Protein AF-A0A3D1K195-F1 (afdb_monomer_lite)

Secondary structure (DSSP, 8-state):
---TTPPPPPB---PPTTEEEEEEEES--B--SSB---S--S---EEEEEEE-EEEEEEEEESSEEEE--EEEETTSEEEEEEEE-SSEEEEEEEEEESEEES-TT-SEEEEEE-SSTTEEEEEEEEEEETTSS-BPPTT--EEEEEE-TT-EEEEEEEE-TT--SEEEEEEES-BS-EEEEEEESS---SSS-SEEE---TTS-EEEEEESPPSEEEEEEEEESS-EEEEEEEEEEES-SS---TT-EEEE-SSEEEEEE---TT-SEEEEEEESSS-GGG-EEEEEEE--TTS-EEEEEE-SSS--EEEEEEEEEETTEEPPPEEEEEEE------EEPPTT-EEEEEE-TT-EEEEEEEE--TTEEEEEEEEE-SBS-EEEEEE-TTS-EEEEE-SSTT-EEEEEESPPSEEEEEEEEESS-EEEEEEEEEEEE--SPPPPPP--EE-BSS-SS-EEEE-PPPTT-SEEEEEEESSS-STTPEEEEEESSSEEEE--HHHHSS-TT--EEEEEEEE-SS-B------EEEBPPPPPPPPPPPEE--SS-SS-EEEE-PPPTT-SEEEEEEESSS-GGG-EEEEEESSSEEEE--EEETTEEESS--TT--EEEEEEEEETTEEPPPPPPEEE-------S-EEE-BSS-SS-EEEEEPPPTT-SEEEEEETTEEEEEESSSEEEE--SS-S-EEEEEEEEETTTEEPPPPPPEEEBPPPS-----SPPEE--TTPBPPPEEE-TT-EEEEEEEEPTT-SEEEEEEES--STTS-EEEEEEESS--BTTB-SEE-EEETBEEEEEEESPPSEEEEEEEEESS-EEEEEEEEEEES--EEEEEE-PPSSBPSSEEEEEEEEEE-TTSSSB-TT---EEE-TTT-PEEEPPPP-TTSEEEEEEEE-SSSEEEEEEESSSSS-TTT-EEEEEEEB--B---TT-SEEEEEE-PPPP---SSHHHHHHHHHHHHHHTTS--PPP-HHHHHHHHIIIIIGGGT-HHHHTS--SSEEEEEE--TTTT-----SSS-------EEEEEPTTTHHHHHHHHHHTTSS-HHHHHHHHTTPPEEEEEEEEE-TT--SS-------HHHHHHHHHHHTTS-S-EEEEEEEEETTEEEEEEEEE-TTS-EEEEEEEEEE-

pLDDT: mean 82.95, std 11.15, range [40.44, 97.94]

Sequence (1150 aa):
MIKPGEDCTPVTAVPDTYYHFTGWTGDVTSNENPLTVSKVTHDMTITANFTHNQGTIILNQVGNGSVDGGGIFDTNTLQNITATDSGNSHFVNWTLSGQGIIAEPNSPNTTLILTGLNDCSATATANFFDLTTNNTLAKAVPLANLNGLAGESHVYRINVPDSLQKYLMVTLKGFTGDCDLYARYDKIPSTFTYDYKSTNPAGQGESITILNPLAGDWYIMIHAYAGYTGATLEFNFGADGLATPTGFAVSNQIDRVRLRWNDVPDATAYEIWRSKTDSILLAEKKSEVADMPGSRITYEDVFEPGNYHYYYWVKAKNGSMESDFAGPLPGNNLGTTSIALNNGTAVLASGDEDSIVTYSIYIPDALQSLLDIKVSGGTGDCDIDVVDPAGKTVKRILGGGSDGLAQFANPERGTWLIHLYGSSNYTGVSVLAKYSKQTAMPAVPAGVNASDGLFADRIVVRWTAVAGATSYVVARNALNSKTGVTELGEVTDIVFEDKSAAVTGDTPGKLFYYFVKAKNTFDYGNYGTGNSGYISKKPVIPAVPVVSNGTYFDHINIKWTKVKGATMYEVWRSNTTNSADAKLLVKTSQLFYDNMSDYTNGGTVATLNRGNTYYYFIKAGNGNGWSDFSRSDYGKVSVKGPATVTATKGVYWDNIAISWSAVPGATSYDIYCDDSFTGNTEGRIFPYAPIDNFHHKYQVKAKYLNLYESDFSPSATGQALATGKTCFFPSISLNSGKASDLQDDGAGNSKYFSVDVPVGMTRLVATIDGSPILKNDCDLFAKFATCPTKASYGVKGVESGIVETITVSNPAAGTWYFLLYGTTAYSGVTLKVTCYSVADIVLTQVPANDLAVPFTAKFAGKVLDESGINGIPNIVLKARNPITGAVSVLTKTDAKGVFKYSTAVNSEGEHTFDFFFNDMPDTAKGTASHTVATRKGCLEANGFFDMSAYIPAEPVVVPLHADVMGLQDFLDTRNAWDEDPINGTYETIWVESTLVKAKDDTQLADKLDEGLYMFFYGVEGAGVGNDTTTTSALSAVPFVLHVEETRKGGVLAKLKLLELVDESQETDIMAGRIGIVAVVSLSSPNDAAVPANISLTAGEQLELLSKLAGNSDDVSPLGNMKYSDVPSKLLTVILSNGRKLNVVGAGFVK

Structure (mmCIF, N/CA/C/O backbone):
data_AF-A0A3D1K195-F1
#
_entry.id   AF-A0A3D1K195-F1
#
loop_
_atom_site.group_PDB
_atom_site.id
_atom_site.type_symbol
_atom_site.label_atom_id
_atom_site.label_alt_id
_atom_site.label_comp_id
_atom_site.label_asym_id
_atom_site.label_entity_id
_atom_site.label_seq_id
_atom_site.pdbx_PDB_ins_code
_atom_site.Cartn_x
_atom_site.Cartn_y
_atom_site.Cartn_z
_atom_site.occupancy
_atom_site.B_iso_or_equiv
_atom_site.auth_seq_id
_atom_site.auth_comp_id
_atom_site.auth_asym_id
_atom_site.auth_atom_id
_atom_site.pdbx_PDB_model_num
ATOM 1 N N . MET A 1 1 ? 16.347 46.052 -90.114 1.00 59.75 1 MET A N 1
ATOM 2 C CA . MET A 1 1 ? 16.845 45.789 -91.480 1.00 59.75 1 MET A CA 1
ATOM 3 C C . MET A 1 1 ? 18.338 45.565 -91.395 1.00 59.75 1 MET A C 1
ATOM 5 O O . MET A 1 1 ? 19.020 46.400 -90.815 1.00 59.75 1 MET A O 1
ATOM 9 N N . ILE A 1 2 ? 18.802 44.425 -91.892 1.00 71.06 2 ILE A N 1
ATOM 10 C CA . ILE A 1 2 ? 20.200 43.981 -91.823 1.00 71.06 2 ILE A CA 1
ATOM 11 C C . ILE A 1 2 ? 20.806 44.182 -93.212 1.00 71.06 2 ILE A C 1
ATOM 13 O O . ILE A 1 2 ? 20.098 44.030 -94.210 1.00 71.06 2 ILE A O 1
ATOM 17 N N . LYS A 1 3 ? 22.074 44.595 -93.302 1.00 76.75 3 LYS A N 1
ATOM 18 C CA . LYS A 1 3 ? 22.721 44.747 -94.610 1.00 76.75 3 LYS A CA 1
ATOM 19 C C . LYS A 1 3 ? 22.945 43.362 -95.233 1.00 76.75 3 LYS A C 1
ATOM 21 O O . LYS A 1 3 ? 23.343 42.453 -94.506 1.00 76.75 3 LYS A O 1
ATOM 26 N N . PRO A 1 4 ? 22.748 43.194 -96.553 1.00 74.81 4 PRO A N 1
ATOM 27 C CA . PRO A 1 4 ? 22.967 41.911 -97.212 1.00 74.81 4 PRO A CA 1
ATOM 28 C C . PRO A 1 4 ? 24.360 41.333 -96.909 1.00 74.81 4 PRO A C 1
ATOM 30 O O . PRO A 1 4 ? 25.372 41.965 -97.213 1.00 74.81 4 PRO A O 1
ATOM 33 N N . GLY A 1 5 ? 24.402 40.139 -96.313 1.00 77.81 5 GLY A N 1
ATOM 34 C CA . GLY A 1 5 ? 25.619 39.414 -95.934 1.00 77.81 5 GLY A CA 1
ATOM 35 C C . GLY A 1 5 ? 26.059 39.552 -94.469 1.00 77.81 5 GLY A C 1
ATOM 36 O O . GLY A 1 5 ? 27.013 38.873 -94.092 1.00 77.81 5 GLY A O 1
ATOM 37 N N . GLU A 1 6 ? 25.387 40.369 -93.648 1.00 85.44 6 GLU A N 1
ATOM 38 C CA . GLU A 1 6 ? 25.636 40.489 -92.197 1.00 85.44 6 GLU A CA 1
ATOM 39 C C . GLU A 1 6 ? 24.748 39.536 -91.364 1.00 85.44 6 GLU A C 1
ATOM 41 O O . GLU A 1 6 ? 23.751 38.994 -91.854 1.00 85.44 6 GLU A O 1
ATOM 46 N N . ASP A 1 7 ? 25.122 39.326 -90.098 1.00 87.06 7 ASP A N 1
ATOM 47 C CA . ASP A 1 7 ? 24.379 38.506 -89.134 1.00 87.06 7 ASP A CA 1
ATOM 48 C C . ASP A 1 7 ? 23.288 39.335 -88.422 1.00 87.06 7 ASP A C 1
ATOM 50 O O . ASP A 1 7 ? 23.433 40.541 -88.207 1.00 87.06 7 ASP A O 1
ATOM 54 N N . CYS A 1 8 ? 22.187 38.691 -88.032 1.00 84.25 8 CYS A N 1
ATOM 55 C CA . CYS A 1 8 ? 21.129 39.290 -87.217 1.00 84.25 8 CYS A CA 1
ATOM 56 C C . CYS A 1 8 ? 21.609 39.629 -85.794 1.00 84.25 8 CYS A C 1
ATOM 58 O O . CYS A 1 8 ? 22.539 39.026 -85.266 1.00 84.25 8 CYS A O 1
ATOM 60 N N . THR A 1 9 ? 20.887 40.513 -85.099 1.00 85.12 9 THR A N 1
ATOM 61 C CA . THR A 1 9 ? 20.919 40.527 -83.627 1.00 85.12 9 THR A CA 1
ATOM 62 C C . THR A 1 9 ? 20.266 39.250 -83.083 1.00 85.12 9 THR A C 1
ATOM 64 O O . THR A 1 9 ? 19.261 38.830 -83.665 1.00 85.12 9 THR A O 1
ATOM 67 N N . PRO A 1 10 ? 20.765 38.659 -81.979 1.00 88.12 10 PRO A N 1
ATOM 68 C CA . PRO A 1 10 ? 20.181 37.445 -81.418 1.00 88.12 10 PRO A CA 1
ATOM 69 C C . PRO A 1 10 ? 18.697 37.637 -81.090 1.00 88.12 10 PRO A C 1
ATOM 71 O O . PRO A 1 10 ? 18.318 38.628 -80.464 1.00 88.12 10 PRO A O 1
ATOM 74 N N . VAL A 1 11 ? 17.863 36.688 -81.507 1.00 88.62 11 VAL A N 1
ATOM 75 C CA . VAL A 1 11 ? 16.429 36.661 -81.209 1.00 88.62 11 VAL A CA 1
ATOM 76 C C . VAL A 1 11 ? 16.175 35.561 -80.188 1.00 88.62 11 VAL A C 1
ATOM 78 O O . VAL A 1 11 ? 16.491 34.398 -80.430 1.00 88.62 11 VAL A O 1
ATOM 81 N N . THR A 1 12 ? 15.607 35.927 -79.042 1.00 92.12 12 THR A N 1
ATOM 82 C CA . THR A 1 12 ? 15.260 34.980 -77.977 1.00 92.12 12 THR A CA 1
ATOM 83 C C . THR A 1 12 ? 13.795 34.584 -78.091 1.00 92.12 12 THR A C 1
ATOM 85 O O . THR A 1 12 ? 12.913 35.440 -78.047 1.00 92.12 12 THR A O 1
ATOM 88 N N . ALA A 1 13 ? 13.526 33.287 -78.191 1.00 91.50 13 ALA A N 1
ATOM 89 C CA . ALA A 1 13 ? 12.195 32.734 -78.012 1.00 91.50 13 ALA A CA 1
ATOM 90 C C . ALA A 1 13 ? 11.892 32.642 -76.509 1.00 91.50 13 ALA A C 1
ATOM 92 O O . ALA A 1 13 ? 12.572 31.922 -75.778 1.00 91.50 13 ALA A O 1
ATOM 93 N N . VAL A 1 14 ? 10.886 33.381 -76.041 1.00 90.50 14 VAL A N 1
ATOM 94 C CA . VAL A 1 14 ? 10.435 33.350 -74.643 1.00 90.50 14 VAL A CA 1
ATOM 95 C C . VAL A 1 14 ? 9.107 32.598 -74.601 1.00 90.50 14 VAL A C 1
ATOM 97 O O . VAL A 1 14 ? 8.131 33.119 -75.139 1.00 90.50 14 VAL A O 1
ATOM 100 N N . PRO A 1 15 ? 9.059 31.375 -74.046 1.00 87.81 15 PRO A N 1
ATOM 101 C CA . PRO A 1 15 ? 7.805 30.647 -73.925 1.00 87.81 15 PRO A CA 1
ATOM 102 C C . PRO A 1 15 ? 6.882 31.296 -72.890 1.00 87.81 15 PRO A C 1
ATOM 104 O O . PRO A 1 15 ? 7.345 31.800 -71.863 1.00 87.81 15 PRO A O 1
ATOM 107 N N . ASP A 1 16 ? 5.576 31.219 -73.143 1.00 85.94 16 ASP A N 1
ATOM 108 C CA . ASP A 1 16 ? 4.552 31.515 -72.142 1.00 85.94 16 ASP A CA 1
ATOM 109 C C . ASP A 1 16 ? 4.581 30.477 -71.006 1.00 85.94 16 ASP A C 1
ATOM 111 O O . ASP A 1 16 ? 5.134 29.379 -71.139 1.00 85.94 16 ASP A O 1
ATOM 115 N N . THR A 1 17 ? 3.968 30.811 -69.868 1.00 81.38 17 THR A N 1
ATOM 116 C CA . THR A 1 17 ? 3.857 29.901 -68.720 1.00 81.38 17 THR A CA 1
ATOM 117 C C . THR A 1 17 ? 3.293 28.542 -69.158 1.00 81.38 17 THR A C 1
ATOM 119 O O . THR A 1 17 ? 2.271 28.488 -69.837 1.00 81.38 17 THR A O 1
ATOM 122 N N . TYR A 1 18 ? 3.953 27.457 -68.737 1.00 83.69 18 TYR A N 1
ATOM 123 C CA . TYR A 1 18 ? 3.658 26.056 -69.092 1.00 83.69 18 TYR A CA 1
ATOM 124 C C . TYR A 1 18 ? 4.008 25.623 -70.520 1.00 83.69 18 TYR A C 1
ATOM 126 O O . TYR A 1 18 ? 3.694 24.496 -70.882 1.00 83.69 18 TYR A O 1
ATOM 134 N N . TYR A 1 19 ? 4.711 26.444 -71.298 1.00 88.00 19 TYR A N 1
ATOM 135 C CA . TYR A 1 19 ? 5.275 26.051 -72.590 1.00 88.00 19 TYR A CA 1
ATOM 136 C C . TYR A 1 19 ? 6.805 26.005 -72.525 1.00 88.00 19 TYR A C 1
ATOM 138 O O . TYR A 1 19 ? 7.432 26.641 -71.674 1.00 88.00 19 TYR A O 1
ATOM 146 N N . HIS A 1 20 ? 7.421 25.278 -73.454 1.00 88.50 20 HIS A N 1
ATOM 147 C CA . HIS A 1 20 ? 8.854 25.354 -73.711 1.00 88.50 20 HIS A CA 1
ATOM 148 C C . HIS A 1 20 ? 9.128 25.517 -75.202 1.00 88.50 20 HIS A C 1
ATOM 150 O O . HIS A 1 20 ? 8.346 25.123 -76.069 1.00 88.50 20 HIS A O 1
ATOM 156 N N . PHE A 1 21 ? 10.256 26.155 -75.494 1.00 91.88 21 PHE A N 1
ATOM 157 C CA . PHE A 1 21 ? 10.745 26.335 -76.849 1.00 91.88 21 PHE A CA 1
ATOM 158 C C . PHE A 1 21 ? 11.290 25.008 -77.394 1.00 91.88 21 PHE A C 1
ATOM 160 O O . PHE A 1 21 ? 12.103 24.367 -76.731 1.00 91.88 21 PHE A O 1
ATOM 167 N N . THR A 1 22 ? 10.869 24.615 -78.598 1.00 89.56 22 THR A N 1
ATOM 168 C CA . THR A 1 22 ? 11.272 23.341 -79.231 1.00 89.56 22 THR A CA 1
ATOM 169 C C . THR A 1 22 ? 12.212 23.503 -80.414 1.00 89.56 22 THR A C 1
ATOM 171 O O . THR A 1 22 ? 12.855 22.536 -80.815 1.00 89.56 22 THR A O 1
ATOM 174 N N . GLY A 1 23 ? 12.318 24.708 -80.968 1.00 90.06 23 GLY A N 1
ATOM 175 C CA . GLY A 1 23 ? 13.182 24.983 -82.108 1.00 90.06 23 GLY A CA 1
ATOM 176 C C . GLY A 1 23 ? 12.623 26.060 -83.031 1.00 90.06 23 GLY A C 1
ATOM 177 O O . GLY A 1 23 ? 11.433 26.380 -83.031 1.00 90.06 23 GLY A O 1
ATOM 178 N N . TRP A 1 24 ? 13.505 26.622 -83.844 1.00 92.62 24 TRP A N 1
ATOM 179 C CA . TRP A 1 24 ? 13.179 27.513 -84.946 1.00 92.62 24 TRP A CA 1
ATOM 180 C C . TRP A 1 24 ? 12.946 26.696 -86.217 1.00 92.62 24 TRP A C 1
ATOM 182 O O . TRP A 1 24 ? 13.669 25.733 -86.465 1.00 92.62 24 TRP A O 1
ATOM 192 N N . THR A 1 25 ? 11.975 27.095 -87.035 1.00 91.44 25 THR A N 1
ATOM 193 C CA . THR A 1 25 ? 11.717 26.543 -88.379 1.00 91.44 25 THR A CA 1
ATOM 194 C C . THR A 1 25 ? 11.514 27.659 -89.404 1.00 91.44 25 THR A C 1
ATOM 196 O O . THR A 1 25 ? 11.377 28.826 -89.040 1.00 91.44 25 THR A O 1
ATOM 199 N N . GLY A 1 26 ? 11.440 27.304 -90.688 1.00 90.25 26 GLY A N 1
ATOM 200 C CA . GLY A 1 26 ? 11.329 28.245 -91.806 1.00 90.25 26 GLY A CA 1
ATOM 201 C C . GLY A 1 26 ? 12.622 28.249 -92.611 1.00 90.25 26 GLY A C 1
ATOM 202 O O . GLY A 1 26 ? 13.188 27.186 -92.862 1.00 90.25 26 GLY A O 1
ATOM 203 N N . ASP A 1 27 ? 13.118 29.430 -92.966 1.00 90.19 27 ASP A N 1
ATOM 204 C CA . ASP A 1 27 ? 14.367 29.568 -93.726 1.00 90.19 27 ASP A CA 1
ATOM 205 C C . ASP A 1 27 ? 15.618 29.186 -92.907 1.00 90.19 27 ASP A C 1
ATOM 207 O O . ASP A 1 27 ? 16.686 28.948 -93.470 1.00 90.19 27 ASP A O 1
ATOM 211 N N . VAL A 1 28 ? 15.493 29.086 -91.577 1.00 88.50 28 VAL A N 1
ATOM 212 C CA . VAL A 1 28 ? 16.511 28.534 -90.670 1.00 88.50 28 VAL A CA 1
ATOM 213 C C . VAL A 1 28 ? 15.858 27.513 -89.748 1.00 88.50 28 VAL A C 1
ATOM 215 O O . VAL A 1 28 ? 14.831 27.798 -89.136 1.00 88.50 28 VAL A O 1
ATOM 218 N N . THR A 1 29 ? 16.476 26.336 -89.626 1.00 91.12 29 THR A N 1
ATOM 219 C CA . THR A 1 29 ? 16.089 25.314 -88.643 1.00 91.12 29 THR A CA 1
ATOM 220 C C . THR A 1 29 ? 17.195 25.166 -87.605 1.00 91.12 29 THR A C 1
ATOM 222 O O . THR A 1 29 ? 18.334 24.873 -87.966 1.00 91.12 29 THR A O 1
ATOM 225 N N . SER A 1 30 ? 16.890 25.423 -86.332 1.00 87.81 30 SER A N 1
ATOM 226 C CA . SER A 1 30 ? 17.875 25.402 -85.240 1.00 87.81 30 SER A CA 1
ATOM 227 C C . SER A 1 30 ? 17.203 25.239 -83.879 1.00 87.81 30 SER A C 1
ATOM 229 O O . SER A 1 30 ? 16.127 25.787 -83.666 1.00 87.81 30 SER A O 1
ATOM 231 N N . ASN A 1 31 ? 17.866 24.569 -82.936 1.00 90.12 31 ASN A N 1
ATOM 232 C CA . ASN A 1 31 ? 17.409 24.469 -81.544 1.00 90.12 31 ASN A CA 1
ATOM 233 C C . ASN A 1 31 ? 18.077 25.512 -80.627 1.00 90.12 31 ASN A C 1
ATOM 235 O O . ASN A 1 31 ? 17.795 25.551 -79.433 1.00 90.12 31 ASN A O 1
ATOM 239 N N . GLU A 1 32 ? 18.956 26.357 -81.175 1.00 87.81 32 GLU A N 1
ATOM 240 C CA . GLU A 1 32 ? 19.644 27.414 -80.429 1.00 87.81 32 GLU A CA 1
ATOM 241 C C . GLU A 1 32 ? 18.665 28.516 -79.999 1.00 87.81 32 GLU A C 1
ATOM 243 O O . GLU A 1 32 ? 17.875 29.021 -80.803 1.00 87.81 32 GLU A O 1
ATOM 248 N N . ASN A 1 33 ? 18.732 28.921 -78.731 1.00 89.62 33 ASN A N 1
ATOM 249 C CA . ASN A 1 33 ? 17.933 30.013 -78.185 1.00 89.62 33 ASN A CA 1
ATOM 250 C C . ASN A 1 33 ? 18.744 30.780 -77.121 1.00 89.62 33 ASN A C 1
ATOM 252 O O . ASN A 1 33 ? 18.997 30.226 -76.050 1.00 89.62 33 ASN A O 1
ATOM 256 N N . PRO A 1 34 ? 19.158 32.036 -77.373 1.00 89.50 34 PRO A N 1
ATOM 257 C CA . PRO A 1 34 ? 18.796 32.880 -78.515 1.00 89.50 34 PRO A CA 1
ATOM 258 C C . PRO A 1 34 ? 19.419 32.439 -79.848 1.00 89.50 34 PRO A C 1
ATOM 260 O O . PRO A 1 34 ? 20.543 31.950 -79.886 1.00 89.50 34 PRO A O 1
ATOM 263 N N . LEU A 1 35 ? 18.705 32.671 -80.954 1.00 91.62 35 LEU A N 1
ATOM 264 C CA . LEU A 1 35 ? 19.182 32.392 -82.310 1.00 91.62 35 LEU A CA 1
ATOM 265 C C . LEU A 1 35 ? 19.768 33.643 -82.966 1.00 91.62 35 LEU A C 1
ATOM 267 O O . LEU A 1 35 ? 19.097 34.667 -83.093 1.00 91.62 35 LEU A O 1
ATOM 271 N N . THR A 1 36 ? 20.983 33.513 -83.493 1.00 90.62 36 THR A N 1
ATOM 272 C CA . THR A 1 36 ? 21.584 34.478 -84.418 1.00 90.62 36 THR A CA 1
ATOM 273 C C . THR A 1 36 ? 21.597 33.887 -85.823 1.00 90.62 36 THR A C 1
ATOM 275 O O . THR A 1 36 ? 22.338 32.944 -86.096 1.00 90.62 36 THR A O 1
ATOM 278 N N . VAL A 1 37 ? 20.787 34.431 -86.734 1.00 86.19 37 VAL A N 1
ATOM 279 C CA . VAL A 1 37 ? 20.843 34.045 -88.154 1.00 86.19 37 VAL A CA 1
ATOM 280 C C . VAL A 1 37 ? 22.024 34.751 -88.809 1.00 86.19 37 VAL A C 1
ATOM 282 O O . VAL A 1 37 ? 22.106 35.976 -88.763 1.00 86.19 37 VAL A O 1
ATOM 285 N N . SER A 1 38 ? 22.939 33.989 -89.406 1.00 85.94 38 SER A N 1
ATOM 286 C CA . SER A 1 38 ? 24.147 34.539 -90.022 1.00 85.94 38 SER A CA 1
ATOM 287 C C . SER A 1 38 ? 24.003 34.750 -91.529 1.00 85.94 38 SER A C 1
ATOM 289 O O . SER A 1 38 ? 23.296 34.004 -92.206 1.00 85.94 38 SER A O 1
ATOM 291 N N . LYS A 1 39 ? 24.701 35.762 -92.057 1.00 82.75 39 LYS A N 1
ATOM 292 C CA . LYS A 1 39 ? 24.819 36.077 -93.494 1.00 82.75 39 LYS A CA 1
ATOM 293 C C . LYS A 1 39 ? 23.480 36.190 -94.238 1.00 82.75 39 LYS A C 1
ATOM 295 O O . LYS A 1 39 ? 23.283 35.567 -95.284 1.00 82.75 39 LYS A O 1
ATOM 300 N N . VAL A 1 40 ? 22.570 37.023 -93.740 1.00 83.50 40 VAL A N 1
ATOM 301 C CA . VAL A 1 40 ? 21.248 37.228 -94.356 1.00 83.50 40 VAL A CA 1
ATOM 302 C C . VAL A 1 40 ? 21.400 37.984 -95.679 1.00 83.50 40 VAL A C 1
ATOM 304 O O . VAL A 1 40 ? 21.846 39.127 -95.693 1.00 83.50 40 VAL A O 1
ATOM 307 N N . THR A 1 41 ? 21.056 37.362 -96.811 1.00 83.31 41 THR A N 1
ATOM 308 C CA . THR A 1 41 ? 21.244 37.947 -98.163 1.00 83.31 41 THR A CA 1
ATOM 309 C C . THR A 1 41 ? 19.941 38.298 -98.886 1.00 83.31 41 THR A C 1
ATOM 311 O O . THR A 1 41 ? 19.979 38.994 -99.900 1.00 83.31 41 THR A O 1
ATOM 314 N N . HIS A 1 42 ? 18.799 37.875 -98.348 1.00 82.31 42 HIS A N 1
ATOM 315 C CA . HIS A 1 42 ? 17.447 38.236 -98.778 1.00 82.31 42 HIS A CA 1
ATOM 316 C C . HIS A 1 42 ? 16.502 38.196 -97.565 1.00 82.31 42 HIS A C 1
ATOM 318 O O . HIS A 1 42 ? 16.922 37.805 -96.477 1.00 82.31 42 HIS A O 1
ATOM 324 N N . ASP A 1 43 ? 15.237 38.586 -97.735 1.00 85.31 43 ASP A N 1
ATOM 325 C CA . ASP A 1 43 ? 14.241 38.494 -96.662 1.00 85.31 43 ASP A CA 1
ATOM 326 C C . ASP A 1 43 ? 14.021 37.028 -96.260 1.00 85.31 43 ASP A C 1
ATOM 328 O O . ASP A 1 43 ? 13.788 36.182 -97.125 1.00 85.31 43 ASP A O 1
ATOM 332 N N . MET A 1 44 ? 14.111 36.736 -94.961 1.00 86.88 44 MET A N 1
ATOM 333 C CA . MET A 1 44 ? 13.966 35.391 -94.397 1.00 86.88 44 MET A CA 1
ATOM 334 C C . MET A 1 44 ? 12.832 35.357 -93.371 1.00 86.88 44 MET A C 1
ATOM 336 O O . MET A 1 44 ? 12.672 36.282 -92.573 1.00 86.88 44 MET A O 1
ATOM 340 N N . THR A 1 45 ? 12.070 34.268 -93.362 1.00 88.69 45 THR A N 1
ATOM 341 C CA . THR A 1 45 ? 11.022 33.966 -92.390 1.00 88.69 45 THR A CA 1
ATOM 342 C C . THR A 1 45 ? 11.499 32.851 -91.470 1.00 88.69 45 THR A C 1
ATOM 344 O O . THR A 1 45 ? 11.733 31.724 -91.904 1.00 88.69 45 THR A O 1
ATOM 347 N N . ILE A 1 46 ? 11.618 33.166 -90.182 1.00 90.25 46 ILE A N 1
ATOM 348 C CA . ILE A 1 46 ? 11.872 32.192 -89.119 1.00 90.25 46 ILE A CA 1
ATOM 349 C C . ILE A 1 46 ? 10.694 32.188 -88.146 1.00 90.25 46 ILE A C 1
ATOM 351 O O . ILE A 1 46 ? 10.083 33.223 -87.882 1.00 90.25 46 ILE A O 1
ATOM 355 N N . THR A 1 47 ? 10.359 31.019 -87.617 1.00 92.31 47 THR A N 1
ATOM 356 C CA . THR A 1 47 ? 9.235 30.808 -86.700 1.00 92.31 47 THR A CA 1
ATOM 357 C C . THR A 1 47 ? 9.741 30.084 -85.464 1.00 92.31 47 THR A C 1
ATOM 359 O O . THR A 1 47 ? 10.344 29.022 -85.594 1.00 92.31 47 THR A O 1
ATOM 362 N N . ALA A 1 48 ? 9.522 30.658 -84.277 1.00 91.81 48 ALA A N 1
ATOM 363 C CA . ALA A 1 48 ? 9.757 29.960 -83.016 1.00 91.81 48 ALA A CA 1
ATOM 364 C C . ALA A 1 48 ? 8.606 28.991 -82.759 1.00 91.81 48 ALA A C 1
ATOM 366 O O . ALA A 1 48 ? 7.446 29.406 -82.755 1.00 91.81 48 ALA A O 1
ATOM 367 N N . ASN A 1 49 ? 8.927 27.725 -82.518 1.00 91.38 49 ASN A N 1
ATOM 368 C CA . ASN A 1 49 ? 7.943 26.719 -82.156 1.00 91.38 49 ASN A CA 1
ATOM 369 C C . ASN A 1 49 ? 7.978 26.487 -80.650 1.00 91.38 49 ASN A C 1
ATOM 371 O O . ASN A 1 49 ? 9.044 26.381 -80.035 1.00 91.38 49 ASN A O 1
ATOM 375 N N . PHE A 1 50 ? 6.791 26.390 -80.066 1.00 92.00 50 PHE A N 1
ATOM 376 C CA . PHE A 1 50 ? 6.598 26.126 -78.651 1.00 92.00 50 PHE A CA 1
ATOM 377 C C . PHE A 1 50 ? 5.634 24.964 -78.494 1.00 92.00 50 PHE A C 1
ATOM 379 O O . PHE A 1 50 ? 4.656 24.859 -79.234 1.00 92.00 50 PHE A O 1
ATOM 386 N N . THR A 1 51 ? 5.902 24.111 -77.519 1.00 89.50 51 THR A N 1
ATOM 387 C CA . THR A 1 51 ? 4.997 23.030 -77.128 1.00 89.50 51 THR A CA 1
ATOM 388 C C . THR A 1 51 ? 4.671 23.157 -75.658 1.00 89.50 51 THR A C 1
ATOM 390 O O . THR A 1 51 ? 5.459 23.702 -74.881 1.00 89.50 51 THR A O 1
ATOM 393 N N . HIS A 1 52 ? 3.496 22.664 -75.280 1.00 89.94 52 HIS A N 1
ATOM 394 C CA . HIS A 1 52 ? 3.127 22.588 -73.880 1.00 89.94 52 HIS A CA 1
ATOM 395 C C . HIS A 1 52 ? 4.147 21.714 -73.139 1.00 89.94 52 HIS A C 1
ATOM 397 O O . HIS A 1 52 ? 4.645 20.727 -73.679 1.00 89.94 52 HIS A O 1
ATOM 403 N N . ASN A 1 53 ? 4.486 22.089 -71.912 1.00 90.25 53 ASN A N 1
ATOM 404 C CA . ASN A 1 53 ? 5.280 21.257 -71.028 1.00 90.25 53 ASN A CA 1
ATOM 405 C C . ASN A 1 53 ? 4.501 19.981 -70.761 1.00 90.25 53 ASN A C 1
ATOM 407 O O . ASN A 1 53 ? 3.332 20.047 -70.367 1.00 90.25 53 ASN A O 1
ATOM 411 N N . GLN A 1 54 ? 5.159 18.849 -70.957 1.00 92.25 54 GLN A N 1
ATOM 412 C CA . GLN A 1 54 ? 4.589 17.541 -70.695 1.00 92.25 54 GLN A CA 1
ATOM 413 C C . GLN A 1 54 ? 5.299 16.896 -69.516 1.00 92.25 54 GLN A C 1
ATOM 415 O O . GLN A 1 54 ? 6.472 17.159 -69.258 1.00 92.25 54 GLN A O 1
ATOM 420 N N . GLY A 1 55 ? 4.582 16.058 -68.784 1.00 90.88 55 GLY A N 1
ATOM 421 C CA . GLY A 1 55 ? 5.150 15.239 -67.728 1.00 90.88 55 GLY A CA 1
ATOM 422 C C . GLY A 1 55 ? 4.477 13.879 -67.671 1.00 90.88 55 GLY A C 1
ATOM 423 O O . GLY A 1 55 ? 3.446 13.648 -68.300 1.00 90.88 55 GLY A O 1
ATOM 424 N N . THR A 1 56 ? 5.087 12.962 -66.930 1.00 95.38 56 THR A N 1
ATOM 425 C CA . THR A 1 56 ? 4.636 11.571 -66.842 1.00 95.38 56 THR A CA 1
ATOM 426 C C . THR A 1 56 ? 3.917 11.316 -65.523 1.00 95.38 56 THR A C 1
ATOM 428 O O . THR A 1 56 ? 4.489 11.507 -64.448 1.00 95.38 56 THR A O 1
ATOM 431 N N . ILE A 1 57 ? 2.682 10.827 -65.606 1.00 95.88 57 ILE A N 1
ATOM 432 C CA . ILE A 1 57 ? 1.956 10.225 -64.489 1.00 95.88 57 ILE A CA 1
ATOM 433 C C . ILE A 1 57 ? 2.235 8.725 -64.503 1.00 95.88 57 ILE A C 1
ATOM 435 O O . ILE A 1 57 ? 1.827 8.014 -65.423 1.00 95.88 57 ILE A O 1
ATOM 439 N N . ILE A 1 58 ? 2.922 8.250 -63.470 1.00 95.38 58 ILE A N 1
ATOM 440 C CA . ILE A 1 58 ? 3.190 6.833 -63.235 1.00 95.38 58 ILE A CA 1
ATOM 441 C C . ILE A 1 58 ? 2.155 6.336 -62.230 1.00 95.38 58 ILE A C 1
ATOM 443 O O . ILE A 1 58 ? 2.033 6.896 -61.141 1.00 95.38 58 ILE A O 1
ATOM 447 N N . LEU A 1 59 ? 1.413 5.288 -62.585 1.00 95.19 59 LEU A N 1
ATOM 448 C CA . LEU A 1 59 ? 0.488 4.641 -61.661 1.00 95.19 59 LEU A CA 1
ATOM 449 C C . LEU A 1 59 ? 1.089 3.341 -61.144 1.00 95.19 59 LEU A C 1
ATOM 451 O O . LEU A 1 59 ? 1.461 2.469 -61.925 1.00 95.19 59 LEU A O 1
ATOM 455 N N . ASN A 1 60 ? 1.148 3.222 -59.824 1.00 92.81 60 ASN A N 1
ATOM 456 C CA . ASN A 1 60 ? 1.509 1.996 -59.131 1.00 92.81 60 ASN A CA 1
ATOM 457 C C . ASN A 1 60 ? 0.311 1.478 -58.340 1.00 92.81 60 ASN A C 1
ATOM 459 O O . ASN A 1 60 ? -0.625 2.216 -58.032 1.00 92.81 60 ASN A O 1
ATOM 463 N N . GLN A 1 61 ? 0.381 0.211 -57.953 1.00 89.31 61 GLN A N 1
ATOM 464 C CA . GLN A 1 61 ? -0.562 -0.373 -57.015 1.00 89.31 61 GLN A CA 1
ATOM 465 C C . GLN A 1 61 ? 0.171 -1.170 -55.944 1.00 89.31 61 GLN A C 1
ATOM 467 O O . GLN A 1 61 ? 1.171 -1.836 -56.219 1.00 89.31 61 GLN A O 1
ATOM 472 N N . VAL A 1 62 ? -0.360 -1.114 -54.729 1.00 82.38 62 VAL A N 1
ATOM 473 C CA . VAL A 1 62 ? 0.030 -1.967 -53.608 1.00 82.38 62 VAL A CA 1
ATOM 474 C C . VAL A 1 62 ? -1.195 -2.783 -53.224 1.00 82.38 62 VAL A C 1
ATOM 476 O O . VAL A 1 62 ? -2.254 -2.217 -52.980 1.00 82.38 62 VAL A O 1
ATOM 479 N N . GLY A 1 63 ? -1.059 -4.108 -53.192 1.00 78.31 63 GLY A N 1
ATOM 480 C CA . GLY A 1 63 ? -2.181 -5.030 -53.007 1.00 78.31 63 GLY A CA 1
ATOM 481 C C . GLY A 1 63 ? -2.815 -5.489 -54.325 1.00 78.31 63 GLY A C 1
ATOM 482 O O . GLY A 1 63 ? -2.308 -5.228 -55.420 1.00 78.31 63 GLY A O 1
ATOM 483 N N . ASN A 1 64 ? -3.914 -6.231 -54.205 1.00 78.38 64 ASN A N 1
ATOM 484 C CA . ASN A 1 64 ? -4.653 -6.770 -55.344 1.00 78.38 64 ASN A CA 1
ATOM 485 C C . ASN A 1 64 ? -5.629 -5.701 -55.858 1.00 78.38 64 ASN A C 1
ATOM 487 O O . ASN A 1 64 ? -6.397 -5.158 -55.083 1.00 78.38 64 ASN A O 1
ATOM 491 N N . GLY A 1 65 ? -5.598 -5.352 -57.137 1.00 83.94 65 GLY A N 1
ATOM 492 C CA . GLY A 1 65 ? -6.390 -4.256 -57.708 1.00 83.94 65 GLY A CA 1
ATOM 493 C C . GLY A 1 65 ? -5.900 -3.929 -59.112 1.00 83.94 65 GLY A C 1
ATOM 494 O O . GLY A 1 65 ? -5.006 -4.609 -59.621 1.00 83.94 65 GLY A O 1
ATOM 495 N N . SER A 1 66 ? -6.466 -2.910 -59.744 1.00 90.50 66 SER A N 1
ATOM 496 C CA . SER A 1 66 ? -5.941 -2.354 -60.992 1.00 90.50 66 SER A CA 1
ATOM 497 C C . SER A 1 66 ? -6.025 -0.837 -60.994 1.00 90.50 66 SER A C 1
ATOM 499 O O . SER A 1 66 ? 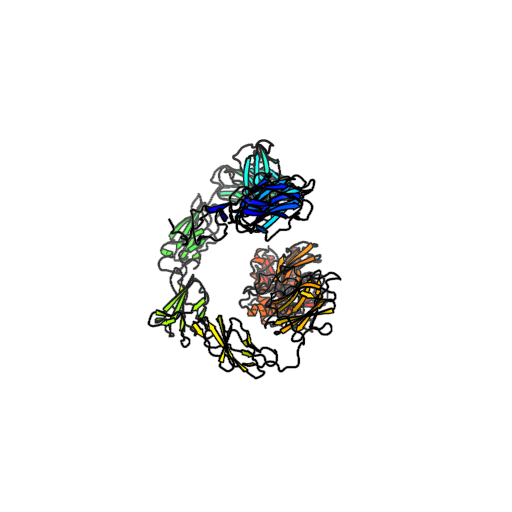-6.976 -0.272 -60.457 1.00 90.50 66 SER A O 1
ATOM 501 N N . VAL A 1 67 ? -5.062 -0.187 -61.638 1.00 93.75 67 VAL A N 1
ATOM 502 C CA . VAL A 1 67 ? -5.008 1.269 -61.807 1.00 93.75 67 VAL A CA 1
ATOM 503 C C . VAL A 1 67 ? -5.026 1.650 -63.285 1.00 93.75 67 VAL A C 1
ATOM 505 O O . VAL A 1 67 ? -4.430 0.954 -64.106 1.00 93.75 67 VAL A O 1
ATOM 508 N N . ASP A 1 68 ? -5.697 2.750 -63.618 1.00 92.75 68 ASP A N 1
ATOM 509 C CA . ASP A 1 68 ? -5.797 3.287 -64.980 1.00 92.75 68 ASP A CA 1
ATOM 510 C C . ASP A 1 68 ? -5.774 4.828 -64.979 1.00 92.75 68 ASP A C 1
ATOM 512 O O . ASP A 1 68 ? -6.116 5.462 -63.978 1.00 92.75 68 ASP A O 1
ATOM 516 N N . GLY A 1 69 ? -5.354 5.436 -66.093 1.00 90.69 69 GLY A N 1
ATOM 517 C CA . GLY A 1 69 ? -5.203 6.893 -66.249 1.00 90.69 69 GLY A CA 1
ATOM 518 C C . GLY A 1 69 ? -3.762 7.424 -66.179 1.00 90.69 69 GLY A C 1
ATOM 519 O O . GLY A 1 69 ? -3.552 8.631 -66.080 1.00 90.69 69 GLY A O 1
ATOM 520 N N . GLY A 1 70 ? -2.755 6.544 -66.219 1.00 91.50 70 GLY A N 1
ATOM 521 C CA . GLY A 1 70 ? -1.338 6.923 -66.312 1.00 91.50 70 GLY A CA 1
ATOM 522 C C . GLY A 1 70 ? -0.913 7.261 -67.745 1.00 91.50 70 GLY A C 1
ATOM 523 O O . GLY A 1 70 ? -1.547 6.828 -68.706 1.00 91.50 70 GLY A O 1
ATOM 524 N N . GLY A 1 71 ? 0.174 8.018 -67.909 1.00 93.38 71 GLY A N 1
ATOM 525 C CA . GLY A 1 71 ? 0.642 8.438 -69.234 1.00 93.38 71 GLY A CA 1
ATOM 526 C C . GLY A 1 71 ? 1.418 9.751 -69.244 1.00 93.38 71 GLY A C 1
ATOM 527 O O . GLY A 1 71 ? 1.762 10.296 -68.197 1.00 93.38 71 GLY A O 1
ATOM 528 N N . ILE A 1 72 ? 1.707 10.245 -70.449 1.00 93.38 72 ILE A N 1
ATOM 529 C CA . ILE A 1 72 ? 2.324 11.557 -70.671 1.00 93.38 72 ILE A CA 1
ATOM 530 C C . ILE A 1 72 ? 1.209 12.565 -70.933 1.00 93.38 72 ILE A C 1
ATOM 532 O O . ILE A 1 72 ? 0.411 12.375 -71.851 1.00 93.38 72 ILE A O 1
ATOM 536 N N . PHE A 1 73 ? 1.174 13.631 -70.140 1.00 92.75 73 PHE A N 1
ATOM 537 C CA . PHE A 1 73 ? 0.136 14.653 -70.209 1.00 92.75 73 PHE A CA 1
ATOM 538 C C . PHE A 1 73 ? 0.729 16.052 -70.118 1.00 92.75 73 PHE A C 1
ATOM 540 O O . PHE A 1 73 ? 1.800 16.259 -69.544 1.00 92.75 73 PHE A O 1
ATOM 547 N N . ASP A 1 74 ? -0.008 17.022 -70.646 1.00 91.75 74 ASP A N 1
ATOM 548 C CA . ASP A 1 74 ? 0.308 18.435 -70.496 1.00 91.75 74 ASP A CA 1
ATOM 549 C C . ASP A 1 74 ? 0.239 18.828 -69.009 1.00 91.75 74 ASP A C 1
ATOM 551 O O . ASP A 1 74 ? -0.746 18.562 -68.315 1.00 91.75 74 ASP A O 1
ATOM 555 N N . THR A 1 75 ? 1.298 19.452 -68.493 1.00 89.44 75 THR A N 1
ATOM 556 C CA . THR A 1 75 ? 1.353 19.918 -67.096 1.00 89.44 75 THR A CA 1
ATOM 557 C C . THR A 1 75 ? 0.227 20.913 -66.800 1.00 89.44 75 THR A C 1
ATOM 559 O O . THR A 1 75 ? -0.299 21.547 -67.707 1.00 89.44 75 THR A O 1
ATOM 562 N N . ASN A 1 76 ? -0.163 21.075 -65.535 1.00 87.56 76 ASN A N 1
ATOM 563 C CA . ASN A 1 76 ? -1.230 22.000 -65.133 1.00 87.56 76 ASN A CA 1
ATOM 564 C C . ASN A 1 76 ? -2.617 21.722 -65.769 1.00 87.56 76 ASN A C 1
ATOM 566 O O . ASN A 1 76 ? -3.478 22.601 -65.810 1.00 87.56 76 ASN A O 1
ATOM 570 N N . THR A 1 77 ? -2.857 20.494 -66.237 1.00 89.12 77 THR A N 1
ATOM 571 C CA . THR A 1 77 ? -4.176 20.008 -66.666 1.00 89.12 77 THR A CA 1
ATOM 572 C C . THR A 1 77 ? -4.660 18.891 -65.735 1.00 89.12 77 THR A C 1
ATOM 574 O O . THR A 1 77 ? -3.852 18.154 -65.172 1.00 89.12 77 THR A O 1
ATOM 577 N N . LEU A 1 78 ? -5.979 18.788 -65.532 1.00 91.31 78 LEU A N 1
ATOM 578 C CA . LEU A 1 78 ? -6.595 17.740 -64.709 1.00 91.31 78 LEU A CA 1
ATOM 579 C C . LEU A 1 78 ? -6.626 16.417 -65.476 1.00 91.31 78 LEU A C 1
ATOM 581 O O . LEU A 1 78 ? -7.222 16.349 -66.550 1.00 91.31 78 LEU A O 1
ATOM 585 N N . GLN A 1 79 ? -6.044 15.371 -64.895 1.00 94.44 79 GLN A N 1
ATOM 586 C CA . GLN A 1 79 ? -6.048 14.020 -65.452 1.00 94.44 79 GLN A CA 1
ATOM 587 C C . GLN A 1 79 ? -6.812 13.069 -64.542 1.00 94.44 79 GLN A C 1
ATOM 589 O O . GLN A 1 79 ? -6.529 12.994 -63.348 1.00 94.44 79 GLN A O 1
ATOM 594 N N . ASN A 1 80 ? -7.781 12.343 -65.098 1.00 94.31 80 ASN A N 1
ATOM 595 C CA . ASN A 1 80 ? -8.535 11.343 -64.347 1.00 94.31 80 ASN A CA 1
ATOM 596 C C . ASN A 1 80 ? -7.661 10.113 -64.112 1.00 94.31 80 ASN A C 1
ATOM 598 O O . ASN A 1 80 ? -7.145 9.534 -65.065 1.00 94.31 80 ASN A O 1
ATOM 602 N N . ILE A 1 81 ? -7.562 9.693 -62.857 1.00 95.19 81 ILE A N 1
ATOM 603 C CA . ILE A 1 81 ? -6.948 8.427 -62.471 1.00 95.19 81 ILE A CA 1
ATOM 604 C C . ILE A 1 81 ? -7.985 7.589 -61.732 1.00 95.19 81 ILE A C 1
ATOM 606 O O . ILE A 1 81 ? -8.803 8.109 -60.965 1.00 95.19 81 ILE A O 1
ATOM 610 N N . THR A 1 82 ? -7.976 6.289 -62.000 1.00 93.81 82 THR A N 1
ATOM 611 C CA . THR A 1 82 ? -8.960 5.357 -61.455 1.00 93.81 82 THR A CA 1
ATOM 612 C C . THR A 1 82 ? -8.282 4.130 -60.871 1.00 93.81 82 THR A C 1
ATOM 614 O O . THR A 1 82 ? -7.283 3.637 -61.391 1.00 93.81 82 THR A O 1
ATOM 617 N N . ALA A 1 83 ? -8.819 3.667 -59.752 1.00 92.12 83 ALA A N 1
ATOM 618 C CA . ALA A 1 83 ? -8.446 2.448 -59.069 1.00 92.12 83 ALA A CA 1
ATOM 619 C C . ALA A 1 83 ? -9.681 1.552 -59.019 1.00 92.12 83 ALA A C 1
ATOM 621 O O . ALA A 1 83 ? -10.770 1.992 -58.657 1.00 92.12 83 ALA A O 1
ATOM 622 N N . THR A 1 84 ? -9.515 0.296 -59.413 1.00 89.88 84 THR A N 1
ATOM 623 C CA . THR A 1 84 ? -10.583 -0.703 -59.426 1.00 89.88 84 THR A CA 1
ATOM 624 C C . THR A 1 84 ? -10.174 -1.887 -58.568 1.00 89.88 84 THR A C 1
ATOM 626 O O . THR A 1 84 ? -9.062 -2.403 -58.692 1.00 89.88 84 THR A O 1
ATOM 629 N N . ASP A 1 85 ? -11.083 -2.312 -57.700 1.00 82.88 85 ASP A N 1
ATOM 630 C CA . ASP A 1 85 ? -10.904 -3.484 -56.848 1.00 82.88 85 ASP A CA 1
ATOM 631 C C . ASP A 1 85 ? -10.761 -4.765 -57.684 1.00 82.88 85 ASP A C 1
ATOM 633 O O . ASP A 1 85 ? -11.337 -4.893 -58.767 1.00 82.88 85 ASP A O 1
ATOM 637 N N . SER A 1 86 ? -10.009 -5.745 -57.178 1.00 77.88 86 SER A N 1
ATOM 638 C CA . SER A 1 86 ? -9.819 -7.036 -57.847 1.00 77.88 86 SER A CA 1
ATOM 639 C C . SER A 1 86 ? -9.887 -8.187 -56.850 1.00 77.88 86 SER A C 1
ATOM 641 O O . SER A 1 86 ? -9.011 -8.356 -56.004 1.00 77.88 86 SER A O 1
ATOM 643 N N . GLY A 1 87 ? -10.890 -9.053 -57.006 1.00 74.88 87 GLY A N 1
ATOM 644 C CA . GLY A 1 87 ? -11.105 -10.185 -56.107 1.00 74.88 87 GLY A CA 1
ATOM 645 C C . GLY A 1 87 ? -11.577 -9.722 -54.730 1.00 74.88 87 GLY A C 1
ATOM 646 O O . GLY A 1 87 ? -12.562 -9.000 -54.631 1.00 74.88 87 GLY A O 1
ATOM 647 N N . ASN A 1 88 ? -10.878 -10.150 -53.677 1.00 68.38 88 ASN A N 1
ATOM 648 C CA . ASN A 1 88 ? -11.194 -9.821 -52.283 1.00 68.38 88 ASN A CA 1
ATOM 649 C C . ASN A 1 88 ? -10.404 -8.602 -51.789 1.00 68.38 88 ASN A C 1
ATOM 651 O O . ASN A 1 88 ? -9.931 -8.599 -50.658 1.00 68.38 88 ASN A O 1
ATOM 655 N N . SER A 1 89 ? -10.196 -7.593 -52.624 1.00 74.25 89 SER A N 1
ATOM 656 C CA . SER A 1 89 ? -9.503 -6.374 -52.223 1.00 74.25 89 SER A CA 1
ATOM 657 C C . SER A 1 89 ? -10.414 -5.160 -52.267 1.00 74.25 89 SER A C 1
ATOM 659 O O . SER A 1 89 ? -11.444 -5.183 -52.935 1.00 74.25 89 SER A O 1
ATOM 661 N N . HIS A 1 90 ? -10.038 -4.109 -51.545 1.00 82.25 90 HIS A N 1
ATOM 662 C CA . HIS A 1 90 ? -10.766 -2.847 -51.536 1.00 82.25 90 HIS A CA 1
ATOM 663 C C . HIS A 1 90 ? -9.803 -1.663 -51.532 1.00 82.25 90 HIS A C 1
ATOM 665 O O . HIS A 1 90 ? -8.880 -1.604 -50.718 1.00 82.25 90 HIS A O 1
ATOM 671 N N . PHE A 1 91 ? -10.023 -0.707 -52.425 1.00 84.25 91 PHE A N 1
ATOM 672 C CA . PHE A 1 91 ? -9.265 0.532 -52.511 1.00 84.25 91 PHE A CA 1
ATOM 673 C C . PHE A 1 91 ? -9.349 1.327 -51.199 1.00 84.25 91 PHE A C 1
ATOM 675 O O . PHE A 1 91 ? -10.427 1.521 -50.638 1.00 84.25 91 PHE A O 1
ATOM 682 N N . VAL A 1 92 ? -8.206 1.789 -50.700 1.00 81.31 92 VAL A N 1
ATOM 683 C CA . VAL A 1 92 ? -8.108 2.570 -49.460 1.00 81.31 92 VAL A CA 1
ATOM 684 C C . VAL A 1 92 ? -7.865 4.034 -49.786 1.00 81.31 92 VAL A C 1
ATOM 686 O O . VAL A 1 92 ? -8.668 4.891 -49.426 1.00 81.31 92 VAL A O 1
ATOM 689 N N . ASN A 1 93 ? -6.757 4.321 -50.467 1.00 82.94 93 ASN A N 1
ATOM 690 C CA . ASN A 1 93 ? -6.375 5.667 -50.869 1.00 82.94 93 ASN A CA 1
ATOM 691 C C . ASN A 1 93 ? -5.301 5.656 -51.969 1.00 82.94 93 ASN A C 1
ATOM 693 O O . ASN A 1 93 ? -4.660 4.642 -52.247 1.00 82.94 93 ASN A O 1
ATOM 697 N N . TRP A 1 94 ? -5.075 6.826 -52.554 1.00 88.44 94 TRP A N 1
ATOM 698 C CA . TRP A 1 94 ? -3.925 7.158 -53.375 1.00 88.44 94 TRP A CA 1
ATOM 699 C C . TRP A 1 94 ? -2.849 7.827 -52.522 1.00 88.44 94 TRP A C 1
ATOM 701 O O . TRP A 1 94 ? -3.125 8.803 -51.824 1.00 88.44 94 TRP A O 1
ATOM 711 N N . THR A 1 95 ? -1.608 7.363 -52.636 1.00 87.56 95 THR A N 1
ATOM 712 C CA . THR A 1 95 ? -0.419 8.079 -52.151 1.00 87.56 95 THR A CA 1
ATOM 713 C C . THR A 1 95 ? 0.358 8.655 -53.326 1.00 87.56 95 THR A C 1
ATOM 715 O O . THR A 1 95 ? 0.344 8.107 -54.428 1.00 87.56 95 THR A O 1
ATOM 718 N N . LEU A 1 96 ? 1.030 9.786 -53.115 1.00 89.50 96 LEU A N 1
ATOM 719 C CA . LEU A 1 96 ? 1.710 10.517 -54.181 1.00 89.50 96 LEU A CA 1
ATOM 720 C C . LEU A 1 96 ? 3.173 10.776 -53.833 1.00 89.50 96 LEU A C 1
ATOM 722 O O . LEU A 1 96 ? 3.500 11.202 -52.729 1.00 89.50 96 LEU A O 1
ATOM 726 N N . SER A 1 97 ? 4.048 10.587 -54.816 1.00 87.75 97 SER A N 1
ATOM 727 C CA . SER A 1 97 ? 5.436 11.049 -54.780 1.00 87.75 97 SER A CA 1
ATOM 728 C C . SER A 1 97 ? 5.783 11.759 -56.089 1.00 87.75 97 SER A C 1
ATOM 730 O O . SER A 1 97 ? 5.240 11.430 -57.140 1.00 87.75 97 SER A O 1
ATOM 732 N N . GLY A 1 98 ? 6.679 12.744 -56.047 1.00 87.56 98 GLY A N 1
ATOM 733 C CA . GLY A 1 98 ? 7.038 13.541 -57.226 1.00 87.56 98 GLY A CA 1
ATOM 734 C C . GLY A 1 98 ? 6.205 14.818 -57.382 1.00 87.56 98 GLY A C 1
ATOM 735 O O . GLY A 1 98 ? 5.669 15.345 -56.412 1.00 87.56 98 GLY A O 1
ATOM 736 N N . GLN A 1 99 ? 6.165 15.364 -58.598 1.00 87.06 99 GLN A N 1
ATOM 737 C CA . GLN A 1 99 ? 5.686 16.722 -58.887 1.00 87.06 99 GLN A CA 1
ATOM 738 C C . GLN A 1 99 ? 4.220 16.736 -59.351 1.00 87.06 99 GLN A C 1
ATOM 740 O O . GLN A 1 99 ? 3.936 16.987 -60.526 1.00 87.06 99 GLN A O 1
ATOM 745 N N . GLY A 1 100 ? 3.282 16.464 -58.439 1.00 89.19 100 GLY A N 1
ATOM 746 C CA . GLY A 1 100 ? 1.849 16.556 -58.726 1.00 89.19 100 GLY A CA 1
ATOM 747 C C . GLY A 1 100 ? 0.973 16.786 -57.494 1.00 89.19 100 GLY A C 1
ATOM 748 O O . GLY A 1 100 ? 1.471 16.857 -56.373 1.00 89.19 100 GLY A O 1
ATOM 749 N N . ILE A 1 101 ? -0.340 16.886 -57.710 1.00 88.50 101 ILE A N 1
ATOM 750 C CA . ILE A 1 101 ? -1.369 17.031 -56.666 1.00 88.50 101 ILE A CA 1
ATOM 751 C C . ILE A 1 101 ? -2.565 16.140 -57.020 1.00 88.50 101 ILE A C 1
ATOM 753 O O . ILE A 1 101 ? -3.039 16.194 -58.153 1.00 88.50 101 ILE A O 1
ATOM 757 N N . ILE A 1 102 ? -3.067 15.359 -56.057 1.00 90.69 102 ILE A N 1
ATOM 758 C CA . ILE A 1 102 ? -4.308 14.574 -56.176 1.00 90.69 102 ILE A CA 1
ATOM 759 C C . ILE A 1 102 ? -5.435 15.316 -55.453 1.00 90.69 102 ILE A C 1
ATOM 761 O O . ILE A 1 102 ? -5.252 15.734 -54.312 1.00 90.69 102 ILE A O 1
ATOM 765 N N . ALA A 1 103 ? -6.589 15.476 -56.104 1.00 83.38 103 ALA A N 1
ATOM 766 C CA . ALA A 1 103 ? -7.714 16.233 -55.550 1.00 83.38 103 ALA A CA 1
ATOM 767 C C . ALA A 1 103 ? -8.411 15.503 -54.388 1.00 83.38 103 ALA A C 1
ATOM 769 O O . ALA A 1 103 ? -8.586 16.067 -53.312 1.00 83.38 103 ALA A O 1
ATOM 770 N N . GLU A 1 104 ? -8.783 14.239 -54.597 1.00 79.69 104 GLU A N 1
ATOM 771 C CA . GLU A 1 104 ? -9.481 13.411 -53.609 1.00 79.69 104 GLU A CA 1
ATOM 772 C C . GLU A 1 104 ? -8.734 12.082 -53.439 1.00 79.69 104 GLU A C 1
ATOM 774 O O . GLU A 1 104 ? -9.063 11.106 -54.118 1.00 79.69 104 GLU A O 1
ATOM 779 N N . PRO A 1 105 ? -7.695 12.017 -52.587 1.00 83.06 105 PRO A N 1
ATOM 780 C CA . PRO A 1 105 ? -6.851 10.829 -52.479 1.00 83.06 105 PRO A CA 1
ATOM 781 C C . PRO A 1 105 ? -7.597 9.603 -51.935 1.00 83.06 105 PRO A C 1
ATOM 783 O O . PRO A 1 105 ? -7.213 8.487 -52.245 1.00 83.06 105 PRO A O 1
ATOM 786 N N . ASN A 1 106 ? -8.693 9.772 -51.192 1.00 80.56 106 ASN A N 1
ATOM 787 C CA . ASN A 1 106 ? -9.499 8.654 -50.680 1.00 80.56 106 ASN A CA 1
ATOM 788 C C . ASN A 1 106 ? -10.621 8.212 -51.641 1.00 80.56 106 ASN A C 1
ATOM 790 O O . ASN A 1 106 ? -11.414 7.339 -51.293 1.00 80.56 106 ASN A O 1
ATOM 794 N N . SER A 1 107 ? -10.717 8.806 -52.836 1.00 83.88 107 SER A N 1
ATOM 795 C CA . SER A 1 107 ? -11.668 8.373 -53.862 1.00 83.88 107 SER A CA 1
ATOM 796 C C . SER A 1 107 ? -10.976 7.452 -54.875 1.00 83.88 107 SER A C 1
ATOM 798 O O . SER A 1 107 ? -9.945 7.841 -55.434 1.00 83.88 107 SER A O 1
ATOM 800 N N . PRO A 1 108 ? -11.536 6.263 -55.183 1.00 83.44 108 PRO A N 1
ATOM 801 C CA . PRO A 1 108 ? -10.986 5.391 -56.219 1.00 83.44 108 PRO A CA 1
ATOM 802 C C . PRO A 1 108 ? -11.040 6.043 -57.603 1.00 83.44 108 PRO A C 1
ATOM 804 O O . PRO A 1 108 ? -10.258 5.678 -58.470 1.00 83.44 108 PRO A O 1
ATOM 807 N N . ASN A 1 109 ? -11.916 7.032 -57.808 1.00 91.88 109 ASN A N 1
ATOM 808 C CA . ASN A 1 109 ? -11.995 7.828 -59.029 1.00 91.88 109 ASN A CA 1
ATOM 809 C C . ASN A 1 109 ? -11.695 9.286 -58.681 1.00 91.88 109 ASN A C 1
ATOM 811 O O . ASN A 1 109 ? -12.507 9.949 -58.034 1.00 91.88 109 ASN A O 1
ATOM 815 N N . THR A 1 110 ? -10.525 9.775 -59.082 1.00 92.44 110 THR A N 1
ATOM 816 C CA . THR A 1 110 ? -10.035 11.103 -58.694 1.00 92.44 110 THR A CA 1
ATOM 817 C C . THR A 1 110 ? -9.259 11.758 -59.832 1.00 92.44 110 THR A C 1
ATOM 819 O O . THR A 1 110 ? -9.106 11.186 -60.912 1.00 92.44 110 THR A O 1
ATOM 822 N N . THR A 1 111 ? -8.773 12.974 -59.602 1.00 93.44 111 THR A N 1
ATOM 823 C CA . THR A 1 111 ? -7.968 13.718 -60.574 1.00 93.44 111 THR A CA 1
ATOM 824 C C . THR A 1 111 ? -6.583 14.045 -60.038 1.00 93.44 111 THR A C 1
ATOM 826 O O . THR A 1 111 ? -6.451 14.425 -58.872 1.00 93.44 111 THR A O 1
ATOM 829 N N . LEU A 1 112 ? -5.578 13.986 -60.911 1.00 93.69 112 LEU A N 1
ATOM 830 C CA . LEU A 1 112 ? -4.202 14.403 -60.661 1.00 93.69 112 LEU A CA 1
ATOM 831 C C . LEU A 1 112 ? -3.812 15.573 -61.577 1.00 93.69 112 LEU A C 1
ATOM 833 O O . LEU A 1 112 ? -4.128 15.565 -62.764 1.00 93.69 112 LEU A O 1
ATOM 837 N N . ILE A 1 113 ? -3.092 16.557 -61.035 1.00 93.25 113 ILE A N 1
ATOM 838 C CA . ILE A 1 113 ? -2.452 17.639 -61.801 1.00 93.25 113 ILE A CA 1
ATOM 839 C C . ILE A 1 113 ? -0.935 17.538 -61.636 1.00 93.25 113 ILE A C 1
ATOM 841 O O . ILE A 1 113 ? -0.445 17.487 -60.510 1.00 93.25 113 ILE A O 1
ATOM 845 N N . LEU A 1 114 ? -0.184 17.559 -62.740 1.00 90.62 114 LEU A N 1
ATOM 846 C CA . LEU A 1 114 ? 1.279 17.689 -62.725 1.00 90.62 114 LEU A CA 1
ATOM 847 C C . LEU A 1 114 ? 1.686 19.154 -62.522 1.00 90.62 114 LEU A C 1
ATOM 849 O O . LEU A 1 114 ? 1.230 20.028 -63.260 1.00 90.62 114 LEU A O 1
ATOM 853 N N . THR A 1 115 ? 2.563 19.420 -61.554 1.00 88.94 115 THR A N 1
ATOM 854 C CA . THR A 1 115 ? 2.960 20.787 -61.157 1.00 88.94 115 THR A CA 1
ATOM 855 C C . THR A 1 115 ? 4.385 21.166 -61.562 1.00 88.94 115 THR A C 1
ATOM 857 O O . THR A 1 115 ? 4.802 22.300 -61.332 1.00 88.94 115 THR A O 1
ATOM 860 N N . GLY A 1 116 ? 5.154 20.229 -62.125 1.00 84.19 116 GLY A N 1
ATOM 861 C CA . GLY A 1 116 ? 6.532 20.463 -62.560 1.00 84.19 116 GLY A CA 1
ATOM 862 C C . GLY A 1 116 ? 6.651 21.124 -63.941 1.00 84.19 116 GLY A C 1
ATOM 863 O O . GLY A 1 116 ? 5.659 21.407 -64.609 1.00 84.19 116 GLY A O 1
ATOM 864 N N . LEU A 1 117 ? 7.893 21.372 -64.370 1.00 84.88 117 LEU A N 1
ATOM 865 C CA . LEU A 1 117 ? 8.222 21.836 -65.727 1.00 84.88 117 LEU A CA 1
ATOM 866 C C . LEU A 1 117 ? 8.234 20.660 -66.727 1.00 84.88 117 LEU A C 1
ATOM 868 O O . LEU A 1 117 ? 7.823 19.551 -66.384 1.00 84.88 117 LEU A O 1
ATOM 872 N N . ASN A 1 118 ? 8.689 20.895 -67.964 1.00 87.81 118 ASN A N 1
ATOM 873 C CA . ASN A 1 118 ? 8.809 19.832 -68.964 1.00 87.81 118 ASN A CA 1
ATOM 874 C C . ASN A 1 118 ? 9.631 18.641 -68.438 1.00 87.81 118 ASN A C 1
ATOM 876 O O . ASN A 1 118 ? 10.616 18.834 -67.726 1.00 87.81 118 ASN A O 1
ATOM 880 N N . ASP A 1 119 ? 9.205 17.431 -68.792 1.00 87.25 119 ASP A N 1
ATOM 881 C CA . ASP A 1 119 ? 9.760 16.143 -68.363 1.00 87.25 119 ASP A CA 1
ATOM 882 C C . ASP A 1 119 ? 9.651 15.865 -66.852 1.00 87.25 119 ASP A C 1
ATOM 884 O O . ASP A 1 119 ? 10.352 15.009 -66.306 1.00 87.25 119 ASP A O 1
ATOM 888 N N . CYS A 1 120 ? 8.748 16.557 -66.144 1.00 88.62 120 CYS A N 1
ATOM 889 C CA . CYS A 1 120 ? 8.451 16.219 -64.755 1.00 88.62 120 CYS A CA 1
ATOM 890 C C . CYS A 1 120 ? 7.753 14.856 -64.632 1.00 88.62 120 CYS A C 1
ATOM 892 O O . CYS A 1 120 ? 7.156 14.340 -65.578 1.00 88.62 120 CYS A O 1
ATOM 894 N N . SER A 1 121 ? 7.812 14.264 -63.440 1.00 91.56 121 SER A N 1
ATOM 895 C CA . SER A 1 121 ? 7.102 13.022 -63.145 1.00 91.56 121 SER A CA 1
ATOM 896 C C . SER A 1 121 ? 6.432 13.059 -61.779 1.00 91.56 121 SER A C 1
ATOM 898 O O . SER A 1 121 ? 6.929 13.679 -60.831 1.00 91.56 121 SER A O 1
ATOM 900 N N . ALA A 1 122 ? 5.293 12.380 -61.696 1.00 91.94 122 ALA A N 1
ATOM 901 C CA . ALA A 1 122 ? 4.599 12.093 -60.454 1.00 91.94 122 ALA A CA 1
ATOM 902 C C . ALA A 1 122 ? 4.156 10.628 -60.453 1.00 91.94 122 ALA A C 1
ATOM 904 O O . ALA A 1 122 ? 3.627 10.131 -61.447 1.00 91.94 122 ALA A O 1
ATOM 905 N N . THR A 1 123 ? 4.368 9.950 -59.332 1.00 94.50 123 THR A N 1
ATOM 906 C CA . THR A 1 123 ? 3.974 8.559 -59.123 1.00 94.50 123 THR A CA 1
ATOM 907 C C . THR A 1 123 ? 2.824 8.519 -58.131 1.00 94.50 123 THR A C 1
ATOM 909 O O . THR A 1 123 ? 3.035 8.768 -56.939 1.00 94.50 123 THR A O 1
ATOM 912 N N . ALA A 1 124 ? 1.625 8.203 -58.618 1.00 91.81 124 ALA A N 1
ATOM 913 C CA . ALA A 1 124 ? 0.451 7.955 -57.791 1.00 91.81 124 ALA A CA 1
ATOM 914 C C . ALA A 1 124 ? 0.301 6.448 -57.559 1.00 91.81 124 ALA A C 1
ATOM 916 O O . ALA A 1 124 ? 0.254 5.658 -58.498 1.00 91.81 124 ALA A O 1
ATOM 917 N N . THR A 1 125 ? 0.255 6.039 -56.298 1.00 93.62 125 THR A N 1
ATOM 918 C CA . THR A 1 125 ? 0.154 4.634 -55.898 1.00 93.62 125 THR A CA 1
ATOM 919 C C . THR A 1 125 ? -1.215 4.387 -55.283 1.00 93.62 125 THR A C 1
ATOM 921 O O . THR A 1 125 ? -1.533 4.990 -54.261 1.00 93.62 125 THR A O 1
ATOM 924 N N . ALA A 1 126 ? -2.030 3.524 -55.892 1.00 89.00 126 ALA A N 1
ATOM 925 C CA . ALA A 1 126 ? -3.281 3.071 -55.288 1.00 89.00 126 ALA A CA 1
ATOM 926 C C . ALA A 1 126 ? -2.988 1.978 -54.261 1.00 89.00 126 ALA A C 1
ATOM 928 O O . ALA A 1 126 ? -2.407 0.940 -54.591 1.00 89.00 126 ALA A O 1
ATOM 929 N N . ASN A 1 127 ? -3.412 2.194 -53.023 1.00 85.31 127 ASN A N 1
ATOM 930 C CA . ASN A 1 127 ? -3.269 1.220 -51.954 1.00 85.31 127 ASN A CA 1
ATOM 931 C C . ASN A 1 127 ? -4.579 0.447 -51.819 1.00 85.31 127 ASN A C 1
ATOM 933 O O . ASN A 1 127 ? -5.619 1.017 -51.490 1.00 85.31 127 ASN A O 1
ATOM 937 N N . PHE A 1 128 ? -4.522 -0.854 -52.079 1.00 82.25 128 PHE A N 1
ATOM 938 C CA . PHE A 1 128 ? -5.632 -1.780 -51.923 1.00 82.25 128 PHE A CA 1
ATOM 939 C C . PHE A 1 128 ? -5.428 -2.620 -50.667 1.00 82.25 128 PHE A C 1
ATOM 941 O O . PHE A 1 128 ? -4.376 -3.225 -50.453 1.00 82.25 128 PHE A O 1
ATOM 948 N N . PHE A 1 129 ? -6.465 -2.688 -49.845 1.00 75.19 129 PHE A N 1
ATOM 949 C CA . PHE A 1 129 ? -6.534 -3.578 -48.701 1.00 75.19 129 PHE A CA 1
ATOM 950 C C . PHE A 1 129 ? -6.962 -4.967 -49.166 1.00 75.19 129 PHE A C 1
ATOM 952 O O . PHE A 1 129 ? -8.037 -5.113 -49.741 1.00 75.19 129 PHE A O 1
ATOM 959 N N . ASP A 1 130 ? -6.143 -5.987 -48.916 1.00 69.19 130 ASP A N 1
ATOM 960 C CA . ASP A 1 130 ? -6.512 -7.381 -49.168 1.00 69.19 130 ASP A CA 1
ATOM 961 C C . ASP A 1 130 ? -7.316 -7.932 -47.979 1.00 69.19 130 ASP A C 1
ATOM 963 O O . ASP A 1 130 ? -6.809 -8.052 -46.862 1.00 69.19 130 ASP A O 1
ATOM 967 N N . LEU A 1 131 ? -8.578 -8.295 -48.219 1.00 61.84 131 LEU A N 1
ATOM 968 C CA . LEU A 1 131 ? -9.503 -8.817 -47.208 1.00 61.84 131 LEU A CA 1
ATOM 969 C C . LEU A 1 131 ? -9.117 -10.237 -46.731 1.00 61.84 131 LEU A C 1
ATOM 971 O O . LEU A 1 131 ? -9.749 -10.771 -45.814 1.00 61.84 131 LEU A O 1
ATOM 975 N N . THR A 1 132 ? -8.086 -10.862 -47.318 1.00 56.62 132 THR A N 1
ATOM 976 C CA . THR A 1 132 ? -7.635 -12.230 -47.005 1.00 56.62 132 THR A CA 1
ATOM 977 C C . THR A 1 132 ? -6.315 -12.324 -46.227 1.00 56.62 132 THR A C 1
ATOM 979 O O . THR A 1 132 ? -6.061 -13.371 -45.629 1.00 56.62 132 THR A O 1
ATOM 982 N N . THR A 1 133 ? -5.503 -11.259 -46.134 1.00 52.84 133 THR A N 1
ATOM 983 C CA . THR A 1 133 ? -4.202 -11.288 -45.427 1.00 52.84 133 THR A CA 1
ATOM 984 C C . THR A 1 133 ? -4.171 -10.444 -44.140 1.00 52.84 133 THR A C 1
ATOM 986 O O . THR A 1 133 ? -4.261 -9.223 -44.179 1.00 52.84 133 THR A O 1
ATOM 989 N N . ASN A 1 134 ? -4.020 -11.126 -42.996 1.00 51.06 134 ASN A N 1
ATOM 990 C CA . ASN A 1 134 ? -3.455 -10.735 -41.684 1.00 51.06 134 ASN A CA 1
ATOM 991 C C . ASN A 1 134 ? -3.334 -9.245 -41.257 1.00 51.06 134 ASN A C 1
ATOM 993 O O . ASN A 1 134 ? -2.321 -8.868 -40.683 1.00 51.06 134 ASN A O 1
ATOM 997 N N . ASN A 1 135 ? -4.398 -8.445 -41.367 1.00 56.50 135 ASN A N 1
ATOM 998 C CA . ASN A 1 135 ? -4.611 -7.246 -40.523 1.00 56.50 135 ASN A CA 1
ATOM 999 C C . ASN A 1 135 ? -5.841 -7.412 -39.612 1.00 56.50 135 ASN A C 1
ATOM 1001 O O . ASN A 1 135 ? -6.602 -6.475 -39.365 1.00 56.50 135 ASN A O 1
ATOM 1005 N N . THR A 1 136 ? -6.057 -8.645 -39.139 1.00 59.56 136 THR A N 1
ATOM 1006 C CA . THR A 1 136 ? -7.063 -8.926 -38.109 1.00 59.56 136 THR A CA 1
ATOM 1007 C C . THR A 1 136 ? -6.448 -8.576 -36.766 1.00 59.56 136 THR A C 1
ATOM 1009 O O . THR A 1 136 ? -5.477 -9.211 -36.354 1.00 59.56 136 THR A O 1
ATOM 1012 N N . LEU A 1 137 ? -6.975 -7.552 -36.103 1.00 61.31 137 LEU A N 1
ATOM 1013 C CA . LEU A 1 137 ? -6.524 -7.221 -34.760 1.00 61.31 137 LEU A CA 1
ATOM 1014 C C . LEU A 1 137 ? -6.937 -8.371 -33.820 1.00 61.31 137 LEU A C 1
ATOM 1016 O O . LEU A 1 137 ? -8.072 -8.850 -33.869 1.00 61.31 137 LEU A O 1
ATOM 1020 N N . ALA A 1 138 ? -6.011 -8.847 -32.985 1.00 58.84 138 ALA A N 1
ATOM 1021 C CA . ALA A 1 138 ? -6.285 -9.872 -31.978 1.00 58.84 138 ALA A CA 1
ATOM 1022 C C . ALA A 1 138 ? -6.794 -9.215 -30.686 1.00 58.84 138 ALA A C 1
ATOM 1024 O O . ALA A 1 138 ? -6.252 -8.197 -30.256 1.00 58.84 138 ALA A O 1
ATOM 1025 N N . LYS A 1 139 ? -7.842 -9.784 -30.073 1.00 61.03 139 LYS A N 1
ATOM 1026 C CA . LYS A 1 139 ? -8.533 -9.195 -28.912 1.00 61.03 139 LYS A CA 1
ATOM 1027 C C . LYS A 1 139 ? -7.542 -8.757 -27.826 1.00 61.03 139 LYS A C 1
ATOM 1029 O O . LYS A 1 139 ? -6.739 -9.569 -27.375 1.00 61.03 139 LYS A O 1
ATOM 1034 N N . ALA A 1 140 ? -7.661 -7.502 -27.380 1.00 56.69 140 ALA A N 1
ATOM 1035 C CA . ALA A 1 140 ? -6.883 -6.912 -26.287 1.00 56.69 140 ALA A CA 1
ATOM 1036 C C . ALA A 1 140 ? -5.346 -6.917 -26.469 1.00 56.69 140 ALA A C 1
ATOM 1038 O O . ALA A 1 140 ? -4.617 -6.789 -25.486 1.00 56.69 140 ALA A O 1
ATOM 1039 N N . VAL A 1 141 ? -4.843 -7.021 -27.706 1.00 72.25 141 VAL A N 1
ATOM 1040 C CA . VAL A 1 141 ? -3.424 -6.804 -28.032 1.00 72.25 141 VAL A CA 1
ATOM 1041 C C . VAL A 1 141 ? -3.266 -5.411 -28.659 1.00 72.25 141 VAL A C 1
ATOM 1043 O O . VAL A 1 141 ? -3.773 -5.196 -29.761 1.00 72.25 141 VAL A O 1
ATOM 1046 N N . PRO A 1 142 ? -2.589 -4.456 -27.992 1.00 78.69 142 PRO A N 1
ATOM 1047 C CA . PRO A 1 142 ? -2.357 -3.125 -28.546 1.00 78.69 142 PRO A CA 1
ATOM 1048 C C . PRO A 1 142 ? -1.463 -3.152 -29.786 1.00 78.69 142 PRO A C 1
ATOM 1050 O O . PRO A 1 142 ? -0.391 -3.759 -29.774 1.00 78.69 142 PRO A O 1
ATOM 1053 N N . LEU A 1 143 ? -1.864 -2.433 -30.833 1.00 83.19 143 LEU A N 1
ATOM 1054 C CA . LEU A 1 143 ? -1.039 -2.165 -32.005 1.00 83.19 143 LEU A CA 1
ATOM 1055 C C . LEU A 1 143 ? -0.403 -0.777 -31.866 1.00 83.19 143 LEU A C 1
ATOM 1057 O O . LEU A 1 143 ? -1.056 0.236 -32.103 1.00 83.19 143 LEU A O 1
ATOM 1061 N N . ALA A 1 144 ? 0.857 -0.740 -31.436 1.00 85.44 144 ALA A N 1
ATOM 1062 C CA . ALA A 1 144 ? 1.589 0.486 -31.112 1.00 85.44 144 ALA A CA 1
ATOM 1063 C C . ALA A 1 144 ? 2.470 1.005 -32.266 1.00 85.44 144 ALA A C 1
ATOM 1065 O O . ALA A 1 144 ? 2.720 0.300 -33.243 1.00 85.44 144 ALA A O 1
ATOM 1066 N N . ASN A 1 145 ? 3.007 2.219 -32.093 1.00 82.75 145 ASN A N 1
ATOM 1067 C CA . ASN A 1 145 ? 3.940 2.897 -33.006 1.00 82.75 145 ASN A CA 1
ATOM 1068 C C . ASN A 1 145 ? 3.376 3.187 -34.408 1.00 82.75 145 ASN A C 1
ATOM 1070 O O . ASN A 1 145 ? 4.124 3.222 -35.387 1.00 82.75 145 ASN A O 1
ATOM 1074 N N . LEU A 1 146 ? 2.067 3.410 -34.509 1.00 84.56 146 LEU A N 1
ATOM 1075 C CA . LEU A 1 146 ? 1.411 3.778 -35.758 1.00 84.56 146 LEU A CA 1
ATOM 1076 C C . LEU A 1 146 ? 1.683 5.246 -36.099 1.00 84.56 146 LEU A C 1
ATOM 1078 O O . LEU A 1 146 ? 1.647 6.120 -35.231 1.00 84.56 146 LEU A O 1
ATOM 1082 N N . ASN A 1 147 ? 1.925 5.516 -37.377 1.00 83.62 147 ASN A N 1
ATOM 1083 C CA . ASN A 1 147 ? 2.183 6.853 -37.904 1.00 83.62 147 ASN A CA 1
ATOM 1084 C C . ASN A 1 147 ? 1.428 7.013 -39.227 1.00 83.62 147 ASN A C 1
ATOM 1086 O O . ASN A 1 147 ? 1.230 6.013 -39.915 1.00 83.62 147 ASN A O 1
ATOM 1090 N N . GLY A 1 148 ? 1.068 8.243 -39.586 1.00 79.44 148 GLY A N 1
ATOM 1091 C CA . GLY A 1 148 ? 0.451 8.566 -40.875 1.00 79.44 148 GLY A CA 1
ATOM 1092 C C . GLY A 1 148 ? 0.687 10.025 -41.254 1.00 79.44 148 GLY A C 1
ATOM 1093 O O . GLY A 1 148 ? 0.782 10.892 -40.384 1.00 79.44 148 GLY A O 1
ATOM 1094 N N . LEU A 1 149 ? 0.827 10.310 -42.546 1.00 79.56 149 LEU A N 1
ATOM 1095 C CA . LEU A 1 149 ? 0.945 11.669 -43.082 1.00 79.56 149 LEU A CA 1
ATOM 1096 C C . LEU A 1 149 ? -0.436 12.317 -43.237 1.00 79.56 149 LEU A C 1
ATOM 1098 O O . LEU A 1 149 ? -1.445 11.630 -43.337 1.00 79.56 149 LEU A O 1
ATOM 1102 N N . ALA A 1 150 ? -0.489 13.651 -43.293 1.00 79.81 150 ALA A N 1
ATOM 1103 C CA . ALA A 1 150 ? -1.749 14.369 -43.489 1.00 79.81 150 ALA A CA 1
ATOM 1104 C C . ALA A 1 150 ? -2.467 13.899 -44.772 1.00 79.81 150 ALA A C 1
ATOM 1106 O O . ALA A 1 150 ? -1.881 13.896 -45.855 1.00 79.81 150 ALA A O 1
ATOM 1107 N N . GLY A 1 151 ? -3.734 13.514 -44.634 1.00 71.50 151 GLY A N 1
ATOM 1108 C CA . GLY A 1 151 ? -4.583 12.958 -45.686 1.00 71.50 151 GLY A CA 1
ATOM 1109 C C . GLY A 1 151 ? -4.531 11.432 -45.827 1.00 71.50 151 GLY A C 1
ATOM 1110 O O . GLY A 1 151 ? -5.363 10.880 -46.551 1.00 71.50 151 GLY A O 1
ATOM 1111 N N . GLU A 1 152 ? -3.609 10.735 -45.154 1.00 79.81 152 GLU A N 1
ATOM 1112 C CA . GLU A 1 152 ? -3.511 9.272 -45.220 1.00 79.81 152 GLU A CA 1
ATOM 1113 C C . GLU A 1 152 ? -4.594 8.569 -44.394 1.00 79.81 152 GLU A C 1
ATOM 1115 O O . GLU A 1 152 ? -5.069 9.078 -43.375 1.00 79.81 152 GLU A O 1
ATOM 1120 N N . SER A 1 153 ? -4.977 7.371 -44.845 1.00 81.00 153 SER A N 1
ATOM 1121 C CA . SER A 1 153 ? -5.948 6.515 -44.165 1.00 81.00 153 SER A CA 1
ATOM 1122 C C . SER A 1 153 ? -5.392 5.100 -44.009 1.00 81.00 153 SER A C 1
ATOM 1124 O O . SER A 1 153 ? -4.898 4.517 -44.973 1.00 81.00 153 SER A O 1
ATOM 1126 N N . HIS A 1 154 ? -5.511 4.524 -42.813 1.00 82.62 154 HIS A N 1
ATOM 1127 C CA . HIS A 1 154 ? -5.125 3.141 -42.517 1.00 82.62 154 HIS A CA 1
ATOM 1128 C C . HIS A 1 154 ? -6.340 2.343 -42.054 1.00 82.62 154 HIS A C 1
ATOM 1130 O O . HIS A 1 154 ? -7.069 2.806 -41.182 1.00 82.62 154 HIS A O 1
ATOM 1136 N N . VAL A 1 155 ? -6.549 1.144 -42.608 1.00 82.50 155 VAL A N 1
ATOM 1137 C CA . VAL A 1 155 ? -7.721 0.303 -42.312 1.00 82.50 155 VAL A CA 1
ATOM 1138 C C . VAL A 1 155 ? -7.314 -1.008 -41.641 1.00 82.50 155 VAL A C 1
ATOM 1140 O O . VAL A 1 155 ? -6.369 -1.676 -42.062 1.00 82.50 155 VAL A O 1
ATOM 1143 N N . TYR A 1 156 ? -8.078 -1.395 -40.622 1.00 85.19 156 TYR A N 1
ATOM 1144 C CA . TYR A 1 156 ? -7.927 -2.612 -39.831 1.00 85.19 156 TYR A CA 1
ATOM 1145 C C . TYR A 1 156 ? -9.244 -3.384 -39.775 1.00 85.19 156 TYR A C 1
ATOM 1147 O O . TYR A 1 156 ? -10.319 -2.790 -39.856 1.00 85.19 156 TYR A O 1
ATOM 1155 N N . ARG A 1 157 ? -9.168 -4.708 -39.598 1.00 83.19 157 ARG A N 1
ATOM 1156 C CA . ARG A 1 157 ? -10.347 -5.575 -39.473 1.00 83.19 157 ARG A CA 1
ATOM 1157 C C . ARG A 1 157 ? -10.442 -6.177 -38.074 1.00 83.19 157 ARG A C 1
ATOM 1159 O O . ARG A 1 157 ? -9.457 -6.687 -37.542 1.00 83.19 157 ARG A O 1
ATOM 1166 N N . ILE A 1 158 ? -11.643 -6.176 -37.510 1.00 85.81 158 ILE A N 1
ATOM 1167 C CA . ILE A 1 158 ? -12.002 -6.842 -36.258 1.00 85.81 158 ILE A CA 1
ATOM 1168 C C . ILE A 1 158 ? -13.118 -7.841 -36.565 1.00 85.81 158 ILE A C 1
ATOM 1170 O O . ILE A 1 158 ? -14.176 -7.441 -37.033 1.00 85.81 158 ILE A O 1
ATOM 1174 N N . ASN A 1 159 ? -12.909 -9.127 -36.286 1.00 84.50 159 ASN A N 1
ATOM 1175 C CA . ASN A 1 159 ? -13.969 -10.128 -36.407 1.00 84.50 159 ASN A CA 1
ATOM 1176 C C . ASN A 1 159 ? -14.715 -10.257 -35.069 1.00 84.50 159 ASN A C 1
ATOM 1178 O O . ASN A 1 159 ? -14.118 -10.648 -34.062 1.00 84.50 159 ASN A O 1
ATOM 1182 N N . VAL A 1 160 ? -16.000 -9.897 -35.048 1.00 82.12 160 VAL A N 1
ATOM 1183 C CA . VAL A 1 160 ? -16.871 -10.011 -33.869 1.00 82.12 160 VAL A CA 1
ATOM 1184 C C . VAL A 1 160 ? -17.611 -11.359 -33.916 1.00 82.12 160 VAL A C 1
ATOM 1186 O O . VAL A 1 160 ? -18.282 -11.634 -34.907 1.00 82.12 160 VAL A O 1
ATOM 1189 N N . PRO A 1 161 ? -17.524 -12.211 -32.875 1.00 76.94 161 PRO A N 1
ATOM 1190 C CA . PRO A 1 161 ? -18.083 -13.567 -32.896 1.00 76.94 161 PRO A CA 1
ATOM 1191 C C . PRO A 1 161 ? -19.616 -13.628 -32.745 1.00 76.94 161 PRO A C 1
ATOM 1193 O O . PRO A 1 161 ? -20.236 -12.751 -32.145 1.00 76.94 161 PRO A O 1
ATOM 1196 N N . ASP A 1 162 ? -20.200 -14.743 -33.199 1.00 64.12 162 ASP A N 1
ATOM 1197 C CA . ASP A 1 162 ? -21.607 -14.886 -33.615 1.00 64.12 162 ASP A CA 1
ATOM 1198 C C . ASP A 1 162 ? -22.758 -14.672 -32.612 1.00 64.12 162 ASP A C 1
ATOM 1200 O O . ASP A 1 162 ? -23.895 -14.657 -33.074 1.00 64.12 162 ASP A O 1
ATOM 1204 N N . SER A 1 163 ? -22.585 -14.498 -31.289 1.00 54.66 163 SER A N 1
ATOM 1205 C CA . SER A 1 163 ? -23.778 -14.281 -30.410 1.00 54.66 163 SER A CA 1
ATOM 1206 C C . SER A 1 163 ? -23.571 -13.972 -28.915 1.00 54.66 163 SER A C 1
ATOM 1208 O O . SER A 1 163 ? -24.476 -14.207 -28.121 1.00 54.66 163 SER A O 1
ATOM 1210 N N . LEU A 1 164 ? -22.442 -13.416 -28.469 1.00 51.66 164 LEU A N 1
ATOM 1211 C CA . LEU A 1 164 ? -22.260 -13.088 -27.039 1.00 51.66 164 LEU A CA 1
ATOM 1212 C C . LEU A 1 164 ? -21.472 -11.793 -26.827 1.00 51.66 164 LEU A C 1
ATOM 1214 O O . LEU A 1 164 ? -20.619 -11.759 -25.957 1.00 51.66 164 LEU A O 1
ATOM 1218 N N . GLN A 1 165 ? -21.661 -10.748 -27.635 1.00 62.28 165 GLN A N 1
ATOM 1219 C CA . GLN A 1 165 ? -20.955 -9.475 -27.428 1.00 62.28 165 GLN A CA 1
ATOM 1220 C C . GLN A 1 165 ? -21.967 -8.353 -27.184 1.00 62.28 165 GLN A C 1
ATOM 1222 O O . GLN A 1 165 ? -22.765 -8.039 -28.062 1.00 62.28 165 GLN A O 1
ATOM 1227 N N . LYS A 1 166 ? -21.944 -7.752 -25.989 1.00 66.88 166 LYS A N 1
ATOM 1228 C CA . LYS A 1 166 ? -22.760 -6.575 -25.649 1.00 66.88 166 LYS A CA 1
ATOM 1229 C C . LYS A 1 166 ? -22.100 -5.271 -26.075 1.00 66.88 166 LYS A C 1
ATOM 1231 O O . LYS A 1 166 ? -22.782 -4.255 -26.165 1.00 66.88 166 LYS A O 1
ATOM 1236 N N . TYR A 1 167 ? -20.797 -5.279 -26.353 1.00 72.62 167 TYR A N 1
ATOM 1237 C CA . TYR A 1 167 ? -20.106 -4.113 -26.888 1.00 72.62 167 TYR A CA 1
ATOM 1238 C C . TYR A 1 167 ? -18.861 -4.479 -27.705 1.00 72.62 167 TYR A C 1
ATOM 1240 O O . TYR A 1 167 ? -18.254 -5.533 -27.508 1.00 72.62 167 TYR A O 1
ATOM 1248 N N . LEU A 1 168 ? -18.477 -3.563 -28.592 1.00 82.25 168 LEU A N 1
ATOM 1249 C CA . LEU A 1 168 ? -17.175 -3.455 -29.243 1.00 82.25 168 LEU A CA 1
ATOM 1250 C C . LEU A 1 168 ? -16.641 -2.047 -28.954 1.00 82.25 168 LEU A C 1
ATOM 1252 O O . LEU A 1 168 ? -17.252 -1.060 -29.353 1.00 82.25 168 LEU A O 1
ATOM 1256 N N . MET A 1 169 ? -15.516 -1.953 -28.254 1.00 82.00 169 MET A N 1
ATOM 1257 C CA . MET A 1 169 ? -14.809 -0.704 -27.982 1.00 82.00 169 MET A CA 1
ATOM 1258 C C . MET A 1 169 ? -13.503 -0.670 -28.769 1.00 82.00 169 MET A C 1
ATOM 1260 O O . MET A 1 169 ? -12.747 -1.640 -28.746 1.00 82.00 169 MET A O 1
ATOM 1264 N N . VAL A 1 170 ? -13.224 0.449 -29.428 1.00 88.31 170 VAL A N 1
ATOM 1265 C CA . VAL A 1 170 ? -11.999 0.701 -30.191 1.00 88.31 170 VAL A CA 1
ATOM 1266 C C . VAL A 1 170 ? -11.414 2.029 -29.730 1.00 88.31 170 VAL A C 1
ATOM 1268 O O . VAL A 1 170 ? -12.130 3.026 -29.689 1.00 88.31 170 VAL A O 1
ATOM 1271 N N . THR A 1 171 ? -10.131 2.051 -29.383 1.00 89.56 171 THR A N 1
ATOM 1272 C CA . THR A 1 171 ? -9.452 3.215 -28.804 1.00 89.56 171 THR A CA 1
ATOM 1273 C C . THR A 1 171 ? -8.132 3.473 -29.517 1.00 89.56 171 THR A C 1
ATOM 1275 O O . THR A 1 171 ? -7.347 2.552 -29.726 1.00 89.56 171 THR A O 1
ATOM 1278 N N . LEU A 1 172 ? -7.862 4.736 -29.840 1.00 90.19 172 LEU A N 1
ATOM 1279 C CA . LEU A 1 172 ? -6.600 5.216 -30.391 1.00 90.19 172 LEU A CA 1
ATOM 1280 C C . LEU A 1 172 ? -5.977 6.212 -29.408 1.00 90.19 172 LEU A C 1
ATOM 1282 O O . LEU A 1 172 ? -6.606 7.204 -29.053 1.00 90.19 172 LEU A O 1
ATOM 1286 N N . LYS A 1 173 ? -4.757 5.964 -28.931 1.00 90.88 173 LYS A N 1
ATOM 1287 C CA . LYS A 1 173 ? -4.123 6.799 -27.892 1.00 90.88 173 LYS A CA 1
ATOM 1288 C C . LYS A 1 173 ? -2.621 6.963 -28.094 1.00 90.88 173 LYS A C 1
ATOM 1290 O O . LYS A 1 173 ? -2.010 6.233 -28.867 1.00 90.88 173 LYS A O 1
ATOM 1295 N N . GLY A 1 174 ? -2.024 7.897 -27.355 1.00 83.69 174 GLY A N 1
ATOM 1296 C CA . GLY A 1 174 ? -0.567 8.048 -27.262 1.00 83.69 174 GLY A CA 1
ATOM 1297 C C . GLY A 1 174 ? 0.106 8.719 -28.463 1.00 83.69 174 GLY A C 1
ATOM 1298 O O . GLY A 1 174 ? 1.327 8.653 -28.558 1.00 83.69 174 GLY A O 1
ATOM 1299 N N . PHE A 1 175 ? -0.657 9.361 -29.354 1.00 86.88 175 PHE A N 1
ATOM 1300 C CA . PHE A 1 175 ? -0.117 10.044 -30.530 1.00 86.88 175 PHE A CA 1
ATOM 1301 C C . PHE A 1 175 ? 0.031 11.554 -30.347 1.00 86.88 175 PHE A C 1
ATOM 1303 O O . PHE A 1 175 ? -0.684 12.190 -29.576 1.00 86.88 175 PHE A O 1
ATOM 1310 N N . THR A 1 176 ? 0.949 12.129 -31.119 1.00 83.75 176 THR A N 1
ATOM 1311 C CA . THR A 1 176 ? 0.986 13.559 -31.451 1.00 83.75 176 THR A CA 1
ATOM 1312 C C . THR A 1 176 ? 0.437 13.749 -32.866 1.00 83.75 176 THR A C 1
ATOM 1314 O O . THR A 1 176 ? 0.572 12.841 -33.683 1.00 83.75 176 THR A O 1
ATOM 1317 N N . GLY A 1 177 ? -0.176 14.898 -33.169 1.00 86.81 177 GLY A N 1
ATOM 1318 C CA . GLY A 1 177 ? -0.856 15.143 -34.454 1.00 86.81 177 GLY A CA 1
ATOM 1319 C C . GLY A 1 177 ? -2.383 15.118 -34.341 1.00 86.81 177 GLY A C 1
ATOM 1320 O O . GLY A 1 177 ? -2.909 15.180 -33.231 1.00 86.81 177 GLY A O 1
ATOM 1321 N N . ASP A 1 178 ? -3.084 15.060 -35.477 1.00 86.44 178 ASP A N 1
ATOM 1322 C CA . ASP A 1 178 ? -4.554 15.080 -35.548 1.00 86.44 178 ASP A CA 1
ATOM 1323 C C . ASP A 1 178 ? -5.059 13.925 -36.418 1.00 86.44 178 ASP A C 1
ATOM 1325 O O . ASP A 1 178 ? -4.906 13.944 -37.642 1.00 86.44 178 ASP A O 1
ATOM 1329 N N . CYS A 1 179 ? -5.605 12.886 -35.792 1.00 87.81 179 CYS A N 1
ATOM 1330 C CA . CYS A 1 179 ? -6.128 11.736 -36.511 1.00 87.81 179 CYS A CA 1
ATOM 1331 C C . CYS A 1 179 ? -7.430 11.242 -35.895 1.00 87.81 179 CYS A C 1
ATOM 1333 O O . CYS A 1 179 ? -7.549 11.130 -34.679 1.00 87.81 179 CYS A O 1
ATOM 1335 N N . ASP A 1 180 ? -8.358 10.896 -36.774 1.00 92.19 180 ASP A N 1
ATOM 1336 C CA . ASP A 1 180 ? -9.730 10.529 -36.472 1.00 92.19 180 ASP A CA 1
ATOM 1337 C C . ASP A 1 180 ? -9.934 9.018 -36.599 1.00 92.19 180 ASP A C 1
ATOM 1339 O O . ASP A 1 180 ? -9.268 8.343 -37.394 1.00 92.19 180 ASP A O 1
ATOM 1343 N N . LEU A 1 181 ? -10.931 8.491 -35.889 1.00 94.00 181 LEU A N 1
ATOM 1344 C CA . LEU A 1 181 ? -11.327 7.087 -35.957 1.00 94.00 181 LEU A CA 1
ATOM 1345 C C . LEU A 1 181 ? -12.697 6.940 -36.627 1.00 94.00 181 LEU A C 1
ATOM 1347 O O . LEU A 1 181 ? -13.642 7.649 -36.287 1.00 94.00 181 LEU A O 1
ATOM 1351 N N . TYR A 1 182 ? -12.837 5.966 -37.525 1.00 91.31 182 TYR A N 1
ATOM 1352 C CA . TYR A 1 182 ? -14.095 5.604 -38.183 1.00 91.31 182 TYR A CA 1
ATOM 1353 C C . TYR A 1 182 ? -14.295 4.090 -38.130 1.00 91.31 182 TYR A C 1
ATOM 1355 O O . TYR A 1 182 ? -13.346 3.334 -38.312 1.00 91.31 182 TYR A O 1
ATOM 1363 N N . ALA A 1 183 ? -15.525 3.629 -37.915 1.00 93.00 183 ALA A N 1
ATOM 1364 C CA . ALA A 1 183 ? -15.864 2.211 -37.872 1.00 93.00 183 ALA A CA 1
ATOM 1365 C C . ALA A 1 183 ? -17.117 1.912 -38.698 1.00 93.00 183 ALA A C 1
ATOM 1367 O O . ALA A 1 183 ? -18.053 2.719 -38.735 1.00 93.00 183 ALA A O 1
ATOM 1368 N N . ARG A 1 184 ? -17.142 0.748 -39.353 1.00 91.19 184 ARG A N 1
ATOM 1369 C CA . ARG A 1 184 ? -18.292 0.288 -40.137 1.00 91.19 184 ARG A CA 1
ATOM 1370 C C . ARG A 1 184 ? -18.375 -1.237 -40.209 1.00 91.19 184 ARG A C 1
ATOM 1372 O O . ARG A 1 184 ? -17.355 -1.911 -40.336 1.00 91.19 184 ARG A O 1
ATOM 1379 N N . TYR A 1 185 ? -19.589 -1.766 -40.117 1.00 88.12 185 TYR A N 1
ATOM 1380 C CA . TYR A 1 185 ? -19.879 -3.193 -40.194 1.00 88.12 185 TYR A CA 1
ATOM 1381 C C . TYR A 1 185 ? -19.896 -3.683 -41.646 1.00 88.12 185 TYR A C 1
ATOM 1383 O O . TYR A 1 185 ? -20.486 -3.047 -42.523 1.00 88.12 185 TYR A O 1
ATOM 1391 N N . ASP A 1 186 ? -19.232 -4.814 -41.887 1.00 81.25 186 ASP A N 1
ATOM 1392 C CA . ASP A 1 186 ? -19.153 -5.589 -43.137 1.00 81.25 186 ASP A CA 1
ATOM 1393 C C . ASP A 1 186 ? -18.601 -4.824 -44.362 1.00 81.25 186 ASP A C 1
ATOM 1395 O O . ASP A 1 186 ? -18.497 -5.355 -45.466 1.00 81.25 186 ASP A O 1
ATOM 1399 N N . LYS A 1 187 ? -18.227 -3.549 -44.191 1.00 80.06 187 LYS A N 1
ATOM 1400 C CA . LYS A 1 187 ? -17.706 -2.662 -45.240 1.00 80.06 187 LYS A CA 1
ATOM 1401 C C . LYS A 1 187 ? -16.644 -1.726 -44.687 1.00 80.06 187 LYS A C 1
ATOM 1403 O O . LYS A 1 187 ? -16.776 -1.243 -43.567 1.00 80.06 187 LYS A O 1
ATOM 1408 N N . ILE A 1 188 ? -15.654 -1.380 -45.508 1.00 77.25 188 ILE A N 1
ATOM 1409 C CA . ILE A 1 188 ? -14.643 -0.379 -45.152 1.00 77.25 188 ILE A CA 1
ATOM 1410 C C . ILE A 1 188 ? -15.309 1.009 -45.012 1.00 77.25 188 ILE A C 1
ATOM 1412 O O . ILE A 1 188 ? -16.083 1.411 -45.892 1.00 77.25 188 ILE A O 1
ATOM 1416 N N . PRO A 1 189 ? -15.084 1.735 -43.900 1.00 84.94 189 PRO A N 1
ATOM 1417 C CA . PRO A 1 189 ? -15.574 3.100 -43.740 1.00 84.94 189 PRO A CA 1
ATOM 1418 C C . PRO A 1 189 ? -14.792 4.087 -44.618 1.00 84.94 189 PRO A C 1
ATOM 1420 O O . PRO A 1 189 ? -13.625 3.876 -44.927 1.00 84.94 189 PRO A O 1
ATOM 1423 N N . SER A 1 190 ? -15.431 5.201 -44.971 1.00 81.19 190 SER A N 1
ATOM 1424 C CA . SER A 1 190 ? -14.784 6.397 -45.521 1.00 81.19 190 SER A CA 1
ATOM 1425 C C . SER A 1 190 ? -15.052 7.596 -44.611 1.00 81.19 190 SER A C 1
ATOM 1427 O O . SER A 1 190 ? -15.911 7.535 -43.729 1.00 81.19 190 SER A O 1
ATOM 1429 N N . THR A 1 191 ? -14.377 8.722 -44.848 1.00 81.12 191 THR A N 1
ATOM 1430 C CA . THR A 1 191 ? -14.604 9.969 -44.091 1.00 81.12 191 THR A CA 1
ATOM 1431 C C . THR A 1 191 ? -16.014 10.546 -44.291 1.00 81.12 191 THR A C 1
ATOM 1433 O O . THR A 1 191 ? -16.458 11.391 -43.516 1.00 81.12 191 THR A O 1
ATOM 1436 N N . PHE A 1 192 ? -16.753 10.052 -45.291 1.00 75.69 192 PHE A N 1
ATOM 1437 C CA . PHE A 1 192 ? -18.134 10.440 -45.588 1.00 75.69 192 PHE A CA 1
ATOM 1438 C C . PHE A 1 192 ? -19.157 9.336 -45.299 1.00 75.69 192 PHE A C 1
ATOM 1440 O O . PHE A 1 192 ? -20.350 9.615 -45.205 1.00 75.69 192 PHE A O 1
ATOM 1447 N N . THR A 1 193 ? -18.737 8.072 -45.209 1.00 74.25 193 THR A N 1
ATOM 1448 C CA . THR A 1 193 ? -19.638 6.924 -45.045 1.00 74.25 193 THR A CA 1
ATOM 1449 C C . THR A 1 193 ? -19.091 5.963 -43.997 1.00 74.25 193 THR A C 1
ATOM 1451 O O . THR A 1 193 ? -18.211 5.150 -44.271 1.00 74.25 193 THR A O 1
ATOM 1454 N N . TYR A 1 194 ? -19.658 6.036 -42.799 1.00 90.12 194 TYR A N 1
ATOM 1455 C CA . TYR A 1 194 ? -19.261 5.279 -41.615 1.00 90.12 194 TYR A CA 1
ATOM 1456 C C . TYR A 1 194 ? -20.501 4.962 -40.769 1.00 90.12 194 TYR A C 1
ATOM 1458 O O . TYR A 1 194 ? -21.512 5.658 -40.885 1.00 90.12 194 TYR A O 1
ATOM 1466 N N . ASP A 1 195 ? -20.414 3.949 -39.906 1.00 87.81 195 ASP A N 1
ATOM 1467 C CA . ASP A 1 195 ? -21.469 3.670 -38.921 1.00 87.81 195 ASP A CA 1
ATOM 1468 C C . ASP A 1 195 ? -21.192 4.427 -37.614 1.00 87.81 195 ASP A C 1
ATOM 1470 O O . ASP A 1 195 ? -22.103 4.978 -37.000 1.00 87.81 195 ASP A O 1
ATOM 1474 N N . TYR A 1 196 ? -19.914 4.522 -37.227 1.00 91.81 196 TYR A N 1
ATOM 1475 C CA . TYR A 1 196 ? -19.453 5.241 -36.039 1.00 91.81 196 TYR A CA 1
ATOM 1476 C C . TYR A 1 196 ? -18.182 6.034 -36.349 1.00 91.81 196 TYR A C 1
ATOM 1478 O O . TYR A 1 196 ? -17.383 5.623 -37.191 1.00 91.81 196 TYR A O 1
ATOM 1486 N N . LYS A 1 197 ? -17.980 7.159 -35.656 1.00 92.06 197 LYS A N 1
ATOM 1487 C CA . LYS A 1 197 ? -16.733 7.930 -35.721 1.00 92.06 197 LYS A CA 1
ATOM 1488 C C . LYS A 1 197 ? -16.380 8.586 -34.387 1.00 92.06 197 LYS A C 1
ATOM 1490 O O . LYS A 1 197 ? -17.273 8.820 -33.575 1.00 92.06 197 LYS A O 1
ATOM 1495 N N . SER A 1 198 ? -15.110 8.935 -34.221 1.00 92.31 198 SER A N 1
ATOM 1496 C CA . SER A 1 198 ? -14.569 9.784 -33.156 1.00 92.31 198 SER A CA 1
ATOM 1497 C C . SER A 1 198 ? -13.593 10.777 -33.793 1.00 92.31 198 SER A C 1
ATOM 1499 O O . SER A 1 198 ? -12.768 10.360 -34.604 1.00 92.31 198 SER A O 1
ATOM 1501 N N . THR A 1 199 ? -13.766 12.069 -33.497 1.00 87.94 199 THR A N 1
ATOM 1502 C CA . THR A 1 199 ? -13.006 13.179 -34.104 1.00 87.94 199 THR A CA 1
ATOM 1503 C C . THR A 1 199 ? -12.683 14.240 -33.048 1.00 87.94 199 THR A C 1
ATOM 1505 O O . THR A 1 199 ? -13.293 15.320 -33.022 1.00 87.94 199 THR A O 1
ATOM 1508 N N . ASN A 1 200 ? -11.841 13.894 -32.078 1.00 82.56 200 ASN A N 1
ATOM 1509 C CA . ASN A 1 200 ? -11.428 14.810 -31.025 1.00 82.56 200 ASN A CA 1
ATOM 1510 C C . ASN A 1 200 ? -10.335 15.770 -31.529 1.00 82.56 200 ASN A C 1
ATOM 1512 O O . ASN A 1 200 ? -9.703 15.537 -32.552 1.00 82.56 200 ASN A O 1
ATOM 1516 N N . PRO A 1 201 ? -10.099 16.897 -30.833 1.00 76.75 201 PRO A N 1
ATOM 1517 C CA . PRO A 1 201 ? -9.036 17.819 -31.217 1.00 76.75 201 PRO A CA 1
ATOM 1518 C C . PRO A 1 201 ? -7.641 17.181 -31.134 1.00 76.75 201 PRO A C 1
ATOM 1520 O O . PRO A 1 201 ? -7.375 16.377 -30.239 1.00 76.75 201 PRO A O 1
ATOM 1523 N N . ALA A 1 202 ? -6.730 17.649 -31.993 1.00 74.38 202 ALA A N 1
ATOM 1524 C CA . ALA A 1 202 ? -5.339 17.205 -32.089 1.00 74.38 202 ALA A CA 1
ATOM 1525 C C . ALA A 1 202 ? -4.666 16.866 -30.739 1.00 74.38 202 ALA A C 1
ATOM 1527 O O . ALA A 1 202 ? -4.656 17.666 -29.796 1.00 74.38 202 ALA A O 1
ATOM 1528 N N . GLY A 1 203 ? -4.042 15.687 -30.676 1.00 63.22 203 GLY A N 1
ATOM 1529 C CA . GLY A 1 203 ? -3.314 15.169 -29.514 1.00 63.22 203 GLY A CA 1
ATOM 1530 C C . GLY A 1 203 ? -4.185 14.582 -28.398 1.00 63.22 203 GLY A C 1
ATOM 1531 O O . GLY A 1 203 ? -3.639 14.116 -27.396 1.00 63.22 203 GLY A O 1
ATOM 1532 N N . GLN A 1 204 ? -5.513 14.586 -28.538 1.00 75.25 204 GLN A N 1
ATOM 1533 C CA . GLN A 1 204 ? -6.408 13.819 -27.669 1.00 75.25 204 GLN A CA 1
ATOM 1534 C C . GLN A 1 204 ? -6.654 12.433 -28.272 1.00 75.25 204 GLN A C 1
ATOM 1536 O O . GLN A 1 204 ? -6.669 12.274 -29.484 1.00 75.25 204 GLN A O 1
ATOM 1541 N N . GLY A 1 205 ? -6.802 11.405 -27.432 1.00 84.31 205 GLY A N 1
ATOM 1542 C CA . GLY A 1 205 ? -7.111 10.061 -27.926 1.00 84.31 205 GLY A CA 1
ATOM 1543 C C . GLY A 1 205 ? -8.513 9.974 -28.544 1.00 84.31 205 GLY A C 1
ATOM 1544 O O . GLY A 1 205 ? -9.407 10.730 -28.168 1.00 84.31 205 GLY A O 1
ATOM 1545 N N . GLU A 1 206 ? -8.724 9.006 -29.433 1.00 90.12 206 GLU A N 1
ATOM 1546 C CA . GLU A 1 206 ? -10.023 8.705 -30.045 1.00 90.12 206 GLU A CA 1
ATOM 1547 C C . GLU A 1 206 ? -10.636 7.445 -29.442 1.00 90.12 206 GLU A C 1
ATOM 1549 O O . GLU A 1 206 ? -9.920 6.499 -29.100 1.00 90.12 206 GLU A O 1
ATOM 1554 N N . SER A 1 207 ? -11.965 7.390 -29.335 1.00 88.25 207 SER A N 1
ATOM 1555 C CA . SER A 1 207 ? -12.648 6.174 -28.893 1.00 88.25 207 SER A CA 1
ATOM 1556 C C . SER A 1 207 ? -14.031 6.015 -29.519 1.00 88.25 207 SER A C 1
ATOM 1558 O O . SER A 1 207 ? -14.841 6.937 -29.524 1.00 88.25 207 SER A O 1
ATOM 1560 N N . ILE A 1 208 ? -14.317 4.810 -30.015 1.00 89.81 208 ILE A N 1
ATOM 1561 C CA . ILE A 1 208 ? -15.628 4.382 -30.508 1.00 89.81 208 ILE A CA 1
ATOM 1562 C C . ILE A 1 208 ? -16.116 3.231 -29.631 1.00 89.81 208 ILE A C 1
ATOM 1564 O O . ILE A 1 208 ? -15.411 2.240 -29.456 1.00 89.81 208 ILE A O 1
ATOM 1568 N N . THR A 1 209 ? -17.343 3.337 -29.119 1.00 83.81 209 THR A N 1
ATOM 1569 C CA . THR A 1 209 ? -18.038 2.239 -28.430 1.00 83.81 209 THR A CA 1
ATOM 1570 C C . THR A 1 209 ? -19.325 1.900 -29.173 1.00 83.81 209 THR A C 1
ATOM 1572 O O . THR A 1 209 ? -20.190 2.754 -29.359 1.00 83.81 209 THR A O 1
ATOM 1575 N N . ILE A 1 210 ? -19.450 0.644 -29.588 1.00 82.81 210 ILE A N 1
ATOM 1576 C CA . ILE A 1 210 ? -20.600 0.085 -30.297 1.00 82.81 210 ILE A CA 1
ATOM 1577 C C . ILE A 1 210 ? -21.291 -0.871 -29.338 1.00 82.81 210 ILE A C 1
ATOM 1579 O O . ILE A 1 210 ? -20.681 -1.852 -28.926 1.00 82.81 210 ILE A O 1
ATOM 1583 N N . LEU A 1 211 ? -22.543 -0.602 -28.976 1.00 73.38 211 LEU A N 1
ATOM 1584 C CA . LEU A 1 211 ? -23.340 -1.497 -28.136 1.00 73.38 211 LEU A CA 1
ATOM 1585 C C . LEU A 1 211 ? -24.075 -2.520 -29.004 1.00 73.38 211 LEU A C 1
ATOM 1587 O O . LEU A 1 211 ? -24.603 -2.172 -30.056 1.00 73.38 211 LEU A O 1
ATOM 1591 N N . ASN A 1 212 ? -24.117 -3.768 -28.541 1.00 70.06 212 ASN A N 1
ATOM 1592 C CA . ASN A 1 212 ? -24.643 -4.933 -29.254 1.00 70.06 212 ASN A CA 1
ATOM 1593 C C . ASN A 1 212 ? -24.125 -5.014 -30.706 1.00 70.06 212 ASN A C 1
ATOM 1595 O O . ASN A 1 212 ? -24.932 -4.996 -31.640 1.00 70.06 212 ASN A O 1
ATOM 1599 N N . PRO A 1 213 ? -22.792 -5.042 -30.921 1.00 81.81 213 PRO A N 1
ATOM 1600 C CA . PRO A 1 213 ? -22.229 -5.086 -32.264 1.00 81.81 213 PRO A CA 1
ATOM 1601 C C . PRO A 1 213 ? -22.753 -6.313 -33.010 1.00 81.81 213 PRO A C 1
ATOM 1603 O O . PRO A 1 213 ? -22.788 -7.419 -32.466 1.00 81.81 213 PRO A O 1
ATOM 1606 N N . LEU A 1 214 ? -23.139 -6.118 -34.271 1.00 80.31 214 LEU A N 1
ATOM 1607 C CA . LEU A 1 214 ? -23.467 -7.230 -35.154 1.00 80.31 214 LEU A CA 1
ATOM 1608 C C . LEU A 1 214 ? -22.260 -8.166 -35.250 1.00 80.31 214 LEU A C 1
ATOM 1610 O O . LEU A 1 214 ? -21.119 -7.713 -35.387 1.00 80.31 214 LEU A O 1
ATOM 1614 N N . ALA A 1 215 ? -22.526 -9.464 -35.172 1.00 78.69 215 ALA A N 1
ATOM 1615 C CA . ALA A 1 215 ? -21.518 -10.474 -35.419 1.00 78.69 215 ALA A CA 1
ATOM 1616 C C . ALA A 1 215 ? -21.057 -10.444 -36.875 1.00 78.69 215 ALA A C 1
ATOM 1618 O O . ALA A 1 215 ? -21.868 -10.254 -37.780 1.00 78.69 215 ALA A O 1
ATOM 1619 N N . GLY A 1 216 ? -19.764 -10.630 -37.101 1.00 81.31 216 GLY A N 1
ATOM 1620 C CA . GLY A 1 216 ? -19.126 -10.493 -38.404 1.00 81.31 216 GLY A CA 1
ATOM 1621 C C . GLY A 1 216 ? -18.001 -9.465 -38.389 1.00 81.31 216 GLY A C 1
ATOM 1622 O O . GLY A 1 216 ? -17.519 -9.045 -37.332 1.00 81.31 216 GLY A O 1
ATOM 1623 N N . ASP A 1 217 ? -17.546 -9.087 -39.577 1.00 85.50 217 ASP A N 1
ATOM 1624 C CA . ASP A 1 217 ? -16.385 -8.221 -39.726 1.00 85.50 217 ASP A CA 1
ATOM 1625 C C . ASP A 1 217 ? -16.751 -6.749 -39.501 1.00 85.50 217 ASP A C 1
ATOM 1627 O O . ASP A 1 217 ? -17.678 -6.209 -40.096 1.00 85.50 217 ASP A O 1
ATOM 1631 N N . TRP A 1 218 ? -15.986 -6.080 -38.647 1.00 89.62 218 TRP A N 1
ATOM 1632 C CA . TRP A 1 218 ? -15.987 -4.635 -38.466 1.00 89.62 218 TRP A CA 1
ATOM 1633 C C . TRP A 1 218 ? -14.682 -4.063 -39.005 1.00 89.62 218 TRP A C 1
ATOM 1635 O O . TRP A 1 218 ? -13.595 -4.530 -38.658 1.00 89.62 218 TRP A O 1
ATOM 1645 N N . TYR A 1 219 ? -14.780 -3.028 -39.831 1.00 86.94 219 TYR A N 1
ATOM 1646 C CA . TYR A 1 219 ? -13.631 -2.334 -40.398 1.00 86.94 219 TYR A CA 1
ATOM 1647 C C . TYR A 1 219 ? -13.421 -1.005 -39.684 1.00 86.94 219 TYR A C 1
ATOM 1649 O O . TYR A 1 219 ? -14.348 -0.202 -39.571 1.00 86.94 219 TYR A O 1
ATOM 1657 N N . ILE A 1 220 ? -12.197 -0.786 -39.211 1.00 91.56 220 ILE A N 1
ATOM 1658 C CA . ILE A 1 220 ? -11.764 0.402 -38.476 1.00 91.56 220 ILE A CA 1
ATOM 1659 C C . ILE A 1 220 ? -10.784 1.177 -39.346 1.00 91.56 220 ILE A C 1
ATOM 1661 O O . ILE A 1 220 ? -9.756 0.629 -39.730 1.00 91.56 220 ILE A O 1
ATOM 1665 N N . MET A 1 221 ? -11.069 2.443 -39.632 1.00 90.00 221 MET A N 1
ATOM 1666 C CA . MET A 1 221 ? -10.173 3.344 -40.350 1.00 90.00 221 MET A CA 1
ATOM 1667 C C . MET A 1 221 ? -9.649 4.430 -39.416 1.00 90.00 221 MET A C 1
ATOM 1669 O O . MET A 1 221 ? -10.432 5.103 -38.748 1.00 90.00 221 MET A O 1
ATOM 1673 N N . ILE A 1 222 ? -8.333 4.620 -39.414 1.00 91.75 222 ILE A N 1
ATOM 1674 C CA . ILE A 1 222 ? -7.674 5.808 -38.872 1.00 91.75 222 ILE A CA 1
ATOM 1675 C C . ILE A 1 222 ? -7.449 6.765 -40.038 1.00 91.75 222 ILE A C 1
ATOM 1677 O O . ILE A 1 222 ? -6.859 6.354 -41.037 1.00 91.75 222 ILE A O 1
ATOM 1681 N N . HIS A 1 223 ? -7.897 8.012 -39.922 1.00 88.62 223 HIS A N 1
ATOM 1682 C CA . HIS A 1 223 ? -7.672 9.044 -40.933 1.00 88.62 223 HIS A CA 1
ATOM 1683 C C . HIS A 1 223 ? -6.867 10.204 -40.353 1.00 88.62 223 HIS A C 1
ATOM 1685 O O . HIS A 1 223 ? -7.270 10.805 -39.364 1.00 88.62 223 HIS A O 1
ATOM 1691 N N . ALA A 1 224 ? -5.739 10.537 -40.971 1.00 87.38 224 ALA A N 1
ATOM 1692 C CA . ALA A 1 224 ? -4.873 11.626 -40.543 1.00 87.38 224 ALA A CA 1
ATOM 1693 C C . ALA A 1 224 ? -5.380 12.973 -41.081 1.00 87.38 224 ALA A C 1
ATOM 1695 O O . ALA A 1 224 ? -5.069 13.342 -42.213 1.00 87.38 224 ALA A O 1
ATOM 1696 N N . TYR A 1 225 ? -6.121 13.742 -40.280 1.00 81.25 225 TYR A N 1
ATOM 1697 C CA . TYR A 1 225 ? -6.477 15.118 -40.647 1.00 81.25 225 TYR A CA 1
ATOM 1698 C C . TYR A 1 225 ? -5.229 16.025 -40.673 1.00 81.25 225 TYR A C 1
ATOM 1700 O O . TYR A 1 225 ? -5.060 16.856 -41.567 1.00 81.25 225 TYR A O 1
ATOM 1708 N N . ALA A 1 226 ? -4.288 15.776 -39.758 1.00 83.81 226 ALA A N 1
ATOM 1709 C CA . ALA A 1 226 ? -2.893 16.199 -39.822 1.00 83.81 226 ALA A CA 1
ATOM 1710 C C . ALA A 1 226 ? -1.968 14.998 -39.561 1.00 83.81 226 ALA A C 1
ATOM 1712 O O . ALA A 1 226 ? -2.381 13.990 -38.995 1.00 83.81 226 ALA A O 1
ATOM 1713 N N . GLY A 1 227 ? -0.697 15.087 -39.966 1.00 80.19 227 GLY A N 1
ATOM 1714 C CA . GLY A 1 227 ? 0.244 13.982 -39.760 1.00 80.19 227 GLY A CA 1
ATOM 1715 C C . GLY A 1 227 ? 0.364 13.600 -38.279 1.00 80.19 227 GLY A C 1
ATOM 1716 O O . GLY A 1 227 ? 0.485 14.490 -37.433 1.00 80.19 227 GLY A O 1
ATOM 1717 N N . TYR A 1 228 ? 0.336 12.299 -37.977 1.00 89.69 228 TYR A N 1
ATOM 1718 C CA . TYR A 1 228 ? 0.395 11.765 -36.617 1.00 89.69 228 TYR A CA 1
ATOM 1719 C C . TYR A 1 228 ? 1.555 10.786 -36.413 1.00 89.69 228 TYR A C 1
ATOM 1721 O O . TYR A 1 228 ? 1.951 10.067 -37.335 1.00 89.69 228 TYR A O 1
ATOM 1729 N N . THR A 1 229 ? 2.090 10.740 -35.188 1.00 86.56 229 THR A N 1
ATOM 1730 C CA . THR A 1 229 ? 3.169 9.810 -34.811 1.00 86.56 229 THR A CA 1
ATOM 1731 C C . THR A 1 229 ? 2.946 9.158 -33.453 1.00 86.56 229 THR A C 1
ATOM 1733 O O . THR A 1 229 ? 2.507 9.821 -32.514 1.00 86.56 229 THR A O 1
ATOM 1736 N N . GLY A 1 230 ? 3.291 7.872 -33.341 1.00 86.19 230 GLY A N 1
ATOM 1737 C CA . GLY A 1 230 ? 3.284 7.117 -32.083 1.00 86.19 230 GLY A CA 1
ATOM 1738 C C . GLY A 1 230 ? 1.921 6.576 -31.638 1.00 86.19 230 GLY A C 1
ATOM 1739 O O . GLY A 1 230 ? 1.780 6.176 -30.483 1.00 86.19 230 GLY A O 1
ATOM 1740 N N . ALA A 1 231 ? 0.914 6.535 -32.517 1.00 87.69 231 ALA A N 1
ATOM 1741 C CA . ALA A 1 231 ? -0.421 6.092 -32.129 1.00 87.69 231 ALA A CA 1
ATOM 1742 C C . ALA A 1 231 ? -0.451 4.610 -31.738 1.00 87.69 231 ALA A C 1
ATOM 1744 O O . ALA A 1 231 ? 0.244 3.767 -32.308 1.00 87.69 231 ALA A O 1
ATOM 1745 N N . THR A 1 232 ? -1.283 4.302 -30.749 1.00 90.38 232 THR A N 1
ATOM 1746 C CA . THR A 1 232 ? -1.562 2.947 -30.283 1.00 90.38 232 THR A CA 1
ATOM 1747 C C . THR A 1 232 ? -3.045 2.660 -30.456 1.00 90.38 232 THR A C 1
ATOM 1749 O O . THR A 1 232 ? -3.867 3.297 -29.795 1.00 90.38 232 THR A O 1
ATOM 1752 N N . LEU A 1 233 ? -3.375 1.726 -31.351 1.00 89.50 233 LEU A N 1
ATOM 1753 C CA . LEU A 1 233 ? -4.735 1.255 -31.605 1.00 89.50 233 LEU A CA 1
ATOM 1754 C C . LEU A 1 233 ? -5.013 0.006 -30.765 1.00 89.50 233 LEU A C 1
ATOM 1756 O O . LEU A 1 233 ? -4.290 -0.986 -30.832 1.00 89.50 233 LEU A O 1
ATOM 1760 N N . GLU A 1 234 ? -6.085 0.043 -29.991 1.00 85.31 234 GLU A N 1
ATOM 1761 C CA . GLU A 1 234 ? -6.548 -1.044 -29.138 1.00 85.31 234 GLU A CA 1
ATOM 1762 C C . GLU A 1 234 ? -8.027 -1.300 -29.393 1.00 85.31 234 GLU A C 1
ATOM 1764 O O . GLU A 1 234 ? -8.783 -0.383 -29.712 1.00 85.31 234 GLU A O 1
ATOM 1769 N N . PHE A 1 235 ? -8.466 -2.542 -29.214 1.00 83.44 235 PHE A N 1
ATOM 1770 C CA . PHE A 1 235 ? -9.888 -2.848 -29.216 1.00 83.44 235 PHE A CA 1
ATOM 1771 C C . PHE A 1 235 ? -10.222 -3.969 -28.232 1.00 83.44 235 PHE A C 1
ATOM 1773 O O . PHE A 1 235 ? -9.390 -4.824 -27.905 1.00 83.44 235 PHE A O 1
ATOM 1780 N N . ASN A 1 236 ? -11.471 -3.973 -27.782 1.00 76.12 236 ASN A N 1
ATOM 1781 C CA . ASN A 1 236 ? -12.035 -5.004 -26.932 1.00 76.12 236 ASN A CA 1
ATOM 1782 C C . ASN A 1 236 ? -13.492 -5.273 -27.329 1.00 76.12 236 ASN A C 1
ATOM 1784 O O . ASN A 1 236 ? -14.234 -4.345 -27.632 1.00 76.12 236 ASN A O 1
ATOM 1788 N N . PHE A 1 237 ? -13.909 -6.535 -27.298 1.00 71.06 237 PHE A N 1
ATOM 1789 C CA . PHE A 1 237 ? -15.316 -6.925 -27.363 1.00 71.06 237 PHE A CA 1
ATOM 1790 C C . PHE A 1 237 ? -15.597 -7.938 -26.253 1.00 71.06 237 PHE A C 1
ATOM 1792 O O . PHE A 1 237 ? -14.779 -8.835 -25.992 1.00 71.06 237 PHE A O 1
ATOM 1799 N N . GLY A 1 238 ? -16.714 -7.773 -25.551 1.00 61.28 238 GLY A N 1
ATOM 1800 C CA . GLY A 1 238 ? -17.097 -8.637 -24.435 1.00 61.28 238 GLY A CA 1
ATOM 1801 C C . GLY A 1 238 ? -18.601 -8.890 -24.361 1.00 61.28 238 GLY A C 1
ATOM 1802 O O . GLY A 1 238 ? -19.405 -8.052 -24.774 1.00 61.28 238 GLY A O 1
ATOM 1803 N N . ALA A 1 239 ? -18.972 -10.036 -23.784 1.00 55.03 239 ALA A N 1
ATOM 1804 C CA . ALA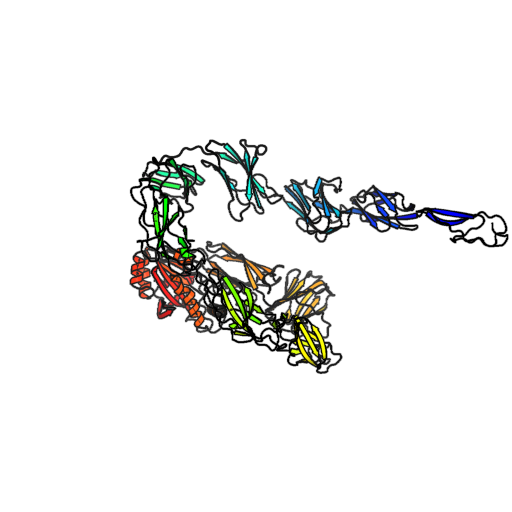 A 1 239 ? -20.355 -10.370 -23.423 1.00 55.03 239 ALA A CA 1
ATOM 1805 C C . ALA A 1 239 ? -20.934 -9.437 -22.367 1.00 55.03 239 ALA A C 1
ATOM 1807 O O . ALA A 1 239 ? -22.149 -9.295 -22.271 1.00 55.03 239 ALA A O 1
ATOM 1808 N N . ASP A 1 240 ? -20.063 -8.755 -21.638 1.00 51.94 240 ASP A N 1
ATOM 1809 C CA . ASP A 1 240 ? -20.438 -7.984 -20.480 1.00 51.94 240 ASP A CA 1
ATOM 1810 C C . ASP A 1 240 ? -19.908 -6.565 -20.652 1.00 51.94 240 ASP A C 1
ATOM 1812 O O . ASP A 1 240 ? -18.719 -6.306 -20.458 1.00 51.94 240 ASP A O 1
ATOM 1816 N N . GLY A 1 241 ? -20.816 -5.622 -20.934 1.00 58.53 241 GLY A N 1
ATOM 1817 C CA . GLY A 1 241 ? -20.672 -4.304 -20.309 1.00 58.53 241 GLY A CA 1
ATOM 1818 C C . GLY A 1 241 ? -20.525 -4.474 -18.789 1.00 58.53 241 GLY A C 1
ATOM 1819 O O . GLY A 1 241 ? -20.584 -5.598 -18.287 1.00 58.53 241 GLY A O 1
ATOM 1820 N N . LEU A 1 242 ? -20.340 -3.388 -18.033 1.00 64.75 242 LEU A N 1
ATOM 1821 C CA . LEU A 1 242 ? -20.305 -3.493 -16.566 1.00 64.75 242 LEU A CA 1
ATOM 1822 C C . LEU A 1 242 ? -21.409 -4.440 -16.088 1.00 64.75 242 LEU A C 1
ATOM 1824 O O . LEU A 1 242 ? -22.537 -4.365 -16.587 1.00 64.75 242 LEU A O 1
ATOM 1828 N N . ALA A 1 243 ? -21.065 -5.400 -15.230 1.00 70.31 243 ALA A N 1
ATOM 1829 C CA . ALA A 1 243 ? -22.032 -6.414 -14.839 1.00 70.31 243 ALA A CA 1
ATOM 1830 C C . ALA A 1 243 ? -23.269 -5.715 -14.256 1.00 70.31 243 ALA A C 1
ATOM 1832 O O . ALA A 1 243 ? -23.143 -4.741 -13.511 1.00 70.31 243 ALA A O 1
ATOM 1833 N N . THR A 1 244 ? -24.471 -6.178 -14.612 1.00 82.38 244 THR A N 1
ATOM 1834 C CA . THR A 1 244 ? -25.700 -5.667 -13.993 1.00 82.38 244 THR A CA 1
ATOM 1835 C C . THR A 1 244 ? -25.550 -5.773 -12.476 1.00 82.38 244 THR A C 1
ATOM 1837 O O . THR A 1 244 ? -25.221 -6.868 -12.007 1.00 82.38 244 THR A O 1
ATOM 1840 N N . PRO A 1 245 ? -25.769 -4.689 -11.705 1.00 88.06 245 PRO A N 1
ATOM 1841 C CA . PRO A 1 245 ? -25.597 -4.716 -10.260 1.00 88.06 245 PRO A CA 1
ATOM 1842 C C . PRO A 1 245 ? -26.315 -5.914 -9.632 1.00 88.06 245 PRO A C 1
ATOM 1844 O O . PRO A 1 245 ? -27.538 -6.049 -9.709 1.00 88.06 245 PRO A O 1
ATOM 1847 N N . THR A 1 246 ? -25.542 -6.825 -9.041 1.00 84.88 246 THR A N 1
ATOM 1848 C CA . THR A 1 246 ? -26.088 -8.027 -8.399 1.00 84.88 246 THR A CA 1
ATOM 1849 C C . THR A 1 246 ? -26.443 -7.731 -6.948 1.00 84.88 246 THR A C 1
ATOM 1851 O O . THR A 1 246 ? -25.981 -6.752 -6.367 1.00 84.88 246 THR A O 1
ATOM 1854 N N . GLY A 1 247 ? -27.312 -8.541 -6.342 1.00 83.06 247 GLY A N 1
ATOM 1855 C CA . GLY A 1 247 ? -27.753 -8.299 -4.965 1.00 83.06 247 GLY A CA 1
ATOM 1856 C C . GLY A 1 247 ? -28.565 -7.010 -4.792 1.00 83.06 247 GLY A C 1
ATOM 1857 O O . GLY A 1 247 ? -28.683 -6.537 -3.659 1.00 83.06 247 GLY A O 1
ATOM 1858 N N . PHE A 1 248 ? -29.103 -6.451 -5.890 1.00 91.50 248 PHE A N 1
ATOM 1859 C CA . PHE A 1 248 ? -30.000 -5.304 -5.837 1.00 91.50 248 PHE A CA 1
ATOM 1860 C C . PHE A 1 248 ? -31.224 -5.659 -5.001 1.00 91.50 248 PHE A C 1
ATOM 1862 O O . PHE A 1 248 ? -31.955 -6.599 -5.309 1.00 91.50 248 PHE A O 1
ATOM 1869 N N . ALA A 1 249 ? -31.415 -4.924 -3.919 1.00 84.94 249 ALA A N 1
ATOM 1870 C CA . ALA A 1 249 ? -32.522 -5.108 -3.009 1.00 84.94 249 ALA A CA 1
ATOM 1871 C C . ALA A 1 249 ? -33.045 -3.747 -2.566 1.00 84.94 249 ALA A C 1
ATOM 1873 O O . ALA A 1 249 ? -32.286 -2.807 -2.318 1.00 84.94 249 ALA A O 1
ATOM 1874 N N . VAL A 1 250 ? -34.365 -3.686 -2.452 1.00 84.88 250 VAL A N 1
ATOM 1875 C CA . VAL A 1 250 ? -35.103 -2.543 -1.939 1.00 84.88 250 VAL A CA 1
ATOM 1876 C C . VAL A 1 250 ? -35.584 -2.893 -0.541 1.00 84.88 250 VAL A C 1
ATOM 1878 O O . VAL A 1 250 ? -36.274 -3.896 -0.363 1.00 84.88 250 VAL A O 1
ATOM 1881 N N . SER A 1 251 ? -35.229 -2.075 0.447 1.00 79.25 251 SER A N 1
ATOM 1882 C CA . SER A 1 251 ? -35.818 -2.127 1.779 1.00 79.25 251 SER A CA 1
ATOM 1883 C C . SER A 1 251 ? -36.618 -0.860 2.051 1.00 79.25 251 SER A C 1
ATOM 1885 O O . SER A 1 251 ? -36.132 0.272 1.986 1.00 79.25 251 SER A O 1
ATOM 1887 N N . ASN A 1 252 ? -37.893 -1.076 2.341 1.00 71.25 252 ASN A N 1
ATOM 1888 C CA . ASN A 1 252 ? -38.855 -0.023 2.605 1.00 71.25 252 ASN A CA 1
ATOM 1889 C C . ASN A 1 252 ? -38.677 0.502 4.030 1.00 71.25 252 ASN A C 1
ATOM 1891 O O . ASN A 1 252 ? -38.593 -0.288 4.967 1.00 71.25 252 ASN A O 1
ATOM 1895 N N . GLN A 1 253 ? -38.631 1.822 4.188 1.00 63.22 253 GLN A N 1
ATOM 1896 C CA . GLN A 1 253 ? -38.558 2.503 5.481 1.00 63.22 253 GLN A CA 1
ATOM 1897 C C . GLN A 1 253 ? -39.729 3.494 5.605 1.00 63.22 253 GLN A C 1
ATOM 1899 O O . GLN A 1 253 ? -40.487 3.700 4.656 1.00 63.22 253 GLN A O 1
ATOM 1904 N N . ILE A 1 254 ? -39.881 4.102 6.782 1.00 60.12 254 ILE A N 1
ATOM 1905 C CA . ILE A 1 254 ? -40.998 5.009 7.129 1.00 60.12 254 ILE A CA 1
ATOM 1906 C C . ILE A 1 254 ? -40.881 6.400 6.478 1.00 60.12 254 ILE A C 1
ATOM 1908 O O . ILE A 1 254 ? -41.858 7.137 6.349 1.00 60.12 254 ILE A O 1
ATOM 1912 N N . ASP A 1 255 ? -39.681 6.810 6.092 1.00 61.75 255 ASP A N 1
ATOM 1913 C CA . ASP A 1 255 ? -39.419 8.119 5.487 1.00 61.75 255 ASP A CA 1
ATOM 1914 C C . ASP A 1 255 ? -38.545 8.015 4.236 1.00 61.75 255 ASP A C 1
ATOM 1916 O O . ASP A 1 255 ? -38.244 9.020 3.602 1.00 61.75 255 ASP A O 1
ATOM 1920 N N . ARG A 1 256 ? -38.122 6.804 3.866 1.00 72.38 256 ARG A N 1
ATOM 1921 C CA . ARG A 1 256 ? -37.205 6.575 2.755 1.00 72.38 256 ARG A CA 1
ATOM 1922 C C . ARG A 1 256 ? -37.370 5.190 2.158 1.00 72.38 256 ARG A C 1
ATOM 1924 O O . ARG A 1 256 ? -37.943 4.287 2.757 1.00 72.38 256 ARG A O 1
ATOM 1931 N N . VAL A 1 257 ? -36.812 5.007 0.979 1.00 81.69 257 VAL A N 1
ATOM 1932 C CA . VAL A 1 257 ? -36.537 3.684 0.428 1.00 81.69 257 VAL A CA 1
ATOM 1933 C C . VAL A 1 257 ? -35.024 3.522 0.384 1.00 81.69 257 VAL A C 1
ATOM 1935 O O . VAL A 1 257 ? -34.327 4.350 -0.204 1.00 81.69 257 VAL A O 1
ATOM 1938 N N . ARG A 1 258 ? -34.504 2.477 1.035 1.00 85.00 258 ARG A N 1
ATOM 1939 C CA . ARG A 1 258 ? -33.081 2.140 0.978 1.00 85.00 258 ARG A CA 1
ATOM 1940 C C . ARG A 1 258 ? -32.859 1.112 -0.123 1.00 85.00 258 ARG A C 1
ATOM 1942 O O . ARG A 1 258 ? -33.485 0.058 -0.164 1.00 85.00 258 ARG A O 1
ATOM 1949 N N . LEU A 1 259 ? -31.939 1.437 -1.010 1.00 89.94 259 LEU A N 1
ATOM 1950 C CA . LEU A 1 259 ? -31.452 0.589 -2.078 1.00 89.94 259 LEU A CA 1
ATOM 1951 C C . LEU A 1 259 ? -30.093 0.035 -1.656 1.00 89.94 259 LEU A C 1
ATOM 1953 O O . LEU A 1 259 ? -29.264 0.780 -1.133 1.00 89.94 259 LEU A O 1
ATOM 1957 N N . ARG A 1 260 ? -29.853 -1.254 -1.883 1.00 88.06 260 ARG A N 1
ATOM 1958 C CA . ARG A 1 260 ? -28.539 -1.884 -1.689 1.00 88.06 260 ARG A CA 1
ATOM 1959 C C . ARG A 1 260 ? -28.191 -2.758 -2.881 1.00 88.06 260 ARG A C 1
ATOM 1961 O O . ARG A 1 260 ? -29.094 -3.379 -3.427 1.00 88.06 260 ARG A O 1
ATOM 1968 N N . TRP A 1 261 ? -26.922 -2.825 -3.263 1.00 90.06 261 TRP A N 1
ATOM 1969 C CA . TRP A 1 261 ? -26.410 -3.742 -4.288 1.00 90.06 261 TRP A CA 1
ATOM 1970 C C . TRP A 1 261 ? -24.941 -4.091 -4.018 1.00 90.06 261 TRP A C 1
ATOM 1972 O O . TRP A 1 261 ? -24.275 -3.460 -3.196 1.00 90.06 261 TRP A O 1
ATOM 1982 N N . ASN A 1 262 ? -24.453 -5.146 -4.659 1.00 84.12 262 ASN A N 1
ATOM 1983 C CA . ASN A 1 262 ? -23.053 -5.540 -4.601 1.00 84.12 262 ASN A CA 1
ATOM 1984 C C . ASN A 1 262 ? -22.230 -4.674 -5.545 1.00 84.12 262 ASN A C 1
ATOM 1986 O O . ASN A 1 262 ? -22.709 -4.302 -6.618 1.00 84.12 262 ASN A O 1
ATOM 1990 N N . ASP A 1 263 ? -20.990 -4.413 -5.149 1.00 81.50 263 ASP A N 1
ATOM 1991 C CA . ASP A 1 263 ? -20.041 -3.731 -6.011 1.00 81.50 263 ASP A CA 1
ATOM 1992 C C . ASP A 1 263 ? -19.809 -4.510 -7.321 1.00 81.50 263 ASP A C 1
ATOM 1994 O O . ASP A 1 263 ? -19.780 -5.747 -7.349 1.00 81.50 263 ASP A O 1
ATOM 1998 N N . VAL A 1 264 ? -19.703 -3.766 -8.416 1.00 79.38 264 VAL A N 1
ATOM 1999 C CA . VAL A 1 264 ? -19.493 -4.228 -9.780 1.00 79.38 264 VAL A CA 1
ATOM 2000 C C . VAL A 1 264 ? -18.045 -3.901 -10.127 1.00 79.38 264 VAL A C 1
ATOM 2002 O O . VAL A 1 264 ? -17.703 -2.721 -10.216 1.00 79.38 264 VAL A O 1
ATOM 2005 N N . PRO A 1 265 ? -17.199 -4.920 -10.360 1.00 71.25 265 PRO A N 1
ATOM 2006 C CA . PRO A 1 265 ? -15.814 -4.708 -10.748 1.00 71.25 265 PRO A CA 1
ATOM 2007 C C . PRO A 1 265 ? -15.701 -3.730 -11.916 1.00 71.25 265 PRO A C 1
ATOM 2009 O O . PRO A 1 265 ? -16.469 -3.804 -12.877 1.00 71.25 265 PRO A O 1
ATOM 2012 N N . ASP A 1 266 ? -14.737 -2.822 -11.806 1.00 69.00 266 ASP A N 1
ATOM 2013 C CA . ASP A 1 266 ? -14.450 -1.775 -12.783 1.00 69.00 266 ASP A CA 1
ATOM 2014 C C . ASP A 1 266 ? -15.545 -0.703 -12.936 1.00 69.00 266 ASP A C 1
ATOM 2016 O O . ASP A 1 266 ? -15.424 0.130 -13.830 1.00 69.00 266 ASP A O 1
ATOM 2020 N N . ALA A 1 267 ? -16.590 -0.660 -12.099 1.00 76.56 267 ALA A N 1
ATOM 2021 C CA . ALA A 1 267 ? -17.501 0.485 -12.038 1.00 76.56 267 ALA A CA 1
ATOM 2022 C C . ALA A 1 267 ? -16.836 1.662 -11.302 1.00 76.56 267 ALA A C 1
ATOM 2024 O O . ALA A 1 267 ? -16.199 1.481 -10.277 1.00 76.56 267 ALA A O 1
ATOM 2025 N N . THR A 1 268 ? -16.997 2.888 -11.800 1.00 81.25 268 THR A N 1
ATOM 2026 C CA . THR A 1 268 ? -16.569 4.112 -11.094 1.00 81.25 268 THR A CA 1
ATOM 2027 C C . THR A 1 268 ? -17.743 4.868 -10.475 1.00 81.25 268 THR A C 1
ATOM 2029 O O . THR A 1 268 ? -17.532 5.788 -9.685 1.00 81.25 268 THR A O 1
ATOM 2032 N N . ALA A 1 269 ? -18.980 4.540 -10.866 1.00 84.75 269 ALA A N 1
ATOM 2033 C CA . ALA A 1 269 ? -20.207 5.123 -10.334 1.00 84.75 269 ALA A CA 1
ATOM 2034 C C . ALA A 1 269 ? -21.441 4.235 -10.596 1.00 84.75 269 ALA A C 1
ATOM 2036 O O . ALA A 1 269 ? -21.404 3.317 -11.413 1.00 84.75 269 ALA A O 1
ATOM 2037 N N . TYR A 1 270 ? -22.565 4.558 -9.954 1.00 90.81 270 TYR A N 1
ATOM 2038 C CA . TYR A 1 270 ? -23.873 3.932 -10.158 1.00 90.81 270 TYR A CA 1
ATOM 2039 C C . TYR A 1 270 ? -24.958 4.985 -10.356 1.00 90.81 270 TYR A C 1
ATOM 2041 O O . TYR A 1 270 ? -25.035 5.948 -9.593 1.00 90.81 270 TYR A O 1
ATOM 2049 N N . GLU A 1 271 ? -25.838 4.788 -11.336 1.00 92.44 271 GLU A N 1
ATOM 2050 C CA . GLU A 1 271 ? -27.006 5.642 -11.548 1.00 92.44 271 GLU A CA 1
ATOM 2051 C C . GLU A 1 271 ? -28.265 5.030 -10.937 1.00 92.44 271 GLU A C 1
ATOM 2053 O O . GLU A 1 271 ? -28.594 3.875 -11.208 1.00 92.44 271 GLU A O 1
ATOM 2058 N N . ILE A 1 272 ? -29.008 5.832 -10.173 1.00 93.69 272 ILE A N 1
ATOM 2059 C CA . ILE A 1 272 ? -30.260 5.436 -9.530 1.00 93.69 272 ILE A CA 1
ATOM 2060 C C . ILE A 1 272 ? -31.417 6.085 -10.272 1.00 93.69 272 ILE A C 1
ATOM 2062 O O . ILE A 1 272 ? -31.454 7.306 -10.441 1.00 93.69 272 ILE A O 1
ATOM 2066 N N . TRP A 1 273 ? -32.381 5.265 -10.670 1.00 92.69 273 TRP A N 1
ATOM 2067 C CA . TRP A 1 273 ? -33.542 5.666 -11.450 1.00 92.69 273 TRP A CA 1
ATOM 2068 C C . TRP A 1 273 ? -34.826 5.255 -10.736 1.00 92.69 273 TRP A C 1
ATOM 2070 O O . TRP A 1 273 ? -34.874 4.203 -10.094 1.00 92.69 273 TRP A O 1
ATOM 2080 N N . ARG A 1 274 ? -35.873 6.082 -10.838 1.00 91.38 274 ARG A N 1
ATOM 2081 C CA . ARG A 1 274 ? -37.177 5.785 -10.225 1.00 91.38 274 ARG A CA 1
ATOM 2082 C C . ARG A 1 274 ? -38.359 6.194 -11.097 1.00 91.38 274 ARG A C 1
ATOM 2084 O O . ARG A 1 274 ? -38.275 7.180 -11.825 1.00 91.38 274 ARG A O 1
ATOM 2091 N N . SER A 1 275 ? -39.485 5.497 -10.957 1.00 87.06 275 SER A N 1
ATOM 2092 C CA . SER A 1 275 ? -40.758 5.837 -11.613 1.00 87.06 275 SER A CA 1
ATOM 2093 C C . SER A 1 275 ? -41.965 5.467 -10.748 1.00 87.06 275 SER A C 1
ATOM 2095 O O . SER A 1 275 ? -41.881 4.568 -9.919 1.00 87.06 275 SER A O 1
ATOM 2097 N N . LYS A 1 276 ? -43.111 6.140 -10.929 1.00 84.94 276 LYS A N 1
ATOM 2098 C CA . LYS A 1 276 ? -44.389 5.762 -10.274 1.00 84.94 276 LYS A CA 1
ATOM 2099 C C . LYS A 1 276 ? -45.043 4.533 -10.908 1.00 84.94 276 LYS A C 1
ATOM 2101 O O . LYS A 1 276 ? -45.977 3.966 -10.351 1.00 84.94 276 LYS A O 1
ATOM 2106 N N . THR A 1 277 ? -44.584 4.162 -12.093 1.00 80.94 277 THR A N 1
ATOM 2107 C CA . THR A 1 277 ? -45.059 3.019 -12.865 1.00 80.94 277 THR A CA 1
ATOM 2108 C C . THR A 1 277 ? -43.902 2.074 -13.100 1.00 80.94 277 THR A C 1
ATOM 2110 O O . THR A 1 277 ? -42.771 2.530 -13.237 1.00 80.94 277 THR A O 1
ATOM 2113 N N . ASP A 1 278 ? -44.179 0.781 -13.207 1.00 88.94 278 ASP A N 1
ATOM 2114 C CA . ASP A 1 278 ? -43.173 -0.214 -13.561 1.00 88.94 278 ASP A CA 1
ATOM 2115 C C . ASP A 1 278 ? -42.772 -0.095 -15.047 1.00 88.94 278 ASP A C 1
ATOM 2117 O O . ASP A 1 278 ? -43.210 -0.850 -15.914 1.00 88.94 278 ASP A O 1
ATOM 2121 N N . SER A 1 279 ? -42.036 0.966 -15.379 1.00 86.06 279 SER A N 1
ATOM 2122 C CA . SER A 1 279 ? -41.582 1.255 -16.732 1.00 86.06 279 SER A CA 1
ATOM 2123 C C . SER A 1 279 ? -40.308 2.085 -16.704 1.00 86.06 279 SER A C 1
ATOM 2125 O O . SER A 1 279 ? -40.323 3.258 -16.326 1.00 86.06 279 SER A O 1
ATOM 2127 N N . ILE A 1 280 ? -39.213 1.494 -17.186 1.00 84.25 280 ILE A N 1
ATOM 2128 C CA . ILE A 1 280 ? -37.918 2.175 -17.294 1.00 84.25 280 ILE A CA 1
ATOM 2129 C C . ILE A 1 280 ? -37.948 3.363 -18.272 1.00 84.25 280 ILE A C 1
ATOM 2131 O O . ILE A 1 280 ? -37.210 4.324 -18.099 1.00 84.25 280 ILE A O 1
ATOM 2135 N N . LEU A 1 281 ? -38.854 3.351 -19.257 1.00 81.19 281 LEU A N 1
ATOM 2136 C CA . LEU A 1 281 ? -39.044 4.459 -20.205 1.00 81.19 281 LEU A CA 1
ATOM 2137 C C . LEU A 1 281 ? -39.633 5.715 -19.545 1.00 81.19 281 LEU A C 1
ATOM 2139 O O . LEU A 1 281 ? -39.485 6.814 -20.072 1.00 81.19 281 LEU A O 1
ATOM 2143 N N . LEU A 1 282 ? -40.320 5.541 -18.413 1.00 81.69 282 LEU A N 1
ATOM 2144 C CA . LEU A 1 282 ? -40.912 6.609 -17.605 1.00 81.69 282 LEU A CA 1
ATOM 2145 C C . LEU A 1 282 ? -40.114 6.848 -16.316 1.00 81.69 282 LEU A C 1
ATOM 2147 O O . LEU A 1 282 ? -40.609 7.517 -15.405 1.00 81.69 282 LEU A O 1
ATOM 2151 N N . ALA A 1 283 ? -38.936 6.236 -16.187 1.00 87.38 283 ALA A N 1
ATOM 2152 C CA . ALA A 1 283 ? -38.068 6.434 -15.043 1.00 87.38 283 ALA A CA 1
ATOM 2153 C C . ALA A 1 283 ? -37.210 7.680 -15.242 1.00 87.38 283 ALA A C 1
ATOM 2155 O O . ALA A 1 283 ? -36.688 7.933 -16.324 1.00 87.38 283 ALA A O 1
ATOM 2156 N N . GLU A 1 284 ? -37.047 8.450 -14.173 1.00 88.88 284 GLU A N 1
ATOM 2157 C CA . GLU A 1 284 ? -36.174 9.619 -14.143 1.00 88.88 284 GLU A CA 1
ATOM 2158 C C . GLU A 1 284 ? -34.920 9.302 -13.326 1.00 88.88 284 GLU A C 1
ATOM 2160 O O . GLU A 1 284 ? -34.994 8.629 -12.287 1.00 88.88 284 GLU A O 1
ATOM 2165 N N . LYS A 1 285 ? -33.764 9.810 -13.773 1.00 91.81 285 LYS A N 1
ATOM 2166 C CA . LYS A 1 285 ? -32.508 9.711 -13.023 1.00 91.81 285 LYS A CA 1
ATOM 2167 C C . LYS A 1 285 ? -32.623 10.531 -11.743 1.00 91.81 285 LYS A C 1
ATOM 2169 O O . LYS A 1 285 ? -32.795 11.749 -11.781 1.00 91.81 285 LYS A O 1
ATOM 2174 N N . LYS A 1 286 ? -32.502 9.858 -10.603 1.00 89.69 286 LYS A N 1
ATOM 2175 C CA . LYS A 1 286 ? -32.625 10.456 -9.274 1.00 89.69 286 LYS A CA 1
ATOM 2176 C C . LYS A 1 286 ? -31.278 10.891 -8.704 1.00 89.69 286 LYS A C 1
ATOM 2178 O O . LYS A 1 286 ? -31.203 11.957 -8.096 1.00 89.69 286 LYS A O 1
ATOM 2183 N N . SER A 1 287 ? -30.239 10.075 -8.870 1.00 88.94 287 SER A N 1
ATOM 2184 C CA . SER A 1 287 ? -28.897 10.365 -8.355 1.00 88.94 287 SER A CA 1
ATOM 2185 C C . SER A 1 287 ? -27.826 9.551 -9.076 1.00 88.94 287 SER A C 1
ATOM 2187 O O . SER A 1 287 ? -28.129 8.574 -9.760 1.00 88.94 287 SER A O 1
ATOM 2189 N N . GLU A 1 288 ? -26.572 9.948 -8.881 1.00 89.50 288 GLU A N 1
ATOM 2190 C CA . GLU A 1 288 ? -25.380 9.170 -9.215 1.00 89.50 288 GLU A CA 1
ATOM 2191 C C . GLU A 1 288 ? -24.512 9.031 -7.957 1.00 89.50 288 GLU A C 1
ATOM 2193 O O . GLU A 1 288 ? -24.373 9.995 -7.202 1.00 89.50 288 GLU A O 1
ATOM 2198 N N . VAL A 1 289 ? -23.993 7.833 -7.692 1.00 83.31 289 VAL A N 1
ATOM 2199 C CA . VAL A 1 289 ? -23.175 7.512 -6.510 1.00 83.31 289 VAL A CA 1
ATOM 2200 C C . VAL A 1 289 ? -21.807 7.041 -6.992 1.00 83.31 289 VAL A C 1
ATOM 2202 O O . VAL A 1 289 ? -21.748 6.089 -7.763 1.00 83.31 289 VAL A O 1
ATOM 2205 N N . ALA A 1 290 ? -20.727 7.708 -6.575 1.00 77.94 290 ALA A N 1
ATOM 2206 C CA . ALA A 1 290 ? -19.357 7.322 -6.926 1.00 77.94 290 ALA A CA 1
ATOM 2207 C C . ALA A 1 290 ? -18.933 6.033 -6.202 1.00 77.94 290 ALA A C 1
ATOM 2209 O O . ALA A 1 290 ? -19.367 5.792 -5.074 1.00 77.94 290 ALA A O 1
ATOM 2210 N N . ASP A 1 291 ? -18.092 5.229 -6.853 1.00 65.88 291 ASP A N 1
ATOM 2211 C CA . ASP A 1 291 ? -17.597 3.968 -6.300 1.00 65.88 291 ASP A CA 1
ATOM 2212 C C . ASP A 1 291 ? -16.711 4.171 -5.048 1.00 65.88 291 ASP A C 1
ATOM 2214 O O . ASP A 1 291 ? -15.923 5.118 -4.961 1.00 65.88 291 ASP A O 1
ATOM 2218 N N . MET A 1 292 ? -16.856 3.268 -4.073 1.00 55.03 292 MET A N 1
ATOM 2219 C CA . MET A 1 292 ? -16.014 3.140 -2.882 1.00 55.03 292 MET A CA 1
ATOM 2220 C C . MET A 1 292 ? -15.538 1.680 -2.792 1.00 55.03 292 MET A C 1
ATOM 2222 O O . MET A 1 292 ? -16.338 0.816 -2.422 1.00 55.03 292 MET A O 1
ATOM 2226 N N . PRO A 1 293 ? -14.254 1.382 -3.069 1.00 46.66 293 PRO A N 1
ATOM 2227 C CA . PRO A 1 293 ? -13.793 0.001 -3.175 1.00 46.66 293 PRO A CA 1
ATOM 2228 C C . PRO A 1 293 ? -13.995 -0.801 -1.878 1.00 46.66 293 PRO A C 1
ATOM 2230 O O . PRO A 1 293 ? -13.519 -0.399 -0.814 1.00 46.66 293 PRO A O 1
ATOM 2233 N N . GLY A 1 294 ? -14.630 -1.978 -1.984 1.00 49.84 294 GLY A N 1
ATOM 2234 C CA . GLY A 1 294 ? -14.553 -3.045 -0.974 1.00 49.84 294 GLY A CA 1
ATOM 2235 C C . GLY A 1 294 ? -15.767 -3.294 -0.063 1.00 49.84 294 GLY A C 1
ATOM 2236 O O . GLY A 1 294 ? -15.605 -3.989 0.939 1.00 49.84 294 GLY A O 1
ATOM 2237 N N . SER A 1 295 ? -16.978 -2.798 -0.358 1.00 56.16 295 SER A N 1
ATOM 2238 C CA . SER A 1 295 ? -18.180 -3.154 0.430 1.00 56.16 295 SER A CA 1
ATOM 2239 C C . SER A 1 295 ? -19.505 -3.098 -0.354 1.00 56.16 295 SER A C 1
ATOM 2241 O O . SER A 1 295 ? -19.543 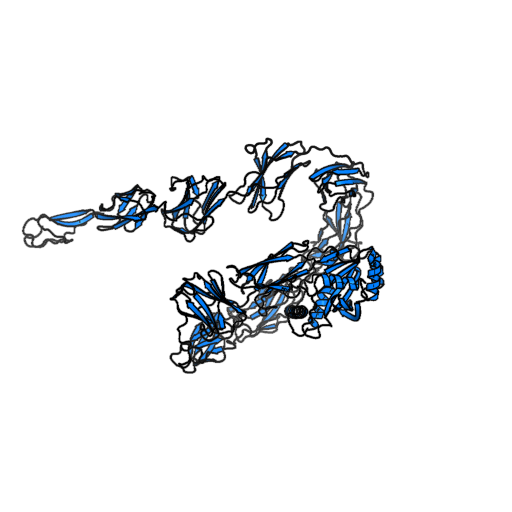-2.721 -1.521 1.00 56.16 295 SER A O 1
ATOM 2243 N N . ARG A 1 296 ? -20.610 -3.505 0.293 1.00 63.12 296 ARG A N 1
ATOM 2244 C CA . ARG A 1 296 ? -21.985 -3.449 -0.237 1.00 63.12 296 ARG A CA 1
ATOM 2245 C C . ARG A 1 296 ? -22.436 -1.988 -0.396 1.00 63.12 296 ARG A C 1
ATOM 2247 O O . ARG A 1 296 ? -22.502 -1.258 0.591 1.00 63.12 296 ARG A O 1
ATOM 2254 N N . ILE A 1 297 ? -22.789 -1.576 -1.614 1.00 77.06 297 ILE A N 1
ATOM 2255 C CA . ILE A 1 297 ? -23.158 -0.191 -1.944 1.00 77.06 297 ILE A CA 1
ATOM 2256 C C . ILE A 1 297 ? -24.600 0.089 -1.509 1.00 77.06 297 ILE A C 1
ATOM 2258 O O . ILE A 1 297 ? -25.477 -0.768 -1.655 1.00 77.06 297 ILE A O 1
ATOM 2262 N N . THR A 1 298 ? -24.866 1.285 -0.972 1.00 82.50 298 THR A N 1
ATOM 2263 C CA . THR A 1 298 ? -26.212 1.694 -0.539 1.00 82.50 298 THR A CA 1
ATOM 2264 C C . THR A 1 298 ? -26.583 3.097 -1.011 1.00 82.50 298 THR A C 1
ATOM 2266 O O . THR A 1 298 ? -25.727 3.966 -1.162 1.00 82.50 298 THR A O 1
ATOM 2269 N N . TYR A 1 299 ? -27.878 3.322 -1.233 1.00 86.56 299 TYR A N 1
ATOM 2270 C CA . TYR A 1 299 ? -28.466 4.629 -1.526 1.00 86.56 299 TYR A CA 1
ATOM 2271 C C . TYR A 1 299 ? -29.803 4.778 -0.797 1.00 86.56 299 TYR A C 1
ATOM 2273 O O . TYR A 1 299 ? -30.573 3.825 -0.716 1.00 86.56 299 TYR A O 1
ATOM 2281 N N . GLU A 1 300 ? -30.100 5.968 -0.283 1.00 84.69 300 GLU A N 1
ATOM 2282 C CA . GLU A 1 300 ? -31.359 6.254 0.409 1.00 84.69 300 GLU A CA 1
ATOM 2283 C C . GLU A 1 300 ? -32.146 7.340 -0.331 1.00 84.69 300 GLU A C 1
ATOM 2285 O O . GLU A 1 300 ? -31.688 8.475 -0.459 1.00 84.69 300 GLU A O 1
ATOM 2290 N N . ASP A 1 301 ? -33.347 6.997 -0.802 1.00 83.88 301 ASP A N 1
ATOM 2291 C CA . ASP A 1 301 ? -34.295 7.946 -1.391 1.00 83.88 301 ASP A CA 1
ATOM 2292 C C . ASP A 1 301 ? -35.286 8.406 -0.316 1.00 83.88 301 ASP A C 1
ATOM 2294 O O . ASP A 1 301 ? -36.213 7.672 0.024 1.00 83.88 301 ASP A O 1
ATOM 2298 N N . VAL A 1 302 ? -35.050 9.588 0.261 1.00 78.62 302 VAL A N 1
ATOM 2299 C CA . VAL A 1 302 ? -35.840 10.164 1.367 1.00 78.62 302 VAL A CA 1
ATOM 2300 C C . VAL A 1 302 ? -37.046 10.948 0.831 1.00 78.62 302 VAL A C 1
ATOM 2302 O O . VAL A 1 302 ? -36.931 11.698 -0.142 1.00 78.62 302 VAL A O 1
ATOM 2305 N N . PHE A 1 303 ? -38.200 10.803 1.483 1.00 66.19 303 PHE A N 1
ATOM 2306 C CA . PHE A 1 303 ? -39.474 11.430 1.133 1.00 66.19 303 PHE A CA 1
ATOM 2307 C C . PHE A 1 303 ? -39.987 12.357 2.236 1.00 66.19 303 PHE A C 1
ATOM 2309 O O . PHE A 1 303 ? -39.779 12.119 3.422 1.00 66.19 303 PHE A O 1
ATOM 2316 N N . GLU A 1 304 ? -40.773 13.357 1.837 1.00 55.34 304 GLU A N 1
ATOM 2317 C CA . GLU A 1 304 ? -41.719 14.011 2.747 1.00 55.34 304 GLU A CA 1
ATOM 2318 C C . GLU A 1 304 ? -42.763 12.989 3.246 1.00 55.34 304 GLU A C 1
ATOM 2320 O O . GLU A 1 304 ? -43.066 12.041 2.515 1.00 55.34 304 GLU A O 1
ATOM 2325 N N . PRO A 1 305 ? -43.364 13.152 4.438 1.00 47.62 305 PRO A N 1
ATOM 2326 C CA . PRO A 1 305 ? -44.349 12.206 4.966 1.00 47.62 305 PRO A CA 1
ATOM 2327 C C . PRO A 1 305 ? -45.511 11.943 3.987 1.00 47.62 305 PRO A C 1
ATOM 2329 O O . PRO A 1 305 ? -46.248 12.856 3.613 1.00 47.62 305 PRO A O 1
ATOM 2332 N N . GLY A 1 306 ? -45.694 10.686 3.565 1.00 51.50 306 GLY A N 1
ATOM 2333 C CA . GLY A 1 306 ? -46.760 10.282 2.641 1.00 51.50 306 GLY A CA 1
ATOM 2334 C C . GLY A 1 306 ? -46.649 8.825 2.180 1.00 51.50 306 GLY A C 1
ATOM 2335 O O . GLY A 1 306 ? -45.604 8.196 2.321 1.00 51.50 306 GLY A O 1
ATOM 2336 N N . ASN A 1 307 ? -47.737 8.276 1.629 1.00 59.44 307 ASN A N 1
ATOM 2337 C CA . ASN A 1 307 ? -47.771 6.904 1.117 1.00 59.44 307 ASN A CA 1
ATOM 2338 C C . ASN A 1 307 ? -47.348 6.892 -0.360 1.00 59.44 307 ASN A C 1
ATOM 2340 O O . ASN A 1 307 ? -48.163 7.142 -1.252 1.00 59.44 307 ASN A O 1
ATOM 2344 N N . TYR A 1 308 ? -46.059 6.674 -0.606 1.00 64.88 308 TYR A N 1
ATOM 2345 C CA . TYR A 1 308 ? -45.484 6.664 -1.947 1.00 64.88 308 TYR A CA 1
ATOM 2346 C C . TYR A 1 308 ? -45.120 5.246 -2.379 1.00 64.88 308 TYR A C 1
ATOM 2348 O O . TYR A 1 308 ? -44.492 4.510 -1.622 1.00 64.88 308 TYR A O 1
ATOM 2356 N N . HIS A 1 309 ? -45.477 4.907 -3.617 1.00 80.19 309 HIS A N 1
ATOM 2357 C CA . HIS A 1 309 ? -45.089 3.677 -4.297 1.00 80.19 309 HIS A CA 1
ATOM 2358 C C . HIS A 1 309 ? -44.288 4.053 -5.544 1.00 80.19 309 HIS A C 1
ATOM 2360 O O . HIS A 1 309 ? -44.806 4.741 -6.430 1.00 80.19 309 HIS A O 1
ATOM 2366 N N . TYR A 1 310 ? -43.028 3.635 -5.590 1.00 85.38 310 TYR A N 1
ATOM 2367 C CA . TYR A 1 310 ? -42.132 3.837 -6.723 1.00 85.38 310 TYR A CA 1
ATOM 2368 C C . TYR A 1 310 ? -41.473 2.515 -7.106 1.00 85.38 310 TYR A C 1
ATOM 2370 O O . TYR A 1 310 ? -41.278 1.638 -6.274 1.00 85.38 310 TYR A O 1
ATOM 2378 N N . TYR A 1 311 ? -41.097 2.387 -8.366 1.00 88.38 311 TYR A N 1
ATOM 2379 C CA . TYR A 1 311 ? -40.236 1.327 -8.868 1.00 88.38 311 TYR A CA 1
ATOM 2380 C C . TYR A 1 311 ? -38.832 1.894 -9.029 1.00 88.38 311 TYR A C 1
ATOM 2382 O O . TYR A 1 311 ? -38.682 3.027 -9.495 1.00 88.38 311 TYR A O 1
ATOM 2390 N N . TYR A 1 312 ? -37.827 1.124 -8.618 1.00 93.19 312 TYR A N 1
ATOM 2391 C CA . TYR A 1 312 ? -36.425 1.526 -8.634 1.00 93.19 312 TYR A CA 1
ATOM 2392 C C . TYR A 1 312 ? -35.593 0.658 -9.557 1.00 93.19 312 TYR A C 1
ATOM 2394 O O . TYR A 1 312 ? -35.783 -0.559 -9.622 1.00 93.19 312 TYR A O 1
ATOM 2402 N N . TRP A 1 313 ? -34.617 1.301 -10.190 1.00 94.81 313 TRP A N 1
ATOM 2403 C CA . TRP A 1 313 ? -33.578 0.653 -10.967 1.00 94.81 313 TRP A CA 1
ATOM 2404 C C . TRP A 1 313 ? -32.210 1.234 -10.623 1.00 94.81 313 TRP A C 1
ATOM 2406 O O . TRP A 1 313 ? -32.089 2.423 -10.314 1.00 94.81 313 TRP A O 1
ATOM 2416 N N . VAL A 1 314 ? -31.176 0.407 -10.722 1.00 93.25 314 VAL A N 1
ATOM 2417 C CA . VAL A 1 314 ? -29.780 0.831 -10.603 1.00 93.25 314 VAL A CA 1
ATOM 2418 C C . VAL A 1 314 ? -28.960 0.263 -11.754 1.00 93.25 314 VAL A C 1
ATOM 2420 O O . VAL A 1 314 ? -29.158 -0.883 -12.143 1.00 93.25 314 VAL A O 1
ATOM 2423 N N . LYS A 1 315 ? -28.035 1.040 -12.312 1.00 90.06 315 LYS A N 1
ATOM 2424 C CA . LYS A 1 315 ? -27.046 0.543 -13.282 1.00 90.06 315 LYS A CA 1
ATOM 2425 C C . LYS A 1 315 ? -25.657 1.072 -12.944 1.00 90.06 315 LYS A C 1
ATOM 2427 O O . LYS A 1 315 ? -25.532 2.180 -12.427 1.00 90.06 315 LYS A O 1
ATOM 2432 N N . ALA A 1 316 ? -24.632 0.275 -13.208 1.00 87.88 316 ALA A N 1
ATOM 2433 C CA . ALA A 1 316 ? -23.232 0.626 -13.018 1.00 87.88 316 ALA A CA 1
ATOM 2434 C C . ALA A 1 316 ? -22.705 1.449 -14.201 1.00 87.88 316 ALA A C 1
ATOM 2436 O O . ALA A 1 316 ? -23.189 1.306 -15.325 1.00 87.88 316 ALA A O 1
ATOM 2437 N N . LYS A 1 317 ? -21.704 2.294 -13.947 1.00 82.88 317 LYS A N 1
ATOM 2438 C CA . LYS A 1 317 ? -21.048 3.160 -14.930 1.00 82.88 317 LYS A CA 1
ATOM 2439 C C . LYS A 1 317 ? -19.541 3.254 -14.692 1.00 82.88 317 LYS A C 1
ATOM 2441 O O . LYS A 1 317 ? -19.100 3.291 -13.549 1.00 82.88 317 LYS A O 1
ATOM 2446 N N . ASN A 1 318 ? -18.761 3.356 -15.767 1.00 73.88 318 ASN A N 1
ATOM 2447 C CA . ASN A 1 318 ? -17.335 3.692 -15.752 1.00 73.88 318 ASN A CA 1
ATOM 2448 C C . ASN A 1 318 ? -16.998 4.546 -16.972 1.00 73.88 318 ASN A C 1
ATOM 2450 O O . ASN A 1 318 ? -16.878 4.027 -18.084 1.00 73.88 318 ASN A O 1
ATOM 2454 N N . GLY A 1 319 ? -16.896 5.862 -16.768 1.00 72.56 319 GLY A N 1
ATOM 2455 C CA . GLY A 1 319 ? -16.703 6.828 -17.850 1.00 72.56 319 GLY A CA 1
ATOM 2456 C C . GLY A 1 319 ? -17.792 6.705 -18.922 1.00 72.56 319 GLY A C 1
ATOM 2457 O O . GLY A 1 319 ? -18.906 7.194 -18.731 1.00 72.56 319 GLY A O 1
ATOM 2458 N N . SER A 1 320 ? -17.460 6.035 -20.030 1.00 56.50 320 SER A N 1
ATOM 2459 C CA . SER A 1 320 ? -18.324 5.821 -21.204 1.00 56.50 320 SER A CA 1
ATOM 2460 C C . SER A 1 320 ? -19.060 4.469 -21.227 1.00 56.50 320 SER A C 1
ATOM 2462 O O . SER A 1 320 ? -19.864 4.242 -22.127 1.00 56.50 320 SER A O 1
ATOM 2464 N N . MET A 1 321 ? -18.791 3.562 -20.279 1.00 64.44 321 MET A N 1
ATOM 2465 C CA . MET A 1 321 ? -19.437 2.242 -20.179 1.00 64.44 321 MET A CA 1
ATOM 2466 C C . MET A 1 321 ? -20.589 2.269 -19.169 1.00 64.44 321 MET A C 1
ATOM 2468 O O . MET A 1 321 ? -20.428 2.835 -18.091 1.00 64.44 321 MET A O 1
ATOM 2472 N N . GLU A 1 322 ? -21.712 1.614 -19.477 1.00 75.19 322 GLU A N 1
ATOM 2473 C CA . GLU A 1 322 ? -22.872 1.451 -18.584 1.00 75.19 322 GLU A CA 1
ATOM 2474 C C . GLU A 1 322 ? -23.342 -0.018 -18.570 1.00 75.19 322 GLU A C 1
ATOM 2476 O O . GLU A 1 322 ? -23.211 -0.720 -19.575 1.00 75.19 322 GLU A O 1
ATOM 2481 N N . SER A 1 323 ? -23.877 -0.495 -17.441 1.00 82.81 323 SER A N 1
ATOM 2482 C CA . SER A 1 323 ? -24.527 -1.811 -17.337 1.00 82.81 323 SER A CA 1
ATOM 2483 C C . SER A 1 323 ? -25.999 -1.766 -17.767 1.00 82.81 323 SER A C 1
ATOM 2485 O O . SER A 1 323 ? -26.611 -0.696 -17.820 1.00 82.81 323 SER A O 1
ATOM 2487 N N . ASP A 1 324 ? -26.623 -2.938 -17.933 1.00 83.88 324 ASP A N 1
ATOM 2488 C CA . ASP A 1 324 ? -28.090 -3.035 -17.879 1.00 83.88 324 ASP A CA 1
ATOM 2489 C C . ASP A 1 324 ? -28.603 -2.642 -16.479 1.00 83.88 324 ASP A C 1
ATOM 2491 O O . ASP A 1 324 ? -27.876 -2.739 -15.482 1.00 83.88 324 ASP A O 1
ATOM 2495 N N . PHE A 1 325 ? -29.866 -2.222 -16.394 1.00 86.75 325 PHE A N 1
ATOM 2496 C CA . PHE A 1 325 ? -30.526 -1.916 -15.127 1.00 86.75 325 PHE A CA 1
ATOM 2497 C C . PHE A 1 325 ? -30.799 -3.181 -14.302 1.00 86.75 325 PHE A C 1
ATOM 2499 O O . PHE A 1 325 ? -31.446 -4.114 -14.772 1.00 86.75 325 PHE A O 1
ATOM 2506 N N . ALA A 1 326 ? -30.382 -3.177 -13.039 1.00 88.94 326 ALA A N 1
ATOM 2507 C CA . ALA A 1 326 ? -30.937 -4.036 -12.006 1.00 88.94 326 ALA A CA 1
ATOM 2508 C C . ALA A 1 326 ? -32.238 -3.408 -11.491 1.00 88.94 326 ALA A C 1
ATOM 2510 O O . ALA A 1 326 ? -32.277 -2.213 -11.206 1.00 88.94 326 ALA A O 1
ATOM 2511 N N . GLY A 1 327 ? -33.302 -4.201 -11.389 1.00 86.88 327 GLY A N 1
ATOM 2512 C CA . GLY A 1 327 ? -34.667 -3.719 -11.169 1.00 86.88 327 GLY A CA 1
ATOM 2513 C C . GLY A 1 327 ? -35.570 -4.047 -12.365 1.00 86.88 327 GLY A C 1
ATOM 2514 O O . GLY A 1 327 ? -35.094 -4.603 -13.354 1.00 86.88 327 GLY A O 1
ATOM 2515 N N . PRO A 1 328 ? -36.872 -3.742 -12.303 1.00 86.62 328 PRO A N 1
ATOM 2516 C CA . PRO A 1 328 ? -37.536 -2.926 -11.293 1.00 86.62 328 PRO A CA 1
ATOM 2517 C C . PRO A 1 328 ? -37.642 -3.655 -9.963 1.00 86.62 328 PRO A C 1
ATOM 2519 O O . PRO A 1 328 ? -37.984 -4.835 -9.930 1.00 86.62 328 PRO A O 1
ATOM 2522 N N . LEU A 1 329 ? -37.431 -2.944 -8.860 1.00 88.50 329 LEU A N 1
ATOM 2523 C CA . LEU A 1 329 ? -37.903 -3.396 -7.554 1.00 88.50 329 LEU A CA 1
ATOM 2524 C C . LEU A 1 329 ? -38.857 -2.357 -6.953 1.00 88.50 329 LEU A C 1
ATOM 2526 O O . LEU A 1 329 ? -38.536 -1.163 -6.962 1.00 88.50 329 LEU A O 1
ATOM 2530 N N . PRO A 1 330 ? -40.029 -2.780 -6.448 1.00 83.06 330 PRO A N 1
ATOM 2531 C CA . PRO A 1 330 ? -40.990 -1.870 -5.849 1.00 83.06 330 PRO A CA 1
ATOM 2532 C C . PRO A 1 330 ? -40.500 -1.403 -4.477 1.00 83.06 330 PRO A C 1
ATOM 2534 O O . PRO A 1 330 ? -40.210 -2.208 -3.592 1.00 83.06 330 PRO A O 1
ATOM 2537 N N . GLY A 1 331 ? -40.455 -0.088 -4.301 1.00 78.81 331 GLY A N 1
ATOM 2538 C CA . GLY A 1 331 ? -40.226 0.594 -3.040 1.00 78.81 331 GLY A CA 1
ATOM 2539 C C . GLY A 1 331 ? -41.493 1.292 -2.562 1.00 78.81 331 GLY A C 1
ATOM 2540 O O . GLY A 1 331 ? -42.091 2.093 -3.281 1.00 78.81 331 GLY A O 1
ATOM 2541 N N . ASN A 1 332 ? -41.888 0.988 -1.334 1.00 69.44 332 ASN A N 1
ATOM 2542 C CA . ASN A 1 332 ? -42.952 1.666 -0.612 1.00 69.44 332 ASN A CA 1
ATOM 2543 C C . ASN A 1 332 ? -42.346 2.499 0.507 1.00 69.44 332 ASN A C 1
ATOM 2545 O O . ASN A 1 332 ? -41.465 2.024 1.220 1.00 69.44 332 ASN A O 1
ATOM 2549 N N . ASN A 1 333 ? -42.899 3.681 0.747 1.00 61.81 333 ASN A N 1
ATOM 2550 C CA . ASN A 1 333 ? -42.863 4.203 2.101 1.00 61.81 333 ASN A CA 1
ATOM 2551 C C . ASN A 1 333 ? -43.935 3.450 2.915 1.00 61.81 333 ASN A C 1
ATOM 2553 O O . ASN A 1 333 ? -45.127 3.541 2.609 1.00 61.81 333 ASN A O 1
ATOM 2557 N N . LEU A 1 334 ? -43.513 2.657 3.904 1.00 50.88 334 LEU A N 1
ATOM 2558 C CA . LEU A 1 334 ? -44.426 1.945 4.797 1.00 50.88 334 LEU A CA 1
ATOM 2559 C C . LEU A 1 334 ? -45.041 2.958 5.765 1.00 50.88 334 LEU A C 1
ATOM 2561 O O . LEU A 1 334 ? -44.490 3.247 6.825 1.00 50.88 334 LEU A O 1
ATOM 2565 N N . GLY A 1 335 ? -46.199 3.498 5.382 1.00 47.09 335 GLY A N 1
ATOM 2566 C CA . GLY A 1 335 ? -47.038 4.290 6.275 1.00 47.09 335 GLY A CA 1
ATOM 2567 C C . GLY A 1 335 ? -47.186 3.622 7.651 1.00 47.09 335 GLY A C 1
ATOM 2568 O O . GLY A 1 335 ? -47.309 2.404 7.769 1.00 47.09 335 GLY A O 1
ATOM 2569 N N . THR A 1 336 ? -47.130 4.443 8.697 1.00 46.53 336 THR A N 1
ATOM 2570 C CA . THR A 1 336 ? -46.901 4.047 10.088 1.00 46.53 336 THR A CA 1
ATOM 2571 C C . THR A 1 336 ? -48.053 3.254 10.715 1.00 46.53 336 THR A C 1
ATOM 2573 O O . THR A 1 336 ? -49.114 3.792 11.025 1.00 46.53 336 THR A O 1
ATOM 2576 N N . THR A 1 337 ? -47.790 1.996 11.064 1.00 54.72 337 THR A N 1
ATOM 2577 C CA . THR A 1 337 ? -48.361 1.390 12.278 1.00 54.72 337 THR A CA 1
ATOM 2578 C C . THR A 1 337 ? -47.220 1.114 13.248 1.00 54.72 337 THR A C 1
ATOM 2580 O O . THR A 1 337 ? -46.513 0.122 13.102 1.00 54.72 337 THR A O 1
ATOM 2583 N N . SER A 1 338 ? -47.008 2.019 14.208 1.00 71.31 338 SER A N 1
ATOM 2584 C CA . SER A 1 338 ? -46.070 1.826 15.317 1.00 71.31 338 SER A CA 1
ATOM 2585 C C . SER A 1 338 ? -46.767 1.177 16.512 1.00 71.31 338 SER A C 1
ATOM 2587 O O . SER A 1 338 ? -47.961 1.378 16.747 1.00 71.31 338 SER A O 1
ATOM 2589 N N . ILE A 1 339 ? -46.013 0.420 17.305 1.00 82.44 339 ILE A N 1
ATOM 2590 C CA . ILE A 1 339 ? -46.489 -0.143 18.569 1.00 82.44 339 ILE A CA 1
ATOM 2591 C C . ILE A 1 339 ? -46.223 0.882 19.678 1.00 82.44 339 ILE A C 1
ATOM 2593 O O . ILE A 1 339 ? -45.075 1.209 19.983 1.00 82.44 339 ILE A O 1
ATOM 2597 N N . ALA A 1 340 ? -47.283 1.423 20.281 1.00 84.62 340 ALA A N 1
ATOM 2598 C CA . ALA A 1 340 ? -47.153 2.419 21.342 1.00 84.62 340 ALA A CA 1
ATOM 2599 C C . ALA A 1 340 ? -46.605 1.798 22.639 1.00 84.62 340 ALA A C 1
ATOM 2601 O O . ALA A 1 340 ? -47.184 0.857 23.184 1.00 84.62 340 ALA A O 1
ATOM 2602 N N . LEU A 1 341 ? -45.508 2.357 23.149 1.00 90.94 341 LEU A N 1
ATOM 2603 C CA . LEU A 1 341 ? -44.939 2.024 24.450 1.00 90.94 341 LEU A CA 1
ATOM 2604 C C . LEU A 1 341 ? -45.557 2.897 25.542 1.00 90.94 341 LEU A C 1
ATOM 2606 O O . LEU A 1 341 ? -45.802 4.090 25.352 1.00 90.94 341 LEU A O 1
ATOM 2610 N N . ASN A 1 342 ? -45.745 2.307 26.720 1.00 89.38 342 ASN A N 1
ATOM 2611 C CA . ASN A 1 342 ? -46.083 3.048 27.930 1.00 89.38 342 ASN A CA 1
ATOM 2612 C C . ASN A 1 342 ? -44.801 3.446 28.665 1.00 89.38 342 ASN A C 1
ATOM 2614 O O . ASN A 1 342 ? -43.869 2.648 28.765 1.00 89.38 342 ASN A O 1
ATOM 2618 N N . ASN A 1 343 ? -44.769 4.662 29.218 1.00 90.25 343 ASN A N 1
ATOM 2619 C CA . ASN A 1 343 ? -43.596 5.183 29.922 1.00 90.25 343 ASN A CA 1
ATOM 2620 C C . ASN A 1 343 ? -43.107 4.211 31.013 1.00 90.25 343 ASN A C 1
ATOM 2622 O O . ASN A 1 343 ? -43.839 3.909 31.956 1.00 90.25 343 ASN A O 1
ATOM 2626 N N . GLY A 1 344 ? -41.867 3.738 30.890 1.00 87.19 344 GLY A N 1
ATOM 2627 C CA . GLY A 1 344 ? -41.225 2.855 31.862 1.00 87.19 344 GLY A CA 1
ATOM 2628 C C . GLY A 1 344 ? -41.730 1.410 31.866 1.00 87.19 344 GLY A C 1
ATOM 2629 O O . GLY A 1 344 ? -41.383 0.672 32.784 1.00 87.19 344 GLY A O 1
ATOM 2630 N N . THR A 1 345 ? -42.520 0.997 30.871 1.00 90.56 345 THR A N 1
ATOM 2631 C CA . THR A 1 345 ? -43.005 -0.385 30.736 1.00 90.56 345 THR A CA 1
ATOM 2632 C C . THR A 1 345 ? -42.320 -1.074 29.561 1.00 90.56 345 THR A C 1
ATOM 2634 O O . THR A 1 345 ? -42.316 -0.545 28.452 1.00 90.56 345 THR A O 1
ATOM 2637 N N . ALA A 1 346 ? -41.746 -2.250 29.807 1.00 87.94 346 ALA A N 1
ATOM 2638 C CA . ALA A 1 346 ? -41.102 -3.056 28.778 1.00 87.94 346 ALA A CA 1
ATOM 2639 C C . ALA A 1 346 ? -42.128 -3.849 27.954 1.00 87.94 346 ALA A C 1
ATOM 2641 O O . ALA A 1 346 ? -43.135 -4.314 28.493 1.00 87.94 346 ALA A O 1
ATOM 2642 N N . VAL A 1 347 ? -41.851 -4.046 26.666 1.00 90.94 347 VAL A N 1
ATOM 2643 C CA . VAL A 1 347 ? -42.635 -4.887 25.751 1.00 90.94 347 VAL A CA 1
ATOM 2644 C C . VAL A 1 347 ? -41.706 -5.900 25.090 1.00 90.94 347 VAL A C 1
ATOM 2646 O O . VAL A 1 347 ? -40.602 -5.545 24.691 1.00 90.94 347 VAL A O 1
ATOM 2649 N N . LEU A 1 348 ? -42.145 -7.154 24.971 1.00 91.31 348 LEU A N 1
ATOM 2650 C CA . LEU A 1 348 ? -41.394 -8.173 24.238 1.00 91.31 348 LEU A CA 1
ATOM 2651 C C . LEU A 1 348 ? -41.609 -8.014 22.729 1.00 91.31 348 LEU A C 1
ATOM 2653 O O . LEU A 1 348 ? -42.738 -7.861 22.262 1.00 91.31 348 LEU A O 1
ATOM 2657 N N . ALA A 1 349 ? -40.512 -8.068 21.991 1.00 86.88 349 ALA A N 1
ATOM 2658 C CA . ALA A 1 349 ? -40.408 -7.889 20.558 1.00 86.88 349 ALA A CA 1
ATOM 2659 C C . ALA A 1 349 ? -39.885 -9.168 19.906 1.00 86.88 349 ALA A C 1
ATOM 2661 O O . ALA A 1 349 ? -39.123 -9.939 20.497 1.00 86.88 349 ALA A O 1
ATOM 2662 N N . SER A 1 350 ? -40.318 -9.418 18.679 1.00 85.75 350 SER A N 1
ATOM 2663 C CA . SER A 1 350 ? -39.800 -10.488 17.830 1.00 85.75 350 SER A CA 1
ATOM 2664 C C . SER A 1 350 ? -39.939 -10.052 16.379 1.00 85.75 350 SER A C 1
ATOM 2666 O O . SER A 1 350 ? -40.905 -9.363 16.044 1.00 85.75 350 SER A O 1
ATOM 2668 N N . GLY A 1 351 ? -38.991 -10.442 15.540 1.00 80.12 351 GLY A N 1
ATOM 2669 C CA . GLY A 1 351 ? -38.961 -10.094 14.129 1.00 80.12 351 GLY A CA 1
ATOM 2670 C C . GLY A 1 351 ? -38.038 -11.019 13.350 1.00 80.12 351 GLY A C 1
ATOM 2671 O O . GLY A 1 351 ? -37.126 -11.630 13.906 1.00 80.12 351 GLY A O 1
ATOM 2672 N N . ASP A 1 352 ? -38.298 -11.129 12.055 1.00 77.38 352 ASP A N 1
ATOM 2673 C CA . ASP A 1 352 ? -37.479 -11.915 11.139 1.00 77.38 352 ASP A CA 1
ATOM 2674 C C . ASP A 1 352 ? -36.226 -11.126 10.704 1.00 77.38 352 ASP A C 1
ATOM 2676 O O . ASP A 1 352 ? -36.154 -9.901 10.856 1.00 77.38 352 ASP A O 1
ATOM 2680 N N . GLU A 1 353 ? -35.238 -11.816 10.143 1.00 73.19 353 GLU A N 1
ATOM 2681 C CA . GLU A 1 353 ? -34.087 -11.222 9.461 1.00 73.19 353 GLU A CA 1
ATOM 2682 C C . GLU A 1 353 ? -34.560 -10.273 8.347 1.00 73.19 353 GLU A C 1
ATOM 2684 O O . GLU A 1 353 ? -35.542 -10.539 7.651 1.00 73.19 353 GLU A O 1
ATOM 2689 N N . ASP A 1 354 ? -33.879 -9.136 8.205 1.00 60.78 354 ASP A N 1
ATOM 2690 C CA . ASP A 1 354 ? -34.228 -8.015 7.327 1.00 60.78 354 ASP A CA 1
ATOM 2691 C C . ASP A 1 354 ? -35.606 -7.355 7.636 1.00 60.78 354 ASP A C 1
ATOM 2693 O O . ASP A 1 354 ? -36.048 -6.472 6.892 1.00 60.78 354 ASP A O 1
ATOM 2697 N N . SER A 1 355 ? -36.286 -7.713 8.741 1.00 71.12 355 SER A N 1
ATOM 2698 C CA . SER A 1 355 ? -37.535 -7.063 9.182 1.00 71.12 355 SER A CA 1
ATOM 2699 C C . SER A 1 355 ? -37.290 -5.831 10.057 1.00 71.12 355 SER A C 1
ATOM 2701 O O . SER A 1 355 ? -36.248 -5.694 10.699 1.00 71.12 355 SER A O 1
ATOM 2703 N N . ILE A 1 356 ? -38.277 -4.930 10.107 1.00 72.94 356 ILE A N 1
ATOM 2704 C CA . ILE A 1 356 ? -38.264 -3.767 10.999 1.00 72.94 356 ILE A CA 1
ATOM 2705 C C . ILE A 1 356 ? -39.539 -3.752 11.819 1.00 72.94 356 ILE A C 1
ATOM 2707 O O . ILE A 1 356 ? -40.639 -3.736 11.264 1.00 72.94 356 ILE A O 1
ATOM 2711 N N . VAL A 1 357 ? -39.385 -3.692 13.138 1.00 82.06 357 VAL A N 1
ATOM 2712 C CA . VAL A 1 357 ? -40.498 -3.459 14.060 1.00 82.06 357 VAL A CA 1
ATOM 2713 C C . VAL A 1 357 ? -40.317 -2.090 14.705 1.00 82.06 357 VAL A C 1
ATOM 2715 O O . VAL A 1 357 ? -39.294 -1.812 15.334 1.00 82.06 357 VAL A O 1
ATOM 2718 N N . THR A 1 358 ? -41.318 -1.223 14.543 1.00 84.88 358 THR A N 1
ATOM 2719 C CA . THR A 1 358 ? -41.279 0.156 15.042 1.00 84.88 358 THR A CA 1
ATOM 2720 C C . THR A 1 358 ? -42.122 0.317 16.297 1.00 84.88 358 THR A C 1
ATOM 2722 O O . THR A 1 358 ? -43.334 0.087 16.297 1.00 84.88 358 THR A O 1
ATOM 2725 N N . TYR A 1 359 ? -41.487 0.817 17.348 1.00 90.50 359 TYR A N 1
ATOM 2726 C CA . TYR A 1 359 ? -42.117 1.239 18.588 1.00 90.50 359 TYR A CA 1
ATOM 2727 C C . TYR A 1 359 ? -42.165 2.763 18.670 1.00 90.50 359 TYR A C 1
ATOM 2729 O O . TYR A 1 359 ? -41.324 3.455 18.100 1.00 90.50 359 TYR A O 1
ATOM 2737 N N . SER A 1 360 ? -43.147 3.304 19.386 1.00 90.69 360 SER A N 1
ATOM 2738 C CA . SER A 1 360 ? -43.281 4.751 19.582 1.00 90.69 360 SER A CA 1
ATOM 2739 C C . SER A 1 360 ? -43.541 5.108 21.039 1.00 90.69 360 SER A C 1
ATOM 2741 O O . SER A 1 360 ? -44.393 4.487 21.673 1.00 90.69 360 SER A O 1
ATOM 2743 N N . ILE A 1 361 ? -42.881 6.149 21.547 1.00 93.56 361 ILE A N 1
ATOM 2744 C CA . ILE A 1 361 ? -43.128 6.727 22.874 1.00 93.56 361 ILE A CA 1
ATOM 2745 C C . ILE A 1 361 ? -43.440 8.222 22.729 1.00 93.56 361 ILE A C 1
ATOM 2747 O O . ILE A 1 361 ? -42.698 8.962 22.087 1.00 93.56 361 ILE A O 1
ATOM 2751 N N . TYR A 1 362 ? -44.559 8.677 23.299 1.00 91.00 362 TYR A N 1
ATOM 2752 C CA . TYR A 1 362 ? -44.938 10.093 23.274 1.00 91.00 362 TYR A CA 1
ATOM 2753 C C . TYR A 1 362 ? -44.421 10.820 24.516 1.00 91.00 362 TYR A C 1
ATOM 2755 O O . TYR A 1 362 ? -44.771 10.466 25.644 1.00 91.00 362 TYR A O 1
ATOM 2763 N N . ILE A 1 363 ? -43.630 11.869 24.299 1.00 89.62 363 ILE A N 1
ATOM 2764 C CA . ILE A 1 363 ? -43.133 12.763 25.344 1.00 89.62 363 ILE A CA 1
ATOM 2765 C C . ILE A 1 363 ? -44.118 13.934 25.518 1.00 89.62 363 ILE A C 1
ATOM 2767 O O . ILE A 1 363 ? -44.334 14.691 24.566 1.00 89.62 363 ILE A O 1
ATOM 2771 N N . PRO A 1 364 ? -44.730 14.118 26.707 1.00 79.81 364 PRO A N 1
ATOM 2772 C CA . PRO A 1 364 ? -45.875 15.017 26.876 1.00 79.81 364 PRO A CA 1
ATOM 2773 C C . PRO A 1 364 ? -45.522 16.509 26.954 1.00 79.81 364 PRO A C 1
ATOM 2775 O O . PRO A 1 364 ? -46.334 17.346 26.551 1.00 79.81 364 PRO A O 1
ATOM 2778 N N . ASP A 1 365 ? -44.330 16.858 27.445 1.00 74.62 365 ASP A N 1
ATOM 2779 C CA . ASP A 1 365 ? -43.843 18.233 27.592 1.00 74.62 365 ASP A CA 1
ATOM 2780 C C . ASP A 1 365 ? -42.321 18.307 27.359 1.00 74.62 365 ASP A C 1
ATOM 2782 O O . ASP A 1 365 ? -41.629 17.300 27.467 1.00 74.62 365 ASP A O 1
ATOM 2786 N N . ALA A 1 366 ? -41.797 19.490 27.018 1.00 63.25 366 ALA A N 1
ATOM 2787 C CA . ALA A 1 366 ? -40.372 19.691 26.714 1.00 63.25 366 ALA A CA 1
ATOM 2788 C C . ALA A 1 366 ? -39.485 19.824 27.975 1.00 63.25 366 ALA A C 1
ATOM 2790 O O . ALA A 1 366 ? -38.330 20.222 27.874 1.00 63.25 366 ALA A O 1
ATOM 2791 N N . LEU A 1 367 ? -40.029 19.552 29.171 1.00 64.62 367 LEU A N 1
ATOM 2792 C CA . LEU A 1 367 ? -39.345 19.700 30.466 1.00 64.62 367 LEU A CA 1
ATOM 2793 C C . LEU A 1 367 ? -38.865 18.353 31.036 1.00 64.62 367 LEU A C 1
ATOM 2795 O O . LEU A 1 367 ? -38.548 18.240 32.226 1.00 64.62 367 LEU A O 1
ATOM 2799 N N . GLN A 1 368 ? -38.841 17.306 30.212 1.00 78.06 368 GLN A N 1
ATOM 2800 C CA . GLN A 1 368 ? -38.212 16.045 30.586 1.00 78.06 368 GLN A CA 1
ATOM 2801 C C . GLN A 1 368 ? -36.688 16.221 30.587 1.00 78.06 368 GLN A C 1
ATOM 2803 O O . GLN A 1 368 ? -36.150 16.855 29.693 1.00 78.06 368 GLN A O 1
ATOM 2808 N N . SER A 1 369 ? -35.983 15.675 31.578 1.00 70.62 369 SER A N 1
ATOM 2809 C CA . SER A 1 369 ? -34.515 15.717 31.661 1.00 70.62 369 SER A CA 1
ATOM 2810 C C . SER A 1 369 ? -33.838 14.595 30.900 1.00 70.62 369 SER A C 1
ATOM 2812 O O . SER A 1 369 ? -32.682 14.742 30.509 1.00 70.62 369 SER A O 1
ATOM 2814 N N . LEU A 1 370 ? -34.517 13.458 30.755 1.00 79.94 370 LEU A N 1
ATOM 2815 C CA . LEU A 1 370 ? -33.922 12.246 30.212 1.00 79.94 370 LEU A CA 1
ATOM 2816 C C . LEU A 1 370 ? -34.997 11.360 29.591 1.00 79.94 370 LEU A C 1
ATOM 2818 O O . LEU A 1 370 ? -36.030 11.131 30.224 1.00 79.94 370 LEU A O 1
ATOM 2822 N N . LEU A 1 371 ? -34.722 10.852 28.395 1.00 88.56 371 LEU A N 1
ATOM 2823 C CA . LEU A 1 371 ? -35.365 9.688 27.794 1.00 88.56 371 LEU A CA 1
ATOM 2824 C C . LEU A 1 371 ? -34.336 8.555 27.733 1.00 88.56 371 LEU A C 1
ATOM 2826 O O . LEU A 1 371 ? -33.341 8.663 27.022 1.00 88.56 371 LEU A O 1
ATOM 2830 N N . ASP A 1 372 ? -34.601 7.483 28.471 1.00 88.12 372 ASP A N 1
ATOM 2831 C CA . ASP A 1 372 ? -33.868 6.223 28.432 1.00 88.12 372 ASP A CA 1
ATOM 2832 C C . ASP A 1 372 ? -34.594 5.242 27.516 1.00 88.12 372 ASP A C 1
ATOM 2834 O O . ASP A 1 372 ? -35.774 4.949 27.717 1.00 88.12 372 ASP A O 1
ATOM 2838 N N . ILE A 1 373 ? -33.886 4.702 26.533 1.00 92.69 373 ILE A N 1
ATOM 2839 C CA . ILE A 1 373 ? -34.357 3.629 25.664 1.00 92.69 373 ILE A CA 1
ATOM 2840 C C . ILE A 1 373 ? -33.405 2.457 25.843 1.00 92.69 373 ILE A C 1
ATOM 2842 O O . ILE A 1 373 ? -32.217 2.557 25.542 1.00 92.69 373 ILE A O 1
ATOM 2846 N N . LYS A 1 374 ? -33.934 1.352 26.357 1.00 90.88 374 LYS A N 1
ATOM 2847 C CA . LYS A 1 374 ? -33.198 0.117 26.585 1.00 90.88 374 LYS A CA 1
ATOM 2848 C C . LYS A 1 374 ? -33.857 -1.012 25.810 1.00 90.88 374 LYS A C 1
ATOM 2850 O O . LYS A 1 374 ? -35.047 -1.268 25.978 1.00 90.88 374 LYS A O 1
ATOM 2855 N N . VAL A 1 375 ? -33.061 -1.694 25.009 1.00 91.38 375 VAL A N 1
ATOM 2856 C CA . VAL A 1 375 ? -33.404 -2.950 24.351 1.00 91.38 375 VAL A CA 1
ATOM 2857 C C . VAL A 1 375 ? -32.506 -4.005 24.981 1.00 91.38 375 VAL A C 1
ATOM 2859 O O . VAL A 1 375 ? -31.313 -3.756 25.139 1.00 91.38 375 VAL A O 1
ATOM 2862 N N . SER A 1 376 ? -33.066 -5.101 25.483 1.00 89.50 376 SER A N 1
ATOM 2863 C CA . SER A 1 376 ? -32.239 -6.126 26.127 1.00 89.50 376 SER A CA 1
ATOM 2864 C C . SER A 1 376 ? -32.884 -7.504 26.204 1.00 89.50 376 SER A C 1
ATOM 2866 O O . SER A 1 376 ? -34.108 -7.605 26.307 1.00 89.50 376 SER A O 1
ATOM 2868 N N . GLY A 1 377 ? -32.063 -8.547 26.291 1.00 85.00 377 GLY A N 1
ATOM 2869 C CA . GLY A 1 377 ? -32.478 -9.942 26.419 1.00 85.00 377 GLY A CA 1
ATOM 2870 C C . GLY A 1 377 ? -33.027 -10.533 25.117 1.00 85.00 377 GLY A C 1
ATOM 2871 O O . GLY A 1 377 ? -32.989 -9.902 24.067 1.00 85.00 377 GLY A O 1
ATOM 2872 N N . GLY A 1 378 ? -33.570 -11.751 25.193 1.00 85.75 378 GLY A N 1
ATOM 2873 C CA . GLY A 1 378 ? -34.041 -12.496 24.019 1.00 85.75 378 GLY A CA 1
ATOM 2874 C C . GLY A 1 378 ? -32.928 -13.280 23.316 1.00 85.75 378 GLY A C 1
ATOM 2875 O O . GLY A 1 378 ? -31.860 -13.508 23.881 1.00 85.75 378 GLY A O 1
ATOM 2876 N N . THR A 1 379 ? -33.201 -13.741 22.096 1.00 84.38 379 THR A N 1
ATOM 2877 C CA . THR A 1 379 ? -32.243 -14.446 21.223 1.00 84.38 379 THR A CA 1
ATOM 2878 C C . THR A 1 379 ? -32.269 -13.844 19.824 1.00 84.38 379 THR A C 1
ATOM 2880 O O . THR A 1 379 ? -33.331 -13.390 19.403 1.00 84.38 379 THR A O 1
ATOM 2883 N N . GLY A 1 380 ? -31.162 -13.936 19.082 1.00 84.88 380 GLY A N 1
ATOM 2884 C CA . GLY A 1 380 ? -31.007 -13.327 17.756 1.00 84.88 380 GLY A CA 1
ATOM 2885 C C . GLY A 1 380 ? -30.281 -11.985 17.819 1.00 84.88 380 GLY A C 1
ATOM 2886 O O . GLY A 1 380 ? -29.714 -11.625 18.854 1.00 84.88 380 GLY A O 1
ATOM 2887 N N . ASP A 1 381 ? -30.293 -11.256 16.708 1.00 82.88 381 ASP A N 1
ATOM 2888 C CA . ASP A 1 381 ? -29.589 -9.981 16.570 1.00 82.88 381 ASP A CA 1
ATOM 2889 C C . ASP A 1 381 ? -30.508 -8.920 15.972 1.00 82.88 381 ASP A C 1
ATOM 2891 O O . ASP A 1 381 ? -31.071 -9.123 14.890 1.00 82.88 381 ASP A O 1
ATOM 2895 N N . CYS A 1 382 ? -30.658 -7.800 16.680 1.00 84.19 382 CYS A N 1
ATOM 2896 C CA . CYS A 1 382 ? -31.372 -6.649 16.161 1.00 84.19 382 CYS A CA 1
ATOM 2897 C C . CYS A 1 382 ? -30.619 -5.340 16.410 1.00 84.19 382 CYS A C 1
ATOM 2899 O O . CYS A 1 382 ? -30.301 -4.992 17.546 1.00 84.19 382 CYS A O 1
ATOM 2901 N N . ASP A 1 383 ? -30.428 -4.569 15.345 1.00 86.94 383 ASP A N 1
ATOM 2902 C CA . ASP A 1 383 ? -29.860 -3.229 15.418 1.00 86.94 383 ASP A CA 1
ATOM 2903 C C . ASP A 1 383 ? -30.938 -2.203 15.799 1.00 86.94 383 ASP A C 1
ATOM 2905 O O . ASP A 1 383 ? -32.128 -2.389 15.525 1.00 86.94 383 ASP A O 1
ATOM 2909 N N . ILE A 1 384 ? -30.532 -1.091 16.419 1.00 88.62 384 ILE A N 1
ATOM 2910 C CA . ILE A 1 384 ? -31.461 -0.092 16.970 1.00 88.62 384 ILE A CA 1
ATOM 2911 C C . ILE A 1 384 ? -31.233 1.264 16.310 1.00 88.62 384 ILE A C 1
ATOM 2913 O O . ILE A 1 384 ? -30.138 1.821 16.414 1.00 88.62 384 ILE A O 1
ATOM 2917 N N . ASP A 1 385 ? -32.296 1.852 15.753 1.00 84.88 385 ASP A N 1
ATOM 2918 C CA . ASP A 1 385 ? -32.349 3.290 15.468 1.00 84.88 385 ASP A CA 1
ATOM 2919 C C . ASP A 1 385 ? -33.349 3.995 16.376 1.00 84.88 385 ASP A C 1
ATOM 2921 O O . ASP A 1 385 ? -34.471 3.533 16.575 1.00 84.88 385 ASP A O 1
ATOM 2925 N N . VAL A 1 386 ? -32.970 5.173 16.863 1.00 87.50 386 VAL A N 1
ATOM 2926 C CA . VAL A 1 386 ? -33.876 6.087 17.559 1.00 87.50 386 VAL A CA 1
ATOM 2927 C C . VAL A 1 386 ? -34.066 7.341 16.719 1.00 87.50 386 VAL A C 1
ATOM 2929 O O . VAL A 1 386 ? -33.089 7.972 16.304 1.00 87.50 386 VAL A O 1
ATOM 2932 N N . VAL A 1 387 ? -35.325 7.704 16.492 1.00 85.50 387 VAL A N 1
ATOM 2933 C CA . VAL A 1 387 ? -35.750 8.854 15.691 1.00 85.50 387 VAL A CA 1
ATOM 2934 C C . VAL A 1 387 ? -36.460 9.864 16.589 1.00 85.50 387 VAL A C 1
ATOM 2936 O O . VAL A 1 387 ? -37.345 9.500 17.369 1.00 85.50 387 VAL A O 1
ATOM 2939 N N . ASP A 1 388 ? -36.052 11.124 16.486 1.00 85.94 388 ASP A N 1
ATOM 2940 C CA . ASP A 1 388 ? -36.648 12.238 17.222 1.00 85.94 388 ASP A CA 1
ATOM 2941 C C . ASP A 1 388 ? -38.006 12.681 16.618 1.00 85.94 388 ASP A C 1
ATOM 2943 O O . ASP A 1 388 ? -38.401 12.215 15.543 1.00 85.94 388 ASP A O 1
ATOM 2947 N N . PRO A 1 389 ? -38.755 13.588 17.278 1.00 85.69 389 PRO A N 1
ATOM 2948 C CA . PRO A 1 389 ? -40.042 14.070 16.776 1.00 85.69 389 PRO A CA 1
ATOM 2949 C C . PRO A 1 389 ? -39.975 14.850 15.458 1.00 85.69 389 PRO A C 1
ATOM 2951 O O . PRO A 1 389 ? -41.009 15.021 14.812 1.00 85.69 389 PRO A O 1
ATOM 2954 N N . ALA A 1 390 ? -38.794 15.330 15.059 1.00 76.56 390 ALA A N 1
ATOM 2955 C CA . ALA A 1 390 ? -38.574 15.991 13.777 1.00 76.56 390 ALA A CA 1
ATOM 2956 C C . ALA A 1 390 ? -38.344 14.986 12.631 1.00 76.56 390 ALA A C 1
ATOM 2958 O O . ALA A 1 390 ? -38.191 15.394 11.480 1.00 76.56 390 ALA A O 1
ATOM 2959 N N . GLY A 1 391 ? -38.340 13.681 12.928 1.00 70.94 391 GLY A N 1
ATOM 2960 C CA . GLY A 1 391 ? -38.129 12.617 11.950 1.00 70.94 391 GLY A CA 1
ATOM 2961 C C . GLY A 1 391 ? -36.654 12.328 11.672 1.00 70.94 391 GLY A C 1
ATOM 2962 O O . GLY A 1 391 ? -36.340 11.617 10.720 1.00 70.94 391 GLY A O 1
ATOM 2963 N N . LYS A 1 392 ? -35.725 12.851 12.480 1.00 75.69 392 LYS A N 1
ATOM 2964 C CA . LYS A 1 392 ? -34.290 12.625 12.303 1.00 75.69 392 LYS A CA 1
ATOM 2965 C C . LYS A 1 392 ? -33.821 11.451 13.156 1.00 75.69 392 LYS A C 1
ATOM 2967 O O . LYS A 1 392 ? -34.061 11.398 14.359 1.00 75.69 392 LYS A O 1
ATOM 2972 N N . THR A 1 393 ? -33.071 10.526 12.557 1.00 80.25 393 THR A N 1
ATOM 2973 C CA . THR A 1 393 ? -32.342 9.501 13.317 1.00 80.25 393 THR A CA 1
ATOM 2974 C C . THR A 1 393 ? -31.250 10.164 14.154 1.00 80.25 393 THR A C 1
ATOM 2976 O O . THR A 1 393 ? -30.305 10.748 13.619 1.00 80.25 393 THR A O 1
ATOM 2979 N N . VAL A 1 394 ? -31.379 10.077 15.475 1.00 81.75 394 VAL A N 1
ATOM 2980 C CA . VAL A 1 394 ? -30.493 10.732 16.451 1.00 81.75 394 VAL A CA 1
ATOM 2981 C C . VAL A 1 394 ? -29.539 9.763 17.144 1.00 81.75 394 VAL A C 1
ATOM 2983 O O . VAL A 1 394 ? -28.531 10.189 17.706 1.00 81.75 394 VAL A O 1
ATOM 2986 N N . LYS A 1 395 ? -29.806 8.456 17.075 1.00 85.06 395 LYS A N 1
ATOM 2987 C CA . LYS A 1 395 ? -28.885 7.409 17.532 1.00 85.06 395 LYS A CA 1
ATOM 2988 C C . LYS A 1 395 ? -29.072 6.147 16.696 1.00 85.06 395 LYS A C 1
ATOM 2990 O O . LYS A 1 395 ? -30.207 5.778 16.417 1.00 85.06 395 LYS A O 1
ATOM 2995 N N . ARG A 1 396 ? -27.955 5.500 16.358 1.00 85.25 396 ARG A N 1
ATOM 2996 C CA . ARG A 1 396 ? -27.877 4.177 15.727 1.00 85.25 396 ARG A CA 1
ATOM 2997 C C . ARG A 1 396 ? -26.915 3.301 16.530 1.00 85.25 396 ARG A C 1
ATOM 2999 O O . ARG A 1 396 ? -25.856 3.791 16.933 1.00 85.25 396 ARG A O 1
ATOM 3006 N N . ILE A 1 397 ? -27.294 2.058 16.801 1.00 80.88 397 ILE A N 1
ATOM 3007 C CA . ILE A 1 397 ? -26.497 1.051 17.520 1.00 80.88 397 ILE A CA 1
ATOM 3008 C C . ILE A 1 397 ? -26.446 -0.194 16.627 1.00 80.88 397 ILE A C 1
ATOM 3010 O O . ILE A 1 397 ? -27.509 -0.684 16.253 1.00 80.88 397 ILE A O 1
ATOM 3014 N N . LEU A 1 398 ? -25.234 -0.638 16.257 1.00 81.81 398 LEU A N 1
ATOM 3015 C CA . LEU A 1 398 ? -24.984 -1.737 15.311 1.00 81.81 398 LEU A CA 1
ATOM 3016 C C . LEU A 1 398 ? -24.123 -2.843 15.942 1.00 81.81 398 LEU A C 1
ATOM 3018 O O . LEU A 1 398 ? -23.162 -2.520 16.643 1.00 81.81 398 LEU A O 1
ATOM 3022 N N . GLY A 1 399 ? -24.400 -4.107 15.604 1.00 61.50 399 GLY A N 1
ATOM 3023 C CA . GLY A 1 399 ? -23.458 -5.232 15.733 1.00 61.50 399 GLY A CA 1
ATOM 3024 C C . GLY A 1 399 ? -23.174 -5.726 17.158 1.00 61.50 399 GLY A C 1
ATOM 3025 O O . GLY A 1 399 ? -22.041 -6.111 17.448 1.00 61.50 399 GLY A O 1
ATOM 3026 N N . GLY A 1 400 ? -24.172 -5.697 18.049 1.00 54.53 400 GLY A N 1
ATOM 3027 C CA . GLY A 1 400 ? -24.030 -6.009 19.482 1.00 54.53 400 GLY A CA 1
ATOM 3028 C C . GLY A 1 400 ? -24.915 -7.144 20.016 1.00 54.53 400 GLY A C 1
ATOM 3029 O O . GLY A 1 400 ? -25.014 -7.299 21.232 1.00 54.53 400 GLY A O 1
ATOM 3030 N N . GLY A 1 401 ? -25.582 -7.921 19.155 1.00 67.75 401 GLY A N 1
ATOM 3031 C CA . GLY A 1 401 ? -26.675 -8.797 19.584 1.00 67.75 401 GLY A CA 1
ATOM 3032 C C . GLY A 1 401 ? -27.935 -7.991 19.929 1.00 67.75 401 GLY A C 1
ATOM 3033 O O . GLY A 1 401 ? -28.086 -6.841 19.534 1.00 67.75 401 GLY A O 1
ATOM 3034 N N . SER A 1 402 ? -28.858 -8.569 20.702 1.00 74.38 402 SER A N 1
ATOM 3035 C CA . SER A 1 402 ? -30.152 -7.929 21.024 1.00 74.38 402 SER A CA 1
ATOM 3036 C C . SER A 1 402 ? -30.098 -6.844 22.126 1.00 74.38 402 SER A C 1
ATOM 3038 O O . SER A 1 402 ? -31.145 -6.337 22.536 1.00 74.38 402 SER A O 1
ATOM 3040 N N . ASP A 1 403 ? -28.913 -6.484 22.633 1.00 81.12 403 ASP A N 1
ATOM 3041 C CA . ASP A 1 403 ? -28.744 -5.558 23.761 1.00 81.12 403 ASP A CA 1
ATOM 3042 C C . ASP A 1 403 ? -28.269 -4.167 23.301 1.00 81.12 403 ASP A C 1
ATOM 3044 O O . ASP A 1 403 ? -27.237 -4.014 22.652 1.00 81.12 403 ASP A O 1
ATOM 3048 N N . GLY A 1 404 ? -28.978 -3.110 23.707 1.00 81.50 404 GLY A N 1
ATOM 3049 C CA . GLY A 1 404 ? -28.581 -1.733 23.422 1.00 81.50 404 GLY A CA 1
ATOM 3050 C C . GLY A 1 404 ? -29.223 -0.690 24.337 1.00 81.50 404 GLY A C 1
ATOM 3051 O O . GLY A 1 404 ? -30.366 -0.817 24.779 1.00 81.50 404 GLY A O 1
ATOM 3052 N N . LEU A 1 405 ? -28.468 0.373 24.628 1.00 85.00 405 LEU A N 1
ATOM 3053 C CA . LEU A 1 405 ? -28.888 1.487 25.482 1.00 85.00 405 LEU A CA 1
ATOM 3054 C C . LEU A 1 405 ? -28.680 2.827 24.764 1.00 85.00 405 LEU A C 1
ATOM 3056 O O . LEU A 1 405 ? -27.572 3.154 24.337 1.00 85.00 405 LEU A O 1
ATOM 3060 N N . ALA A 1 406 ? -29.739 3.630 24.684 1.00 84.69 406 ALA A N 1
ATOM 3061 C CA . ALA A 1 406 ? -29.712 4.995 24.175 1.00 84.69 406 ALA A CA 1
ATOM 3062 C C . ALA A 1 406 ? -30.319 5.957 25.204 1.00 84.69 406 ALA A C 1
ATOM 3064 O O . ALA A 1 406 ? -31.415 5.728 25.711 1.00 84.69 406 ALA A O 1
ATOM 3065 N N . GLN A 1 407 ? -29.605 7.040 25.506 1.00 86.81 407 GLN A N 1
ATOM 3066 C CA . GLN A 1 407 ? -30.023 8.044 26.482 1.00 86.81 407 GLN A CA 1
ATOM 3067 C C . GLN A 1 407 ? -30.027 9.428 25.837 1.00 86.81 407 GLN A C 1
ATOM 3069 O O . GLN A 1 407 ? -29.030 9.841 25.243 1.00 86.81 407 GLN A O 1
ATOM 3074 N N . PHE A 1 408 ? -31.135 10.152 25.977 1.00 82.62 408 PHE A N 1
ATOM 3075 C CA . PHE A 1 408 ? -31.310 11.489 25.414 1.00 82.62 408 PHE A CA 1
ATOM 3076 C C . PHE A 1 408 ? -31.620 12.477 26.522 1.00 82.62 408 PHE A C 1
ATOM 3078 O O . PHE A 1 408 ? -32.671 12.407 27.158 1.00 82.62 408 PHE A O 1
ATOM 3085 N N . ALA A 1 409 ? -30.695 13.403 26.752 1.00 72.12 409 ALA A N 1
ATOM 3086 C CA . ALA A 1 409 ? -30.917 14.520 27.650 1.00 72.12 409 ALA A CA 1
ATOM 3087 C C . ALA A 1 409 ? -31.887 15.527 27.021 1.00 72.12 409 ALA A C 1
ATOM 3089 O O . ALA A 1 409 ? -31.766 15.831 25.838 1.00 72.12 409 ALA A O 1
ATOM 3090 N N . ASN A 1 410 ? -32.796 16.079 27.826 1.00 72.81 410 ASN A N 1
ATOM 3091 C CA . ASN A 1 410 ? -33.762 17.100 27.402 1.00 72.81 410 ASN A CA 1
ATOM 3092 C C . ASN A 1 410 ? -34.549 16.720 26.125 1.00 72.81 410 ASN A C 1
ATOM 3094 O O . ASN A 1 410 ? -34.521 17.476 25.152 1.00 72.81 410 ASN A O 1
ATOM 3098 N N . PRO A 1 411 ? -35.208 15.544 26.078 1.00 84.81 411 PRO A N 1
ATOM 3099 C CA . PRO A 1 411 ? -35.862 15.079 24.862 1.00 84.81 411 PRO A CA 1
ATOM 3100 C C . PRO A 1 411 ? -36.980 16.041 24.443 1.00 84.81 411 PRO A C 1
ATOM 3102 O O . PRO A 1 411 ? -37.791 16.482 25.263 1.00 84.81 411 PRO A O 1
ATOM 3105 N N . GLU A 1 412 ? -37.034 16.347 23.147 1.00 83.50 412 GLU A N 1
ATOM 3106 C CA . GLU A 1 412 ? -38.075 17.194 22.578 1.00 83.50 412 GLU A CA 1
ATOM 3107 C C . GLU A 1 412 ? -39.469 16.608 22.828 1.00 83.50 412 GLU A C 1
ATOM 3109 O O . GLU A 1 412 ? -39.684 15.390 22.784 1.00 83.50 412 GLU A O 1
ATOM 3114 N N . ARG A 1 413 ? -40.438 17.500 23.063 1.00 84.88 413 ARG A N 1
ATOM 3115 C CA . ARG A 1 413 ? -41.849 17.125 23.150 1.00 84.88 413 ARG A CA 1
ATOM 3116 C C . ARG A 1 413 ? -42.291 16.553 21.808 1.00 84.88 413 ARG A C 1
ATOM 3118 O O . ARG A 1 413 ? -42.177 17.223 20.787 1.00 84.88 413 ARG A O 1
ATOM 3125 N N . GLY A 1 414 ? -42.911 15.383 21.831 1.00 84.62 414 GLY A N 1
ATOM 3126 C CA . GLY A 1 414 ? -43.435 14.751 20.631 1.00 84.62 414 GLY A CA 1
ATOM 3127 C C . GLY A 1 414 ? -43.254 13.244 20.649 1.00 84.62 414 GLY A C 1
ATOM 3128 O O . GLY A 1 414 ? -42.861 12.659 21.659 1.00 84.62 414 GLY A O 1
ATOM 3129 N N . THR A 1 415 ? -43.598 12.611 19.536 1.00 89.38 415 THR A N 1
ATOM 3130 C CA . THR A 1 415 ? -43.465 11.164 19.380 1.00 89.38 415 THR A CA 1
ATOM 3131 C C . THR A 1 415 ? -42.044 10.830 18.962 1.00 89.38 415 THR A C 1
ATOM 3133 O O . THR A 1 415 ? -41.606 11.250 17.900 1.00 89.38 415 THR A O 1
ATOM 3136 N N . TRP A 1 416 ? -41.354 10.053 19.785 1.00 91.75 416 TRP A N 1
ATOM 3137 C CA . TRP A 1 416 ? -40.079 9.437 19.444 1.00 91.75 416 TRP A CA 1
ATOM 3138 C C . TRP A 1 416 ? -40.332 8.035 18.902 1.00 91.75 416 TRP A C 1
ATOM 3140 O O . TRP A 1 416 ? -41.198 7.322 19.425 1.00 91.75 416 TRP A O 1
ATOM 3150 N N . LEU A 1 417 ? -39.582 7.637 17.876 1.00 90.06 417 LEU A N 1
ATOM 3151 C CA . LEU A 1 417 ? -39.671 6.303 17.283 1.00 90.06 417 LEU A CA 1
ATOM 3152 C C . LEU A 1 417 ? -38.413 5.497 17.593 1.00 90.06 417 LEU A C 1
ATOM 3154 O O . LEU A 1 417 ? -37.310 6.034 17.657 1.00 90.06 417 LEU A O 1
ATOM 3158 N N . ILE A 1 418 ? -38.598 4.198 17.792 1.00 91.50 418 ILE A N 1
ATOM 3159 C CA . ILE A 1 418 ? -37.539 3.227 18.058 1.00 91.50 418 ILE A CA 1
ATOM 3160 C C . ILE A 1 418 ? -37.715 2.112 17.034 1.00 91.50 418 ILE A C 1
ATOM 3162 O O . ILE A 1 418 ? -38.756 1.454 17.019 1.00 91.50 418 ILE A O 1
ATOM 3166 N N . HIS A 1 419 ? -36.734 1.925 16.161 1.00 86.75 419 HIS A N 1
ATOM 3167 C CA . HIS A 1 419 ? -36.736 0.879 15.144 1.00 86.75 419 HIS A CA 1
ATOM 3168 C C . HIS A 1 419 ? -35.819 -0.246 15.592 1.00 86.75 419 HIS A C 1
ATOM 3170 O O . HIS A 1 419 ? -34.653 0.007 15.893 1.00 86.75 419 HIS A O 1
ATOM 3176 N N . LEU A 1 420 ? -36.346 -1.466 15.605 1.00 88.31 420 LEU A N 1
ATOM 3177 C CA . LEU A 1 420 ? -35.541 -2.676 15.698 1.00 88.31 420 LEU A CA 1
ATOM 3178 C C . LEU A 1 420 ? -35.404 -3.287 14.309 1.00 88.31 420 LEU A C 1
ATOM 3180 O O . LEU A 1 420 ? -36.417 -3.683 13.730 1.00 88.31 420 LEU A O 1
ATOM 3184 N N . TYR A 1 421 ? -34.180 -3.371 13.795 1.00 82.75 421 TYR A N 1
ATOM 3185 C CA . TYR A 1 421 ? -33.860 -4.029 12.529 1.00 82.75 421 TYR A CA 1
ATOM 3186 C C . TYR A 1 421 ? -33.350 -5.431 12.820 1.00 82.75 421 TYR A C 1
ATOM 3188 O O . TYR A 1 421 ? -32.332 -5.560 13.485 1.00 82.75 421 TYR A O 1
ATOM 3196 N N . GLY A 1 422 ? -34.016 -6.472 12.332 1.00 82.00 422 GLY A N 1
ATOM 3197 C CA . GLY A 1 422 ? -33.519 -7.839 12.478 1.00 82.00 422 GLY A CA 1
ATOM 3198 C C . GLY A 1 422 ? -32.289 -8.065 11.605 1.00 82.00 422 GLY A C 1
ATOM 3199 O O . GLY A 1 422 ? -32.428 -8.295 10.408 1.00 82.00 422 GLY A O 1
ATOM 3200 N N . SER A 1 423 ? -31.094 -8.023 12.188 1.00 77.38 423 SER A N 1
ATOM 3201 C CA . SER A 1 423 ? -29.848 -8.435 11.519 1.00 77.38 423 SER A CA 1
ATOM 3202 C C . SER A 1 423 ? -29.732 -9.965 11.458 1.00 77.38 423 SER A C 1
ATOM 3204 O O . SER A 1 423 ? -29.023 -10.515 10.623 1.00 77.38 423 SER A O 1
ATOM 3206 N N . SER A 1 424 ? -30.504 -10.654 12.300 1.00 82.19 424 SER A N 1
ATOM 3207 C CA . SER A 1 424 ? -30.960 -12.036 12.137 1.00 82.19 424 SER A CA 1
ATOM 3208 C C . SER A 1 424 ? -32.372 -12.168 12.729 1.00 82.19 424 SER A C 1
ATOM 3210 O O . SER A 1 424 ? -32.895 -11.212 13.307 1.00 82.19 424 SER A O 1
ATOM 3212 N N . ASN A 1 425 ? -33.011 -13.336 12.608 1.00 82.56 425 ASN A N 1
ATOM 3213 C CA . ASN A 1 425 ? -34.276 -13.591 13.307 1.00 82.56 425 ASN A CA 1
ATOM 3214 C C . ASN A 1 425 ? -34.093 -13.365 14.818 1.00 82.56 425 ASN A C 1
ATOM 3216 O O . ASN A 1 425 ? -33.279 -14.050 15.443 1.00 82.56 425 ASN A O 1
ATOM 3220 N N . TYR A 1 426 ? -34.878 -12.463 15.411 1.00 89.25 426 TYR A N 1
ATOM 3221 C CA . TYR A 1 426 ? -34.846 -12.170 16.842 1.00 89.25 426 TYR A CA 1
ATOM 3222 C C . TYR A 1 426 ? -36.184 -12.472 17.516 1.00 89.25 426 TYR A C 1
ATOM 3224 O O . TYR A 1 426 ? -37.261 -12.228 16.973 1.00 89.25 426 TYR A O 1
ATOM 3232 N N . THR A 1 427 ? -36.134 -13.018 18.731 1.00 89.44 427 THR A N 1
ATOM 3233 C CA . THR A 1 427 ? -37.332 -13.364 19.505 1.00 89.44 427 THR A CA 1
ATOM 3234 C C . THR A 1 427 ? -37.152 -13.088 20.991 1.00 89.44 427 THR A C 1
ATOM 3236 O O . THR A 1 427 ? -36.071 -13.266 21.552 1.00 89.44 427 THR A O 1
ATOM 3239 N N . GLY A 1 428 ? -38.231 -12.647 21.639 1.00 87.25 428 GLY A N 1
ATOM 3240 C CA . GLY A 1 428 ? -38.267 -12.371 23.076 1.00 87.25 428 GLY A CA 1
ATOM 3241 C C . GLY A 1 428 ? -37.421 -11.180 23.544 1.00 87.25 428 GLY A C 1
ATOM 3242 O O . GLY A 1 428 ? -37.084 -11.125 24.725 1.00 87.25 428 GLY A O 1
ATOM 3243 N N . VAL A 1 429 ? -37.082 -10.236 22.663 1.00 91.50 429 VAL A N 1
ATOM 3244 C CA . VAL A 1 429 ? -36.261 -9.056 22.994 1.00 91.50 429 VAL A CA 1
ATOM 3245 C C . VAL A 1 429 ? -37.096 -8.025 23.755 1.00 91.50 429 VAL A C 1
ATOM 3247 O O . VAL A 1 429 ? -38.177 -7.660 23.311 1.00 91.50 429 VAL A O 1
ATOM 3250 N N . SER A 1 430 ? -36.637 -7.525 24.903 1.00 92.06 430 SER A N 1
ATOM 3251 C CA . SER A 1 430 ? -37.385 -6.535 25.693 1.00 92.06 430 SER A CA 1
ATOM 3252 C C . SER A 1 430 ? -37.068 -5.104 25.255 1.00 92.06 430 SER A C 1
ATOM 3254 O O . SER A 1 430 ? -35.946 -4.652 25.455 1.00 92.06 430 SER A O 1
ATOM 3256 N N . VAL A 1 431 ? -38.067 -4.351 24.785 1.00 93.94 431 VAL A N 1
ATOM 3257 C CA . VAL A 1 431 ? -37.978 -2.917 24.451 1.00 93.94 431 VAL A CA 1
ATOM 3258 C C . VAL A 1 431 ? -38.618 -2.077 25.552 1.00 93.94 431 VAL A C 1
ATOM 3260 O O . VAL A 1 431 ? -39.812 -2.191 25.824 1.00 93.94 431 VAL A O 1
ATOM 3263 N N . LEU A 1 432 ? -37.832 -1.203 26.175 1.00 92.56 432 LEU A N 1
ATOM 3264 C CA . LEU A 1 432 ? -38.238 -0.307 27.254 1.00 92.56 432 LEU A CA 1
ATOM 3265 C C . LEU A 1 432 ? -37.889 1.136 26.884 1.00 92.56 432 LEU A C 1
ATOM 3267 O O . LEU A 1 432 ? -36.730 1.443 26.628 1.00 92.56 432 LEU A O 1
ATOM 3271 N N . ALA A 1 433 ? -38.867 2.039 26.951 1.00 92.38 433 ALA A N 1
ATOM 3272 C CA . ALA A 1 433 ? -38.638 3.478 26.854 1.00 92.38 433 ALA A CA 1
ATOM 3273 C C . ALA A 1 433 ? -39.173 4.184 28.104 1.00 92.38 433 ALA A C 1
ATOM 3275 O O . ALA A 1 433 ? -40.327 3.985 28.495 1.00 92.38 433 ALA A O 1
ATOM 3276 N N . LYS A 1 434 ? -38.344 5.009 28.746 1.00 90.50 434 LYS A N 1
ATOM 3277 C CA . LYS A 1 434 ? -38.676 5.722 29.978 1.00 90.50 434 LYS A CA 1
ATOM 3278 C C . LYS A 1 434 ? -38.221 7.171 29.910 1.00 90.50 434 LYS A C 1
ATOM 3280 O O . LYS A 1 434 ? -37.034 7.435 29.797 1.00 90.50 434 LYS A O 1
ATOM 3285 N N . TYR A 1 435 ? -39.143 8.110 30.072 1.00 87.31 435 TYR A N 1
ATOM 3286 C CA . TYR A 1 435 ? -38.815 9.521 30.254 1.00 87.31 435 TYR A CA 1
ATOM 3287 C C . TYR A 1 435 ? -39.020 9.974 31.704 1.00 87.31 435 TYR A C 1
ATOM 3289 O O . TYR A 1 435 ? -39.878 9.454 32.429 1.00 87.31 435 TYR A O 1
ATOM 3297 N N . SER A 1 436 ? -38.225 10.954 32.134 1.00 75.88 436 SER A N 1
ATOM 3298 C CA . SER A 1 436 ? -38.240 11.515 33.491 1.00 75.88 436 SER A CA 1
ATOM 3299 C C . SER A 1 436 ? -38.099 13.039 33.483 1.00 75.88 436 SER A C 1
ATOM 3301 O O . SER A 1 436 ? -37.476 13.596 32.582 1.00 75.88 436 SER A O 1
ATOM 3303 N N . LYS A 1 437 ? -38.677 13.719 34.487 1.00 69.69 437 LYS A N 1
ATOM 3304 C CA . LYS A 1 437 ? -38.636 15.186 34.632 1.00 69.69 437 LYS A CA 1
ATOM 3305 C C . LYS A 1 437 ? -37.340 15.687 35.261 1.00 69.69 437 LYS A C 1
ATOM 3307 O O . LYS A 1 437 ? -36.810 15.062 36.175 1.00 69.69 437 LYS A O 1
ATOM 3312 N N . GLN A 1 438 ? -36.932 16.883 34.840 1.00 58.12 438 GLN A N 1
ATOM 3313 C CA . GLN A 1 438 ? -35.785 17.605 35.381 1.00 58.12 438 GLN A CA 1
ATOM 3314 C C . GLN A 1 438 ? -36.081 18.162 36.776 1.00 58.12 438 GLN A C 1
ATOM 3316 O O . GLN A 1 438 ? -36.956 19.009 36.938 1.00 58.12 438 GLN A O 1
ATOM 3321 N N . THR A 1 439 ? -35.350 17.691 37.790 1.00 59.19 439 THR A N 1
ATOM 3322 C CA . THR A 1 439 ? -35.561 18.098 39.193 1.00 59.19 439 THR A CA 1
ATOM 3323 C C . THR A 1 439 ? -34.354 18.787 39.840 1.00 59.19 439 THR A C 1
ATOM 3325 O O . THR A 1 439 ? -34.420 19.089 41.029 1.00 59.19 439 THR A O 1
ATOM 3328 N N . ALA A 1 440 ? -33.250 19.024 39.113 1.00 65.62 440 ALA A N 1
ATOM 3329 C CA . ALA A 1 440 ? -32.017 19.585 39.683 1.00 65.62 440 ALA A CA 1
ATOM 3330 C C . ALA A 1 440 ? -31.131 20.357 38.677 1.00 65.62 440 ALA A C 1
ATOM 3332 O O . ALA A 1 440 ? -31.198 20.151 37.461 1.00 65.62 440 ALA A O 1
ATOM 3333 N N . MET A 1 441 ? -30.262 21.224 39.217 1.00 77.88 441 MET A N 1
ATOM 3334 C CA . MET A 1 441 ? -29.157 21.874 38.493 1.00 77.88 441 MET A CA 1
ATOM 3335 C C . MET A 1 441 ? -28.198 20.820 37.896 1.00 77.88 441 MET A C 1
ATOM 3337 O O . MET A 1 441 ? -28.063 19.734 38.467 1.00 77.88 441 MET A O 1
ATOM 3341 N N . PRO A 1 442 ? -27.525 21.104 36.766 1.00 82.88 442 PRO A N 1
ATOM 3342 C CA . PRO A 1 442 ? -26.673 20.127 36.095 1.00 82.88 442 PRO A CA 1
ATOM 3343 C C . PRO A 1 442 ? -25.380 19.862 36.880 1.00 82.88 442 PRO A C 1
ATOM 3345 O O . PRO A 1 442 ? -24.880 20.724 37.610 1.00 82.88 442 PRO A O 1
ATOM 3348 N N . ALA A 1 443 ? -24.837 18.651 36.729 1.00 85.25 443 ALA A N 1
ATOM 3349 C CA . ALA A 1 443 ? -23.624 18.225 37.423 1.00 85.25 443 ALA A CA 1
ATOM 3350 C C . ALA A 1 443 ? -22.384 19.029 36.986 1.00 85.25 443 ALA A C 1
ATOM 3352 O O . ALA A 1 443 ? -22.365 19.684 35.942 1.00 85.25 443 ALA A O 1
ATOM 3353 N N . VAL A 1 444 ? -21.324 18.977 37.797 1.00 89.19 444 VAL A N 1
ATOM 3354 C CA . VAL A 1 444 ? -20.054 19.631 37.458 1.00 89.19 444 VAL A CA 1
ATOM 3355 C C . VAL A 1 444 ? -19.398 18.935 36.252 1.00 89.19 444 VAL A C 1
ATOM 3357 O O . VAL A 1 444 ? -19.280 17.709 36.266 1.00 89.19 444 VAL A O 1
ATOM 3360 N N . PRO A 1 445 ? -18.951 19.673 35.218 1.00 91.25 445 PRO A N 1
ATOM 3361 C CA . PRO A 1 445 ? -18.204 19.091 34.104 1.00 91.25 445 PRO A CA 1
ATOM 3362 C C . PRO A 1 445 ? -16.906 18.414 34.564 1.00 91.25 445 PRO A C 1
ATOM 3364 O O . PRO A 1 445 ? -16.120 19.005 35.311 1.00 91.25 445 PRO A O 1
ATOM 3367 N N . ALA A 1 446 ? -16.683 17.183 34.101 1.00 88.50 446 ALA A N 1
ATOM 3368 C CA . ALA A 1 446 ? -15.482 16.393 34.370 1.00 88.50 446 ALA A CA 1
ATOM 3369 C C . ALA A 1 446 ? -14.461 16.493 33.223 1.00 88.50 446 ALA A C 1
ATOM 3371 O O . ALA A 1 446 ? -14.799 16.860 32.096 1.00 88.50 446 ALA A O 1
ATOM 3372 N N . GLY A 1 447 ? -13.199 16.157 33.508 1.00 88.81 447 GLY A N 1
ATOM 3373 C CA . GLY A 1 447 ? -12.151 16.046 32.485 1.00 88.81 447 GLY A CA 1
ATOM 3374 C C . GLY A 1 447 ? -11.752 17.368 31.824 1.00 88.81 447 GLY A C 1
ATOM 3375 O O . GLY A 1 447 ? -11.387 17.365 30.653 1.00 88.81 447 GLY A O 1
ATOM 3376 N N . VAL A 1 448 ? -11.843 18.496 32.540 1.00 93.50 448 VAL A N 1
ATOM 3377 C CA . VAL A 1 448 ? -11.380 19.792 32.018 1.00 93.50 448 VAL A CA 1
ATOM 3378 C C . VAL A 1 448 ? -9.877 19.713 31.726 1.00 93.50 448 VAL A C 1
ATOM 3380 O O . VAL A 1 448 ? -9.094 19.395 32.619 1.00 93.50 448 VAL A O 1
ATOM 3383 N N . ASN A 1 449 ? -9.478 20.006 30.491 1.00 95.12 449 ASN A N 1
ATOM 3384 C CA . ASN A 1 449 ? -8.095 19.957 30.021 1.00 95.12 449 ASN A CA 1
ATOM 3385 C C . ASN A 1 449 ? -7.790 21.194 29.166 1.00 95.12 449 ASN A C 1
ATOM 3387 O O . ASN A 1 449 ? -8.469 21.427 28.167 1.00 95.12 449 ASN A O 1
ATOM 3391 N N . ALA A 1 450 ? -6.800 21.986 29.567 1.00 94.62 450 ALA A N 1
ATOM 3392 C CA . ALA A 1 450 ? -6.327 23.161 28.857 1.00 94.62 450 ALA A CA 1
ATOM 3393 C C . ALA A 1 450 ? -4.950 22.890 28.225 1.00 94.62 450 ALA A C 1
ATOM 3395 O O . ALA A 1 450 ? -4.093 22.235 28.808 1.00 94.62 450 ALA A O 1
ATOM 3396 N N . SER A 1 451 ? -4.727 23.394 27.010 1.00 89.12 451 SER A N 1
ATOM 3397 C CA . SER A 1 451 ? -3.497 23.123 26.262 1.00 89.12 451 SER A CA 1
ATOM 3398 C C . SER A 1 451 ? -2.262 23.799 26.874 1.00 89.12 451 SER A C 1
ATOM 3400 O O . SER A 1 451 ? -2.262 25.017 27.080 1.00 89.12 451 SER A O 1
ATOM 3402 N N . ASP A 1 452 ? -1.178 23.038 27.023 1.00 85.00 452 ASP A N 1
ATOM 3403 C CA . ASP A 1 452 ? 0.101 23.496 27.576 1.00 85.00 452 ASP A CA 1
ATOM 3404 C C . ASP A 1 452 ? 1.161 23.734 26.491 1.00 85.00 452 ASP A C 1
ATOM 3406 O O . ASP A 1 452 ? 1.763 22.812 25.940 1.00 85.00 452 ASP A O 1
ATOM 3410 N N . GLY A 1 453 ? 1.423 25.002 26.178 1.00 75.50 453 GLY A N 1
ATOM 3411 C CA . GLY A 1 453 ? 2.511 25.430 25.298 1.00 75.50 453 GLY A CA 1
ATOM 3412 C C . GLY A 1 453 ? 2.382 24.986 23.841 1.00 75.50 453 GLY A C 1
ATOM 3413 O O . GLY A 1 453 ? 3.366 25.064 23.105 1.00 75.50 453 GLY A O 1
ATOM 3414 N N . LEU A 1 454 ? 1.200 24.516 23.437 1.00 80.62 454 LEU A N 1
ATOM 3415 C CA . LEU A 1 454 ? 0.937 23.975 22.105 1.00 80.62 454 LEU A CA 1
ATOM 3416 C C . LEU A 1 454 ? 0.759 25.078 21.054 1.00 80.62 454 LEU A C 1
ATOM 3418 O O . LEU A 1 454 ? 1.240 24.944 19.931 1.00 80.62 454 LEU A O 1
ATOM 3422 N N . PHE A 1 455 ? 0.117 26.185 21.428 1.00 79.69 455 PHE A N 1
ATOM 3423 C CA . PHE A 1 455 ? -0.179 27.297 20.526 1.00 79.69 455 PHE A CA 1
ATOM 3424 C C . PHE A 1 455 ? 0.472 28.590 21.015 1.00 79.69 455 PHE A C 1
ATOM 3426 O O . PHE A 1 455 ? 0.625 28.809 22.216 1.00 79.69 455 PHE A O 1
ATOM 3433 N N . ALA A 1 456 ? 0.875 29.442 20.072 1.00 75.81 456 ALA A N 1
ATOM 3434 C CA . ALA A 1 456 ? 1.497 30.732 20.367 1.00 75.81 456 ALA A CA 1
ATOM 3435 C C . ALA A 1 456 ? 0.471 31.828 20.696 1.00 75.81 456 ALA A C 1
ATOM 3437 O O . ALA A 1 456 ? 0.808 32.787 21.379 1.00 75.81 456 ALA A O 1
ATOM 3438 N N . ASP A 1 457 ? -0.765 31.661 20.225 1.00 78.31 457 ASP A N 1
ATOM 3439 C CA . ASP A 1 457 ? -1.810 32.682 20.140 1.00 78.31 457 ASP A CA 1
ATOM 3440 C C . ASP A 1 457 ? -3.085 32.341 20.930 1.00 78.31 457 ASP A C 1
ATOM 3442 O O . ASP A 1 457 ? -4.007 33.155 20.974 1.00 78.31 457 ASP A O 1
ATOM 3446 N N . ARG A 1 458 ? -3.186 31.142 21.523 1.00 87.81 458 ARG A N 1
ATOM 3447 C CA . ARG A 1 458 ? -4.397 30.700 22.234 1.00 87.81 458 ARG A CA 1
ATOM 3448 C C . ARG A 1 458 ? -4.172 29.562 23.217 1.00 87.81 458 ARG A C 1
ATOM 3450 O O . ARG A 1 458 ? -3.205 28.816 23.108 1.00 87.81 458 ARG A O 1
ATOM 3457 N N . ILE A 1 459 ? -5.122 29.382 24.127 1.00 91.00 459 ILE A N 1
ATOM 3458 C CA . ILE A 1 459 ? -5.239 28.174 24.952 1.00 91.00 459 ILE A CA 1
ATOM 3459 C C . ILE A 1 459 ? -6.553 27.481 24.597 1.00 91.00 459 ILE A C 1
ATOM 3461 O O . ILE A 1 459 ? -7.612 28.105 24.619 1.00 91.00 459 ILE A O 1
ATOM 3465 N N . VAL A 1 460 ? -6.484 26.199 24.245 1.00 93.62 460 VAL A N 1
ATOM 3466 C CA . VAL A 1 460 ? -7.660 25.383 23.916 1.00 93.62 460 VAL A CA 1
ATOM 3467 C C . VAL A 1 460 ? -8.056 24.581 25.146 1.00 93.62 460 VAL A C 1
ATOM 3469 O O . VAL A 1 460 ? -7.219 23.881 25.706 1.00 93.62 460 VAL A O 1
ATOM 3472 N N . VAL A 1 461 ? -9.319 24.677 25.550 1.00 95.56 461 VAL A N 1
ATOM 3473 C CA . VAL A 1 461 ? -9.892 24.012 26.725 1.00 95.56 461 VAL A CA 1
ATOM 3474 C C . VAL A 1 461 ? -10.944 23.007 26.271 1.00 95.56 461 VAL A C 1
ATOM 3476 O O . VAL A 1 461 ? -11.782 23.341 25.437 1.00 95.56 461 VAL A O 1
ATOM 3479 N N . ARG A 1 462 ? -10.910 21.787 26.811 1.00 94.81 462 ARG A N 1
ATOM 3480 C CA . ARG A 1 462 ? -11.840 20.686 26.506 1.00 94.81 462 ARG A CA 1
ATOM 3481 C C . ARG A 1 462 ? -12.414 20.084 27.784 1.00 94.81 462 ARG A C 1
ATOM 3483 O O . ARG A 1 462 ? -11.741 20.142 28.807 1.00 94.81 462 ARG A O 1
ATOM 3490 N N . TRP A 1 463 ? -13.617 19.512 27.742 1.00 95.31 463 TRP A N 1
ATOM 3491 C CA . TRP A 1 463 ? -14.230 18.804 28.880 1.00 95.31 463 TRP A CA 1
ATOM 3492 C C . TRP A 1 463 ? -15.213 17.712 28.434 1.00 95.31 463 TRP A C 1
ATOM 3494 O O . TRP A 1 463 ? -15.521 17.575 27.254 1.00 95.31 463 TRP A O 1
ATOM 3504 N N . THR A 1 464 ? -15.710 16.922 29.388 1.00 90.12 464 THR A N 1
ATOM 3505 C CA . THR A 1 464 ? -16.728 15.884 29.153 1.00 90.12 464 THR A CA 1
ATOM 3506 C C . THR A 1 464 ? -18.131 16.483 29.200 1.00 90.12 464 THR A C 1
ATOM 3508 O O . THR A 1 464 ? -18.439 17.276 30.095 1.00 90.12 464 THR A O 1
ATOM 3511 N N . ALA A 1 465 ? -18.997 16.085 28.264 1.00 83.81 465 ALA A N 1
ATOM 3512 C CA . ALA A 1 465 ? -20.389 16.526 28.235 1.00 83.81 465 ALA A CA 1
ATOM 3513 C C . ALA A 1 465 ? -21.147 16.116 29.514 1.00 83.81 465 ALA A C 1
ATOM 3515 O O . ALA A 1 465 ? -21.033 14.987 29.989 1.00 83.81 465 ALA A O 1
ATOM 3516 N N . VAL A 1 466 ? -21.948 17.032 30.059 1.00 83.31 466 VAL A N 1
ATOM 3517 C CA . VAL A 1 466 ? -22.806 16.811 31.228 1.00 83.31 466 VAL A CA 1
ATOM 3518 C C . VAL A 1 466 ? -24.227 16.504 30.764 1.00 83.31 466 VAL A C 1
ATOM 3520 O O . VAL A 1 466 ? -24.853 17.309 30.074 1.00 83.31 466 VAL A O 1
ATOM 3523 N N . ALA A 1 467 ? -24.764 15.357 31.183 1.00 72.81 467 ALA A N 1
ATOM 3524 C CA . ALA A 1 467 ? -26.147 14.983 30.903 1.00 72.81 467 ALA A CA 1
ATOM 3525 C C . ALA A 1 467 ? -27.129 16.047 31.433 1.00 72.81 467 ALA A C 1
ATOM 3527 O O . ALA A 1 467 ? -27.039 16.492 32.578 1.00 72.81 467 ALA A O 1
ATOM 3528 N N . GLY A 1 468 ? -28.065 16.469 30.583 1.00 70.62 468 GLY A N 1
ATOM 3529 C CA . GLY A 1 468 ? -29.050 17.505 30.902 1.00 70.62 468 GLY A CA 1
ATOM 3530 C C . GLY A 1 468 ? -28.557 18.944 30.723 1.00 70.62 468 GLY A C 1
ATOM 3531 O O . GLY A 1 468 ? -29.372 19.856 30.853 1.00 70.62 468 GLY A O 1
ATOM 3532 N N . ALA A 1 469 ? -27.276 19.180 30.411 1.00 79.50 469 ALA A N 1
ATOM 3533 C CA . ALA A 1 469 ? -26.752 20.520 30.153 1.00 79.50 469 ALA A CA 1
ATOM 3534 C C . ALA A 1 469 ? -27.143 21.035 28.756 1.00 79.50 469 ALA A C 1
ATOM 3536 O O . ALA A 1 469 ? -27.039 20.320 27.765 1.00 79.50 469 ALA A O 1
ATOM 3537 N N . THR A 1 470 ? -27.575 22.291 28.679 1.00 82.19 470 THR A N 1
ATOM 3538 C CA . THR A 1 470 ? -27.895 23.019 27.443 1.00 82.19 470 THR A CA 1
ATOM 3539 C C . THR A 1 470 ? -26.732 23.884 26.952 1.00 82.19 470 THR A C 1
ATOM 3541 O O . THR A 1 470 ? -26.679 24.222 25.774 1.00 82.19 470 THR A O 1
ATOM 3544 N N . SER A 1 471 ? -25.816 24.275 27.842 1.00 88.12 471 SER A N 1
ATOM 3545 C CA . SER A 1 471 ? -24.613 25.060 27.529 1.00 88.12 471 SER A CA 1
ATOM 3546 C C . SER A 1 471 ? -23.598 24.990 28.678 1.00 88.12 471 SER A C 1
ATOM 3548 O O . SER A 1 471 ? -23.880 24.447 29.750 1.00 88.12 471 SER A O 1
ATOM 3550 N N . TYR A 1 472 ? -22.409 25.548 28.460 1.00 94.88 472 TYR A N 1
ATOM 3551 C CA . TYR A 1 472 ? -21.303 25.585 29.408 1.00 94.88 472 TYR A CA 1
ATOM 3552 C C . TYR A 1 472 ? -20.716 26.984 29.485 1.00 94.88 472 TYR A C 1
ATOM 3554 O O . TYR A 1 472 ? -20.460 27.603 28.457 1.00 94.88 472 TYR A O 1
ATOM 3562 N N . VAL A 1 473 ? -20.437 27.458 30.695 1.00 96.88 473 VAL A N 1
ATOM 3563 C CA . VAL A 1 473 ? -19.674 28.690 30.910 1.00 96.88 473 VAL A CA 1
ATOM 3564 C C . VAL A 1 473 ? -18.238 28.321 31.225 1.00 96.88 473 VAL A C 1
ATOM 3566 O O . VAL A 1 473 ? -17.977 27.588 32.183 1.00 96.88 473 VAL A O 1
ATOM 3569 N N . VAL A 1 474 ? -17.317 28.854 30.427 1.00 96.75 474 VAL A N 1
ATOM 3570 C CA . VAL A 1 474 ? -15.876 28.697 30.616 1.00 96.75 474 VAL A CA 1
ATOM 3571 C C . VAL A 1 474 ? -15.342 29.942 31.298 1.00 96.75 474 VAL A C 1
ATOM 3573 O O . VAL A 1 474 ? -15.580 31.063 30.852 1.00 96.75 474 VAL A O 1
ATOM 3576 N N . ALA A 1 475 ? -14.606 29.751 32.383 1.00 95.88 475 ALA A N 1
ATOM 3577 C CA . ALA A 1 475 ? -14.004 30.824 33.151 1.00 95.88 475 ALA A CA 1
ATOM 3578 C C . ALA A 1 475 ? -12.522 30.561 33.400 1.00 95.88 475 ALA A C 1
ATOM 3580 O O . ALA A 1 475 ? -12.068 29.419 33.398 1.00 95.88 475 ALA A O 1
ATOM 3581 N N . ARG A 1 476 ? -11.766 31.631 33.637 1.00 95.69 476 ARG A N 1
ATOM 3582 C CA . ARG A 1 476 ? -10.316 31.596 33.830 1.00 95.69 476 ARG A CA 1
ATOM 3583 C C . ARG A 1 476 ? -9.895 32.328 35.091 1.00 95.69 476 ARG A C 1
ATOM 3585 O O . ARG A 1 476 ? -10.461 33.363 35.432 1.00 95.69 476 ARG A O 1
ATOM 3592 N N . ASN A 1 477 ? -8.839 31.852 35.739 1.00 93.88 477 ASN A N 1
ATOM 3593 C CA . ASN A 1 477 ? -8.173 32.537 36.841 1.00 93.88 477 ASN A CA 1
ATOM 3594 C C . ASN A 1 477 ? -6.644 32.391 36.737 1.00 93.88 477 ASN A C 1
ATOM 3596 O O . ASN A 1 477 ? -6.138 31.457 36.124 1.00 93.88 477 ASN A O 1
ATOM 3600 N N . ALA A 1 478 ? -5.894 33.321 37.327 1.00 90.31 478 ALA A N 1
ATOM 3601 C CA . ALA A 1 478 ? -4.439 33.214 37.456 1.00 90.31 478 ALA A CA 1
ATOM 3602 C C . ALA A 1 478 ? -4.014 32.234 38.570 1.00 90.31 478 ALA A C 1
ATOM 3604 O O . ALA A 1 478 ? -2.867 31.800 38.610 1.00 90.31 478 ALA A O 1
ATOM 3605 N N . LEU A 1 479 ? -4.934 31.884 39.473 1.00 91.06 479 LEU A N 1
ATOM 3606 C CA . LEU A 1 479 ? -4.743 30.903 40.544 1.00 91.06 479 LEU A CA 1
ATOM 3607 C C . LEU A 1 479 ? -5.666 29.702 40.324 1.00 91.06 479 LEU A C 1
ATOM 3609 O O . LEU A 1 479 ? -6.731 29.855 39.728 1.00 91.06 479 LEU A O 1
ATOM 3613 N N . ASN A 1 480 ? -5.320 28.531 40.867 1.00 92.00 480 ASN A N 1
ATOM 3614 C CA . ASN A 1 480 ? -6.218 27.371 40.889 1.00 92.00 480 ASN A CA 1
ATOM 3615 C C . ASN A 1 480 ? -7.349 27.565 41.920 1.00 92.00 480 ASN A C 1
ATOM 3617 O O . ASN A 1 480 ? -7.428 26.871 42.931 1.00 92.00 480 ASN A O 1
ATOM 3621 N N . SER A 1 481 ? -8.180 28.584 41.707 1.00 92.00 481 SER A N 1
ATOM 3622 C CA . SER A 1 481 ? -9.270 28.985 42.589 1.00 92.00 481 SER A CA 1
ATOM 3623 C C . SER A 1 481 ? -10.515 29.336 41.784 1.00 92.00 481 SER A C 1
ATOM 3625 O O . SER A 1 481 ? -10.459 30.099 40.820 1.00 92.00 481 SER A O 1
ATOM 3627 N N . LYS A 1 482 ? -11.660 28.822 42.241 1.00 90.19 482 LYS A N 1
ATOM 3628 C CA . LYS A 1 482 ? -12.990 29.130 41.690 1.00 90.19 482 LYS A CA 1
ATOM 3629 C C . LYS A 1 482 ? -13.482 30.524 42.105 1.00 90.19 482 LYS A C 1
ATOM 3631 O O . LYS A 1 482 ? -14.428 31.045 41.523 1.00 90.19 482 LYS A O 1
ATOM 3636 N N . THR A 1 483 ? -12.844 31.139 43.100 1.00 89.31 483 THR A N 1
ATOM 3637 C CA . THR A 1 483 ? -13.176 32.482 43.586 1.00 89.31 483 THR A CA 1
ATOM 3638 C C . THR A 1 483 ? -12.436 33.534 42.764 1.00 89.31 483 THR A C 1
ATOM 3640 O O . THR A 1 483 ? -11.215 33.464 42.624 1.00 89.31 483 THR A O 1
ATOM 3643 N N . GLY A 1 484 ? -13.166 34.526 42.245 1.00 88.88 484 GLY A N 1
ATOM 3644 C CA . GLY A 1 484 ? -12.591 35.602 41.427 1.00 88.88 484 GLY A CA 1
ATOM 3645 C C . GLY A 1 484 ? -12.249 35.191 39.990 1.00 88.88 484 GLY A C 1
ATOM 3646 O O . GLY A 1 484 ? -11.420 35.840 39.357 1.00 88.88 484 GLY A O 1
ATOM 3647 N N . VAL A 1 485 ? -12.856 34.113 39.479 1.00 93.25 485 VAL A N 1
ATOM 3648 C CA . VAL A 1 485 ? -12.727 33.710 38.071 1.00 93.25 485 VAL A CA 1
ATOM 3649 C C . VAL A 1 485 ? -13.306 34.784 37.141 1.00 93.25 485 VAL A C 1
ATOM 3651 O O . VAL A 1 485 ? -14.297 35.437 37.458 1.00 93.25 485 VAL A O 1
ATOM 3654 N N . THR A 1 486 ? -12.696 34.960 35.973 1.00 95.25 486 THR A N 1
ATOM 3655 C CA . THR A 1 486 ? -13.226 35.765 34.867 1.00 95.25 486 THR A CA 1
ATOM 3656 C C . THR A 1 486 ? -13.947 34.843 33.892 1.00 95.25 486 THR A C 1
ATOM 3658 O O . THR A 1 486 ? -13.307 33.971 33.307 1.00 95.25 486 THR A O 1
ATOM 3661 N N . GLU A 1 487 ? -15.255 35.012 33.708 1.00 94.94 487 GLU A N 1
ATOM 3662 C CA . GLU A 1 487 ? -16.015 34.257 32.702 1.00 94.94 487 GLU A CA 1
ATOM 3663 C C . GLU A 1 487 ? -15.625 34.736 31.296 1.00 94.94 487 GLU A C 1
ATOM 3665 O O . GLU A 1 487 ? -15.619 35.934 31.016 1.00 94.94 487 GLU A O 1
ATOM 3670 N N . LEU A 1 488 ? -15.231 33.800 30.435 1.00 94.44 488 LEU A N 1
ATOM 3671 C CA . LEU A 1 488 ? -14.725 34.073 29.089 1.00 94.44 488 LEU A CA 1
ATOM 3672 C C . LEU A 1 488 ? -15.813 33.935 28.020 1.00 94.44 488 LEU A C 1
ATOM 3674 O O . LEU A 1 488 ? -15.737 34.595 26.987 1.00 94.44 488 LEU A O 1
ATOM 3678 N N . GLY A 1 489 ? -16.813 33.085 28.264 1.00 91.12 489 GLY A N 1
ATOM 3679 C CA . GLY A 1 489 ? -17.942 32.887 27.362 1.00 91.12 489 GLY A CA 1
ATOM 3680 C C . GLY A 1 489 ? -18.818 31.694 27.740 1.00 91.12 489 GLY A C 1
ATOM 3681 O O . GLY A 1 489 ? -18.415 30.834 28.526 1.00 91.12 489 GLY A O 1
ATOM 3682 N N . GLU A 1 490 ? -20.018 31.660 27.158 1.00 94.50 490 GLU A N 1
ATOM 3683 C CA . GLU A 1 490 ? -20.952 30.532 27.216 1.00 94.50 490 GLU A CA 1
ATOM 3684 C C . GLU A 1 490 ? -20.983 29.847 25.841 1.00 94.50 490 GLU A C 1
ATOM 3686 O O . GLU A 1 490 ? -21.163 30.516 24.823 1.00 94.50 490 GLU A O 1
ATOM 3691 N N . VAL A 1 491 ? -20.777 28.531 25.800 1.00 92.00 491 VAL A N 1
ATOM 3692 C CA . VAL A 1 491 ? -20.744 27.726 24.569 1.00 92.00 491 VAL A CA 1
ATOM 3693 C C . VAL A 1 491 ? -21.640 26.500 24.688 1.00 92.00 491 VAL A C 1
ATOM 3695 O O . VAL A 1 491 ? -21.868 25.988 25.780 1.00 92.00 491 VAL A O 1
ATOM 3698 N N . THR A 1 492 ? -22.160 26.020 23.562 1.00 86.50 492 THR A N 1
ATOM 3699 C CA . THR A 1 492 ? -22.926 24.762 23.487 1.00 86.50 492 THR A CA 1
ATOM 3700 C C . THR A 1 492 ? -22.041 23.549 23.193 1.00 86.50 492 THR A C 1
ATOM 3702 O O . THR A 1 492 ? -22.460 22.419 23.428 1.00 86.50 492 THR A O 1
ATOM 3705 N N . ASP A 1 493 ? -20.821 23.783 22.705 1.00 87.56 493 ASP A N 1
ATOM 3706 C CA . ASP A 1 493 ? -19.802 22.764 22.440 1.00 87.56 493 ASP A CA 1
ATOM 3707 C C . ASP A 1 493 ? -19.022 22.403 23.723 1.00 87.56 493 ASP A C 1
ATOM 3709 O O . ASP A 1 493 ? -19.106 23.094 24.737 1.00 87.56 493 ASP A O 1
ATOM 3713 N N . ILE A 1 494 ? -18.239 21.328 23.673 1.00 91.06 494 ILE A N 1
ATOM 3714 C CA . ILE A 1 494 ? -17.348 20.841 24.737 1.00 91.06 494 ILE A CA 1
ATOM 3715 C C . ILE A 1 494 ? -15.891 21.320 24.578 1.00 91.06 494 ILE A C 1
ATOM 3717 O O . ILE A 1 494 ? -14.972 20.782 25.203 1.00 91.06 494 ILE A O 1
ATOM 3721 N N . VAL A 1 495 ? -15.670 22.312 23.710 1.00 93.06 495 VAL A N 1
ATOM 3722 C CA . VAL A 1 495 ? -14.376 22.929 23.386 1.00 93.06 495 VAL A CA 1
ATOM 3723 C C . VAL A 1 495 ? -14.497 24.453 23.453 1.00 93.06 495 VAL A C 1
ATOM 3725 O O . VAL A 1 495 ? -15.482 25.029 22.997 1.00 93.06 495 VAL A O 1
ATOM 3728 N N . PHE A 1 496 ? -13.461 25.123 23.964 1.00 95.56 496 PHE A N 1
ATOM 3729 C CA . PHE A 1 496 ? -13.345 26.583 23.957 1.00 95.56 496 PHE A CA 1
ATOM 3730 C C . PHE A 1 496 ? -11.916 27.045 23.648 1.00 95.56 496 PHE A C 1
ATOM 3732 O O . PHE A 1 496 ? -10.953 26.476 24.159 1.00 95.56 496 PHE A O 1
ATOM 3739 N N . GLU A 1 497 ? -11.765 28.104 22.847 1.00 94.75 497 GLU A N 1
ATOM 3740 C CA . GLU A 1 497 ? -10.467 28.723 22.547 1.00 94.75 497 GLU A CA 1
ATOM 3741 C C . GLU A 1 497 ? -10.338 30.094 23.231 1.00 94.75 497 GLU A C 1
ATOM 3743 O O . GLU A 1 497 ? -10.976 31.066 22.823 1.00 94.75 497 GLU A O 1
ATOM 3748 N N . ASP A 1 498 ? -9.467 30.213 24.236 1.00 92.38 498 ASP A N 1
ATOM 3749 C CA . ASP A 1 498 ? -9.135 31.504 24.846 1.00 92.38 498 ASP A CA 1
ATOM 3750 C C . ASP A 1 498 ? -8.073 32.235 24.013 1.00 92.38 498 ASP A C 1
ATOM 3752 O O . ASP A 1 498 ? -6.878 31.941 24.094 1.00 92.38 498 ASP A O 1
ATOM 3756 N N . LYS A 1 499 ? -8.538 33.201 23.212 1.00 90.38 499 LYS A N 1
ATOM 3757 C CA . LYS A 1 499 ? -7.733 34.134 22.395 1.00 90.38 499 LYS A CA 1
ATOM 3758 C C . LYS A 1 499 ? -7.633 35.535 23.009 1.00 90.38 499 LYS A C 1
ATOM 3760 O O . LYS A 1 499 ? -7.345 36.508 22.312 1.00 90.38 499 LYS A O 1
ATOM 3765 N N . SER A 1 500 ? -7.947 35.689 24.294 1.00 86.62 500 SER A N 1
ATOM 3766 C CA . SER A 1 500 ? -8.004 37.015 24.911 1.00 86.62 500 SER A CA 1
ATOM 3767 C C . SER A 1 500 ? -6.625 37.679 25.001 1.00 86.62 500 SER A C 1
ATOM 3769 O O . SER A 1 500 ? -5.598 37.017 25.153 1.00 86.62 500 SER A O 1
ATOM 3771 N N . ALA A 1 501 ? -6.611 39.017 25.004 1.00 80.00 501 ALA A N 1
ATOM 3772 C CA . ALA A 1 501 ? -5.394 39.823 25.159 1.00 80.00 501 ALA A CA 1
ATOM 3773 C C . ALA A 1 501 ? -4.593 39.495 26.435 1.00 80.00 501 ALA A C 1
ATOM 3775 O O . ALA A 1 501 ? -3.392 39.724 26.490 1.00 80.00 501 ALA A O 1
ATOM 3776 N N . ALA A 1 502 ? -5.239 38.935 27.463 1.00 77.12 502 ALA A N 1
ATOM 3777 C CA . ALA A 1 502 ? -4.572 38.497 28.689 1.00 77.12 502 ALA A CA 1
ATOM 3778 C C . ALA A 1 502 ? -3.704 37.240 28.496 1.00 77.12 502 ALA A C 1
ATOM 3780 O O . ALA A 1 502 ? -2.775 37.028 29.271 1.00 77.12 502 ALA A O 1
ATOM 3781 N N . VAL A 1 503 ? -4.021 36.417 27.492 1.00 80.00 503 VAL A N 1
ATOM 3782 C CA . VAL A 1 503 ? -3.255 35.225 27.109 1.00 80.00 503 VAL A CA 1
ATOM 3783 C C . VAL A 1 503 ? -2.250 35.560 26.005 1.00 80.00 503 VAL A C 1
ATOM 3785 O O . VAL A 1 503 ? -1.164 34.996 26.001 1.00 80.00 503 VAL A O 1
ATOM 3788 N N . THR A 1 504 ? -2.566 36.505 25.113 1.00 69.12 504 THR A N 1
ATOM 3789 C CA . THR A 1 504 ? -1.729 36.861 23.951 1.00 69.12 504 THR A CA 1
ATOM 3790 C C . THR A 1 504 ? -0.804 38.071 24.162 1.00 69.12 504 THR A C 1
ATOM 3792 O O . THR A 1 504 ? 0.139 38.250 23.396 1.00 69.12 504 THR A O 1
ATOM 3795 N N . GLY A 1 505 ? -1.022 38.884 25.202 1.00 58.12 505 GLY A N 1
ATOM 3796 C CA . GLY A 1 505 ? -0.206 40.051 25.558 1.00 58.12 505 GLY A CA 1
ATOM 3797 C C . GLY A 1 505 ? 0.823 39.757 26.658 1.00 58.12 505 GLY A C 1
ATOM 3798 O O . GLY A 1 505 ? 0.472 39.494 27.808 1.00 58.12 505 GLY A O 1
ATOM 3799 N N . ASP A 1 506 ? 2.106 39.820 26.298 1.00 56.12 506 ASP A N 1
ATOM 3800 C CA . ASP A 1 506 ? 3.292 39.921 27.171 1.00 56.12 506 ASP A CA 1
ATOM 3801 C C . ASP A 1 506 ? 3.519 38.878 28.280 1.00 56.12 506 ASP A C 1
ATOM 3803 O O . ASP A 1 506 ? 4.341 39.100 29.167 1.00 56.12 506 ASP A O 1
ATOM 3807 N N . THR A 1 507 ? 2.906 37.689 28.230 1.00 63.78 507 THR A N 1
ATOM 3808 C CA . THR A 1 507 ? 3.309 36.598 29.144 1.00 63.78 507 THR A CA 1
ATOM 3809 C C . THR A 1 507 ? 3.311 35.177 28.543 1.00 63.78 507 THR A C 1
ATOM 3811 O O . THR A 1 507 ? 2.644 34.282 29.070 1.00 63.78 507 THR A O 1
ATOM 3814 N N . PRO A 1 508 ? 4.114 34.906 27.489 1.00 70.94 508 PRO A N 1
ATOM 3815 C CA . PRO A 1 508 ? 4.391 33.543 27.036 1.00 70.94 508 PRO A CA 1
ATOM 3816 C C . PRO A 1 508 ? 4.754 32.600 28.194 1.00 70.94 508 PRO A C 1
ATOM 3818 O O . PRO A 1 508 ? 5.680 32.857 28.969 1.00 70.94 508 PRO A O 1
ATOM 3821 N N . GLY A 1 509 ? 4.019 31.494 28.322 1.00 69.94 509 GLY A N 1
ATOM 3822 C CA . GLY A 1 509 ? 4.222 30.498 29.370 1.00 69.94 509 GLY A CA 1
ATOM 3823 C C . GLY A 1 509 ? 3.791 30.874 30.788 1.00 69.94 509 GLY A C 1
ATOM 3824 O O . GLY A 1 509 ? 4.240 30.229 31.738 1.00 69.94 509 GLY A O 1
ATOM 3825 N N . LYS A 1 510 ? 2.945 31.896 30.945 1.00 84.75 510 LYS A N 1
ATOM 3826 C CA . LYS A 1 510 ? 2.194 32.135 32.182 1.00 84.75 510 LYS A CA 1
ATOM 3827 C C . LYS A 1 510 ? 1.023 31.164 32.286 1.00 84.75 510 LYS A C 1
ATOM 3829 O O . LYS A 1 510 ? 0.271 30.994 31.332 1.00 84.75 510 LYS A O 1
ATOM 3834 N N . LEU A 1 511 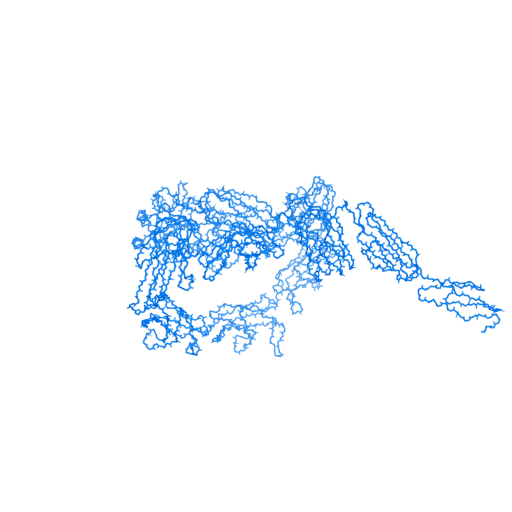? 0.887 30.557 33.463 1.00 88.25 511 LEU A N 1
ATOM 3835 C CA . LEU A 1 511 ? -0.183 29.614 33.767 1.00 88.25 511 LEU A CA 1
ATOM 3836 C C . LEU A 1 511 ? -1.503 30.346 34.003 1.00 88.25 511 LEU A C 1
ATOM 3838 O O . LEU A 1 511 ? -1.576 31.291 34.793 1.00 88.25 511 LEU A O 1
ATOM 3842 N N . PHE A 1 512 ? -2.546 29.845 33.358 1.00 92.50 512 PHE A N 1
ATOM 3843 C CA . PHE A 1 512 ? -3.933 30.185 33.624 1.00 92.50 512 PHE A CA 1
ATOM 3844 C C . PHE A 1 512 ? -4.700 28.914 33.959 1.00 92.50 512 PHE A C 1
ATOM 3846 O O . PHE A 1 512 ? -4.493 27.889 33.324 1.00 92.50 512 PHE A O 1
ATOM 3853 N N . TYR A 1 513 ? -5.591 28.978 34.941 1.00 95.19 513 TYR A N 1
ATOM 3854 C CA . TYR A 1 513 ? -6.461 27.874 35.324 1.00 95.19 513 TYR A CA 1
ATOM 3855 C C . TYR A 1 513 ? -7.853 28.095 34.753 1.00 95.19 513 TYR A C 1
ATOM 3857 O O . TYR A 1 513 ? -8.432 29.167 34.941 1.00 95.19 513 TYR A O 1
ATOM 3865 N N . TYR A 1 514 ? -8.385 27.079 34.083 1.00 96.88 514 TYR A N 1
ATOM 3866 C CA . TYR A 1 514 ? -9.690 27.097 33.440 1.00 96.88 514 TYR A CA 1
ATOM 3867 C C . TYR A 1 514 ? -10.685 26.240 34.206 1.00 96.88 514 TYR A C 1
ATOM 3869 O O . TYR A 1 514 ? -10.377 25.119 34.602 1.00 96.88 514 TYR A O 1
ATOM 3877 N N . PHE A 1 515 ? -11.883 26.780 34.391 1.00 96.94 515 PHE A N 1
ATOM 3878 C CA . PHE A 1 515 ? -12.996 26.170 35.104 1.00 96.94 515 PHE A CA 1
ATOM 3879 C C . PHE A 1 515 ? -14.217 26.180 34.199 1.00 96.94 515 PHE A C 1
ATOM 3881 O O . PHE A 1 515 ? -14.481 27.172 33.522 1.00 96.94 515 PHE A O 1
ATOM 3888 N N . VAL A 1 516 ? -14.991 25.101 34.225 1.00 96.81 516 VAL A N 1
ATOM 3889 C CA . VAL A 1 516 ? -16.209 24.982 33.422 1.00 96.81 516 VAL A CA 1
ATOM 3890 C C . VAL A 1 516 ? -17.377 24.652 34.341 1.00 96.81 516 VAL A C 1
ATOM 3892 O O . VAL A 1 516 ? -17.236 23.821 35.241 1.00 96.81 516 VAL A O 1
ATOM 3895 N N . LYS A 1 517 ? -18.518 25.318 34.149 1.00 94.44 517 LYS A N 1
ATOM 3896 C CA . LYS A 1 517 ? -19.803 24.955 34.766 1.00 94.44 517 LYS A CA 1
ATOM 3897 C C . LYS A 1 517 ? -20.841 24.712 33.680 1.00 94.44 517 LYS A C 1
ATOM 3899 O O . LYS A 1 517 ? -20.862 25.422 32.678 1.00 94.44 517 LYS A O 1
ATOM 3904 N N . ALA A 1 518 ? -21.686 23.712 33.880 1.00 92.06 518 ALA A N 1
ATOM 3905 C CA . ALA A 1 518 ? -22.803 23.424 32.992 1.00 92.06 518 ALA A CA 1
ATOM 3906 C C . ALA A 1 518 ? -24.011 24.304 33.339 1.00 92.06 518 ALA A C 1
ATOM 3908 O O . ALA A 1 518 ? -24.174 24.720 34.484 1.00 92.06 518 ALA A O 1
ATOM 3909 N N . LYS A 1 519 ? -24.882 24.549 32.367 1.00 87.69 519 LYS A N 1
ATOM 3910 C CA . LYS A 1 519 ? -26.179 25.212 32.526 1.00 87.69 519 LYS A CA 1
ATOM 3911 C C . LYS A 1 519 ? -27.261 24.318 31.959 1.00 87.69 519 LYS A C 1
ATOM 3913 O O . LYS A 1 519 ? -27.019 23.635 30.971 1.00 87.69 519 LYS A O 1
ATOM 3918 N N . ASN A 1 520 ? -28.439 24.328 32.562 1.00 78.12 520 ASN A N 1
ATOM 3919 C CA . ASN A 1 520 ? -29.639 23.751 31.974 1.00 78.12 520 ASN A CA 1
ATOM 3920 C C . ASN A 1 520 ? -30.818 24.728 32.112 1.00 78.12 520 ASN A C 1
ATOM 3922 O O . ASN A 1 520 ? -30.634 25.886 32.485 1.00 78.12 520 ASN A O 1
ATOM 3926 N N . THR A 1 521 ? -32.029 24.282 31.791 1.00 70.56 521 THR A N 1
ATOM 3927 C CA . THR A 1 521 ? -33.253 25.096 31.887 1.00 70.56 521 THR A CA 1
ATOM 3928 C C . THR A 1 521 ? -33.640 25.461 33.326 1.00 70.56 521 THR A C 1
ATOM 3930 O O . THR A 1 521 ? -34.448 26.370 33.507 1.00 70.56 521 THR A O 1
ATOM 3933 N N . PHE A 1 522 ? -33.081 24.781 34.337 1.00 70.44 522 PHE A N 1
ATOM 3934 C CA . PHE A 1 522 ? -33.303 25.074 35.752 1.00 70.44 522 PHE A CA 1
ATOM 3935 C C . PHE A 1 522 ? -32.381 26.200 36.235 1.00 70.44 522 PHE A C 1
ATOM 3937 O O . PHE A 1 522 ? -32.879 27.243 36.644 1.00 70.44 522 PHE A O 1
ATOM 3944 N N . ASP A 1 523 ? -31.057 26.002 36.182 1.00 82.69 523 ASP A N 1
ATOM 3945 C CA . ASP A 1 523 ? -30.046 27.045 36.428 1.00 82.69 523 ASP A CA 1
ATOM 3946 C C . ASP A 1 523 ? -28.626 26.544 36.061 1.00 82.69 523 ASP A C 1
ATOM 3948 O O . ASP A 1 523 ? -28.435 25.437 35.543 1.00 82.69 523 ASP A O 1
ATOM 3952 N N . TYR A 1 524 ? -27.607 27.352 36.353 1.00 87.25 524 TYR A N 1
ATOM 3953 C CA . TYR A 1 524 ? -26.199 26.973 36.317 1.00 87.25 524 TYR A CA 1
ATOM 3954 C C . TYR A 1 524 ? -25.833 26.002 37.449 1.00 87.25 524 TYR A C 1
ATOM 3956 O O . TYR A 1 524 ? -26.148 26.217 38.617 1.00 87.25 524 TYR A O 1
ATOM 3964 N N . GLY A 1 525 ? -25.087 24.955 37.103 1.00 88.12 525 GLY A N 1
ATOM 3965 C CA . GLY A 1 525 ? -24.371 24.116 38.056 1.00 88.12 525 GLY A CA 1
ATOM 3966 C C . GLY A 1 525 ? -23.122 24.809 38.612 1.00 88.12 525 GLY A C 1
ATOM 3967 O O . GLY A 1 525 ? -22.783 25.944 38.268 1.00 88.12 525 GLY A O 1
ATOM 3968 N N . ASN A 1 526 ? -22.387 24.097 39.467 1.00 92.12 526 ASN A N 1
ATOM 3969 C CA . ASN A 1 526 ? -21.139 24.601 40.041 1.00 92.12 526 ASN A CA 1
ATOM 3970 C C . ASN A 1 526 ? -19.956 24.482 39.062 1.00 92.12 526 ASN A C 1
ATOM 3972 O O . ASN A 1 526 ? -19.938 23.625 38.179 1.00 92.12 526 ASN A O 1
ATOM 3976 N N . TYR A 1 527 ? -18.920 25.305 39.259 1.00 93.50 527 TYR A N 1
ATOM 3977 C CA . TYR A 1 527 ? -17.641 25.133 38.562 1.00 93.50 527 TYR A CA 1
ATOM 3978 C C . TYR A 1 527 ? -16.973 23.808 38.955 1.00 93.50 527 TYR A C 1
ATOM 3980 O O . TYR A 1 527 ? -16.810 23.514 40.148 1.00 93.50 527 TYR A O 1
ATOM 3988 N N . GLY A 1 528 ? -16.542 23.042 37.950 1.00 89.19 528 GLY A N 1
ATOM 3989 C CA . GLY A 1 528 ? -15.725 21.838 38.104 1.00 89.19 528 GLY A CA 1
ATOM 3990 C C . GLY A 1 528 ? -14.322 22.120 38.650 1.00 89.19 528 GLY A C 1
ATOM 3991 O O . GLY A 1 528 ? -14.003 23.233 39.078 1.00 89.19 528 GLY A O 1
ATOM 3992 N N . THR A 1 529 ? -13.477 21.094 38.704 1.00 90.38 529 THR A N 1
ATOM 3993 C CA . THR A 1 529 ? -12.055 21.249 39.053 1.00 90.38 529 THR A CA 1
ATOM 3994 C C . THR A 1 529 ? -11.318 22.015 37.960 1.00 90.38 529 THR A C 1
ATOM 3996 O O . THR A 1 529 ? -11.559 21.784 36.777 1.00 90.38 529 THR A O 1
ATOM 3999 N N . GLY A 1 530 ? -10.435 22.932 38.358 1.00 89.31 530 GLY A N 1
ATOM 4000 C CA . GLY A 1 530 ? -9.659 23.727 37.414 1.00 89.31 530 GLY A CA 1
ATOM 4001 C C . GLY A 1 530 ? -8.508 22.940 36.802 1.00 89.31 530 GLY A C 1
ATOM 4002 O O . GLY A 1 530 ? -7.895 22.120 37.485 1.00 89.31 530 GLY A O 1
ATOM 4003 N N . ASN A 1 531 ? -8.181 23.227 35.545 1.00 95.94 531 ASN A N 1
ATOM 4004 C CA . ASN A 1 531 ? -6.994 22.698 34.874 1.00 95.94 531 ASN A CA 1
ATOM 4005 C C . ASN A 1 531 ? -6.146 23.841 34.303 1.00 95.94 531 ASN A C 1
ATOM 4007 O O . ASN A 1 531 ? -6.691 24.846 33.844 1.00 95.94 531 ASN A O 1
ATOM 4011 N N . SER A 1 532 ? -4.822 23.727 34.401 1.00 93.94 532 SER A N 1
ATOM 4012 C CA . SER A 1 532 ? -3.901 24.765 33.940 1.00 93.94 532 SER A CA 1
ATOM 4013 C C . SER A 1 532 ? -3.613 24.662 32.446 1.00 93.94 532 SER A C 1
ATOM 4015 O O . SER A 1 532 ? -3.477 23.562 31.937 1.00 93.94 532 SER A O 1
ATOM 4017 N N . GLY A 1 533 ? -3.451 25.806 31.784 1.00 90.75 533 GLY A N 1
ATOM 4018 C CA . GLY A 1 533 ? -2.953 25.930 30.416 1.00 90.75 533 GLY A CA 1
ATOM 4019 C C . GLY A 1 533 ? -2.040 27.149 30.264 1.00 90.75 533 GLY A C 1
ATOM 4020 O O . GLY A 1 533 ? -2.094 28.084 31.073 1.00 90.75 533 GLY A O 1
ATOM 4021 N N . TYR A 1 534 ? -1.211 27.168 29.218 1.00 88.06 534 TYR A N 1
ATOM 4022 C CA . TYR A 1 534 ? -0.353 28.310 28.871 1.00 88.06 534 TYR A CA 1
ATOM 4023 C C . TYR A 1 534 ? -0.028 28.366 27.368 1.00 88.06 534 TYR A C 1
ATOM 4025 O O . TYR A 1 534 ? 0.045 27.334 26.709 1.00 88.06 534 TYR A O 1
ATOM 4033 N N . ILE A 1 535 ? 0.232 29.557 26.811 1.00 85.19 535 ILE A N 1
ATOM 4034 C CA . ILE A 1 535 ? 0.730 29.708 25.425 1.00 85.19 535 ILE A CA 1
ATOM 4035 C C . ILE A 1 535 ? 2.235 29.439 25.306 1.00 85.19 535 ILE A C 1
ATOM 4037 O O . ILE A 1 535 ? 2.992 29.622 26.263 1.00 85.19 535 ILE A O 1
ATOM 4041 N N . SER A 1 536 ? 2.693 29.032 24.122 1.00 77.31 536 SER A N 1
ATOM 4042 C CA . SER A 1 536 ? 4.087 28.656 23.860 1.00 77.31 536 SER A CA 1
ATOM 4043 C C . SER A 1 536 ? 5.079 29.788 24.183 1.00 77.31 536 SER A C 1
ATOM 4045 O O . SER A 1 536 ? 4.859 30.951 23.857 1.00 77.31 536 SER A O 1
ATOM 4047 N N . LYS A 1 537 ? 6.199 29.463 24.843 1.00 81.25 537 LYS A N 1
ATOM 4048 C CA . LYS A 1 537 ? 7.300 30.414 25.109 1.00 81.25 537 LYS A CA 1
ATOM 4049 C C . LYS A 1 537 ? 8.126 30.654 23.836 1.00 81.25 537 LYS A C 1
ATOM 4051 O O . LYS A 1 537 ? 8.091 29.824 22.923 1.00 81.25 537 LYS A O 1
ATOM 4056 N N . LYS A 1 538 ? 8.923 31.737 23.788 1.00 80.38 538 LYS A N 1
ATOM 4057 C CA . LYS A 1 538 ? 9.994 31.841 22.778 1.00 80.38 538 LYS A CA 1
ATOM 4058 C C . LYS A 1 538 ? 10.891 30.592 22.870 1.00 80.38 538 LYS A C 1
ATOM 4060 O O . LYS A 1 538 ? 11.122 30.128 23.994 1.00 80.38 538 LYS A O 1
ATOM 4065 N N . PRO A 1 539 ? 11.370 30.021 21.750 1.00 84.69 539 PRO A N 1
ATOM 4066 C CA . PRO A 1 539 ? 12.126 28.776 21.792 1.00 84.69 539 PRO A CA 1
ATOM 4067 C C . PRO A 1 539 ? 13.405 28.918 22.619 1.00 84.69 539 PRO A C 1
ATOM 4069 O O . PRO A 1 539 ? 13.995 29.999 22.704 1.00 84.69 539 PRO A O 1
ATOM 4072 N N . VAL A 1 540 ? 13.840 27.816 23.229 1.00 86.75 540 VAL A N 1
ATOM 4073 C CA . VAL A 1 540 ? 15.118 27.780 23.953 1.00 86.75 540 VAL A CA 1
ATOM 4074 C C . VAL A 1 540 ? 16.296 27.914 22.983 1.00 86.75 540 VAL A C 1
ATOM 4076 O O . VAL A 1 540 ? 16.154 27.678 21.783 1.00 86.75 540 VAL A O 1
ATOM 4079 N N . ILE A 1 541 ? 17.461 28.311 23.504 1.00 91.81 541 ILE A N 1
ATOM 4080 C CA . ILE A 1 541 ? 18.693 28.419 22.712 1.00 91.81 541 ILE A CA 1
ATOM 4081 C C . ILE A 1 541 ? 18.986 27.055 22.060 1.00 91.81 541 ILE A C 1
ATOM 4083 O O . ILE A 1 541 ? 19.008 26.049 22.777 1.00 91.81 541 ILE A O 1
ATOM 4087 N N . PRO A 1 542 ? 19.192 26.990 20.731 1.00 94.38 542 PRO A N 1
ATOM 4088 C CA . PRO A 1 542 ? 19.544 25.749 20.058 1.00 94.38 542 PRO A CA 1
ATOM 4089 C C . PRO A 1 542 ? 20.841 25.150 20.600 1.00 94.38 542 PRO A C 1
ATOM 4091 O O . PRO A 1 542 ? 21.757 25.869 21.012 1.00 94.38 542 PRO A O 1
ATOM 4094 N N . ALA A 1 543 ? 20.936 23.822 20.543 1.00 92.75 543 ALA A N 1
ATOM 4095 C CA . ALA A 1 543 ? 22.203 23.134 20.747 1.00 92.75 543 ALA A CA 1
ATOM 4096 C C . ALA A 1 543 ? 23.246 23.599 19.714 1.00 92.75 543 ALA A C 1
ATOM 4098 O O . ALA A 1 543 ? 22.909 24.202 18.691 1.00 92.75 543 ALA A O 1
ATOM 4099 N N . VAL A 1 544 ? 24.520 23.320 19.997 1.00 95.44 544 VAL A N 1
ATOM 4100 C CA . VAL A 1 544 ? 25.617 23.631 19.073 1.00 95.44 544 VAL A CA 1
ATOM 4101 C C . VAL A 1 544 ? 25.330 22.948 17.728 1.00 95.44 544 VAL A C 1
ATOM 4103 O O . VAL A 1 544 ? 25.046 21.747 17.735 1.00 95.44 544 VAL A O 1
ATOM 4106 N N . PRO A 1 545 ? 25.340 23.677 16.596 1.00 95.44 545 PRO A N 1
ATOM 4107 C CA . PRO A 1 545 ? 25.172 23.046 15.298 1.00 95.44 545 PRO A CA 1
ATOM 4108 C C . PRO A 1 545 ? 26.347 22.108 15.020 1.00 95.44 545 PRO A C 1
ATOM 4110 O O . PRO A 1 545 ? 27.446 22.325 15.515 1.00 95.44 545 PRO A O 1
ATOM 4113 N N . VAL A 1 546 ? 26.116 21.089 14.203 1.00 96.88 546 VAL A N 1
ATOM 4114 C CA . VAL A 1 546 ? 27.163 20.227 13.657 1.00 96.88 546 VAL A CA 1
ATOM 4115 C C . VAL A 1 546 ? 27.536 20.773 12.290 1.00 96.88 546 VAL A C 1
ATOM 4117 O O . VAL A 1 546 ? 26.689 20.832 11.395 1.00 96.88 546 VAL A O 1
ATOM 4120 N N . VAL A 1 547 ? 28.788 21.189 12.129 1.00 96.56 547 VAL A N 1
ATOM 4121 C CA . VAL A 1 547 ? 29.277 21.796 10.891 1.00 96.56 547 VAL A CA 1
ATOM 4122 C C . VAL A 1 547 ? 30.297 20.874 10.228 1.00 96.56 547 VAL A C 1
ATOM 4124 O O . VAL A 1 547 ? 31.253 20.416 10.850 1.00 96.56 547 VAL A O 1
ATOM 4127 N N . SER A 1 548 ? 30.125 20.602 8.933 1.00 93.25 548 SER A N 1
ATOM 4128 C CA . SER A 1 548 ? 31.095 19.810 8.179 1.00 93.25 548 SER A CA 1
ATOM 4129 C C . SER A 1 548 ? 32.434 20.547 8.096 1.00 93.25 548 SER A C 1
ATOM 4131 O O . SER A 1 548 ? 32.494 21.699 7.656 1.00 93.25 548 SER A O 1
ATOM 4133 N N . ASN A 1 549 ? 33.521 19.871 8.456 1.00 91.12 549 ASN A N 1
ATOM 4134 C CA . ASN A 1 549 ? 34.853 20.460 8.495 1.00 91.12 549 ASN A CA 1
ATOM 4135 C C . ASN A 1 549 ? 35.810 19.684 7.587 1.00 91.12 549 ASN A C 1
ATOM 4137 O O . ASN A 1 549 ? 36.324 18.629 7.952 1.00 91.12 549 ASN A O 1
ATOM 4141 N N . GLY A 1 550 ? 36.044 20.212 6.384 1.00 85.06 550 GLY A N 1
ATOM 4142 C CA . GLY A 1 550 ? 36.914 19.588 5.390 1.00 85.06 550 GLY A CA 1
ATOM 4143 C C . GLY A 1 550 ? 36.337 18.313 4.769 1.00 85.06 550 GLY A C 1
ATOM 4144 O O . GLY A 1 550 ? 37.104 17.499 4.260 1.00 85.06 550 GLY A O 1
ATOM 4145 N N . THR A 1 551 ? 35.014 18.131 4.823 1.00 85.06 551 THR A N 1
ATOM 4146 C CA . THR A 1 551 ? 34.308 16.961 4.271 1.00 85.06 551 THR A CA 1
ATOM 4147 C C . THR A 1 551 ? 33.952 17.151 2.797 1.00 85.06 551 THR A C 1
ATOM 4149 O O . THR A 1 551 ? 34.287 16.308 1.972 1.00 85.06 551 THR A O 1
ATOM 4152 N N . TYR A 1 552 ? 33.313 18.275 2.472 1.00 84.38 552 TYR A N 1
ATOM 4153 C CA . TYR A 1 552 ? 32.852 18.634 1.130 1.00 84.38 552 TYR A CA 1
ATOM 4154 C C . TYR A 1 552 ? 33.729 19.751 0.576 1.00 84.38 552 TYR A C 1
ATOM 4156 O O . TYR A 1 552 ? 34.166 20.614 1.340 1.00 84.38 552 TYR A O 1
ATOM 4164 N N . PHE A 1 553 ? 34.039 19.736 -0.719 1.00 84.50 553 PHE A N 1
ATOM 4165 C CA . PHE A 1 553 ? 34.901 20.765 -1.322 1.00 84.50 553 PHE A CA 1
ATOM 4166 C C . PHE A 1 553 ? 34.139 21.864 -2.072 1.00 84.50 553 PHE A C 1
ATOM 4168 O O . PHE A 1 553 ? 34.762 22.846 -2.477 1.00 84.50 553 PHE A O 1
ATOM 4175 N N . ASP A 1 554 ? 32.827 21.695 -2.226 1.00 82.94 554 ASP A N 1
ATOM 4176 C CA . ASP A 1 554 ? 31.876 22.576 -2.907 1.00 82.94 554 ASP A CA 1
ATOM 4177 C C . ASP A 1 554 ? 31.001 23.384 -1.927 1.00 82.94 554 ASP A C 1
ATOM 4179 O O . ASP A 1 554 ? 30.622 24.514 -2.234 1.00 82.94 554 ASP A O 1
ATOM 4183 N N . HIS A 1 555 ? 30.727 22.856 -0.728 1.00 90.06 555 HIS A N 1
ATOM 4184 C CA . HIS A 1 555 ? 29.922 23.530 0.296 1.00 90.06 555 HIS A CA 1
ATOM 4185 C C . HIS A 1 555 ? 30.388 23.225 1.731 1.00 90.06 555 HIS A C 1
ATOM 4187 O O . HIS A 1 555 ? 31.255 22.389 1.978 1.00 90.06 555 HIS A O 1
ATOM 4193 N N . ILE A 1 556 ? 29.807 23.930 2.703 1.00 92.94 556 ILE A N 1
ATOM 4194 C CA . ILE A 1 556 ? 29.863 23.575 4.125 1.00 92.94 556 ILE A CA 1
ATOM 4195 C C . ILE A 1 556 ? 28.442 23.236 4.559 1.00 92.94 556 ILE A C 1
ATOM 4197 O O . ILE A 1 556 ? 27.573 24.104 4.527 1.00 92.94 556 ILE A O 1
ATOM 4201 N N . ASN A 1 557 ? 28.216 21.993 4.968 1.00 94.56 557 ASN A N 1
ATOM 4202 C CA . ASN A 1 557 ? 26.937 21.522 5.480 1.00 94.56 557 ASN A CA 1
ATOM 4203 C C . ASN A 1 557 ? 26.823 21.842 6.976 1.00 94.56 557 ASN A C 1
ATOM 4205 O O . ASN A 1 557 ? 27.720 21.526 7.759 1.00 94.56 557 ASN A O 1
ATOM 4209 N N . ILE A 1 558 ? 25.723 22.474 7.373 1.00 97.19 558 ILE A N 1
ATOM 4210 C CA . ILE A 1 558 ? 25.413 22.835 8.759 1.00 97.19 558 ILE A CA 1
ATOM 4211 C C . ILE A 1 558 ? 24.123 22.131 9.151 1.00 97.19 558 ILE A C 1
ATOM 4213 O O . ILE A 1 558 ? 23.122 22.287 8.460 1.00 97.19 558 ILE A O 1
ATOM 4217 N N . LYS A 1 559 ? 24.123 21.387 10.259 1.00 95.75 559 LYS A N 1
ATOM 4218 C CA . LYS A 1 559 ? 22.955 20.659 10.784 1.00 95.75 559 LYS A CA 1
ATOM 4219 C C . LYS A 1 559 ? 22.696 21.018 12.241 1.00 95.75 559 LYS A C 1
ATOM 4221 O O . LYS A 1 559 ? 23.632 21.286 12.987 1.00 95.75 559 LYS A O 1
ATOM 4226 N N . TRP A 1 560 ? 21.440 21.003 12.678 1.00 97.06 560 TRP A N 1
ATOM 4227 C CA . TRP A 1 560 ? 21.087 21.211 14.087 1.00 97.06 560 TRP A CA 1
ATOM 4228 C C . TRP A 1 560 ? 19.836 20.431 14.482 1.00 97.06 560 TRP A C 1
ATOM 4230 O O . TRP A 1 560 ? 18.992 20.090 13.657 1.00 97.06 560 TRP A O 1
ATOM 4240 N N . THR A 1 561 ? 19.701 20.152 15.775 1.00 93.31 561 THR A N 1
ATOM 4241 C CA . THR A 1 561 ? 18.554 19.413 16.309 1.00 93.31 561 THR A CA 1
ATOM 4242 C C . THR A 1 561 ? 17.314 20.300 16.391 1.00 93.31 561 THR A C 1
ATOM 4244 O O . THR A 1 561 ? 17.394 21.485 16.730 1.00 93.31 561 THR A O 1
ATOM 4247 N N . LYS A 1 562 ? 16.139 19.713 16.134 1.00 91.31 562 LYS A N 1
ATOM 4248 C CA . LYS A 1 562 ? 14.853 20.395 16.305 1.00 91.31 562 LYS A CA 1
ATOM 4249 C C . LYS A 1 562 ? 14.674 20.860 17.754 1.00 91.31 562 LYS A C 1
ATOM 4251 O O . LYS A 1 562 ? 14.650 20.064 18.687 1.00 91.31 562 LYS A O 1
ATOM 4256 N N . VAL A 1 563 ? 14.494 22.163 17.926 1.00 87.81 563 VAL A N 1
ATOM 4257 C CA . VAL A 1 563 ? 14.164 22.808 19.204 1.00 87.81 563 VAL A CA 1
ATOM 4258 C C . VAL A 1 563 ? 12.653 22.749 19.450 1.00 87.81 563 VAL A C 1
ATOM 4260 O O . VAL A 1 563 ? 11.864 23.179 18.608 1.00 87.81 563 VAL A O 1
ATOM 4263 N N . LYS A 1 564 ? 12.235 22.246 20.620 1.00 81.31 564 LYS A N 1
ATOM 4264 C CA . LYS A 1 564 ? 10.820 22.175 21.026 1.00 81.31 564 LYS A CA 1
ATOM 4265 C C . LYS A 1 564 ? 10.167 23.562 20.972 1.00 81.31 564 LYS A C 1
ATOM 4267 O O . LYS A 1 564 ? 10.683 24.520 21.542 1.00 81.31 564 LYS A O 1
ATOM 4272 N N . GLY A 1 565 ? 9.023 23.653 20.293 1.00 76.56 565 GLY A N 1
ATOM 4273 C CA . GLY A 1 565 ? 8.267 24.898 20.130 1.00 76.56 565 GLY A CA 1
ATOM 4274 C C . GLY A 1 565 ? 8.812 25.862 19.070 1.00 76.56 565 GLY A C 1
ATOM 4275 O O . GLY A 1 565 ? 8.222 26.925 18.893 1.00 76.56 565 GLY A O 1
ATOM 4276 N N . ALA A 1 566 ? 9.896 25.522 18.363 1.00 85.31 566 ALA A N 1
ATOM 4277 C CA . ALA A 1 566 ? 10.387 26.294 17.223 1.00 85.31 566 ALA A CA 1
ATOM 4278 C C . ALA A 1 566 ? 9.656 25.898 15.934 1.00 85.31 566 ALA A C 1
ATOM 4280 O O . ALA A 1 566 ? 9.466 24.714 15.654 1.00 85.31 566 ALA A O 1
ATOM 4281 N N . THR A 1 567 ? 9.281 26.894 15.137 1.00 89.25 567 THR A N 1
ATOM 4282 C CA . THR A 1 567 ? 8.665 26.715 13.812 1.00 89.25 567 THR A CA 1
ATOM 4283 C C . THR A 1 567 ? 9.603 27.132 12.679 1.00 89.25 567 THR A C 1
ATOM 4285 O O . THR A 1 567 ? 9.329 26.840 11.519 1.00 89.25 567 THR A O 1
ATOM 4288 N N . MET A 1 568 ? 10.701 27.823 12.999 1.00 92.56 568 MET A N 1
ATOM 4289 C CA . MET A 1 568 ? 11.686 28.333 12.044 1.00 92.56 568 MET A CA 1
ATOM 4290 C C . MET A 1 568 ? 13.057 28.535 12.703 1.00 92.56 568 MET A C 1
ATOM 4292 O O . MET A 1 568 ? 13.160 28.632 13.927 1.00 92.56 568 MET A O 1
ATOM 4296 N N . TYR A 1 569 ? 14.102 28.640 11.885 1.00 97.12 569 TYR A N 1
ATOM 4297 C CA . TYR A 1 569 ? 15.488 28.845 12.298 1.00 97.12 569 TYR A CA 1
ATOM 4298 C C . TYR A 1 569 ? 16.154 29.954 11.485 1.00 97.12 569 TYR A C 1
ATOM 4300 O O . TYR A 1 569 ? 15.870 30.113 10.299 1.00 97.12 569 TYR A O 1
ATOM 4308 N N . GLU A 1 570 ? 17.060 30.704 12.110 1.00 97.88 570 GLU A N 1
ATOM 4309 C CA . GLU A 1 570 ? 18.022 31.557 11.407 1.00 97.88 570 GLU A CA 1
ATOM 4310 C C . GLU A 1 570 ? 19.408 30.916 11.469 1.00 97.88 570 GLU A C 1
ATOM 4312 O O . GLU A 1 570 ? 19.873 30.564 12.556 1.00 97.88 570 GLU A O 1
ATOM 4317 N N . VAL A 1 571 ? 20.080 30.824 10.322 1.00 96.94 571 VAL A N 1
ATOM 4318 C CA . VAL A 1 571 ? 21.477 30.387 10.228 1.00 96.94 571 VAL A CA 1
ATOM 4319 C C . VAL A 1 571 ? 22.346 31.614 10.030 1.00 96.94 571 VAL A C 1
ATOM 4321 O O . VAL A 1 571 ? 22.173 32.366 9.070 1.00 96.94 571 VAL A O 1
ATOM 4324 N N . TRP A 1 572 ? 23.293 31.810 10.933 1.00 96.19 572 TRP A N 1
ATOM 4325 C CA . TRP A 1 572 ? 24.195 32.951 10.940 1.00 96.19 572 TRP A CA 1
ATOM 4326 C C . TRP A 1 572 ? 25.638 32.491 10.835 1.00 96.19 572 TRP A C 1
ATOM 4328 O O . TRP A 1 572 ? 25.983 31.410 11.308 1.00 96.19 572 TRP A O 1
ATOM 4338 N N . ARG A 1 573 ? 26.493 33.325 10.243 1.00 94.44 573 ARG A N 1
ATOM 4339 C CA . ARG A 1 573 ? 27.902 33.005 10.009 1.00 94.44 573 ARG A CA 1
ATOM 4340 C C . ARG A 1 573 ? 28.825 34.156 10.373 1.00 94.44 573 ARG A C 1
ATOM 4342 O O . ARG A 1 573 ? 28.561 35.293 9.999 1.00 94.44 573 ARG A O 1
ATOM 4349 N N . SER A 1 574 ? 29.948 33.847 11.008 1.00 91.75 574 SER A N 1
ATOM 4350 C CA . SER A 1 574 ? 31.050 34.772 11.290 1.00 91.75 574 SER A CA 1
ATOM 4351 C C . SER A 1 574 ? 32.393 34.172 10.856 1.00 91.75 574 SER A C 1
ATOM 4353 O O . SER A 1 574 ? 32.518 32.960 10.684 1.00 91.75 574 SER A O 1
ATOM 4355 N N . ASN A 1 575 ? 33.410 35.019 10.693 1.00 89.81 575 ASN A N 1
ATOM 4356 C CA . ASN A 1 575 ? 34.804 34.587 10.509 1.00 89.81 575 ASN A CA 1
ATOM 4357 C C . ASN A 1 575 ? 35.539 34.436 11.856 1.00 89.81 575 ASN A C 1
ATOM 4359 O O . ASN A 1 575 ? 36.705 34.049 11.898 1.00 89.81 575 ASN A O 1
ATOM 4363 N N . THR A 1 576 ? 34.867 34.753 12.962 1.00 89.62 576 THR A N 1
ATOM 4364 C CA . THR A 1 576 ? 35.362 34.607 14.332 1.00 89.62 576 THR A CA 1
ATOM 4365 C C . THR A 1 576 ? 34.336 33.837 15.163 1.00 89.62 576 THR A C 1
ATOM 4367 O O . THR A 1 576 ? 33.189 33.655 14.758 1.00 89.62 576 THR A O 1
ATOM 4370 N N . THR A 1 577 ? 34.709 33.412 16.368 1.00 88.81 577 THR A N 1
ATOM 4371 C CA . THR A 1 577 ? 33.765 32.810 17.325 1.00 88.81 577 THR A CA 1
ATOM 4372 C C . THR A 1 577 ? 32.771 33.819 17.913 1.00 88.81 577 THR A C 1
ATOM 4374 O O . THR A 1 577 ? 31.871 33.419 18.651 1.00 88.81 577 THR A O 1
ATOM 4377 N N . ASN A 1 578 ? 32.903 35.113 17.600 1.00 90.00 578 ASN A N 1
ATOM 4378 C CA . ASN A 1 578 ? 32.037 36.167 18.109 1.00 90.00 578 ASN A CA 1
ATOM 4379 C C . ASN A 1 578 ? 30.741 36.256 17.289 1.00 90.00 578 ASN A C 1
ATOM 4381 O O . ASN A 1 578 ? 30.764 36.580 16.099 1.00 90.00 578 ASN A O 1
ATOM 4385 N N . SER A 1 579 ? 29.602 36.012 17.940 1.00 90.06 579 SER A N 1
ATOM 4386 C CA . SER A 1 579 ? 28.280 36.116 17.316 1.00 90.06 579 SER A CA 1
ATOM 4387 C C . SER A 1 579 ? 27.871 37.558 17.000 1.00 90.06 579 SER A C 1
ATOM 4389 O O . SER A 1 579 ? 26.983 37.755 16.178 1.00 90.06 579 SER A O 1
ATOM 4391 N N . ALA A 1 580 ? 28.496 38.569 17.619 1.00 88.44 580 ALA A N 1
ATOM 4392 C CA . ALA A 1 580 ? 28.181 39.978 17.350 1.00 88.44 580 ALA A CA 1
ATOM 4393 C C . ALA A 1 580 ? 28.561 40.414 15.923 1.00 88.44 580 ALA A C 1
ATOM 4395 O O . ALA A 1 580 ? 27.935 41.313 15.370 1.00 88.44 580 ALA A O 1
ATOM 4396 N N . ASP A 1 581 ? 29.541 39.737 15.321 1.00 89.44 581 ASP A N 1
ATOM 4397 C CA . ASP A 1 581 ? 30.014 40.002 13.959 1.00 89.44 581 ASP A CA 1
ATOM 4398 C C . ASP A 1 581 ? 29.348 39.073 12.924 1.00 89.44 581 ASP A C 1
ATOM 4400 O O . ASP A 1 581 ? 29.677 39.107 11.733 1.00 89.44 581 ASP A O 1
ATOM 4404 N N . ALA A 1 582 ? 28.431 38.204 13.371 1.00 91.81 582 ALA A N 1
ATOM 4405 C CA . ALA A 1 582 ? 27.792 37.219 12.516 1.00 91.81 582 ALA A CA 1
ATOM 4406 C C . ALA A 1 582 ? 26.777 37.872 11.566 1.00 91.81 582 ALA A C 1
ATOM 4408 O O . ALA A 1 582 ? 26.001 38.749 11.943 1.00 91.81 582 ALA A O 1
ATOM 4409 N N . LYS A 1 583 ? 26.744 37.393 10.322 1.00 92.25 583 LYS A N 1
ATOM 4410 C CA . LYS A 1 583 ? 25.797 37.804 9.280 1.00 92.25 583 LYS A CA 1
ATOM 4411 C C . LYS A 1 583 ? 24.774 36.702 9.032 1.00 92.25 583 LYS A C 1
ATOM 4413 O O . LYS A 1 583 ? 25.128 35.523 9.021 1.00 92.25 583 LYS A O 1
ATOM 4418 N N . LEU A 1 584 ? 23.518 37.088 8.826 1.00 93.56 584 LEU A N 1
ATOM 4419 C CA . LEU A 1 584 ? 22.436 36.161 8.508 1.00 93.56 584 LEU A CA 1
ATOM 4420 C C . LEU A 1 584 ? 22.664 35.570 7.114 1.00 93.56 584 LEU A C 1
ATOM 4422 O O . LEU A 1 584 ? 22.814 36.322 6.154 1.00 93.56 584 LEU A O 1
ATOM 4426 N N . LEU A 1 585 ? 22.655 34.243 7.014 1.00 92.44 585 LEU A N 1
ATOM 4427 C CA . LEU A 1 585 ? 22.684 33.528 5.740 1.00 92.44 585 LEU A CA 1
ATOM 4428 C C . LEU A 1 585 ? 21.270 33.230 5.251 1.00 92.44 585 LEU A C 1
ATOM 4430 O O . LEU A 1 585 ? 20.928 33.551 4.118 1.00 92.44 585 LEU A O 1
ATOM 4434 N N . VAL A 1 586 ? 20.446 32.618 6.108 1.00 94.69 586 VAL A N 1
ATOM 4435 C CA . VAL A 1 586 ? 19.114 32.148 5.715 1.00 94.69 586 VAL A CA 1
ATOM 4436 C C . VAL A 1 586 ? 18.153 32.080 6.899 1.00 94.69 586 VAL A C 1
ATOM 4438 O O . VAL A 1 586 ? 18.565 31.882 8.045 1.00 94.69 586 VAL A O 1
ATOM 4441 N N . LYS A 1 587 ? 16.855 32.197 6.600 1.00 95.75 587 LYS A N 1
ATOM 4442 C CA . LYS A 1 587 ? 15.762 31.763 7.476 1.00 95.75 587 LYS A CA 1
ATOM 4443 C C . LYS A 1 587 ? 15.121 30.520 6.876 1.00 95.75 587 LYS A C 1
ATOM 4445 O O . LYS A 1 587 ? 14.715 30.559 5.720 1.00 95.75 587 LYS A O 1
ATOM 4450 N N . THR A 1 588 ? 15.032 29.435 7.631 1.00 93.38 588 THR A N 1
ATOM 4451 C CA . THR A 1 588 ? 14.556 28.146 7.112 1.00 93.38 588 THR A CA 1
ATOM 4452 C C . THR A 1 588 ? 13.762 27.372 8.160 1.00 93.38 588 THR A C 1
ATOM 4454 O O . THR A 1 588 ? 13.981 27.533 9.358 1.00 93.38 588 THR A O 1
ATOM 4457 N N . SER A 1 589 ? 12.820 26.538 7.722 1.00 91.38 589 SER A N 1
ATOM 4458 C CA . SER A 1 589 ? 12.163 25.527 8.563 1.00 91.38 589 SER A CA 1
ATOM 4459 C C . SER A 1 589 ? 12.893 24.179 8.539 1.00 91.38 589 SER A C 1
ATOM 4461 O O . SER A 1 589 ? 12.586 23.303 9.347 1.00 91.38 589 SER A O 1
ATOM 4463 N N . GLN A 1 590 ? 13.862 24.009 7.633 1.00 91.44 590 GLN A N 1
ATOM 4464 C CA . GLN A 1 590 ? 14.709 22.823 7.561 1.00 91.44 590 GLN A CA 1
ATOM 4465 C C . GLN A 1 590 ? 15.702 22.793 8.730 1.00 91.44 590 GLN A C 1
ATOM 4467 O O . GLN A 1 590 ? 16.005 23.818 9.337 1.00 91.44 590 GLN A O 1
ATOM 4472 N N . LEU A 1 591 ? 16.214 21.602 9.045 1.00 95.06 591 LEU A N 1
ATOM 4473 C CA . LEU A 1 591 ? 17.190 21.372 10.122 1.00 95.06 591 LEU A CA 1
ATOM 4474 C C . LEU A 1 591 ? 18.639 21.314 9.613 1.00 95.06 591 LEU A C 1
ATOM 4476 O O . LEU A 1 591 ? 19.536 20.828 10.304 1.00 95.06 591 LEU A O 1
ATOM 4480 N N . PHE A 1 592 ? 18.853 21.776 8.381 1.00 95.44 592 PHE A N 1
ATOM 4481 C CA . PHE A 1 592 ? 20.161 21.858 7.757 1.00 95.44 592 PHE A CA 1
ATOM 4482 C C . PHE A 1 592 ? 20.246 23.034 6.780 1.00 95.44 592 PHE A C 1
ATOM 4484 O O . PHE A 1 592 ? 19.226 23.590 6.367 1.00 95.44 592 PHE A O 1
ATOM 4491 N N . TYR A 1 593 ? 21.471 23.405 6.415 1.00 95.06 593 TYR A N 1
ATOM 4492 C CA . TYR A 1 593 ? 21.770 24.375 5.367 1.00 95.06 593 TYR A CA 1
ATOM 4493 C C . TYR A 1 593 ? 23.128 24.072 4.729 1.00 95.06 593 TYR A C 1
ATOM 4495 O O . TYR A 1 593 ? 24.093 23.821 5.450 1.00 95.06 593 TYR A O 1
ATOM 4503 N N . ASP A 1 594 ? 23.210 24.159 3.402 1.00 92.62 594 ASP A N 1
ATOM 4504 C CA . ASP A 1 594 ? 24.460 24.030 2.650 1.00 92.62 594 ASP A CA 1
ATOM 4505 C C . ASP A 1 594 ? 24.966 25.411 2.243 1.00 92.62 594 ASP A C 1
ATOM 4507 O O . ASP A 1 594 ? 24.424 26.075 1.358 1.00 92.62 594 ASP A O 1
ATOM 4511 N N . ASN A 1 595 ? 26.016 25.876 2.916 1.00 91.19 595 ASN A N 1
ATOM 4512 C CA . ASN A 1 595 ? 26.628 27.153 2.590 1.00 91.19 595 ASN A CA 1
ATOM 4513 C C . ASN A 1 595 ? 27.606 26.994 1.417 1.00 91.19 595 ASN A C 1
ATOM 4515 O O . ASN A 1 595 ? 28.625 26.324 1.563 1.00 91.19 595 ASN A O 1
ATOM 4519 N N . MET A 1 596 ? 27.327 27.659 0.293 1.00 85.94 596 MET A N 1
ATOM 4520 C CA . MET A 1 596 ? 28.153 27.631 -0.928 1.00 85.94 596 MET A CA 1
ATOM 4521 C C . MET A 1 596 ? 28.859 28.968 -1.237 1.00 85.94 596 MET A C 1
ATOM 4523 O O . MET A 1 596 ? 29.769 29.011 -2.060 1.00 85.94 596 MET A O 1
ATOM 4527 N N . SER A 1 597 ? 28.493 30.069 -0.568 1.00 82.31 597 SER A N 1
ATOM 4528 C CA . SER A 1 597 ? 28.911 31.434 -0.943 1.00 82.31 597 SER A CA 1
ATOM 4529 C C . SER A 1 597 ? 29.646 32.183 0.171 1.00 82.31 597 SER A C 1
ATOM 4531 O O . SER A 1 597 ? 29.349 31.999 1.355 1.00 82.31 597 SER A O 1
ATOM 4533 N N . ASP A 1 598 ? 30.551 33.100 -0.186 1.00 78.94 598 ASP A N 1
ATOM 4534 C CA . ASP A 1 598 ? 31.253 33.969 0.770 1.00 78.94 598 ASP A CA 1
ATOM 4535 C C . ASP A 1 598 ? 30.781 35.435 0.727 1.00 78.94 598 ASP A C 1
ATOM 4537 O O . ASP A 1 598 ? 30.213 35.896 -0.257 1.00 78.94 598 ASP A O 1
ATOM 4541 N N . TYR A 1 599 ? 31.054 36.190 1.793 1.00 71.06 599 TYR A N 1
ATOM 4542 C CA . TYR A 1 599 ? 30.872 37.636 1.870 1.00 71.06 599 TYR A CA 1
ATOM 4543 C C . TYR A 1 599 ? 32.248 38.291 1.966 1.00 71.06 599 TYR A C 1
ATOM 4545 O O . TYR A 1 599 ? 32.947 38.125 2.967 1.00 71.06 599 TYR A O 1
ATOM 4553 N N . THR A 1 600 ? 32.622 39.072 0.958 1.00 61.56 600 THR A N 1
ATOM 4554 C CA . THR A 1 600 ? 33.846 39.884 0.971 1.00 61.56 600 THR A CA 1
ATOM 4555 C C . THR A 1 600 ? 33.505 41.354 1.233 1.00 61.56 600 THR A C 1
ATOM 4557 O O . THR A 1 600 ? 32.337 41.758 1.197 1.00 61.56 600 THR A O 1
ATOM 4560 N N . ASN A 1 601 ? 34.515 42.185 1.518 1.00 53.94 601 ASN A N 1
ATOM 4561 C CA . ASN A 1 601 ? 34.356 43.643 1.572 1.00 53.94 601 ASN A CA 1
ATOM 4562 C C . ASN A 1 601 ? 34.128 44.179 0.145 1.00 53.94 601 ASN A C 1
ATOM 4564 O O . ASN A 1 601 ? 35.050 44.666 -0.499 1.00 53.94 601 ASN A O 1
ATOM 4568 N N . GLY A 1 602 ? 32.906 44.006 -0.362 1.00 53.62 602 GLY A N 1
ATOM 4569 C CA . GLY A 1 602 ? 32.509 44.338 -1.732 1.00 53.62 602 GLY A CA 1
ATOM 4570 C C . GLY A 1 602 ? 31.224 43.651 -2.216 1.00 53.62 602 GLY A C 1
ATOM 4571 O O . GLY A 1 602 ? 30.687 44.062 -3.238 1.00 53.62 602 GLY A O 1
ATOM 4572 N N . GLY A 1 603 ? 30.703 42.645 -1.494 1.00 61.56 603 GLY A N 1
ATOM 4573 C CA . GLY A 1 603 ? 29.455 41.950 -1.840 1.00 61.56 603 GLY A CA 1
ATOM 4574 C C . GLY A 1 603 ? 29.488 40.445 -1.547 1.00 61.56 603 GLY A C 1
ATOM 4575 O O . GLY A 1 603 ? 30.398 39.946 -0.881 1.00 61.56 603 GLY A O 1
ATOM 4576 N N . THR A 1 604 ? 28.476 39.723 -2.033 1.00 70.12 604 THR A N 1
ATOM 4577 C CA . THR A 1 604 ? 28.418 38.252 -1.991 1.00 70.12 604 THR A CA 1
ATOM 4578 C C . THR A 1 604 ? 29.199 37.682 -3.172 1.00 70.12 604 THR A C 1
ATOM 4580 O O . THR A 1 604 ? 28.926 38.033 -4.318 1.00 70.12 604 THR A O 1
ATOM 4583 N N . VAL A 1 605 ? 30.154 36.796 -2.908 1.00 68.44 605 VAL A N 1
ATOM 4584 C CA . VAL A 1 605 ? 30.889 36.042 -3.930 1.00 68.44 605 VAL A CA 1
ATOM 4585 C C . VAL A 1 605 ? 30.289 34.641 -4.008 1.00 68.44 605 VAL A C 1
ATOM 4587 O O . VAL A 1 605 ? 30.016 34.026 -2.977 1.00 68.44 605 VAL A O 1
ATOM 4590 N N . ALA A 1 606 ? 30.092 34.130 -5.225 1.00 67.62 606 ALA A N 1
ATOM 4591 C CA . ALA A 1 606 ? 29.400 32.863 -5.486 1.00 67.62 606 ALA A CA 1
ATOM 4592 C C . ALA A 1 606 ? 30.087 31.613 -4.898 1.00 67.62 606 ALA A C 1
ATOM 4594 O O . ALA A 1 606 ? 29.511 30.534 -4.950 1.00 67.62 606 ALA A O 1
ATOM 4595 N N . THR A 1 607 ? 31.295 31.751 -4.346 1.00 76.69 607 THR A N 1
ATOM 4596 C CA . THR A 1 607 ? 32.127 30.643 -3.873 1.00 76.69 607 THR A CA 1
ATOM 4597 C C . THR A 1 607 ? 32.775 30.944 -2.522 1.00 76.69 607 THR A C 1
ATOM 4599 O O . THR A 1 607 ? 33.288 32.043 -2.307 1.00 76.69 607 THR A O 1
ATOM 4602 N N . LEU A 1 608 ? 32.837 29.942 -1.639 1.00 82.56 608 LEU A N 1
ATOM 4603 C CA . LEU A 1 608 ? 33.645 29.948 -0.412 1.00 82.56 608 LEU A CA 1
ATOM 4604 C C . LEU A 1 608 ? 35.160 30.034 -0.663 1.00 82.56 608 LEU A C 1
ATOM 4606 O O . LEU A 1 608 ? 35.695 29.388 -1.565 1.00 82.56 608 LEU A O 1
ATOM 4610 N N . ASN A 1 609 ? 35.868 30.777 0.195 1.00 80.88 609 ASN A N 1
ATOM 4611 C CA . ASN A 1 609 ? 37.328 30.856 0.181 1.00 80.88 609 ASN A CA 1
ATOM 4612 C C . ASN A 1 609 ? 37.945 29.629 0.868 1.00 80.88 609 ASN A C 1
ATOM 4614 O O . ASN A 1 609 ? 37.715 29.370 2.048 1.00 80.88 609 ASN A O 1
ATOM 4618 N N . ARG A 1 610 ? 38.786 28.889 0.139 1.00 75.69 610 ARG A N 1
ATOM 4619 C CA . ARG A 1 610 ? 39.219 27.527 0.514 1.00 75.69 610 ARG A CA 1
ATOM 4620 C C . ARG A 1 610 ? 40.250 27.445 1.645 1.00 75.69 610 ARG A C 1
ATOM 4622 O O . ARG A 1 610 ? 40.531 26.360 2.141 1.00 75.69 610 ARG A O 1
ATOM 4629 N N . GLY A 1 611 ? 40.786 28.587 2.073 1.00 73.00 611 GLY A N 1
ATOM 4630 C CA . GLY A 1 611 ? 41.656 28.708 3.248 1.00 73.00 611 GLY A CA 1
ATOM 4631 C C . GLY A 1 611 ? 40.955 29.246 4.498 1.00 73.00 611 GLY A C 1
ATOM 4632 O O . GLY A 1 611 ? 41.571 29.280 5.561 1.00 73.00 611 GLY A O 1
ATOM 4633 N N . ASN A 1 612 ? 39.691 29.670 4.390 1.00 85.88 612 ASN A N 1
ATOM 4634 C CA . ASN A 1 612 ? 38.987 30.328 5.485 1.00 85.88 612 ASN A CA 1
ATOM 4635 C C . ASN A 1 612 ? 38.232 29.319 6.353 1.00 85.88 612 ASN A C 1
ATOM 4637 O O . ASN A 1 612 ? 37.604 28.381 5.861 1.00 85.88 612 ASN A O 1
ATOM 4641 N N . THR A 1 613 ? 38.258 29.568 7.660 1.00 91.25 613 THR A N 1
ATOM 4642 C CA . THR A 1 613 ? 37.402 28.895 8.637 1.00 91.25 613 THR A CA 1
ATOM 4643 C C . THR A 1 613 ? 36.206 29.788 8.940 1.00 91.25 613 THR A C 1
ATOM 4645 O O . THR A 1 613 ? 36.381 30.960 9.276 1.00 91.25 613 THR A O 1
ATOM 4648 N N . TYR A 1 614 ? 35.002 29.227 8.861 1.00 93.25 614 TYR A N 1
ATOM 4649 C CA . TYR A 1 614 ? 33.750 29.926 9.140 1.00 93.25 614 TYR A CA 1
ATOM 4650 C C . TYR A 1 614 ? 33.069 29.322 10.364 1.00 93.25 614 TYR A C 1
ATOM 4652 O O . TYR A 1 614 ? 33.008 28.102 10.495 1.00 93.25 614 TYR A O 1
ATOM 4660 N N . TYR A 1 615 ? 32.528 30.175 11.228 1.00 95.44 615 TYR A N 1
ATOM 4661 C CA . TYR A 1 615 ? 31.804 29.806 12.442 1.00 95.44 615 TYR A CA 1
ATOM 4662 C C . TYR A 1 615 ? 30.310 30.038 12.238 1.00 95.44 615 TYR A C 1
ATOM 4664 O O . TYR A 1 615 ? 29.922 31.110 11.769 1.00 95.44 615 TYR A O 1
ATOM 4672 N N . TYR A 1 616 ? 29.477 29.067 12.607 1.00 97.12 616 TYR A N 1
ATOM 4673 C CA . TYR A 1 616 ? 28.033 29.110 12.380 1.00 97.12 616 TYR A CA 1
ATOM 4674 C C . TYR A 1 616 ? 27.254 29.098 13.685 1.00 97.12 616 TYR A C 1
ATOM 4676 O O . TYR A 1 616 ? 27.588 28.361 14.606 1.00 97.12 616 TYR A O 1
ATOM 4684 N N . PHE A 1 617 ? 26.193 29.897 13.740 1.00 97.56 617 PHE A N 1
ATOM 4685 C CA . PHE A 1 617 ? 25.314 30.050 14.895 1.00 97.56 617 PHE A CA 1
ATOM 4686 C C . PHE A 1 617 ? 23.868 29.866 14.448 1.00 97.56 617 PHE A C 1
ATOM 4688 O O . PHE A 1 617 ? 23.485 30.344 13.378 1.00 97.56 617 PHE A O 1
ATOM 4695 N N . ILE A 1 618 ? 23.056 29.226 15.283 1.00 97.94 618 ILE A N 1
ATOM 4696 C CA . ILE A 1 618 ? 21.640 28.989 15.010 1.00 97.94 618 ILE A CA 1
ATOM 4697 C C . ILE A 1 618 ? 20.794 29.750 16.024 1.00 97.94 618 ILE A C 1
ATOM 4699 O O . ILE A 1 618 ? 21.097 29.762 17.219 1.00 97.94 618 ILE A O 1
ATOM 4703 N N . LYS A 1 619 ? 19.704 30.358 15.553 1.00 97.25 619 LYS A N 1
ATOM 4704 C CA . LYS A 1 619 ? 18.615 30.856 16.404 1.00 97.25 619 LYS A CA 1
ATOM 4705 C C . LYS A 1 619 ? 17.339 30.105 16.066 1.00 97.25 619 LYS A C 1
ATOM 4707 O O . LYS A 1 619 ? 17.049 29.897 14.892 1.00 97.25 619 LYS A O 1
ATOM 4712 N N . ALA A 1 620 ? 16.573 29.719 17.077 1.00 94.81 620 ALA A N 1
ATOM 4713 C CA . ALA A 1 620 ? 15.257 29.114 16.917 1.00 94.81 620 ALA A CA 1
ATOM 4714 C C . ALA A 1 620 ? 14.169 30.170 17.112 1.00 94.81 620 ALA A C 1
ATOM 4716 O O . ALA A 1 620 ? 14.254 30.986 18.027 1.00 94.81 620 ALA A O 1
ATOM 4717 N N . GLY A 1 621 ? 13.144 30.157 16.268 1.00 89.12 621 GLY A N 1
ATOM 4718 C CA . GLY A 1 621 ? 12.065 31.139 16.282 1.00 89.12 621 GLY A CA 1
ATOM 4719 C C . GLY A 1 621 ? 10.689 30.501 16.226 1.00 89.12 621 GLY A C 1
ATOM 4720 O O . GLY A 1 621 ? 10.504 29.417 15.670 1.00 89.12 621 GLY A O 1
ATOM 4721 N N . ASN A 1 622 ? 9.723 31.196 16.812 1.00 85.88 622 ASN A N 1
ATOM 4722 C CA . ASN A 1 622 ? 8.299 30.961 16.618 1.00 85.88 622 ASN A CA 1
ATOM 4723 C C . ASN A 1 622 ? 7.542 32.299 16.612 1.00 85.88 622 ASN A C 1
ATOM 4725 O O . ASN A 1 622 ? 8.158 33.366 16.663 1.00 85.88 622 ASN A O 1
ATOM 4729 N N . GLY A 1 623 ? 6.207 32.250 16.566 1.00 79.19 623 GLY A N 1
ATOM 4730 C CA . GLY A 1 623 ? 5.355 33.448 16.596 1.00 79.19 623 GLY A CA 1
ATOM 4731 C C . GLY A 1 623 ? 5.559 34.357 17.819 1.00 79.19 623 GLY A C 1
ATOM 4732 O O . GLY A 1 623 ? 5.204 35.527 17.757 1.00 79.19 623 GLY A O 1
ATOM 4733 N N . ASN A 1 624 ? 6.190 33.852 18.887 1.00 76.94 624 ASN A N 1
ATOM 4734 C CA . ASN A 1 624 ? 6.460 34.567 20.137 1.00 76.94 624 ASN A CA 1
ATOM 4735 C C . ASN A 1 624 ? 7.921 35.042 20.273 1.00 76.94 624 ASN A C 1
ATOM 4737 O O . ASN A 1 624 ? 8.325 35.516 21.336 1.00 76.94 624 ASN A O 1
ATOM 4741 N N . GLY A 1 625 ? 8.722 34.941 19.205 1.00 83.75 625 GLY A N 1
ATOM 4742 C CA . GLY A 1 625 ? 10.055 35.537 19.107 1.00 83.75 625 GLY A CA 1
ATOM 4743 C C . GLY A 1 625 ? 11.184 34.540 18.845 1.00 83.75 625 GLY A C 1
ATOM 4744 O O . GLY A 1 625 ? 10.970 33.345 18.642 1.00 83.75 625 GLY A O 1
ATOM 4745 N N . TRP A 1 626 ? 12.412 35.062 18.843 1.00 89.50 626 TRP A N 1
ATOM 4746 C CA . TRP A 1 626 ? 13.640 34.306 18.587 1.00 89.50 626 TRP A CA 1
ATOM 4747 C C . TRP A 1 626 ? 14.404 34.016 19.882 1.00 89.50 626 TRP A C 1
ATOM 4749 O O . TRP A 1 626 ? 14.448 34.845 20.795 1.00 89.50 626 TRP A O 1
ATOM 4759 N N . SER A 1 627 ? 15.043 32.851 19.942 1.00 92.75 627 SER A N 1
ATOM 4760 C CA . SER A 1 627 ? 16.049 32.516 20.946 1.00 92.75 627 SER A CA 1
ATOM 4761 C C . SER A 1 627 ? 17.284 33.419 20.820 1.00 92.75 627 SER A C 1
ATOM 4763 O O . SER A 1 627 ? 17.475 34.093 19.804 1.00 92.75 627 SER A O 1
ATOM 4765 N N . ASP A 1 628 ? 18.176 33.365 21.809 1.00 93.69 628 ASP A N 1
ATOM 4766 C CA . ASP A 1 628 ? 19.548 33.854 21.635 1.00 93.69 628 ASP A CA 1
ATOM 4767 C C . ASP A 1 628 ? 20.344 32.915 20.707 1.00 93.69 628 ASP A C 1
ATOM 4769 O O . ASP A 1 628 ? 19.864 31.833 20.339 1.00 93.69 628 ASP A O 1
ATOM 4773 N N . PHE A 1 629 ? 21.541 33.342 20.293 1.00 94.94 629 PHE A N 1
ATOM 4774 C CA . PHE A 1 629 ? 22.441 32.531 19.470 1.00 94.94 629 PHE A CA 1
ATOM 4775 C C . PHE A 1 629 ? 22.860 31.250 20.198 1.00 94.94 629 PHE A C 1
ATOM 4777 O O . PHE A 1 629 ? 23.222 31.287 21.375 1.00 94.94 629 PHE A O 1
ATOM 4784 N N . SER A 1 630 ? 22.878 30.127 19.477 1.00 96.50 630 SER A N 1
ATOM 4785 C CA . SER A 1 630 ? 23.600 28.931 19.912 1.00 96.50 630 SER A CA 1
ATOM 4786 C C . SER A 1 630 ? 25.084 29.246 20.132 1.00 96.50 630 SER A C 1
ATOM 4788 O O . SER A 1 630 ? 25.612 30.232 19.611 1.00 96.50 630 SER A O 1
ATOM 4790 N N . ARG A 1 631 ? 25.813 28.364 20.828 1.00 95.31 631 ARG A N 1
ATOM 4791 C CA . ARG A 1 631 ? 27.277 28.348 20.653 1.00 95.31 631 ARG A CA 1
ATOM 4792 C C . ARG A 1 631 ? 27.589 27.995 19.197 1.00 95.31 631 ARG A C 1
ATOM 4794 O O . ARG A 1 631 ? 26.794 27.299 18.560 1.00 95.31 631 ARG A O 1
ATOM 4801 N N . SER A 1 632 ? 28.717 28.478 18.688 1.00 94.94 632 SER A N 1
ATOM 4802 C CA . SER A 1 632 ? 29.146 28.153 17.333 1.00 94.94 632 SER A CA 1
ATOM 4803 C C . SER A 1 632 ? 29.906 26.843 17.244 1.00 94.94 632 SER A C 1
ATOM 4805 O O . SER A 1 632 ? 30.607 26.448 18.177 1.00 94.94 632 SER A O 1
ATOM 4807 N N . ASP A 1 633 ? 29.789 26.227 16.076 1.00 96.75 633 ASP A N 1
ATOM 4808 C CA . ASP A 1 633 ? 30.738 25.251 15.548 1.00 96.75 633 ASP A CA 1
ATOM 4809 C C . ASP A 1 633 ? 31.336 25.799 14.246 1.00 96.75 633 ASP A C 1
ATOM 4811 O O . ASP A 1 633 ? 30.824 26.777 13.683 1.00 96.75 633 ASP A O 1
ATOM 4815 N N . TYR A 1 634 ? 32.448 25.229 13.793 1.00 95.00 634 TYR A N 1
ATOM 4816 C CA . TYR A 1 634 ? 33.215 25.762 12.676 1.00 95.00 634 TYR A CA 1
ATOM 4817 C C . TYR A 1 634 ? 33.457 24.742 11.572 1.00 95.00 634 TYR A C 1
ATOM 4819 O O . TYR A 1 634 ? 33.646 23.552 11.801 1.00 95.00 634 TYR A O 1
ATOM 4827 N N . GLY A 1 635 ? 33.516 25.249 10.346 1.00 93.19 635 GLY A N 1
ATOM 4828 C CA . GLY A 1 635 ? 33.771 24.451 9.159 1.00 93.19 635 GLY A CA 1
ATOM 4829 C C . GLY A 1 635 ? 34.612 25.193 8.141 1.00 93.19 635 GLY A C 1
ATOM 4830 O O . GLY A 1 635 ? 34.670 26.424 8.108 1.00 93.19 635 GLY A O 1
ATOM 4831 N N . LYS A 1 636 ? 35.243 24.409 7.279 1.00 91.38 636 LYS A N 1
ATOM 4832 C CA . LYS A 1 636 ? 35.922 24.860 6.067 1.00 91.38 636 LYS A CA 1
ATOM 4833 C C . LYS A 1 636 ? 35.615 23.875 4.949 1.00 91.38 636 LYS A C 1
ATOM 4835 O O . LYS A 1 636 ? 35.366 22.698 5.221 1.00 91.38 636 LYS A O 1
ATOM 4840 N N . VAL A 1 637 ? 35.670 24.345 3.711 1.00 89.25 637 VAL A N 1
ATOM 4841 C CA . VAL A 1 637 ? 35.608 23.459 2.545 1.00 89.25 637 VAL A CA 1
ATOM 4842 C C . VAL A 1 637 ? 36.874 22.609 2.464 1.00 89.25 637 VAL A C 1
ATOM 4844 O O . VAL A 1 637 ? 37.963 23.029 2.863 1.00 89.25 637 VAL A O 1
ATOM 4847 N N . SER A 1 638 ? 36.733 21.389 1.965 1.00 86.75 638 SER A N 1
ATOM 4848 C CA . SER A 1 638 ? 37.859 20.514 1.679 1.00 86.75 638 SER A CA 1
ATOM 4849 C C . SER A 1 638 ? 38.669 21.055 0.503 1.00 86.75 638 SER A C 1
ATOM 4851 O O . SER A 1 638 ? 38.134 21.604 -0.460 1.00 86.75 638 SER A O 1
ATOM 4853 N N . VAL A 1 639 ? 39.981 20.865 0.572 1.00 86.81 639 VAL A N 1
ATOM 4854 C CA . VAL A 1 639 ? 40.892 21.033 -0.570 1.00 86.81 639 VAL A CA 1
ATOM 4855 C C . VAL A 1 639 ? 41.439 19.693 -1.045 1.00 86.81 639 VAL A C 1
ATOM 4857 O O . VAL A 1 639 ? 42.121 19.642 -2.057 1.00 86.81 639 VAL A O 1
ATOM 4860 N N . LYS A 1 640 ? 41.128 18.593 -0.352 1.00 85.56 640 LYS A N 1
ATOM 4861 C CA . LYS A 1 640 ? 41.716 17.285 -0.640 1.00 85.56 640 LYS A CA 1
ATOM 4862 C C . LYS A 1 640 ? 41.154 16.717 -1.939 1.00 85.56 640 LYS A C 1
ATOM 4864 O O . LYS A 1 640 ? 39.940 16.706 -2.135 1.00 85.56 640 LYS A O 1
ATOM 4869 N N . GLY A 1 641 ? 42.045 16.231 -2.798 1.00 87.94 641 GLY A N 1
ATOM 4870 C CA . GLY A 1 641 ? 41.663 15.410 -3.940 1.00 87.94 641 GLY A CA 1
ATOM 4871 C C . GLY A 1 641 ? 41.238 14.004 -3.538 1.00 87.94 641 GLY A C 1
ATOM 4872 O O . GLY A 1 641 ? 41.137 13.701 -2.343 1.00 87.94 641 GLY A O 1
ATOM 4873 N N . PRO A 1 642 ? 40.996 13.130 -4.528 1.00 92.62 642 PRO A N 1
ATOM 4874 C CA . PRO A 1 642 ? 40.683 11.731 -4.278 1.00 92.62 642 PRO A CA 1
ATOM 4875 C C . PRO A 1 642 ? 41.685 11.097 -3.308 1.00 92.62 642 PRO A C 1
ATOM 4877 O O . PRO A 1 642 ? 42.896 11.133 -3.532 1.00 92.62 642 PRO A O 1
ATOM 4880 N N . ALA A 1 643 ? 41.173 10.531 -2.211 1.00 88.19 643 ALA A N 1
ATOM 4881 C CA . ALA A 1 643 ? 41.995 9.940 -1.156 1.00 88.19 643 ALA A CA 1
ATOM 4882 C C . ALA A 1 643 ? 42.781 8.719 -1.651 1.00 88.19 643 ALA A C 1
ATOM 4884 O O . ALA A 1 643 ? 43.895 8.465 -1.197 1.00 88.19 643 ALA A O 1
ATOM 4885 N N . THR A 1 644 ? 42.204 7.982 -2.598 1.00 86.75 644 THR A N 1
ATOM 4886 C CA . THR A 1 644 ? 42.855 6.867 -3.280 1.00 86.75 644 THR A CA 1
ATOM 4887 C C . THR A 1 644 ? 42.768 7.069 -4.779 1.00 86.75 644 THR A C 1
ATOM 4889 O O . THR A 1 644 ? 41.737 7.490 -5.301 1.00 86.75 644 THR A O 1
ATOM 4892 N N . VAL A 1 645 ? 43.854 6.735 -5.459 1.00 89.69 645 VAL A N 1
ATOM 4893 C CA . VAL A 1 645 ? 43.870 6.461 -6.889 1.00 89.69 645 VAL A CA 1
ATOM 4894 C C . VAL A 1 645 ? 44.571 5.124 -7.067 1.00 89.69 645 VAL A C 1
ATOM 4896 O O . VAL A 1 645 ? 45.530 4.810 -6.359 1.00 89.69 645 VAL A O 1
ATOM 4899 N N . THR A 1 646 ? 44.070 4.323 -7.989 1.00 86.06 646 THR A N 1
ATOM 4900 C CA . THR A 1 646 ? 44.687 3.081 -8.422 1.00 86.06 646 THR A CA 1
ATOM 4901 C C . THR A 1 646 ? 44.784 3.108 -9.934 1.00 86.06 646 THR A C 1
ATOM 4903 O O . THR A 1 646 ? 43.975 3.733 -10.615 1.00 86.06 646 THR A O 1
ATOM 4906 N N . ALA A 1 647 ? 45.810 2.463 -10.459 1.00 84.56 647 ALA A N 1
ATOM 4907 C CA . ALA A 1 647 ? 45.976 2.274 -11.883 1.00 84.56 647 ALA A CA 1
ATOM 4908 C C . ALA A 1 647 ? 46.336 0.812 -12.093 1.00 84.56 647 ALA A C 1
ATOM 4910 O O . ALA A 1 647 ? 47.147 0.249 -11.348 1.00 84.56 647 ALA A O 1
ATOM 4911 N N . THR A 1 648 ? 45.705 0.179 -13.073 1.00 74.62 648 THR A N 1
ATOM 4912 C CA . THR A 1 648 ? 45.986 -1.221 -13.363 1.00 74.62 648 THR A CA 1
ATOM 4913 C C . THR A 1 648 ? 47.424 -1.402 -13.835 1.00 74.62 648 THR A C 1
ATOM 4915 O O . THR A 1 648 ? 47.930 -0.636 -14.654 1.00 74.62 648 THR A O 1
ATOM 4918 N N . LYS A 1 649 ? 48.083 -2.444 -13.328 1.00 77.56 649 LYS A N 1
ATOM 4919 C CA . LYS A 1 649 ? 49.416 -2.862 -13.764 1.00 77.56 649 LYS A CA 1
ATOM 4920 C C . LYS A 1 649 ? 49.317 -4.256 -14.345 1.00 77.56 649 LYS A C 1
ATOM 4922 O O . LYS A 1 649 ? 49.028 -5.201 -13.619 1.00 77.56 649 LYS A O 1
ATOM 4927 N N . GLY A 1 650 ? 49.530 -4.371 -15.644 1.00 59.47 650 GLY A N 1
ATOM 4928 C CA . GLY A 1 650 ? 49.490 -5.641 -16.340 1.00 59.47 650 GLY A CA 1
ATOM 4929 C C . GLY A 1 650 ? 48.134 -6.342 -16.308 1.00 59.47 650 GLY A C 1
ATOM 4930 O O . GLY A 1 650 ? 48.090 -7.563 -16.246 1.00 59.47 650 GLY A O 1
ATOM 4931 N N . VAL A 1 651 ? 47.034 -5.584 -16.331 1.00 58.84 651 VAL A N 1
ATOM 4932 C CA . VAL A 1 651 ? 45.672 -6.152 -16.357 1.00 58.84 651 VAL A CA 1
ATOM 4933 C C . VAL A 1 651 ? 45.098 -6.119 -17.772 1.00 58.84 651 VAL A C 1
ATOM 4935 O O . VAL A 1 651 ? 44.656 -7.147 -18.275 1.00 58.84 651 VAL A O 1
ATOM 4938 N N . TYR A 1 652 ? 45.167 -4.962 -18.430 1.00 54.66 652 TYR A N 1
ATOM 4939 C CA . TYR A 1 652 ? 44.698 -4.757 -19.800 1.00 54.66 652 TYR A CA 1
ATOM 4940 C C . TYR A 1 652 ? 45.892 -4.498 -20.723 1.00 54.66 652 TYR A C 1
ATOM 4942 O O . TYR A 1 652 ? 46.916 -3.971 -20.286 1.00 54.66 652 TYR A O 1
ATOM 4950 N N . TRP A 1 653 ? 45.805 -4.939 -21.977 1.00 60.84 653 TRP A N 1
ATOM 4951 C CA . TRP A 1 653 ? 46.921 -4.899 -22.933 1.00 60.84 653 TRP A CA 1
ATOM 4952 C C . TRP A 1 653 ? 46.921 -3.628 -23.794 1.00 60.84 653 TRP A C 1
ATOM 4954 O O . TRP A 1 653 ? 47.975 -3.221 -24.271 1.00 60.84 653 TRP A O 1
ATOM 4964 N N . ASP A 1 654 ? 45.754 -3.016 -23.985 1.00 56.53 654 ASP A N 1
ATOM 4965 C CA . ASP A 1 654 ? 45.498 -1.834 -24.815 1.00 56.53 654 ASP A CA 1
ATOM 4966 C C . ASP A 1 654 ? 45.200 -0.574 -23.996 1.00 56.53 654 ASP A C 1
ATOM 4968 O O . ASP A 1 654 ? 45.170 0.529 -24.542 1.00 56.53 654 ASP A O 1
ATOM 4972 N N . ASN A 1 655 ? 44.978 -0.714 -22.688 1.00 66.38 655 ASN A N 1
ATOM 4973 C CA . ASN A 1 655 ? 44.747 0.416 -21.807 1.00 66.38 655 ASN A CA 1
ATOM 4974 C C . ASN A 1 655 ? 45.248 0.184 -20.375 1.00 66.38 655 ASN A C 1
ATOM 4976 O O . ASN A 1 655 ? 45.683 -0.892 -19.971 1.00 66.38 655 ASN A O 1
ATOM 4980 N N . ILE A 1 656 ? 45.193 1.254 -19.600 1.00 74.75 656 ILE A N 1
ATOM 4981 C CA . ILE A 1 656 ? 45.364 1.286 -18.162 1.00 74.75 656 ILE A CA 1
ATOM 4982 C C . ILE A 1 656 ? 44.080 1.900 -17.618 1.00 74.75 656 ILE A C 1
ATOM 4984 O O . ILE A 1 656 ? 43.775 3.062 -17.899 1.00 74.75 656 ILE A O 1
ATOM 4988 N N . ALA A 1 657 ? 43.324 1.133 -16.836 1.00 77.94 657 ALA A N 1
ATOM 4989 C CA . ALA A 1 657 ? 42.185 1.674 -16.116 1.00 77.94 657 ALA A CA 1
ATOM 4990 C C . ALA A 1 657 ? 42.698 2.385 -14.865 1.00 77.94 657 ALA A C 1
ATOM 4992 O O . ALA A 1 657 ? 43.287 1.768 -13.970 1.00 77.94 657 ALA A O 1
ATOM 4993 N N . ILE A 1 658 ? 42.482 3.694 -14.818 1.00 84.94 658 ILE A N 1
ATOM 4994 C CA . ILE A 1 658 ? 42.774 4.526 -13.656 1.00 84.94 658 ILE A CA 1
ATOM 4995 C C . ILE A 1 658 ? 41.457 4.729 -12.926 1.00 84.94 658 ILE A C 1
ATOM 4997 O O . ILE A 1 658 ? 40.491 5.179 -13.533 1.00 84.94 658 ILE A O 1
ATOM 5001 N N . SER A 1 659 ? 41.399 4.395 -11.643 1.00 82.88 659 SER A N 1
ATOM 5002 C CA . SER A 1 659 ? 40.205 4.568 -10.818 1.00 82.88 659 SER A CA 1
ATOM 5003 C C . SER A 1 659 ? 40.545 5.260 -9.510 1.00 82.88 659 SER A C 1
ATOM 5005 O O . SER A 1 659 ? 41.678 5.194 -9.034 1.00 82.88 659 SER A O 1
ATOM 5007 N N . TRP A 1 660 ? 39.581 5.954 -8.919 1.00 92.31 660 TRP A N 1
ATOM 5008 C CA . TRP A 1 660 ? 39.813 6.711 -7.693 1.00 92.31 660 TRP A CA 1
ATOM 5009 C C . TRP A 1 660 ? 38.582 6.756 -6.793 1.00 92.31 660 TRP A C 1
ATOM 5011 O O . TRP A 1 660 ? 37.442 6.581 -7.229 1.00 92.31 660 TRP A O 1
ATOM 5021 N N . SER A 1 661 ? 38.813 7.006 -5.503 1.00 86.75 661 SER A N 1
ATOM 5022 C CA . SER A 1 661 ? 37.728 7.237 -4.546 1.00 86.75 661 SER A CA 1
ATOM 5023 C C . SER A 1 661 ? 36.959 8.506 -4.904 1.00 86.75 661 SER A C 1
ATOM 5025 O O . SER A 1 661 ? 37.570 9.526 -5.227 1.00 86.75 661 SER A O 1
ATOM 5027 N N . ALA A 1 662 ? 35.634 8.465 -4.761 1.00 85.38 662 ALA A N 1
ATOM 5028 C CA . ALA A 1 662 ? 34.791 9.642 -4.932 1.00 85.38 662 ALA A CA 1
ATOM 5029 C C . ALA A 1 662 ? 35.230 10.776 -3.997 1.00 85.38 662 ALA A C 1
ATOM 5031 O O . ALA A 1 662 ? 35.531 10.538 -2.825 1.00 85.38 662 ALA A O 1
ATOM 5032 N N . VAL A 1 663 ? 35.211 12.005 -4.506 1.00 85.69 663 VAL A N 1
ATOM 5033 C CA . VAL A 1 663 ? 35.315 13.207 -3.679 1.00 85.69 663 VAL A CA 1
ATOM 5034 C C . VAL A 1 663 ? 33.901 13.772 -3.509 1.00 85.69 663 VAL A C 1
ATOM 5036 O O . VAL A 1 663 ? 33.271 14.103 -4.517 1.00 85.69 663 VAL A O 1
ATOM 5039 N N . PRO A 1 664 ? 33.369 13.857 -2.274 1.00 85.06 664 PRO A N 1
ATOM 5040 C CA . PRO A 1 664 ? 32.033 14.394 -2.025 1.00 85.06 664 PRO A CA 1
ATOM 5041 C C . PRO A 1 664 ? 31.865 15.798 -2.614 1.00 85.06 664 PRO A C 1
ATOM 5043 O O . PRO A 1 664 ? 32.647 16.691 -2.291 1.00 85.06 664 PRO A O 1
ATOM 5046 N N . GLY A 1 665 ? 30.858 15.969 -3.476 1.00 77.31 665 GLY A N 1
ATOM 5047 C CA . GLY A 1 665 ? 30.582 17.232 -4.166 1.00 77.31 665 GLY A CA 1
ATOM 5048 C C . GLY A 1 665 ? 31.286 17.416 -5.514 1.00 77.31 665 GLY A C 1
ATOM 5049 O O . GLY A 1 665 ? 31.217 18.500 -6.072 1.00 77.31 665 GLY A O 1
ATOM 5050 N N . ALA A 1 666 ? 31.974 16.407 -6.063 1.00 86.00 666 ALA A N 1
ATOM 5051 C CA . ALA A 1 666 ? 32.630 16.538 -7.369 1.00 86.00 666 ALA A CA 1
ATOM 5052 C C . ALA A 1 666 ? 31.651 16.346 -8.523 1.00 86.00 666 ALA A C 1
ATOM 5054 O O . ALA A 1 666 ? 30.894 15.379 -8.527 1.00 86.00 666 ALA A O 1
ATOM 5055 N N . THR A 1 667 ? 31.727 17.219 -9.529 1.00 88.00 667 THR A N 1
ATOM 5056 C CA . THR A 1 667 ? 31.000 17.042 -10.796 1.00 88.00 667 THR A CA 1
ATOM 5057 C C . THR A 1 667 ? 31.876 16.448 -11.891 1.00 88.00 667 THR A C 1
ATOM 5059 O O . THR A 1 667 ? 31.355 15.844 -12.818 1.00 88.00 667 THR A O 1
ATOM 5062 N N . SER A 1 668 ? 33.200 16.598 -11.807 1.00 89.44 668 SER A N 1
ATOM 5063 C CA . SER A 1 668 ? 34.142 15.978 -12.748 1.00 89.44 668 SER A CA 1
ATOM 5064 C C . SER A 1 668 ? 35.530 15.800 -12.133 1.00 89.44 668 SER A C 1
ATOM 5066 O O . SER A 1 668 ? 35.786 16.232 -11.006 1.00 89.44 668 SER A O 1
ATOM 5068 N N . TYR A 1 669 ? 36.424 15.135 -12.858 1.00 93.25 669 TYR A N 1
ATOM 5069 C CA . TYR A 1 669 ? 37.801 14.883 -12.460 1.00 93.25 669 TYR A CA 1
ATOM 5070 C C . TYR A 1 669 ? 38.756 15.124 -13.628 1.00 93.25 669 TYR A C 1
ATOM 5072 O O . TYR A 1 669 ? 38.482 14.680 -14.742 1.00 93.25 669 TYR A O 1
ATOM 5080 N N . ASP A 1 670 ? 39.887 15.768 -13.345 1.00 95.00 670 ASP A N 1
ATOM 5081 C CA . ASP A 1 670 ? 41.004 15.940 -14.273 1.00 95.00 670 ASP A CA 1
ATOM 5082 C C . ASP A 1 670 ? 42.076 14.885 -13.983 1.00 95.00 670 ASP A C 1
ATOM 5084 O O . ASP A 1 670 ? 42.509 14.725 -12.836 1.00 95.00 670 ASP A O 1
ATOM 5088 N N . ILE A 1 671 ? 42.526 14.187 -15.024 1.00 95.12 671 ILE A N 1
ATOM 5089 C CA . ILE A 1 671 ? 43.510 13.109 -14.956 1.00 95.12 671 ILE A CA 1
ATOM 5090 C C . ILE A 1 671 ? 44.826 13.595 -15.553 1.00 95.12 671 ILE A C 1
ATOM 5092 O O . ILE A 1 671 ? 44.870 14.158 -16.650 1.00 95.12 671 ILE A O 1
ATOM 5096 N N . TYR A 1 672 ? 45.910 13.337 -14.829 1.00 94.50 672 TYR A N 1
ATOM 5097 C CA . TYR A 1 672 ? 47.270 13.677 -15.216 1.00 94.50 672 TYR A CA 1
ATOM 5098 C C . TYR A 1 672 ? 48.118 12.408 -15.303 1.00 94.50 672 TYR A C 1
ATOM 5100 O O . TYR A 1 672 ? 48.100 11.601 -14.374 1.00 94.50 672 TYR A O 1
ATOM 5108 N N . CYS A 1 673 ? 48.863 12.259 -16.397 1.00 91.31 673 CYS A N 1
ATOM 5109 C CA . CYS A 1 673 ? 49.829 11.194 -16.653 1.00 91.31 673 CYS A CA 1
ATOM 5110 C C . CYS A 1 673 ? 51.223 11.815 -16.744 1.00 91.31 673 CYS A C 1
ATOM 5112 O O . CYS A 1 673 ? 51.419 12.747 -17.520 1.00 91.31 673 CYS A O 1
ATOM 5114 N N . ASP A 1 674 ? 52.171 11.332 -15.941 1.00 91.00 674 ASP A N 1
ATOM 5115 C CA . ASP A 1 674 ? 53.542 11.857 -15.855 1.00 91.00 674 ASP A CA 1
ATOM 5116 C C . ASP A 1 674 ? 53.565 13.394 -15.771 1.00 91.00 674 ASP A C 1
ATOM 5118 O O . ASP A 1 674 ? 54.229 14.099 -16.531 1.00 91.00 674 ASP A O 1
ATOM 5122 N N . ASP A 1 675 ? 52.744 13.903 -14.847 1.00 90.81 675 ASP A N 1
ATOM 5123 C CA . ASP A 1 675 ? 52.524 15.321 -14.545 1.00 90.81 675 ASP A CA 1
ATOM 5124 C C . ASP A 1 675 ? 51.930 16.159 -15.707 1.00 90.81 675 ASP A C 1
ATOM 5126 O O . ASP A 1 675 ? 51.779 17.376 -15.590 1.00 90.81 675 ASP A O 1
ATOM 5130 N N . SER A 1 676 ? 51.498 15.514 -16.797 1.00 91.25 676 SER A N 1
ATOM 5131 C CA . SER A 1 676 ? 50.853 16.142 -17.957 1.00 91.25 676 SER A CA 1
ATOM 5132 C C . SER A 1 676 ? 49.343 15.899 -17.971 1.00 91.25 676 SER A C 1
ATOM 5134 O O . SER A 1 676 ? 48.879 14.773 -17.786 1.00 91.25 676 SER A O 1
ATOM 5136 N N . PHE A 1 677 ? 48.551 16.950 -18.212 1.00 92.94 677 PHE A N 1
ATOM 5137 C CA . PHE A 1 677 ? 47.094 16.817 -18.328 1.00 92.94 677 PHE A CA 1
ATOM 5138 C C . PHE A 1 677 ? 46.736 15.887 -19.491 1.00 92.94 677 PHE A C 1
ATOM 5140 O O . PHE A 1 677 ? 47.232 16.054 -20.603 1.00 92.94 677 PHE A O 1
ATOM 5147 N N . THR A 1 678 ? 45.892 14.899 -19.213 1.00 87.12 678 THR A N 1
ATOM 5148 C CA . THR A 1 678 ? 45.610 13.786 -20.126 1.00 87.12 678 THR A CA 1
ATOM 5149 C C . THR A 1 678 ? 44.147 13.737 -20.550 1.00 87.12 678 THR A C 1
ATOM 5151 O O . THR A 1 678 ? 43.844 13.357 -21.678 1.00 87.12 678 THR A O 1
ATOM 5154 N N . GLY A 1 679 ? 43.233 14.140 -19.672 1.00 88.31 679 GLY A N 1
ATOM 5155 C CA . GLY A 1 679 ? 41.811 14.177 -19.981 1.00 88.31 679 GLY A CA 1
ATOM 5156 C C . GLY A 1 679 ? 40.968 14.478 -18.753 1.00 88.31 679 GLY A C 1
ATOM 5157 O O . GLY A 1 679 ? 41.478 14.529 -17.634 1.00 88.31 679 GLY A O 1
ATOM 5158 N N . ASN A 1 680 ? 39.672 14.666 -18.975 1.00 91.00 680 ASN A N 1
ATOM 5159 C CA . ASN A 1 680 ? 38.686 14.854 -17.922 1.00 91.00 680 ASN A CA 1
ATOM 5160 C C . ASN A 1 680 ? 37.545 13.837 -18.057 1.00 91.00 680 ASN A C 1
ATOM 5162 O O . ASN A 1 680 ? 37.276 13.322 -19.141 1.00 91.00 680 ASN A O 1
ATOM 5166 N N . THR A 1 681 ? 36.862 13.544 -16.954 1.00 86.50 681 THR A N 1
ATOM 5167 C CA . THR A 1 681 ? 35.670 12.683 -16.951 1.00 86.50 681 THR A CA 1
ATOM 5168 C C . THR A 1 681 ? 34.752 13.011 -15.777 1.00 86.50 681 THR A C 1
ATOM 5170 O O . THR A 1 681 ? 35.212 13.446 -14.723 1.00 86.50 681 THR A O 1
ATOM 5173 N N . GLU A 1 682 ? 33.449 12.793 -15.942 1.00 85.62 682 GLU A N 1
ATOM 5174 C CA . GLU A 1 682 ? 32.464 12.839 -14.846 1.00 85.62 682 GLU A CA 1
ATOM 5175 C C . GLU A 1 682 ? 32.447 11.522 -14.045 1.00 85.62 682 GLU A C 1
ATOM 5177 O O . GLU A 1 682 ? 31.996 11.470 -12.900 1.00 85.62 682 GLU A O 1
ATOM 5182 N N . GLY A 1 683 ? 32.981 10.447 -14.636 1.00 67.38 683 GLY A N 1
ATOM 5183 C CA . GLY A 1 683 ? 33.096 9.132 -14.016 1.00 67.38 683 GLY A CA 1
ATOM 5184 C C . GLY A 1 683 ? 34.229 9.032 -12.990 1.00 67.38 683 GLY A C 1
ATOM 5185 O O . GLY A 1 683 ? 35.025 9.943 -12.794 1.00 67.38 683 GLY A O 1
ATOM 5186 N N . ARG A 1 684 ? 34.325 7.878 -12.324 1.00 82.81 684 ARG A N 1
ATOM 5187 C CA . ARG A 1 684 ? 35.401 7.568 -11.353 1.00 82.81 684 ARG A CA 1
ATOM 5188 C C . ARG A 1 684 ? 36.465 6.624 -11.911 1.00 82.81 684 ARG A C 1
ATOM 5190 O O . ARG A 1 684 ? 37.281 6.093 -11.160 1.00 82.81 684 ARG A O 1
ATOM 5197 N N . ILE A 1 685 ? 36.392 6.375 -13.215 1.00 78.12 685 ILE A N 1
ATOM 5198 C CA . ILE A 1 685 ? 37.298 5.519 -13.967 1.00 78.12 685 ILE A CA 1
ATOM 5199 C C . ILE A 1 685 ? 37.634 6.238 -15.271 1.00 78.12 685 ILE A C 1
ATOM 5201 O O . ILE A 1 685 ? 36.745 6.786 -15.926 1.00 78.12 685 ILE A O 1
ATOM 5205 N N . PHE A 1 686 ? 38.908 6.220 -15.643 1.00 80.94 686 PHE A N 1
ATOM 5206 C CA . PHE A 1 686 ? 39.403 6.738 -16.909 1.00 80.94 686 PHE A CA 1
ATOM 5207 C C . PHE A 1 686 ? 40.285 5.681 -17.584 1.00 80.94 686 PHE A C 1
ATOM 5209 O O . PHE A 1 686 ? 41.322 5.318 -17.020 1.00 80.94 686 PHE A O 1
ATOM 5216 N N . PRO A 1 687 ? 39.888 5.155 -18.755 1.00 77.12 687 PRO A N 1
ATOM 5217 C CA . PRO A 1 687 ? 40.755 4.299 -19.548 1.00 77.12 687 PRO A CA 1
ATOM 5218 C C . PRO A 1 687 ? 41.778 5.165 -20.291 1.00 77.12 687 PRO A C 1
ATOM 5220 O O . PRO A 1 687 ? 41.413 6.057 -21.054 1.00 77.12 687 PRO A O 1
ATOM 5223 N N . TYR A 1 688 ? 43.064 4.898 -20.084 1.00 75.56 688 TYR A N 1
ATOM 5224 C CA . TYR A 1 688 ? 44.151 5.551 -20.812 1.00 75.56 688 TYR A CA 1
ATOM 5225 C C . TYR A 1 688 ? 44.901 4.531 -21.665 1.00 75.56 688 TYR A C 1
ATOM 5227 O O . TYR A 1 688 ? 45.324 3.509 -21.137 1.00 75.56 688 TYR A O 1
ATOM 5235 N N . ALA A 1 689 ? 45.070 4.791 -22.962 1.00 74.12 689 ALA A N 1
ATOM 5236 C CA . ALA A 1 689 ? 45.727 3.885 -23.906 1.00 74.12 689 ALA A CA 1
ATOM 5237 C C . ALA A 1 689 ? 47.152 4.373 -24.241 1.00 74.12 689 ALA A C 1
ATOM 5239 O O . ALA A 1 689 ? 47.325 5.093 -25.230 1.00 74.12 689 ALA A O 1
ATOM 5240 N N . PRO A 1 690 ? 48.178 4.050 -23.426 1.00 63.22 690 PRO A N 1
ATOM 5241 C CA . PRO A 1 690 ? 49.557 4.354 -23.788 1.00 63.22 690 PRO A CA 1
ATOM 5242 C C . PRO A 1 690 ? 49.985 3.497 -24.988 1.00 63.22 690 PRO A C 1
ATOM 5244 O O . PRO A 1 690 ? 49.576 2.347 -25.129 1.00 63.22 690 PRO A O 1
ATOM 5247 N N . ILE A 1 691 ? 50.841 4.046 -25.852 1.00 59.31 691 ILE A N 1
ATOM 5248 C CA . ILE A 1 691 ? 51.400 3.327 -27.018 1.00 59.31 691 ILE A CA 1
ATOM 5249 C C . ILE A 1 691 ? 52.602 2.451 -26.593 1.00 59.31 691 ILE A C 1
ATOM 5251 O O . ILE A 1 691 ? 53.194 1.736 -27.400 1.00 59.31 691 ILE A O 1
ATOM 5255 N N . ASP A 1 692 ? 52.971 2.490 -25.313 1.00 65.00 692 ASP A N 1
ATOM 5256 C CA . ASP A 1 692 ? 54.120 1.797 -24.752 1.00 65.00 692 ASP A CA 1
ATOM 5257 C C . ASP A 1 692 ? 53.745 0.930 -23.537 1.00 65.00 692 ASP A C 1
ATOM 5259 O O . ASP A 1 692 ? 52.617 0.932 -23.043 1.00 65.00 692 ASP A O 1
ATOM 5263 N N . ASN A 1 693 ? 54.707 0.127 -23.087 1.00 65.69 693 ASN A N 1
ATOM 5264 C CA . ASN A 1 693 ? 54.583 -0.738 -21.919 1.00 65.69 693 ASN A CA 1
ATOM 5265 C C . ASN A 1 693 ? 55.383 -0.206 -20.720 1.00 65.69 693 ASN A C 1
ATOM 5267 O O . ASN A 1 693 ? 55.768 -0.990 -19.845 1.00 65.69 693 ASN A O 1
ATOM 5271 N N . PHE A 1 694 ? 55.683 1.093 -20.676 1.00 77.62 694 PHE A N 1
ATOM 5272 C CA . PHE A 1 694 ? 56.378 1.700 -19.552 1.00 77.62 694 PHE A CA 1
ATOM 5273 C C . PHE A 1 694 ? 55.430 1.933 -18.374 1.00 77.62 694 PHE A C 1
ATOM 5275 O O . PHE A 1 694 ? 54.203 1.877 -18.464 1.00 77.62 694 PHE A O 1
ATOM 5282 N N . HIS A 1 695 ? 56.036 2.125 -17.207 1.00 82.56 695 HIS A N 1
ATOM 5283 C CA . HIS A 1 695 ? 55.303 2.526 -16.020 1.00 82.56 695 HIS A CA 1
ATOM 5284 C C . HIS A 1 695 ? 54.999 4.018 -16.106 1.00 82.56 695 HIS A C 1
ATOM 5286 O O . HIS A 1 695 ? 55.926 4.824 -16.098 1.00 82.56 695 HIS A O 1
ATOM 5292 N N . HIS A 1 696 ? 53.718 4.364 -16.096 1.00 85.56 696 HIS A N 1
ATOM 5293 C CA . HIS A 1 696 ? 53.251 5.745 -16.053 1.00 85.56 696 HIS A CA 1
ATOM 5294 C C . HIS A 1 696 ? 52.694 6.087 -14.678 1.00 85.56 696 HIS A C 1
ATOM 5296 O O . HIS A 1 696 ? 52.100 5.242 -13.997 1.00 85.56 696 HIS A O 1
ATOM 5302 N N . LYS A 1 697 ? 52.875 7.337 -14.258 1.00 93.44 697 LYS A N 1
ATOM 5303 C CA . LYS A 1 697 ? 52.372 7.873 -12.994 1.00 93.44 697 LYS A CA 1
ATOM 5304 C C . LYS A 1 697 ? 51.078 8.651 -13.234 1.00 93.44 697 LYS A C 1
ATOM 5306 O O . LYS A 1 697 ? 51.077 9.638 -13.957 1.00 93.44 697 LYS A O 1
ATOM 5311 N N . TYR A 1 698 ? 50.009 8.266 -12.544 1.00 93.56 698 TYR A N 1
ATOM 5312 C CA . TYR A 1 698 ? 48.693 8.891 -12.629 1.00 93.56 698 TYR A CA 1
ATOM 5313 C C . TYR A 1 698 ? 48.321 9.628 -11.351 1.00 93.56 698 TYR A C 1
ATOM 5315 O O . TYR A 1 698 ? 48.457 9.090 -10.248 1.00 93.56 698 TYR A O 1
ATOM 5323 N N . GLN A 1 699 ? 47.815 10.847 -11.508 1.00 96.38 699 GLN A N 1
ATOM 5324 C CA . GLN A 1 699 ? 47.243 11.657 -10.436 1.00 96.38 699 GLN A CA 1
ATOM 5325 C C . GLN A 1 699 ? 45.930 12.277 -10.897 1.00 96.38 699 GLN A C 1
ATOM 5327 O O . GLN A 1 699 ? 45.748 12.564 -12.079 1.00 96.38 699 GLN A O 1
ATOM 5332 N N . VAL A 1 700 ? 45.017 12.489 -9.955 1.00 96.12 700 VAL A N 1
ATOM 5333 C CA . VAL A 1 700 ? 43.660 12.953 -10.241 1.00 96.12 700 VAL A CA 1
ATOM 5334 C C . VAL A 1 700 ? 43.331 14.157 -9.374 1.00 96.12 700 VAL A C 1
ATOM 5336 O O . VAL A 1 700 ? 43.671 14.191 -8.189 1.00 96.12 700 VAL A O 1
ATOM 5339 N N . LYS A 1 701 ? 42.637 15.134 -9.952 1.00 93.44 701 LYS A N 1
ATOM 5340 C CA . LYS A 1 701 ? 42.025 16.246 -9.222 1.00 93.44 701 LYS A CA 1
ATOM 5341 C C . LYS A 1 701 ? 40.520 16.230 -9.407 1.00 93.44 701 LYS A C 1
ATOM 5343 O O . LYS A 1 701 ? 40.041 16.014 -10.510 1.00 93.44 701 LYS A O 1
ATOM 5348 N N . ALA A 1 702 ? 39.777 16.479 -8.338 1.00 91.25 702 ALA A N 1
ATOM 5349 C CA . ALA A 1 702 ? 38.338 16.673 -8.396 1.00 91.25 702 ALA A CA 1
ATOM 5350 C C . ALA A 1 702 ? 38.002 18.120 -8.769 1.00 91.25 702 ALA A C 1
ATOM 5352 O O . ALA A 1 702 ? 38.651 19.064 -8.307 1.00 91.25 702 ALA A O 1
ATOM 5353 N N . LYS A 1 703 ? 36.955 18.282 -9.570 1.00 87.62 703 LYS A N 1
ATOM 5354 C CA . LYS A 1 703 ? 36.417 19.557 -10.031 1.00 87.62 703 LYS A CA 1
ATOM 5355 C C . LYS A 1 703 ? 34.954 19.678 -9.637 1.00 87.62 703 LYS A C 1
ATOM 5357 O O . LYS A 1 703 ? 34.195 18.709 -9.691 1.00 87.62 703 LYS A O 1
ATOM 5362 N N . TYR A 1 704 ? 34.562 20.888 -9.267 1.00 82.88 704 TYR A N 1
ATOM 5363 C CA . TYR A 1 704 ? 33.161 21.271 -9.146 1.00 82.88 704 TYR A CA 1
ATOM 5364 C C . TYR A 1 704 ? 32.911 22.425 -10.103 1.00 82.88 704 TYR A C 1
ATOM 5366 O O . TYR A 1 704 ? 33.278 23.576 -9.833 1.00 82.88 704 TYR A O 1
ATOM 5374 N N . LEU A 1 705 ? 32.345 22.074 -11.258 1.00 78.50 705 LEU A N 1
ATOM 5375 C CA . LEU A 1 705 ? 32.211 22.959 -12.412 1.00 78.50 705 LEU A CA 1
ATOM 5376 C C . LEU A 1 705 ? 33.565 23.645 -12.703 1.00 78.50 705 LEU A C 1
ATOM 5378 O O . LEU A 1 705 ? 34.618 23.021 -12.590 1.00 78.50 705 LEU A O 1
ATOM 5382 N N . ASN A 1 706 ? 33.543 24.944 -13.006 1.00 72.38 706 ASN A N 1
ATOM 5383 C CA . ASN A 1 706 ? 34.739 25.780 -13.151 1.00 72.38 706 ASN A CA 1
ATOM 5384 C C . ASN A 1 706 ? 35.052 26.593 -11.880 1.00 72.38 706 ASN A C 1
ATOM 5386 O O . ASN A 1 706 ? 35.776 27.584 -11.944 1.00 72.38 706 ASN A O 1
ATOM 5390 N N . LEU A 1 707 ? 34.459 26.223 -10.740 1.00 72.00 707 LEU A N 1
ATOM 5391 C CA . LEU A 1 707 ? 34.498 27.015 -9.507 1.00 72.00 707 LEU A CA 1
ATOM 5392 C C . LEU A 1 707 ? 35.574 26.524 -8.530 1.00 72.00 707 LEU A C 1
ATOM 5394 O O . LEU A 1 707 ? 36.222 27.340 -7.875 1.00 72.00 707 LEU A O 1
ATOM 5398 N N . TYR A 1 708 ? 35.793 25.206 -8.449 1.00 77.69 708 TYR A N 1
ATOM 5399 C CA . TYR A 1 708 ? 36.741 24.596 -7.512 1.00 77.69 708 TYR A CA 1
ATOM 5400 C C . TYR A 1 708 ? 37.564 23.471 -8.144 1.00 77.69 708 TYR A C 1
ATOM 5402 O O . TYR A 1 708 ? 37.045 22.679 -8.926 1.00 77.69 708 TYR A O 1
ATOM 5410 N N . GLU A 1 709 ? 38.828 23.348 -7.725 1.00 85.75 709 GLU A N 1
ATOM 5411 C CA . GLU A 1 709 ? 39.750 22.272 -8.123 1.00 85.75 709 GLU A CA 1
ATOM 5412 C C . GLU A 1 709 ? 40.542 21.759 -6.923 1.00 85.75 709 GLU A C 1
ATOM 5414 O O . GLU A 1 709 ? 41.290 22.515 -6.312 1.00 85.75 709 GLU A O 1
ATOM 5419 N N . SER A 1 710 ? 40.384 20.500 -6.538 1.00 89.06 710 SER A N 1
ATOM 5420 C CA . SER A 1 710 ? 41.120 19.939 -5.401 1.00 89.06 710 SER A CA 1
ATOM 5421 C C . SER A 1 710 ? 42.647 19.922 -5.601 1.00 89.06 710 SER A C 1
ATOM 5423 O O . SER A 1 710 ? 43.157 19.993 -6.719 1.00 89.06 710 SER A O 1
ATOM 5425 N N . ASP A 1 711 ? 43.381 19.706 -4.511 1.00 91.25 711 ASP A N 1
ATOM 5426 C CA . ASP A 1 711 ? 44.756 19.213 -4.549 1.00 91.25 711 ASP A CA 1
ATOM 5427 C C . ASP A 1 711 ? 44.824 17.882 -5.313 1.00 91.25 711 ASP A C 1
ATOM 5429 O O . ASP A 1 711 ? 43.814 17.190 -5.493 1.00 91.25 711 ASP A O 1
ATOM 5433 N N . PHE A 1 712 ? 46.024 17.506 -5.754 1.00 92.94 712 PHE A N 1
ATOM 5434 C CA . PHE A 1 712 ? 46.237 16.204 -6.378 1.00 92.94 712 PHE A CA 1
ATOM 5435 C C . PHE A 1 712 ? 45.955 15.062 -5.398 1.00 92.94 712 PHE A C 1
ATOM 5437 O O . PHE A 1 712 ? 46.317 15.122 -4.220 1.00 92.94 712 PHE A O 1
ATOM 5444 N N . SER A 1 713 ? 45.381 13.979 -5.916 1.00 93.81 713 SER A N 1
ATOM 5445 C CA . SER A 1 713 ? 45.454 12.673 -5.268 1.00 93.81 713 SER A CA 1
ATOM 5446 C C . SER A 1 713 ? 46.921 12.256 -5.047 1.00 93.81 713 SER A C 1
ATOM 5448 O O . SER A 1 713 ? 47.834 12.764 -5.723 1.00 93.81 713 SER A O 1
ATOM 5450 N N . PRO A 1 714 ? 47.178 11.249 -4.187 1.00 93.06 714 PRO A N 1
ATOM 5451 C CA . PRO A 1 714 ? 48.407 10.462 -4.274 1.00 93.06 714 PRO A CA 1
ATOM 5452 C C . PRO A 1 714 ? 48.637 9.972 -5.710 1.00 93.06 714 PRO A C 1
ATOM 5454 O O . PRO A 1 714 ? 47.712 9.974 -6.520 1.00 93.06 714 PRO A O 1
ATOM 5457 N N . SER A 1 715 ? 49.850 9.552 -6.055 1.00 91.62 715 SER A N 1
ATOM 5458 C CA . SER A 1 715 ? 50.104 8.982 -7.380 1.00 91.62 715 SER A CA 1
ATOM 5459 C C . SER A 1 715 ? 49.906 7.472 -7.407 1.00 91.62 715 SER A C 1
ATOM 5461 O O . SER A 1 715 ? 50.443 6.779 -6.543 1.00 91.62 715 SER A O 1
ATOM 5463 N N . ALA A 1 716 ? 49.239 6.958 -8.438 1.00 89.38 716 ALA A N 1
ATOM 5464 C CA . ALA A 1 716 ? 49.245 5.537 -8.772 1.00 89.38 716 ALA A CA 1
ATOM 5465 C C . ALA A 1 716 ? 50.130 5.285 -9.985 1.00 89.38 716 ALA A C 1
ATOM 5467 O O . ALA A 1 716 ? 50.076 6.019 -10.963 1.00 89.38 716 ALA A O 1
ATOM 5468 N N . THR A 1 717 ? 50.922 4.221 -9.949 1.00 91.00 717 THR A N 1
ATOM 5469 C CA . THR A 1 717 ? 51.643 3.773 -11.142 1.00 91.00 717 THR A CA 1
ATOM 5470 C C . THR A 1 717 ? 50.784 2.760 -11.887 1.00 91.00 717 THR A C 1
ATOM 5472 O O . THR A 1 717 ? 50.321 1.808 -11.264 1.00 91.00 717 THR A O 1
ATOM 5475 N N . GLY A 1 718 ? 50.594 2.935 -13.189 1.00 82.62 718 GLY A N 1
ATOM 5476 C CA . GLY A 1 718 ? 49.952 1.961 -14.071 1.00 82.62 718 GLY A CA 1
ATOM 5477 C C . GLY A 1 718 ? 50.922 1.459 -15.134 1.00 82.62 718 GLY A C 1
ATOM 5478 O O . GLY A 1 718 ? 51.934 2.101 -15.406 1.00 82.62 718 GLY A O 1
ATOM 5479 N N . GLN A 1 719 ? 50.631 0.294 -15.700 1.00 83.38 719 GLN A N 1
ATOM 5480 C CA . GLN A 1 719 ? 51.390 -0.285 -16.809 1.00 83.38 719 GLN A CA 1
ATOM 5481 C C . GLN A 1 719 ? 50.444 -1.158 -17.633 1.00 83.38 719 GLN A C 1
ATOM 5483 O O . GLN A 1 719 ? 49.720 -1.972 -17.053 1.00 83.38 719 GLN A O 1
ATOM 5488 N N . ALA A 1 720 ? 50.458 -1.031 -18.958 1.00 63.66 720 ALA A N 1
ATOM 5489 C CA . ALA A 1 720 ? 49.761 -1.975 -19.827 1.00 63.66 720 ALA A CA 1
ATOM 5490 C C . ALA A 1 720 ? 50.429 -3.367 -19.752 1.00 63.66 720 ALA A C 1
ATOM 5492 O O . ALA A 1 720 ? 51.637 -3.489 -19.531 1.00 63.66 720 ALA A O 1
ATOM 5493 N N . LEU A 1 721 ? 49.647 -4.440 -19.883 1.00 57.50 721 LEU A N 1
ATOM 5494 C CA . LEU A 1 721 ? 50.128 -5.821 -19.800 1.00 57.50 721 LEU A CA 1
ATOM 5495 C C . LEU A 1 721 ? 51.098 -6.147 -20.931 1.00 57.50 721 LEU A C 1
ATOM 5497 O O . LEU A 1 721 ? 50.742 -6.094 -22.105 1.00 57.50 721 LEU A O 1
ATOM 5501 N N . ALA A 1 722 ? 52.314 -6.559 -20.552 1.00 52.84 722 ALA A N 1
ATOM 5502 C CA . ALA A 1 722 ? 53.282 -7.124 -21.477 1.00 52.84 722 ALA A CA 1
ATOM 5503 C C . ALA A 1 722 ? 52.677 -8.348 -22.178 1.00 52.84 722 ALA A C 1
ATOM 5505 O O . ALA A 1 722 ? 52.150 -9.261 -21.539 1.00 52.84 722 ALA A O 1
ATOM 5506 N N . THR A 1 723 ? 52.751 -8.336 -23.505 1.00 52.25 723 THR A N 1
ATOM 5507 C CA . THR A 1 723 ? 52.112 -9.286 -24.411 1.00 52.25 723 THR A CA 1
ATOM 5508 C C . THR A 1 723 ? 52.402 -10.732 -23.998 1.00 52.25 723 THR A C 1
ATOM 5510 O O . THR A 1 723 ? 53.532 -11.199 -24.123 1.00 52.25 723 THR A O 1
ATOM 5513 N N . GLY A 1 724 ? 51.381 -11.456 -23.521 1.00 50.81 724 GLY A N 1
ATOM 5514 C CA . GLY A 1 724 ? 51.473 -12.907 -23.319 1.00 50.81 724 GLY A CA 1
ATOM 5515 C C . GLY A 1 724 ? 50.852 -13.467 -22.039 1.00 50.81 724 GLY A C 1
ATOM 5516 O O . GLY A 1 724 ? 51.567 -14.033 -21.219 1.00 50.81 724 GLY A O 1
ATOM 5517 N N . LYS A 1 725 ? 49.524 -13.372 -21.899 1.00 47.22 725 LYS A N 1
ATOM 5518 C CA . LYS A 1 725 ? 48.625 -14.389 -21.300 1.00 47.22 725 LYS A CA 1
ATOM 5519 C C . LYS A 1 725 ? 47.199 -13.844 -21.348 1.00 47.22 725 LYS A C 1
ATOM 5521 O O . LYS A 1 725 ? 46.707 -13.233 -20.409 1.00 47.22 725 LYS A O 1
ATOM 5526 N N . THR A 1 726 ? 46.575 -14.013 -22.502 1.00 41.53 726 THR A N 1
ATOM 5527 C CA . THR A 1 726 ? 45.259 -13.479 -22.838 1.00 41.53 726 THR A CA 1
ATOM 5528 C C . THR A 1 726 ? 44.183 -14.555 -22.711 1.00 41.53 726 THR A C 1
ATOM 5530 O O . THR A 1 726 ? 44.422 -15.743 -22.941 1.00 41.53 726 THR A O 1
ATOM 5533 N N . CYS A 1 727 ? 42.957 -14.111 -22.433 1.00 41.66 727 CYS A N 1
ATOM 5534 C CA . CYS A 1 727 ? 41.832 -14.650 -23.179 1.00 41.66 727 CYS A CA 1
ATOM 5535 C C . CYS A 1 727 ? 42.054 -14.266 -24.650 1.00 41.66 727 CYS A C 1
ATOM 5537 O O . CYS A 1 727 ? 42.007 -13.093 -24.997 1.00 41.66 727 CYS A O 1
ATOM 5539 N N . PHE A 1 728 ? 42.403 -15.234 -25.496 1.00 48.81 728 PHE A N 1
ATOM 5540 C CA . PHE A 1 728 ? 42.809 -15.012 -26.893 1.00 48.81 728 PHE A CA 1
ATOM 5541 C C . PHE A 1 728 ? 41.664 -14.582 -27.830 1.00 48.81 728 PHE A C 1
ATOM 5543 O O . PHE A 1 728 ? 41.873 -14.486 -29.038 1.00 48.81 728 PHE A O 1
ATOM 5550 N N . PHE A 1 729 ? 40.469 -14.328 -27.296 1.00 50.81 729 PHE A N 1
ATOM 5551 C CA . PHE A 1 729 ? 39.284 -14.006 -28.078 1.00 50.81 729 PHE A CA 1
ATOM 5552 C C . PHE A 1 729 ? 38.858 -12.557 -27.816 1.00 50.81 729 PHE A C 1
ATOM 5554 O O . PHE A 1 729 ? 38.763 -12.167 -26.652 1.00 50.81 729 PHE A O 1
ATOM 5561 N N . PRO A 1 730 ? 38.592 -11.755 -28.860 1.00 59.09 730 PRO A N 1
ATOM 5562 C CA . PRO A 1 730 ? 37.991 -10.438 -28.683 1.00 59.09 730 PRO A CA 1
ATOM 5563 C C . PRO A 1 730 ? 36.616 -10.587 -28.012 1.00 59.09 730 PRO A C 1
ATOM 5565 O O . PRO A 1 730 ? 35.744 -11.279 -28.538 1.00 59.09 730 PRO A O 1
ATOM 5568 N N . SER A 1 731 ? 36.435 -9.959 -26.847 1.00 68.00 731 SER A N 1
ATOM 5569 C CA . SER A 1 731 ? 35.148 -9.882 -26.148 1.00 68.00 731 SER A CA 1
ATOM 5570 C C . SER A 1 731 ? 34.466 -8.539 -26.379 1.00 68.00 731 SER A C 1
ATOM 5572 O O . SER A 1 731 ? 35.117 -7.496 -26.427 1.00 68.00 731 SER A O 1
ATOM 5574 N N . ILE A 1 732 ? 33.141 -8.552 -26.481 1.00 79.31 732 ILE A N 1
ATOM 5575 C CA . ILE A 1 732 ? 32.340 -7.331 -26.582 1.00 79.31 732 ILE A CA 1
ATOM 5576 C C . ILE A 1 732 ? 32.088 -6.802 -25.165 1.00 79.31 732 ILE A C 1
ATOM 5578 O O . ILE A 1 732 ? 31.481 -7.490 -24.343 1.00 79.31 732 ILE A O 1
ATOM 5582 N N . SER A 1 733 ? 32.555 -5.588 -24.865 1.00 82.31 733 SER A N 1
ATOM 5583 C CA . SER A 1 733 ? 32.310 -4.966 -23.559 1.00 82.31 733 SER A CA 1
ATOM 5584 C C . SER A 1 733 ? 30.886 -4.419 -23.479 1.00 82.31 733 SER A C 1
ATOM 5586 O O . SER A 1 733 ? 30.433 -3.712 -24.382 1.00 82.31 733 SER A O 1
ATOM 5588 N N . LEU A 1 734 ? 30.176 -4.753 -22.404 1.00 84.75 734 LEU A N 1
ATOM 5589 C CA . LEU A 1 734 ? 28.823 -4.289 -22.128 1.00 84.75 734 LEU A CA 1
ATOM 5590 C C . LEU A 1 734 ? 28.829 -3.317 -20.945 1.00 84.75 734 LEU A C 1
ATOM 5592 O O . LEU A 1 734 ? 29.597 -3.455 -19.994 1.00 84.75 734 LEU A O 1
ATOM 5596 N N . ASN A 1 735 ? 27.911 -2.355 -20.989 1.00 81.81 735 ASN A N 1
ATOM 5597 C CA . ASN A 1 735 ? 27.594 -1.526 -19.832 1.00 81.81 735 ASN A CA 1
ATOM 5598 C C . ASN A 1 735 ? 26.497 -2.207 -19.014 1.00 81.81 735 ASN A C 1
ATOM 5600 O O . ASN A 1 735 ? 25.533 -2.716 -19.589 1.00 81.81 735 ASN A O 1
ATOM 5604 N N . SER A 1 736 ? 26.616 -2.162 -17.684 1.00 83.81 736 SER A N 1
ATOM 5605 C CA . SER A 1 736 ? 25.576 -2.661 -16.776 1.00 83.81 736 SER A CA 1
ATOM 5606 C C . SER A 1 736 ? 24.195 -2.110 -17.161 1.00 83.81 736 SER A C 1
ATOM 5608 O O . SER A 1 736 ? 24.039 -0.912 -17.399 1.00 83.81 736 SER A O 1
ATOM 5610 N N . GLY A 1 737 ? 23.198 -2.988 -17.253 1.00 81.75 737 GLY A N 1
ATOM 5611 C CA . GLY A 1 737 ? 21.814 -2.660 -17.587 1.00 81.75 737 GLY A CA 1
ATOM 5612 C C . GLY A 1 737 ? 21.529 -2.459 -19.080 1.00 81.75 737 GLY A C 1
ATOM 5613 O O . GLY A 1 737 ? 20.356 -2.381 -19.454 1.00 81.75 737 GLY A O 1
ATOM 5614 N N . LYS A 1 738 ? 22.545 -2.426 -19.953 1.00 84.56 738 LYS A N 1
ATOM 5615 C CA . LYS A 1 738 ? 22.371 -2.305 -21.408 1.00 84.56 738 LYS A CA 1
ATOM 5616 C C . LYS A 1 738 ? 22.469 -3.681 -22.076 1.00 84.56 738 LYS A C 1
ATOM 5618 O O . LYS A 1 738 ? 23.418 -4.422 -21.837 1.00 84.56 738 LYS A O 1
ATOM 5623 N N . ALA A 1 739 ? 21.491 -4.018 -22.915 1.00 86.56 739 ALA A N 1
ATOM 5624 C CA . ALA A 1 739 ? 21.540 -5.232 -23.727 1.00 86.56 739 ALA A CA 1
ATOM 5625 C C . ALA A 1 739 ? 22.579 -5.096 -24.855 1.00 86.56 739 ALA A C 1
ATOM 5627 O O . ALA A 1 739 ? 22.833 -3.988 -25.340 1.00 86.56 739 ALA A O 1
ATOM 5628 N N . SER A 1 740 ? 23.168 -6.214 -25.275 1.00 86.75 740 SER A N 1
ATOM 5629 C CA . SER A 1 740 ? 23.922 -6.292 -26.525 1.00 86.75 740 SER A CA 1
ATOM 5630 C C . SER A 1 740 ? 23.005 -6.047 -27.726 1.00 86.75 740 SER A C 1
ATOM 5632 O O . SER A 1 740 ? 21.787 -6.205 -27.626 1.00 86.75 740 SER A O 1
ATOM 5634 N N . ASP A 1 741 ? 23.593 -5.790 -28.894 1.00 85.56 741 ASP A N 1
ATOM 5635 C CA . ASP A 1 741 ? 22.868 -5.933 -30.163 1.00 85.56 741 ASP A CA 1
ATOM 5636 C C . ASP A 1 741 ? 22.380 -7.384 -30.348 1.00 85.56 741 ASP A C 1
ATOM 5638 O O . ASP A 1 741 ? 22.771 -8.277 -29.583 1.00 85.56 741 ASP A O 1
ATOM 5642 N N . LEU A 1 742 ? 21.545 -7.637 -31.359 1.00 83.81 742 LEU A N 1
ATOM 5643 C CA . LEU A 1 742 ? 21.136 -9.000 -31.708 1.00 83.81 742 LEU A CA 1
ATOM 5644 C C . LEU A 1 742 ? 22.361 -9.853 -32.056 1.00 83.81 742 LEU A C 1
ATOM 5646 O O . LEU A 1 742 ? 23.301 -9.398 -32.710 1.00 83.81 742 LEU A O 1
ATOM 5650 N N . GLN A 1 743 ? 22.355 -11.091 -31.579 1.00 84.12 743 GLN A N 1
ATOM 5651 C CA . GLN A 1 743 ? 23.430 -12.048 -31.759 1.00 84.12 743 GLN A CA 1
ATOM 5652 C C . GLN A 1 743 ? 22.907 -13.248 -32.543 1.00 84.12 743 GLN A C 1
ATOM 5654 O O . GLN A 1 743 ? 21.919 -13.875 -32.159 1.00 84.12 743 GLN A O 1
ATOM 5659 N N . ASP A 1 744 ? 23.631 -13.579 -33.605 1.00 84.50 744 ASP A N 1
ATOM 5660 C CA . ASP A 1 744 ? 23.428 -14.772 -34.414 1.00 84.50 744 ASP A CA 1
ATOM 5661 C C . ASP A 1 744 ? 24.758 -15.521 -34.497 1.00 84.50 744 ASP A C 1
ATOM 5663 O O . ASP A 1 744 ? 25.808 -14.891 -34.684 1.00 84.50 744 ASP A O 1
ATOM 5667 N N . ASP A 1 745 ? 24.733 -16.845 -34.355 1.00 84.62 745 ASP A N 1
ATOM 5668 C CA . ASP A 1 745 ? 25.914 -17.669 -34.597 1.00 84.62 745 ASP A CA 1
ATOM 5669 C C . ASP A 1 745 ? 25.580 -19.129 -34.954 1.00 84.62 745 ASP A C 1
ATOM 5671 O O . ASP A 1 745 ? 24.478 -19.631 -34.744 1.00 84.62 745 ASP A O 1
ATOM 5675 N N . GLY A 1 746 ? 26.548 -19.829 -35.541 1.00 82.44 746 GLY A N 1
ATOM 5676 C CA . GLY A 1 746 ? 26.423 -21.233 -35.929 1.00 82.44 746 GLY A CA 1
ATOM 5677 C C . GLY A 1 746 ? 26.538 -22.213 -34.756 1.00 82.44 746 GLY A C 1
ATOM 5678 O O . GLY A 1 746 ? 27.108 -21.910 -33.707 1.00 82.44 746 GLY A O 1
ATOM 5679 N N . ALA A 1 747 ? 26.052 -23.441 -34.963 1.00 85.31 747 ALA A N 1
ATOM 5680 C CA . ALA A 1 747 ? 26.219 -24.525 -33.998 1.00 85.31 747 ALA A CA 1
ATOM 5681 C C . ALA A 1 747 ? 27.709 -24.772 -33.713 1.00 85.31 747 ALA A C 1
ATOM 5683 O O . ALA A 1 747 ? 28.511 -24.946 -34.631 1.00 85.31 747 ALA A O 1
ATOM 5684 N N . GLY A 1 748 ? 28.070 -24.827 -32.436 1.00 81.94 748 GLY A N 1
ATOM 5685 C CA . GLY A 1 748 ? 29.429 -25.040 -31.956 1.00 81.94 748 GLY A CA 1
ATOM 5686 C C . GLY A 1 748 ? 30.266 -23.772 -31.781 1.00 81.94 748 GLY A C 1
ATOM 5687 O O . GLY A 1 748 ? 31.371 -23.878 -31.239 1.00 81.94 748 GLY A O 1
ATOM 5688 N N . ASN A 1 749 ? 29.765 -22.602 -32.184 1.00 84.81 749 ASN A N 1
ATOM 5689 C CA . ASN A 1 749 ? 30.494 -21.341 -32.072 1.00 84.81 749 ASN A CA 1
ATOM 5690 C C . ASN A 1 749 ? 30.385 -20.727 -30.670 1.00 84.81 749 ASN A C 1
ATOM 5692 O O . ASN A 1 749 ? 29.499 -21.052 -29.879 1.00 84.81 749 ASN A O 1
ATOM 5696 N N . SER A 1 750 ? 31.367 -19.888 -30.342 1.00 84.38 750 SER A N 1
ATOM 5697 C CA . SER A 1 750 ? 31.547 -19.265 -29.030 1.00 84.38 750 SER A CA 1
ATOM 5698 C C . SER A 1 750 ? 31.674 -17.759 -29.192 1.00 84.38 750 SER A C 1
ATOM 5700 O O . SER A 1 750 ? 32.564 -17.299 -29.910 1.00 84.38 750 SER A O 1
ATOM 5702 N N . LYS A 1 751 ? 30.840 -16.997 -28.482 1.00 87.50 751 LYS A N 1
ATOM 5703 C CA . LYS A 1 751 ? 30.885 -15.533 -28.474 1.00 87.50 751 LYS A CA 1
ATOM 5704 C C . LYS A 1 751 ? 31.106 -15.007 -27.066 1.00 87.50 751 LYS A C 1
ATOM 5706 O O . LYS A 1 751 ? 30.428 -15.425 -26.131 1.00 87.50 751 LYS A O 1
ATOM 5711 N N . TYR A 1 752 ? 32.063 -14.097 -26.919 1.00 86.25 752 TYR A N 1
ATOM 5712 C CA . TYR A 1 752 ? 32.514 -13.618 -25.616 1.00 86.25 752 TYR A CA 1
ATOM 5713 C C . TYR A 1 752 ? 32.074 -12.180 -25.348 1.00 86.25 752 TYR A C 1
ATOM 5715 O O . TYR A 1 752 ? 32.185 -11.312 -26.213 1.00 86.25 752 TYR A O 1
ATOM 5723 N N . PHE A 1 753 ? 31.638 -11.924 -24.118 1.00 90.88 753 PHE A N 1
ATOM 5724 C CA . PHE A 1 753 ? 31.270 -10.602 -23.613 1.00 90.88 753 PHE A CA 1
ATOM 5725 C C . PHE A 1 753 ? 31.966 -10.330 -22.281 1.00 90.88 753 PHE A C 1
ATOM 5727 O O . PHE A 1 753 ? 32.380 -11.264 -21.592 1.00 90.88 753 PHE A O 1
ATOM 5734 N N . SER A 1 754 ? 32.088 -9.062 -21.902 1.00 87.81 754 SER A N 1
ATOM 5735 C CA . SER A 1 754 ? 32.665 -8.663 -20.616 1.00 87.81 754 SER A CA 1
ATOM 5736 C C . SER A 1 754 ? 31.891 -7.519 -19.967 1.00 87.81 754 SER A C 1
ATOM 5738 O O . SER A 1 754 ? 31.392 -6.641 -20.664 1.00 87.81 754 SER A O 1
ATOM 5740 N N . VAL A 1 755 ? 31.823 -7.516 -18.635 1.00 88.88 755 VAL A N 1
ATOM 5741 C CA . VAL A 1 755 ? 31.294 -6.415 -17.812 1.00 88.88 755 VAL A CA 1
ATOM 5742 C C . VAL A 1 755 ? 32.222 -6.181 -16.629 1.00 88.88 755 VAL A C 1
ATOM 5744 O O . VAL A 1 755 ? 32.641 -7.136 -15.977 1.00 88.88 755 VAL A O 1
ATOM 5747 N N . ASP A 1 756 ? 32.486 -4.918 -16.308 1.00 84.00 756 ASP A N 1
ATOM 5748 C CA . ASP A 1 756 ? 33.161 -4.543 -15.067 1.00 84.00 756 ASP A CA 1
ATOM 5749 C C . ASP A 1 756 ? 32.152 -4.420 -13.922 1.00 84.00 756 ASP A C 1
ATOM 5751 O O . ASP A 1 756 ? 31.247 -3.585 -13.951 1.00 84.00 756 ASP A O 1
ATOM 5755 N N . VAL A 1 757 ? 32.315 -5.259 -12.897 1.00 83.00 757 VAL A N 1
ATOM 5756 C CA . VAL A 1 757 ? 31.483 -5.246 -11.691 1.00 83.00 757 VAL A CA 1
ATOM 5757 C C . VAL A 1 757 ? 32.092 -4.287 -10.663 1.00 83.00 757 VAL A C 1
ATOM 5759 O O . VAL A 1 757 ? 33.226 -4.514 -10.227 1.00 83.00 757 VAL A O 1
ATOM 5762 N N . PRO A 1 758 ? 31.381 -3.221 -10.247 1.00 79.44 758 PRO A N 1
ATOM 5763 C CA . PRO A 1 758 ? 31.890 -2.304 -9.230 1.00 79.44 758 PRO A CA 1
ATOM 5764 C C . PRO A 1 758 ? 31.973 -2.939 -7.833 1.00 79.44 758 PRO A C 1
ATOM 5766 O O . PRO A 1 758 ? 31.344 -3.954 -7.545 1.00 79.44 758 PRO A O 1
ATOM 5769 N N . VAL A 1 759 ? 32.733 -2.312 -6.930 1.00 73.56 759 VAL A N 1
ATOM 5770 C CA . VAL A 1 759 ? 32.776 -2.714 -5.513 1.00 73.56 759 VAL A CA 1
ATOM 5771 C C . VAL A 1 759 ? 31.427 -2.481 -4.828 1.00 73.56 759 VAL A C 1
ATOM 5773 O O . VAL A 1 759 ? 30.758 -1.486 -5.103 1.00 73.56 759 VAL A O 1
ATOM 5776 N N . GLY A 1 760 ? 31.050 -3.381 -3.914 1.00 72.00 760 GLY A N 1
ATOM 5777 C CA . GLY A 1 760 ? 29.827 -3.262 -3.113 1.00 72.00 760 GLY A CA 1
ATOM 5778 C C . GLY A 1 760 ? 28.548 -3.713 -3.822 1.00 72.00 760 GLY A C 1
ATOM 5779 O O . GLY A 1 760 ? 27.464 -3.435 -3.327 1.00 72.00 760 GLY A O 1
ATOM 5780 N N . MET A 1 761 ? 28.660 -4.390 -4.967 1.00 81.56 761 MET A N 1
ATOM 5781 C CA . MET A 1 761 ? 27.509 -4.999 -5.634 1.00 81.56 761 MET A CA 1
ATOM 5782 C C . MET A 1 761 ? 27.031 -6.225 -4.856 1.00 81.56 761 MET A C 1
ATOM 5784 O O . MET A 1 761 ? 27.831 -7.083 -4.483 1.00 81.56 761 MET A O 1
ATOM 5788 N N . THR A 1 762 ? 25.723 -6.323 -4.644 1.00 82.19 762 THR A N 1
ATOM 5789 C CA . THR A 1 762 ? 25.084 -7.446 -3.946 1.00 82.19 762 THR A CA 1
ATOM 5790 C C . THR A 1 762 ? 24.637 -8.519 -4.925 1.00 82.19 762 THR A C 1
ATOM 5792 O O . THR A 1 762 ? 24.623 -9.702 -4.576 1.00 82.19 762 THR A O 1
ATOM 5795 N N . ARG A 1 763 ? 24.308 -8.149 -6.171 1.00 86.44 763 ARG A N 1
ATOM 5796 C CA . ARG A 1 763 ? 23.885 -9.092 -7.214 1.00 86.44 763 ARG A CA 1
ATOM 5797 C C . ARG A 1 763 ? 24.446 -8.730 -8.588 1.00 86.44 763 ARG A C 1
ATOM 5799 O O . ARG A 1 763 ? 24.549 -7.564 -8.955 1.00 86.44 763 ARG A O 1
ATOM 5806 N N . LEU A 1 764 ? 24.757 -9.757 -9.372 1.00 89.56 764 LEU A N 1
ATOM 5807 C CA . LEU A 1 764 ? 25.039 -9.673 -10.806 1.00 89.56 764 LEU A CA 1
ATOM 5808 C C . LEU A 1 764 ? 24.071 -10.609 -11.528 1.00 89.56 764 LEU A C 1
ATOM 5810 O O . LEU A 1 764 ? 24.055 -11.808 -11.249 1.00 89.56 764 LEU A O 1
ATOM 5814 N N . VAL A 1 765 ? 23.271 -10.066 -12.443 1.00 90.06 765 VAL A N 1
ATOM 5815 C CA . VAL A 1 765 ? 22.274 -10.817 -13.212 1.00 90.06 765 VAL A CA 1
ATOM 5816 C C . VAL A 1 765 ? 22.585 -10.684 -14.695 1.00 90.06 765 VAL A C 1
ATOM 5818 O O . VAL A 1 765 ? 22.587 -9.579 -15.230 1.00 90.06 765 VAL A O 1
ATOM 5821 N N . ALA A 1 766 ? 22.832 -11.803 -15.369 1.00 91.62 766 ALA A N 1
ATOM 5822 C CA . ALA A 1 766 ? 22.996 -11.867 -16.816 1.00 91.62 766 ALA A CA 1
ATOM 5823 C C . ALA A 1 766 ? 21.860 -12.685 -17.425 1.00 91.62 766 ALA A C 1
ATOM 5825 O O . ALA A 1 766 ? 21.567 -13.776 -16.952 1.00 91.62 766 ALA A O 1
ATOM 5826 N N . THR A 1 767 ? 21.206 -12.150 -18.447 1.00 89.25 767 THR A N 1
ATOM 5827 C CA . THR A 1 767 ? 20.030 -12.747 -19.083 1.00 89.25 767 THR A CA 1
ATOM 5828 C C . THR A 1 767 ? 20.241 -12.807 -20.587 1.00 89.25 767 THR A C 1
ATOM 5830 O O . THR A 1 767 ? 20.562 -11.783 -21.193 1.00 89.25 767 THR A O 1
ATOM 5833 N N . ILE A 1 768 ? 20.047 -13.988 -21.172 1.00 88.44 768 ILE A N 1
ATOM 5834 C CA . ILE A 1 768 ? 19.825 -14.159 -22.605 1.00 88.44 768 ILE A CA 1
ATOM 5835 C C . ILE A 1 768 ? 18.320 -14.203 -22.844 1.00 88.44 768 ILE A C 1
ATOM 5837 O O . ILE A 1 768 ? 17.637 -15.021 -22.231 1.00 88.44 768 ILE A O 1
ATOM 5841 N N . ASP A 1 769 ? 17.823 -13.344 -23.730 1.00 82.31 769 ASP A N 1
ATOM 5842 C CA . ASP A 1 769 ? 16.430 -13.355 -24.194 1.00 82.31 769 ASP A CA 1
ATOM 5843 C C . ASP A 1 769 ? 16.364 -13.820 -25.660 1.00 82.31 769 ASP A C 1
ATOM 5845 O O . ASP A 1 769 ? 17.228 -13.443 -26.461 1.00 82.31 769 ASP A O 1
ATOM 5849 N N . GLY A 1 770 ? 15.360 -14.641 -25.997 1.00 76.06 770 GLY A N 1
ATOM 5850 C CA . GLY A 1 770 ? 15.102 -15.143 -27.354 1.00 76.06 770 GLY A CA 1
ATOM 5851 C C . GLY A 1 770 ? 15.357 -16.640 -27.634 1.00 76.06 770 GLY A C 1
ATOM 5852 O O . GLY A 1 770 ? 15.367 -17.012 -28.806 1.00 76.06 770 GLY A O 1
ATOM 5853 N N . SER A 1 771 ? 15.537 -17.518 -26.633 1.00 62.69 771 SER A N 1
ATOM 5854 C CA . SER A 1 771 ? 15.878 -18.954 -26.831 1.00 62.69 771 SER A CA 1
ATOM 5855 C C . SER A 1 771 ? 15.111 -19.913 -25.894 1.00 62.69 771 SER A C 1
ATOM 5857 O O . SER A 1 771 ? 15.335 -19.812 -24.689 1.00 62.69 771 SER A O 1
ATOM 5859 N N . PRO A 1 772 ? 14.232 -20.848 -26.376 1.00 55.44 772 PRO A N 1
ATOM 5860 C CA . PRO A 1 772 ? 14.702 -21.941 -27.215 1.00 55.44 772 PRO A CA 1
ATOM 5861 C C . PRO A 1 772 ? 13.676 -22.542 -28.211 1.00 55.44 772 PRO A C 1
ATOM 5863 O O . PRO A 1 772 ? 12.450 -22.465 -28.113 1.00 55.44 772 PRO A O 1
ATOM 5866 N N . ILE A 1 773 ? 14.244 -23.299 -29.139 1.00 54.19 773 ILE A N 1
ATOM 5867 C CA . ILE A 1 773 ? 13.730 -24.552 -29.710 1.00 54.19 773 ILE A CA 1
ATOM 5868 C C . ILE A 1 773 ? 14.979 -25.404 -29.970 1.00 54.19 773 ILE A C 1
ATOM 5870 O O . ILE A 1 773 ? 16.057 -24.840 -30.120 1.00 54.19 773 ILE A O 1
ATOM 5874 N N . LEU A 1 774 ? 14.864 -26.728 -30.143 1.00 60.22 774 LEU A N 1
ATOM 5875 C CA . LEU A 1 774 ? 15.980 -27.621 -30.546 1.00 60.22 774 LEU A CA 1
ATOM 5876 C C . LEU A 1 774 ? 16.754 -27.172 -31.816 1.00 60.22 774 LEU A C 1
ATOM 5878 O O . LEU A 1 774 ? 17.700 -27.837 -32.223 1.00 60.22 774 LEU A O 1
ATOM 5882 N N . LYS A 1 775 ? 16.318 -26.101 -32.492 1.00 62.31 775 LYS A N 1
ATOM 5883 C CA . LYS A 1 775 ? 16.944 -25.487 -33.668 1.00 62.31 775 LYS A CA 1
ATOM 5884 C C . LYS A 1 775 ? 17.599 -24.117 -33.409 1.00 62.31 775 LYS A C 1
ATOM 5886 O O . LYS A 1 775 ? 18.176 -23.610 -34.360 1.00 62.31 775 LYS A O 1
ATOM 5891 N N . ASN A 1 776 ? 17.440 -23.513 -32.226 1.00 73.56 776 ASN A N 1
ATOM 5892 C CA . ASN A 1 776 ? 17.870 -22.146 -31.877 1.00 73.56 776 ASN A CA 1
ATOM 5893 C C . ASN A 1 776 ? 18.380 -22.087 -30.420 1.00 73.56 776 ASN A C 1
ATOM 5895 O O . ASN A 1 776 ? 17.912 -21.275 -29.634 1.00 73.56 776 ASN A O 1
ATOM 5899 N N . ASP A 1 777 ? 19.237 -23.036 -30.044 1.00 81.31 777 ASP A N 1
ATOM 5900 C CA . ASP A 1 777 ? 19.657 -23.293 -28.658 1.00 81.31 777 ASP A CA 1
ATOM 5901 C C . ASP A 1 777 ? 21.065 -22.745 -28.373 1.00 81.31 777 ASP A C 1
ATOM 5903 O O . ASP A 1 777 ? 22.035 -23.142 -29.033 1.00 81.31 777 ASP A O 1
ATOM 5907 N N . CYS A 1 778 ? 21.167 -21.844 -27.398 1.00 87.88 778 CYS A N 1
ATOM 5908 C CA . CYS A 1 778 ? 22.382 -21.139 -26.999 1.00 87.88 778 CYS A CA 1
ATOM 5909 C C . CYS A 1 778 ? 22.523 -21.159 -25.473 1.00 87.88 778 CYS A C 1
ATOM 5911 O O . CYS A 1 778 ? 21.652 -20.620 -24.802 1.00 87.88 778 CYS A O 1
ATOM 5913 N N . ASP A 1 779 ? 23.651 -21.678 -24.977 1.00 89.00 779 ASP A N 1
ATOM 5914 C CA . ASP A 1 779 ? 24.000 -21.767 -23.554 1.00 89.00 779 ASP A CA 1
ATOM 5915 C C . ASP A 1 779 ? 24.802 -20.535 -23.084 1.00 89.00 779 ASP A C 1
ATOM 5917 O O . ASP A 1 779 ? 25.683 -20.037 -23.799 1.00 89.00 779 ASP A O 1
ATOM 5921 N N . LEU A 1 780 ? 24.611 -20.125 -21.827 1.00 92.94 780 LEU A N 1
ATOM 5922 C CA . LEU A 1 780 ? 25.318 -19.030 -21.164 1.00 92.94 780 LEU A CA 1
ATOM 5923 C C . LEU A 1 780 ? 26.297 -19.547 -20.100 1.00 92.94 780 LEU A C 1
ATOM 5925 O O . LEU A 1 780 ? 25.947 -20.314 -19.204 1.00 92.94 780 LEU A O 1
ATOM 5929 N N . PHE A 1 781 ? 27.529 -19.040 -20.109 1.00 93.25 781 PHE A N 1
ATOM 5930 C CA . PHE A 1 781 ? 28.525 -19.293 -19.062 1.00 93.25 781 PHE A CA 1
ATOM 5931 C C . PHE A 1 781 ? 29.159 -17.986 -18.590 1.00 93.25 781 PHE A C 1
ATOM 5933 O O . PHE A 1 781 ? 29.367 -17.086 -19.395 1.00 93.25 781 PHE A O 1
ATOM 5940 N N . ALA A 1 782 ? 29.537 -17.889 -17.315 1.00 94.94 782 ALA A N 1
ATOM 5941 C CA . ALA A 1 782 ? 30.222 -16.727 -16.746 1.00 94.94 782 ALA A CA 1
ATOM 5942 C C . ALA A 1 782 ? 31.425 -17.123 -15.884 1.00 94.94 782 ALA A C 1
ATOM 5944 O O . ALA A 1 782 ? 31.431 -18.185 -15.253 1.00 94.94 782 ALA A O 1
ATOM 5945 N N . LYS A 1 783 ? 32.452 -16.267 -15.829 1.00 90.75 783 LYS A N 1
ATOM 5946 C CA . LYS A 1 783 ? 33.622 -16.453 -14.960 1.00 90.75 783 LYS A CA 1
ATOM 5947 C C . LYS A 1 783 ? 34.317 -15.126 -14.636 1.00 90.75 783 LYS A C 1
ATOM 5949 O O . LYS A 1 783 ? 34.487 -14.271 -15.502 1.00 90.75 783 LYS A O 1
ATOM 5954 N N . PHE A 1 784 ? 34.741 -14.970 -13.384 1.00 88.00 784 PHE A N 1
ATOM 5955 C CA . PHE A 1 784 ? 35.501 -13.805 -12.928 1.00 88.00 784 PHE A CA 1
ATOM 5956 C C . PHE A 1 784 ? 36.947 -13.829 -13.451 1.00 88.00 784 PHE A C 1
ATOM 5958 O O . PHE A 1 784 ? 37.591 -14.884 -13.466 1.00 88.00 784 PHE A O 1
ATOM 5965 N N . ALA A 1 785 ? 37.449 -12.661 -13.863 1.00 78.81 785 ALA A N 1
ATOM 5966 C CA . ALA A 1 785 ? 38.824 -12.354 -14.280 1.00 78.81 785 ALA A CA 1
ATOM 5967 C C . ALA A 1 785 ? 39.396 -13.132 -15.486 1.00 78.81 785 ALA A C 1
ATOM 5969 O O . ALA A 1 785 ? 40.421 -12.739 -16.037 1.00 78.81 785 ALA A O 1
ATOM 5970 N N . THR A 1 786 ? 38.760 -14.217 -15.932 1.00 78.25 786 THR A N 1
ATOM 5971 C CA . THR A 1 786 ? 39.201 -15.054 -17.059 1.00 78.25 786 THR A CA 1
ATOM 5972 C C . THR A 1 786 ? 38.007 -15.505 -17.890 1.00 78.25 786 THR A C 1
ATOM 5974 O O . THR A 1 786 ? 36.917 -15.671 -17.350 1.00 78.25 786 THR A O 1
ATOM 5977 N N . CYS A 1 787 ? 38.204 -15.753 -19.188 1.00 75.81 787 CYS A N 1
ATOM 5978 C CA . CYS A 1 787 ? 37.118 -16.221 -20.048 1.00 75.81 787 CYS A CA 1
ATOM 5979 C C . CYS A 1 787 ? 36.614 -17.617 -19.645 1.00 75.81 787 CYS A C 1
ATOM 5981 O O . CYS A 1 787 ? 37.427 -18.530 -19.446 1.00 75.81 787 CYS A O 1
ATOM 5983 N N . PRO A 1 788 ? 35.287 -17.812 -19.550 1.00 86.38 788 PRO A N 1
ATOM 5984 C CA . PRO A 1 788 ? 34.703 -19.127 -19.342 1.00 86.38 788 PRO A CA 1
ATOM 5985 C C . PRO A 1 788 ? 34.902 -20.032 -20.568 1.00 86.38 788 PRO A C 1
ATOM 5987 O O . PRO A 1 788 ? 34.961 -19.582 -21.710 1.00 86.38 788 PRO A O 1
ATOM 5990 N N . THR A 1 789 ? 34.977 -21.337 -20.335 1.00 85.31 789 THR A N 1
ATOM 5991 C CA . THR A 1 789 ? 34.864 -22.374 -21.369 1.00 85.31 789 THR A CA 1
ATOM 5992 C C . THR A 1 789 ? 33.810 -23.384 -20.937 1.00 85.31 789 THR A C 1
ATOM 5994 O O . THR A 1 789 ? 33.493 -23.472 -19.752 1.00 85.31 789 THR A O 1
ATOM 5997 N N . LYS A 1 790 ? 33.336 -24.229 -21.858 1.00 88.00 790 LYS A N 1
ATOM 5998 C CA . LYS A 1 790 ? 32.416 -25.330 -21.515 1.00 88.00 790 LYS A CA 1
ATOM 5999 C C . LYS A 1 790 ? 32.965 -26.308 -20.468 1.00 88.00 790 LYS A C 1
ATOM 6001 O O . LYS A 1 790 ? 32.193 -27.009 -19.831 1.00 88.00 790 LYS A O 1
ATOM 6006 N N . ALA A 1 791 ? 34.289 -26.374 -20.308 1.00 82.00 791 ALA A N 1
ATOM 6007 C CA . ALA A 1 791 ? 34.957 -27.229 -19.326 1.00 82.00 791 ALA A CA 1
ATOM 6008 C C . ALA A 1 791 ? 35.436 -26.462 -18.077 1.00 82.00 791 ALA A C 1
ATOM 6010 O O . ALA A 1 791 ? 35.824 -27.079 -17.090 1.00 82.00 791 ALA A O 1
ATOM 6011 N N . SER A 1 792 ? 35.461 -25.126 -18.114 1.00 82.50 792 SER A N 1
ATOM 6012 C CA . SER A 1 792 ? 35.946 -24.280 -17.022 1.00 82.50 792 SER A CA 1
ATOM 6013 C C . SER A 1 792 ? 35.173 -22.966 -16.982 1.00 82.50 792 SER A C 1
ATOM 6015 O O . SER A 1 792 ? 35.557 -21.974 -17.604 1.00 82.50 792 SER A O 1
ATOM 6017 N N . TYR A 1 793 ? 34.099 -22.955 -16.205 1.00 91.81 793 TYR A N 1
ATOM 6018 C CA . TYR A 1 793 ? 33.251 -21.794 -15.949 1.00 91.81 793 TYR A CA 1
ATOM 6019 C C . TYR A 1 793 ? 33.111 -21.572 -14.438 1.00 91.81 793 TYR A C 1
ATOM 6021 O O . TYR A 1 793 ? 33.370 -22.480 -13.649 1.00 91.81 793 TYR A O 1
ATOM 6029 N N . GLY A 1 794 ? 32.756 -20.351 -14.034 1.00 88.25 794 GLY A N 1
ATOM 6030 C CA . GLY A 1 794 ? 32.388 -20.049 -12.650 1.00 88.25 794 GLY A CA 1
ATOM 6031 C C . GLY A 1 794 ? 30.921 -20.382 -12.389 1.00 88.25 794 GLY A C 1
ATOM 6032 O O . GLY A 1 794 ? 30.607 -21.065 -11.423 1.00 88.25 794 GLY A O 1
ATOM 6033 N N . VAL A 1 795 ? 30.039 -19.945 -13.292 1.00 91.62 795 VAL A N 1
ATOM 6034 C CA . VAL A 1 795 ? 28.593 -20.206 -13.244 1.00 91.62 795 VAL A CA 1
ATOM 6035 C C . VAL A 1 795 ? 28.083 -20.521 -14.653 1.00 91.62 795 VAL A C 1
ATOM 6037 O O . VAL A 1 795 ? 28.545 -19.915 -15.621 1.00 91.62 795 VAL A O 1
ATOM 6040 N N . LYS A 1 796 ? 27.157 -21.479 -14.768 1.00 92.06 796 LYS A N 1
ATOM 6041 C CA . LYS A 1 796 ? 26.396 -21.772 -15.993 1.00 92.06 796 LYS A CA 1
ATOM 6042 C C . LYS A 1 796 ? 24.978 -21.212 -15.841 1.00 92.06 796 LYS A C 1
ATOM 6044 O O . LYS A 1 796 ? 24.446 -21.217 -14.731 1.00 92.06 796 LYS A O 1
ATOM 6049 N N . GLY A 1 797 ? 24.400 -20.715 -16.928 1.00 87.81 797 GLY A N 1
ATOM 6050 C CA . GLY A 1 797 ? 23.024 -20.249 -16.977 1.00 87.81 797 GLY A CA 1
ATOM 6051 C C . GLY A 1 797 ? 22.001 -21.354 -16.725 1.00 87.81 797 GLY A C 1
ATOM 6052 O O . GLY A 1 797 ? 22.275 -22.548 -16.861 1.00 87.81 797 GLY A O 1
ATOM 6053 N N . VAL A 1 798 ? 20.819 -20.927 -16.282 1.00 82.12 798 VAL A N 1
ATOM 6054 C CA . VAL A 1 798 ? 19.653 -21.781 -16.039 1.00 82.12 798 VAL A CA 1
ATOM 6055 C C . VAL A 1 798 ? 18.553 -21.411 -17.030 1.00 82.12 798 VAL A C 1
ATOM 6057 O O . VAL A 1 798 ? 17.980 -20.315 -16.947 1.00 82.12 798 VAL A O 1
ATOM 6060 N N . GLU A 1 799 ? 18.250 -22.343 -17.929 1.00 80.38 799 GLU A N 1
ATOM 6061 C CA . GLU A 1 799 ? 17.206 -22.246 -18.955 1.00 80.38 799 GLU A CA 1
ATOM 6062 C C . GLU A 1 799 ? 15.794 -22.291 -18.343 1.00 80.38 799 GLU A C 1
ATOM 6064 O O . GLU A 1 799 ? 15.517 -23.061 -17.421 1.00 80.38 799 GLU A O 1
ATOM 6069 N N . SER A 1 800 ? 14.881 -21.454 -18.842 1.00 66.19 800 SER A N 1
ATOM 6070 C CA . SER A 1 800 ? 13.473 -21.440 -18.429 1.00 66.19 800 SER A CA 1
ATOM 6071 C C . SER A 1 800 ? 12.584 -20.863 -19.527 1.00 66.19 800 SER A C 1
ATOM 6073 O O . SER A 1 800 ? 12.395 -19.647 -19.605 1.00 66.19 800 SER A O 1
ATOM 6075 N N . GLY A 1 801 ? 11.983 -21.723 -20.353 1.00 72.62 801 GLY A N 1
ATOM 6076 C CA . GLY A 1 801 ? 11.311 -21.241 -21.562 1.00 72.62 801 GLY A CA 1
ATOM 6077 C C . GLY A 1 801 ? 12.319 -20.466 -22.410 1.00 72.62 801 GLY A C 1
ATOM 6078 O O . GLY A 1 801 ? 13.466 -20.896 -22.456 1.00 72.62 801 GLY A O 1
ATOM 6079 N N . ILE A 1 802 ? 11.911 -19.340 -23.023 1.00 73.12 802 ILE A N 1
ATOM 6080 C CA . ILE A 1 802 ? 12.706 -18.533 -23.984 1.00 73.12 802 ILE A CA 1
ATOM 6081 C C . ILE A 1 802 ? 13.880 -17.718 -23.420 1.00 73.12 802 ILE A C 1
ATOM 6083 O O . ILE A 1 802 ? 14.433 -16.867 -24.117 1.00 73.12 802 ILE A O 1
ATOM 6087 N N . VAL A 1 803 ? 14.250 -17.958 -22.166 1.00 76.81 803 VAL A N 1
ATOM 6088 C CA . VAL A 1 803 ? 15.211 -17.138 -21.434 1.00 76.81 803 VAL A CA 1
ATOM 6089 C C . VAL A 1 803 ? 16.208 -18.026 -20.702 1.00 76.81 803 VAL A C 1
ATOM 6091 O O . VAL A 1 803 ? 15.822 -18.969 -20.005 1.00 76.81 803 VAL A O 1
ATOM 6094 N N . GLU A 1 804 ? 17.485 -17.663 -20.772 1.00 86.44 804 GLU A N 1
ATOM 6095 C CA . GLU A 1 804 ? 18.542 -18.244 -19.944 1.00 86.44 804 GLU A CA 1
ATOM 6096 C C . GLU A 1 804 ? 19.130 -17.180 -19.013 1.00 86.44 804 GLU A C 1
ATOM 6098 O O . GLU A 1 804 ? 19.332 -16.032 -19.405 1.00 86.44 804 GLU A O 1
ATOM 6103 N N . THR A 1 805 ? 19.376 -17.525 -17.747 1.00 86.81 805 THR A N 1
ATOM 6104 C CA . THR A 1 805 ? 19.802 -16.541 -16.737 1.00 86.81 805 THR A CA 1
ATOM 6105 C C . THR A 1 805 ? 20.951 -17.051 -15.876 1.00 86.81 805 THR A C 1
ATOM 6107 O O . THR A 1 805 ? 20.917 -18.185 -15.406 1.00 86.81 805 THR A O 1
ATOM 6110 N N . ILE A 1 806 ? 21.924 -16.183 -15.605 1.00 90.06 806 ILE A N 1
ATOM 6111 C CA . ILE A 1 806 ? 22.933 -16.319 -14.551 1.00 90.06 806 ILE A CA 1
ATOM 6112 C C . ILE A 1 806 ? 22.635 -15.295 -13.457 1.00 90.06 806 ILE A C 1
ATOM 6114 O O . ILE A 1 806 ? 22.455 -14.112 -13.741 1.00 90.06 806 ILE A O 1
ATOM 6118 N N . THR A 1 807 ? 22.663 -15.738 -12.201 1.00 86.69 807 THR A N 1
ATOM 6119 C CA . THR A 1 807 ? 22.607 -14.865 -11.024 1.00 86.69 807 THR A CA 1
ATOM 6120 C C . THR A 1 807 ? 23.778 -15.190 -10.109 1.00 86.69 807 THR A C 1
ATOM 6122 O O . THR A 1 807 ? 23.967 -16.342 -9.724 1.00 86.69 807 THR A O 1
ATOM 6125 N N . VAL A 1 808 ? 24.568 -14.177 -9.761 1.00 85.56 808 VAL A N 1
ATOM 6126 C CA . VAL A 1 808 ? 25.681 -14.287 -8.812 1.00 85.56 808 VAL A CA 1
ATOM 6127 C C . VAL A 1 808 ? 25.387 -13.408 -7.603 1.00 85.56 808 VAL A C 1
ATOM 6129 O O . VAL A 1 808 ? 25.173 -12.202 -7.745 1.00 85.56 808 VAL A O 1
ATOM 6132 N N . SER A 1 809 ? 25.397 -14.019 -6.420 1.00 81.12 809 SER A N 1
ATOM 6133 C CA . SER A 1 809 ? 25.309 -13.331 -5.130 1.00 81.12 809 SER A CA 1
ATOM 6134 C C . SER A 1 809 ? 26.678 -12.818 -4.698 1.00 81.12 809 SER A C 1
ATOM 6136 O O . SER A 1 809 ? 27.659 -13.550 -4.809 1.00 81.12 809 SER A O 1
ATOM 6138 N N . ASN A 1 810 ? 26.740 -11.576 -4.206 1.00 75.38 810 ASN A N 1
ATOM 6139 C CA . ASN A 1 810 ? 27.961 -10.902 -3.750 1.00 75.38 810 ASN A CA 1
ATOM 6140 C C . ASN A 1 810 ? 29.130 -11.050 -4.748 1.00 75.38 810 ASN A C 1
ATOM 6142 O O . ASN A 1 810 ? 30.187 -11.583 -4.397 1.00 75.38 810 ASN A O 1
ATOM 6146 N N . PRO A 1 811 ? 28.941 -10.648 -6.022 1.00 85.06 811 PRO A N 1
ATOM 6147 C CA . PRO A 1 811 ? 29.948 -10.841 -7.058 1.00 85.06 811 PRO A CA 1
ATOM 6148 C C . PRO A 1 811 ? 31.257 -10.118 -6.712 1.00 85.06 811 PRO A C 1
ATOM 6150 O O . PRO A 1 811 ? 31.263 -8.972 -6.263 1.00 85.06 811 PRO A O 1
ATOM 6153 N N . ALA A 1 812 ? 32.389 -10.775 -6.974 1.00 80.69 812 ALA A N 1
ATOM 6154 C CA . ALA A 1 812 ? 33.699 -10.150 -6.832 1.00 80.69 812 ALA A CA 1
ATOM 6155 C C . ALA A 1 812 ? 33.818 -8.925 -7.755 1.00 80.69 812 ALA A C 1
ATOM 6157 O O . ALA A 1 812 ? 33.470 -8.999 -8.937 1.00 80.69 812 ALA A O 1
ATOM 6158 N N . ALA A 1 813 ? 34.331 -7.818 -7.214 1.00 77.81 813 ALA A N 1
ATOM 6159 C CA . ALA A 1 813 ? 34.575 -6.599 -7.977 1.00 77.81 813 ALA A CA 1
ATOM 6160 C C . ALA A 1 813 ? 35.688 -6.809 -9.017 1.00 77.81 813 ALA A C 1
ATOM 6162 O O . ALA A 1 813 ? 36.721 -7.411 -8.717 1.00 77.81 813 ALA A O 1
ATOM 6163 N N . GLY A 1 814 ? 35.494 -6.280 -10.224 1.00 76.06 814 GLY A N 1
ATOM 6164 C CA . GLY A 1 814 ? 36.387 -6.440 -11.374 1.00 76.06 814 GLY A CA 1
ATOM 6165 C C . GLY A 1 814 ? 35.686 -7.058 -12.586 1.00 76.06 814 GLY A C 1
ATOM 6166 O O . GLY A 1 814 ? 34.464 -7.195 -12.608 1.00 76.06 814 GLY A O 1
ATOM 6167 N N . THR A 1 815 ? 36.453 -7.414 -13.616 1.00 84.62 815 THR A N 1
ATOM 6168 C CA . THR A 1 815 ? 35.888 -7.864 -14.894 1.00 84.62 815 THR A CA 1
ATOM 6169 C C . THR A 1 815 ? 35.344 -9.289 -14.812 1.00 84.62 815 THR A C 1
ATOM 6171 O O . THR A 1 815 ? 36.059 -10.238 -14.473 1.00 84.62 815 THR A O 1
ATOM 6174 N N . TRP A 1 816 ? 34.081 -9.448 -15.188 1.00 90.31 816 TRP A N 1
ATOM 6175 C CA . TRP A 1 816 ? 33.432 -10.731 -15.430 1.00 90.31 816 TRP A CA 1
ATOM 6176 C C . TRP A 1 816 ? 33.310 -10.977 -16.927 1.00 90.31 816 TRP A C 1
ATOM 6178 O O . TRP A 1 816 ? 32.902 -10.092 -17.678 1.00 90.31 816 TRP A O 1
ATOM 6188 N N . TYR A 1 817 ? 33.645 -12.193 -17.350 1.00 89.62 817 TYR A N 1
ATOM 6189 C CA . TYR A 1 817 ? 33.531 -12.634 -18.734 1.00 89.62 817 TYR A CA 1
ATOM 6190 C C . TYR A 1 817 ? 32.350 -13.583 -18.890 1.00 89.62 817 TYR A C 1
ATOM 6192 O O . TYR A 1 817 ? 32.139 -14.454 -18.043 1.00 89.62 817 TYR A O 1
ATOM 6200 N N . PHE A 1 818 ? 31.638 -13.450 -20.003 1.00 94.06 818 PHE A N 1
ATOM 6201 C CA . PHE A 1 818 ? 30.491 -14.263 -20.380 1.00 94.06 818 PHE A CA 1
ATOM 6202 C C . PHE A 1 818 ? 30.749 -14.944 -21.724 1.00 94.06 818 PHE A C 1
ATOM 6204 O O . PHE A 1 818 ? 31.366 -14.355 -22.609 1.00 94.06 818 PHE A O 1
ATOM 6211 N N . LEU A 1 819 ? 30.284 -16.180 -21.873 1.00 92.31 819 LEU A N 1
ATOM 6212 C CA . LEU A 1 819 ? 30.334 -16.971 -23.099 1.00 92.31 819 LEU A CA 1
ATOM 6213 C C . LEU A 1 819 ? 28.908 -17.350 -23.487 1.00 92.31 819 LEU A C 1
ATOM 6215 O O . LEU A 1 819 ? 28.230 -18.006 -22.700 1.00 92.31 819 LEU A O 1
ATOM 6219 N N . LEU A 1 820 ? 28.509 -16.980 -24.702 1.00 92.44 820 LEU A N 1
ATOM 6220 C CA . LEU A 1 820 ? 27.382 -17.575 -25.412 1.00 92.44 820 LEU A CA 1
ATOM 6221 C C . LEU A 1 820 ? 27.913 -18.716 -26.272 1.00 92.44 820 LEU A C 1
ATOM 6223 O O . LEU A 1 820 ? 28.839 -18.514 -27.064 1.00 92.44 820 LEU A O 1
ATOM 6227 N N . TYR A 1 821 ? 27.349 -19.904 -26.108 1.00 89.88 821 TYR A N 1
ATOM 6228 C CA . TYR A 1 821 ? 27.736 -21.086 -26.859 1.00 89.88 821 TYR A CA 1
ATOM 6229 C C . TYR 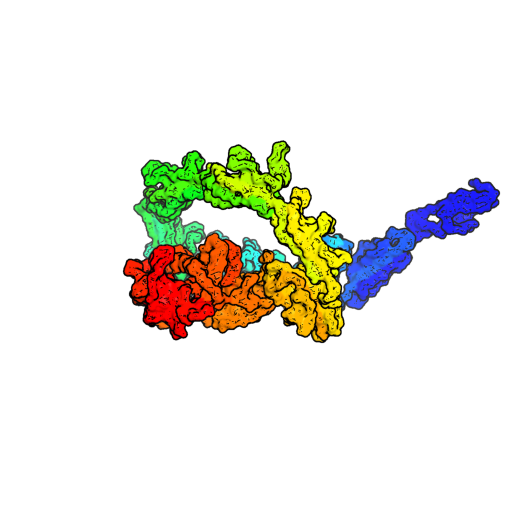A 1 821 ? 26.542 -21.662 -27.611 1.00 89.88 821 TYR A C 1
ATOM 6231 O O . TYR A 1 821 ? 25.589 -22.121 -26.992 1.00 89.88 821 TYR A O 1
ATOM 6239 N N . GLY A 1 822 ? 26.617 -21.707 -28.941 1.00 88.25 822 GLY A N 1
ATOM 6240 C CA . GLY A 1 822 ? 25.565 -22.317 -29.752 1.00 88.25 822 GLY A CA 1
ATOM 6241 C C . GLY A 1 822 ? 25.579 -23.837 -29.624 1.00 88.25 822 GLY A C 1
ATOM 6242 O O . GLY A 1 822 ? 26.379 -24.505 -30.281 1.00 88.25 822 GLY A O 1
ATOM 6243 N N . THR A 1 823 ? 24.696 -24.409 -28.808 1.00 83.81 823 THR A N 1
ATOM 6244 C CA . THR A 1 823 ? 24.459 -25.862 -28.784 1.00 83.81 823 THR A CA 1
ATOM 6245 C C . THR A 1 823 ? 23.832 -26.308 -30.109 1.00 83.81 823 THR A C 1
ATOM 6247 O O . THR A 1 823 ? 24.207 -27.341 -30.671 1.00 83.81 823 THR A O 1
ATOM 6250 N N . THR A 1 824 ? 22.980 -25.457 -30.684 1.00 84.75 824 THR A N 1
ATOM 6251 C CA . THR A 1 824 ? 22.630 -25.454 -32.111 1.00 84.75 824 THR A CA 1
ATOM 6252 C C . THR A 1 824 ? 22.880 -24.064 -32.708 1.00 84.75 824 THR A C 1
ATOM 6254 O O . THR A 1 824 ? 23.364 -23.172 -32.016 1.00 84.75 824 THR A O 1
ATOM 6257 N N . ALA A 1 825 ? 22.668 -23.882 -34.016 1.00 84.38 825 ALA A N 1
ATOM 6258 C CA . ALA A 1 825 ? 22.785 -22.548 -34.606 1.00 84.38 825 ALA A CA 1
ATOM 6259 C C . ALA A 1 825 ? 21.711 -21.656 -33.990 1.00 84.38 825 ALA A C 1
ATOM 6261 O O . ALA A 1 825 ? 20.574 -22.107 -33.889 1.00 84.38 825 ALA A O 1
ATOM 6262 N N . TYR A 1 826 ? 22.062 -20.435 -33.595 1.00 86.88 826 TYR A N 1
ATOM 6263 C CA . TYR A 1 826 ? 21.123 -19.519 -32.974 1.00 86.88 826 TYR A CA 1
ATOM 6264 C C . TYR A 1 826 ? 21.033 -18.170 -33.685 1.00 86.88 826 TYR A C 1
ATOM 6266 O O . TYR A 1 826 ? 21.993 -17.717 -34.305 1.00 86.88 826 TYR A O 1
ATOM 6274 N N . SER A 1 827 ? 19.865 -17.535 -33.604 1.00 86.06 827 SER A N 1
ATOM 6275 C CA . SER A 1 827 ? 19.607 -16.220 -34.184 1.00 86.06 827 SER A CA 1
ATOM 6276 C C . SER A 1 827 ? 18.633 -15.389 -33.357 1.00 86.06 827 SER A C 1
ATOM 6278 O O . SER A 1 827 ? 17.639 -15.920 -32.853 1.00 86.06 827 SER A O 1
ATOM 6280 N N . GLY A 1 828 ? 18.876 -14.083 -33.300 1.00 84.12 828 GLY A N 1
ATOM 6281 C CA . GLY A 1 828 ? 18.008 -13.088 -32.688 1.00 84.12 828 GLY A CA 1
ATOM 6282 C C . GLY A 1 828 ? 18.105 -13.014 -31.166 1.00 84.12 828 GLY A C 1
ATOM 6283 O O . GLY A 1 828 ? 17.176 -12.509 -30.542 1.00 84.12 828 GLY A O 1
ATOM 6284 N N . VAL A 1 829 ? 19.191 -13.507 -30.559 1.00 86.94 829 VAL A N 1
ATOM 6285 C CA . VAL A 1 829 ? 19.343 -13.486 -29.093 1.00 86.94 829 VAL A CA 1
ATOM 6286 C C . VAL A 1 829 ? 20.031 -12.205 -28.625 1.00 86.94 829 VAL A C 1
ATOM 6288 O O . VAL A 1 829 ? 20.873 -11.652 -29.330 1.00 86.94 829 VAL A O 1
ATOM 6291 N N . THR A 1 830 ? 19.723 -11.730 -27.420 1.00 90.31 830 THR A N 1
ATOM 6292 C CA . THR A 1 830 ? 20.452 -10.606 -26.797 1.00 90.31 830 THR A CA 1
ATOM 6293 C C . THR A 1 830 ? 20.973 -11.002 -25.429 1.00 90.31 830 THR A C 1
ATOM 6295 O O . THR A 1 830 ? 20.277 -11.687 -24.689 1.00 90.31 830 THR A O 1
ATOM 6298 N N . LEU A 1 831 ? 22.184 -10.558 -25.076 1.00 91.88 831 LEU A N 1
ATOM 6299 C CA . LEU A 1 831 ? 22.721 -10.685 -23.722 1.00 91.88 831 LEU A CA 1
ATOM 6300 C C . LEU A 1 831 ? 22.583 -9.344 -23.000 1.00 91.88 831 LEU A C 1
ATOM 6302 O O . LEU A 1 831 ? 23.165 -8.343 -23.418 1.00 91.88 831 LEU A O 1
ATOM 6306 N N . LYS A 1 832 ? 21.874 -9.329 -21.873 1.00 91.88 832 LYS A N 1
ATOM 6307 C CA . LYS A 1 832 ? 21.818 -8.190 -20.952 1.00 91.88 832 LYS A CA 1
ATOM 6308 C C . LYS A 1 832 ? 22.450 -8.573 -19.625 1.00 91.88 832 LYS A C 1
ATOM 6310 O O . LYS A 1 832 ? 22.080 -9.583 -19.039 1.00 91.88 832 LYS A O 1
ATOM 6315 N N . VAL A 1 833 ? 23.360 -7.744 -19.127 1.00 92.69 833 VAL A N 1
ATOM 6316 C CA . VAL A 1 833 ? 24.022 -7.953 -17.834 1.00 92.69 833 VAL A CA 1
ATOM 6317 C C . VAL A 1 833 ? 23.794 -6.730 -16.959 1.00 92.69 833 VAL A C 1
ATOM 6319 O O . VAL A 1 833 ? 24.071 -5.618 -17.397 1.00 92.69 833 VAL A O 1
ATOM 6322 N N . THR A 1 834 ? 23.308 -6.919 -15.734 1.00 92.25 834 THR A N 1
ATOM 6323 C CA . THR A 1 834 ? 23.039 -5.847 -14.769 1.00 92.25 834 THR A CA 1
ATOM 6324 C C . THR A 1 834 ? 23.688 -6.161 -13.424 1.00 92.25 834 THR A C 1
ATOM 6326 O O . THR A 1 834 ? 23.548 -7.265 -12.898 1.00 92.25 834 THR A O 1
ATOM 6329 N N . CYS A 1 835 ? 24.379 -5.175 -12.861 1.00 89.50 835 CYS A N 1
ATOM 6330 C CA . CYS A 1 835 ? 24.916 -5.190 -11.503 1.00 89.50 835 CYS A CA 1
ATOM 6331 C C . CYS A 1 835 ? 23.993 -4.375 -10.593 1.00 89.50 835 CYS A C 1
ATOM 6333 O O . CYS A 1 835 ? 23.690 -3.232 -10.931 1.00 89.50 835 CYS A O 1
ATOM 6335 N N . TYR A 1 836 ? 23.598 -4.942 -9.455 1.00 87.69 836 TYR A N 1
ATOM 6336 C CA . TYR A 1 836 ? 22.746 -4.293 -8.461 1.00 87.69 836 TYR A CA 1
ATOM 6337 C C . TYR A 1 836 ? 23.529 -4.049 -7.178 1.00 87.69 836 TYR A C 1
ATOM 6339 O O . TYR A 1 836 ? 24.188 -4.956 -6.653 1.00 87.69 836 TYR A O 1
ATOM 6347 N N . SER A 1 837 ? 23.449 -2.818 -6.677 1.00 83.44 837 SER A N 1
ATOM 6348 C CA . SER A 1 837 ? 24.055 -2.437 -5.399 1.00 83.44 837 SER A CA 1
ATOM 6349 C C . SER A 1 837 ? 23.175 -2.807 -4.199 1.00 83.44 837 SER A C 1
ATOM 6351 O O . SER A 1 837 ? 23.688 -2.983 -3.098 1.00 83.44 837 SER A O 1
ATOM 6353 N N . VAL A 1 838 ? 21.872 -3.015 -4.420 1.00 79.19 838 VAL A N 1
ATOM 6354 C CA . VAL A 1 838 ? 20.887 -3.528 -3.452 1.00 79.19 838 VAL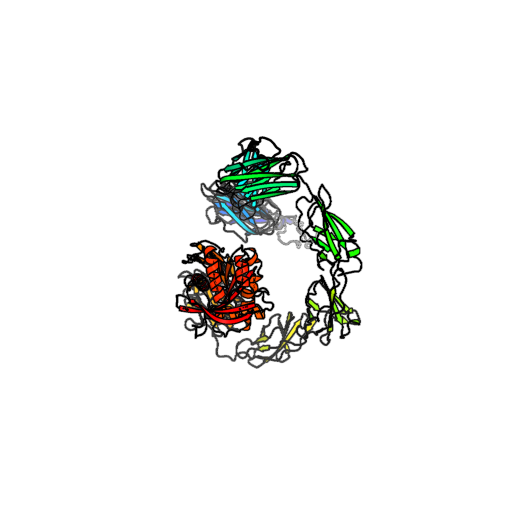 A CA 1
ATOM 6355 C C . VAL A 1 838 ? 19.860 -4.383 -4.207 1.00 79.19 838 VAL A C 1
ATOM 6357 O O . VAL A 1 838 ? 19.500 -4.047 -5.332 1.00 79.19 838 VAL A O 1
ATOM 6360 N N . ALA A 1 839 ? 19.398 -5.480 -3.604 1.00 82.00 839 ALA A N 1
ATOM 6361 C CA . ALA A 1 839 ? 18.301 -6.295 -4.126 1.00 82.00 839 ALA A CA 1
ATOM 6362 C C . ALA A 1 839 ? 17.371 -6.687 -2.971 1.00 82.00 839 ALA A C 1
ATOM 6364 O O . ALA A 1 839 ? 17.707 -7.575 -2.193 1.00 82.00 839 ALA A O 1
ATOM 6365 N N . ASP A 1 840 ? 16.225 -6.019 -2.861 1.00 80.88 840 ASP A N 1
ATOM 6366 C CA . ASP A 1 840 ? 15.346 -6.105 -1.690 1.00 80.88 840 ASP A CA 1
ATOM 6367 C C . ASP A 1 840 ? 14.050 -6.868 -1.993 1.00 80.88 840 ASP A C 1
ATOM 6369 O O . ASP A 1 840 ? 13.459 -6.686 -3.054 1.00 80.88 840 ASP A O 1
ATOM 6373 N N . ILE A 1 841 ? 13.589 -7.719 -1.075 1.00 83.69 841 ILE A N 1
ATOM 6374 C CA . ILE A 1 841 ? 12.326 -8.454 -1.210 1.00 83.69 841 ILE A CA 1
ATOM 6375 C C . ILE A 1 841 ? 11.243 -7.678 -0.460 1.00 83.69 841 ILE A C 1
ATOM 6377 O O . ILE A 1 841 ? 11.320 -7.499 0.748 1.00 83.69 841 ILE A O 1
ATOM 6381 N N . VAL A 1 842 ? 10.183 -7.276 -1.157 1.00 83.62 842 VAL A N 1
ATOM 6382 C CA . VAL A 1 842 ? 9.043 -6.569 -0.561 1.00 83.62 842 VAL A CA 1
ATOM 6383 C C . VAL A 1 842 ? 7.762 -7.360 -0.778 1.00 83.62 842 VAL A C 1
ATOM 6385 O O . VAL A 1 842 ? 7.376 -7.641 -1.914 1.00 83.62 842 VAL A O 1
ATOM 6388 N N . LEU A 1 843 ? 7.062 -7.697 0.306 1.00 83.81 843 LEU A N 1
ATOM 6389 C CA . LEU A 1 843 ? 5.747 -8.332 0.236 1.00 83.81 843 LEU A CA 1
ATOM 6390 C C . LEU A 1 843 ? 4.675 -7.279 -0.071 1.00 83.81 843 LEU A C 1
ATOM 6392 O O . LEU A 1 843 ? 4.474 -6.324 0.668 1.00 83.81 843 LEU A O 1
ATOM 6396 N N . THR A 1 844 ? 3.981 -7.465 -1.191 1.00 82.88 844 THR A N 1
ATOM 6397 C CA . THR A 1 844 ? 2.890 -6.599 -1.679 1.00 82.88 844 THR A CA 1
ATOM 6398 C C . THR A 1 844 ? 1.501 -7.149 -1.356 1.00 82.88 844 THR A C 1
ATOM 6400 O O . THR A 1 844 ? 0.510 -6.432 -1.442 1.00 82.88 844 THR A O 1
ATOM 6403 N N . GLN A 1 845 ? 1.424 -8.429 -0.997 1.00 86.88 845 GLN A N 1
ATOM 6404 C CA . GLN A 1 845 ? 0.235 -9.105 -0.505 1.00 86.88 845 GLN A CA 1
ATOM 6405 C C . GLN A 1 845 ? 0.668 -10.104 0.561 1.00 86.88 845 GLN A C 1
ATOM 6407 O O . GLN A 1 845 ? 1.554 -10.927 0.318 1.00 86.88 845 GLN A O 1
ATOM 6412 N N . VAL A 1 846 ? -0.012 -10.058 1.699 1.00 84.06 846 VAL A N 1
ATOM 6413 C CA . VAL A 1 846 ? 0.123 -11.013 2.796 1.00 84.06 846 VAL A CA 1
ATOM 6414 C C . VAL A 1 846 ? -1.268 -11.515 3.211 1.00 84.06 846 VAL A C 1
ATOM 6416 O O . VAL A 1 846 ? -2.257 -10.816 2.963 1.00 84.06 846 VAL A O 1
ATOM 6419 N N . PRO A 1 847 ? -1.391 -12.727 3.776 1.00 82.69 847 PRO A N 1
ATOM 6420 C CA . PRO A 1 847 ? -2.655 -13.234 4.305 1.00 82.69 847 PRO A CA 1
ATOM 6421 C C . PRO A 1 847 ? -3.186 -12.351 5.438 1.00 82.69 847 PRO A C 1
ATOM 6423 O O . PRO A 1 847 ? -2.411 -11.750 6.174 1.00 82.69 847 PRO A O 1
ATOM 6426 N N . ALA A 1 848 ? -4.508 -12.300 5.599 1.00 79.19 848 ALA A N 1
ATOM 6427 C CA . ALA A 1 848 ? -5.096 -11.701 6.791 1.00 79.19 848 ALA A CA 1
ATOM 6428 C C . ALA A 1 848 ? -4.812 -12.581 8.019 1.00 79.19 848 ALA A C 1
ATOM 6430 O O . ALA A 1 848 ? -4.816 -13.811 7.912 1.00 79.19 848 ALA A O 1
ATOM 6431 N N . ASN A 1 849 ? -4.610 -11.939 9.168 1.00 79.25 849 ASN A N 1
ATOM 6432 C CA . ASN A 1 849 ? -4.594 -12.620 10.460 1.00 79.25 849 ASN A CA 1
ATOM 6433 C C . ASN A 1 849 ? -6.013 -13.061 10.864 1.00 79.25 849 ASN A C 1
ATOM 6435 O O . ASN A 1 849 ? -7.002 -12.675 10.237 1.00 79.25 849 ASN A O 1
ATOM 6439 N N . ASP A 1 850 ? -6.099 -13.878 11.912 1.00 75.31 850 ASP A N 1
ATOM 6440 C CA . ASP A 1 850 ? -7.340 -14.324 12.558 1.00 75.31 850 ASP A CA 1
ATOM 6441 C C . ASP A 1 850 ? -8.291 -15.113 11.640 1.00 75.31 850 ASP A C 1
ATOM 6443 O O . ASP A 1 850 ? -9.508 -15.171 11.844 1.00 75.31 850 ASP A O 1
ATOM 6447 N N . LEU A 1 851 ? -7.738 -15.779 10.625 1.00 80.81 851 LEU A N 1
ATOM 6448 C CA . LEU A 1 851 ? -8.481 -16.743 9.818 1.00 80.81 851 LEU A CA 1
ATOM 6449 C C . LEU A 1 851 ? -8.565 -18.090 10.546 1.00 80.81 851 LEU A C 1
ATOM 6451 O O . LEU A 1 851 ? -7.591 -18.541 11.150 1.00 80.81 851 LEU A O 1
ATOM 6455 N N . ALA A 1 852 ? -9.729 -18.736 10.473 1.00 81.44 852 ALA A N 1
ATOM 6456 C CA . ALA A 1 852 ? -9.921 -20.090 10.988 1.00 81.44 852 ALA A CA 1
ATOM 6457 C C . ALA A 1 852 ? -9.248 -21.114 10.065 1.00 81.44 852 ALA A C 1
ATOM 6459 O O . ALA A 1 852 ? -9.348 -21.009 8.838 1.00 81.44 852 ALA A O 1
ATOM 6460 N N . VAL A 1 853 ? -8.589 -22.122 10.638 1.00 80.50 853 VAL A N 1
ATOM 6461 C CA . VAL A 1 853 ? -7.999 -23.211 9.847 1.00 80.50 853 VAL A CA 1
ATOM 6462 C C . VAL A 1 853 ? -9.055 -24.272 9.469 1.00 80.50 853 VAL A C 1
ATOM 6464 O O . VAL A 1 853 ? -9.973 -24.529 10.248 1.00 80.50 853 VAL A O 1
ATOM 6467 N N . PRO A 1 854 ? -8.951 -24.927 8.293 1.00 89.81 854 PRO A N 1
ATOM 6468 C CA . PRO A 1 854 ? -7.910 -24.748 7.288 1.00 89.81 854 PRO A CA 1
ATOM 6469 C C . PRO A 1 854 ? -8.192 -23.578 6.332 1.00 89.81 854 PRO A C 1
ATOM 6471 O O . PRO A 1 854 ? -9.305 -23.413 5.835 1.00 89.81 854 PRO A O 1
ATOM 6474 N N . PHE A 1 855 ? -7.149 -22.825 5.979 1.00 91.12 855 PHE A N 1
ATOM 6475 C CA . PHE A 1 855 ? -7.199 -21.834 4.898 1.00 91.12 855 PHE A CA 1
ATOM 6476 C C . PHE A 1 855 ? -5.930 -21.885 4.041 1.00 91.12 855 PHE A C 1
ATOM 6478 O O . PHE A 1 855 ? -4.956 -22.556 4.368 1.00 91.12 855 PHE A O 1
ATOM 6485 N N . THR A 1 856 ? -5.936 -21.193 2.900 1.00 93.88 856 THR A N 1
ATOM 6486 C CA . THR A 1 856 ? -4.743 -21.051 2.050 1.00 93.88 856 THR A CA 1
ATOM 6487 C C . THR A 1 856 ? -4.125 -19.676 2.255 1.00 93.88 856 THR A C 1
ATOM 6489 O O . THR A 1 856 ? -4.701 -18.673 1.832 1.00 93.88 856 THR A O 1
ATOM 6492 N N . ALA A 1 857 ? -2.939 -19.635 2.858 1.00 90.50 857 ALA A N 1
ATOM 6493 C CA . ALA A 1 857 ? -2.117 -18.437 2.921 1.00 90.50 857 ALA A CA 1
ATOM 6494 C C . ALA A 1 857 ? -1.611 -18.100 1.512 1.00 90.50 857 ALA A C 1
ATOM 6496 O O . ALA A 1 857 ? -1.029 -18.952 0.838 1.00 90.50 857 ALA A O 1
ATOM 6497 N N . LYS A 1 858 ? -1.856 -16.868 1.054 1.00 93.69 858 LYS A N 1
ATOM 6498 C CA . LYS A 1 858 ? -1.411 -16.346 -0.243 1.00 93.69 858 LYS A CA 1
ATOM 6499 C C . LYS A 1 858 ? -0.514 -15.133 -0.038 1.00 93.69 858 LYS A C 1
ATOM 6501 O O . LYS A 1 858 ? -0.913 -14.168 0.605 1.00 93.69 858 LYS A O 1
ATOM 6506 N N . PHE A 1 859 ? 0.655 -15.185 -0.655 1.00 92.69 859 PHE A N 1
ATOM 6507 C CA . PHE A 1 859 ? 1.655 -14.133 -0.668 1.00 92.69 859 PHE A CA 1
ATOM 6508 C C . PHE A 1 859 ? 1.920 -13.686 -2.102 1.00 92.69 859 PHE A C 1
ATOM 6510 O O . PHE A 1 859 ? 1.974 -14.505 -3.028 1.00 92.69 859 PHE A O 1
ATOM 6517 N N . ALA A 1 860 ? 2.146 -12.390 -2.275 1.00 90.31 860 ALA A N 1
ATOM 6518 C CA . ALA A 1 860 ? 2.722 -11.830 -3.489 1.00 90.31 860 ALA A CA 1
ATOM 6519 C C . ALA A 1 860 ? 3.727 -10.751 -3.108 1.00 90.31 860 ALA A C 1
ATOM 6521 O O . ALA A 1 860 ? 3.493 -9.984 -2.176 1.00 90.31 860 ALA A O 1
ATOM 6522 N N . GLY A 1 861 ? 4.824 -10.646 -3.840 1.00 90.38 861 GLY A N 1
ATOM 6523 C CA . GLY A 1 861 ? 5.850 -9.653 -3.559 1.00 90.38 861 GLY A CA 1
ATOM 6524 C C . GLY A 1 861 ? 6.614 -9.236 -4.798 1.00 90.38 861 GLY A C 1
ATOM 6525 O O . GLY A 1 861 ? 6.330 -9.703 -5.901 1.00 90.38 861 GLY A O 1
ATOM 6526 N N . LYS A 1 862 ? 7.576 -8.340 -4.604 1.00 90.81 862 LYS A N 1
ATOM 6527 C CA . LYS A 1 862 ? 8.511 -7.878 -5.622 1.00 90.81 862 LYS A CA 1
ATOM 6528 C C . LYS A 1 862 ? 9.938 -7.936 -5.111 1.00 90.81 862 LYS A C 1
ATOM 6530 O O . LYS A 1 862 ? 10.170 -7.694 -3.935 1.00 90.81 862 LYS A O 1
ATOM 6535 N N . VAL A 1 863 ? 10.876 -8.199 -6.011 1.00 89.81 863 VAL A N 1
ATOM 6536 C CA . VAL A 1 863 ? 12.294 -7.930 -5.775 1.00 89.81 863 VAL A CA 1
ATOM 6537 C C . VAL A 1 863 ? 12.620 -6.574 -6.378 1.00 89.81 863 VAL A C 1
ATOM 6539 O O . VAL A 1 863 ? 12.409 -6.405 -7.574 1.00 89.81 863 VAL A O 1
ATOM 6542 N N . LEU A 1 864 ? 13.092 -5.620 -5.582 1.00 86.12 864 LEU A N 1
ATOM 6543 C CA . LEU A 1 864 ? 13.369 -4.241 -5.983 1.00 86.12 864 LEU A CA 1
ATOM 6544 C C . LEU A 1 864 ? 14.875 -3.969 -6.055 1.00 86.12 864 LEU A C 1
ATOM 6546 O O . LEU A 1 864 ? 15.655 -4.567 -5.316 1.00 86.12 864 LEU A O 1
ATOM 6550 N N . ASP A 1 865 ? 15.267 -3.073 -6.957 1.00 85.75 865 ASP A N 1
ATOM 6551 C CA . ASP A 1 865 ? 16.638 -2.570 -7.080 1.00 85.75 865 ASP A CA 1
ATOM 6552 C C . ASP A 1 865 ? 16.961 -1.468 -6.052 1.00 85.75 865 ASP A C 1
ATOM 6554 O O . ASP A 1 865 ? 16.140 -1.111 -5.203 1.00 85.75 865 ASP A O 1
ATOM 6558 N N . GLU A 1 866 ? 18.163 -0.890 -6.135 1.00 82.38 866 GLU A N 1
ATOM 6559 C CA . GLU A 1 866 ? 18.607 0.206 -5.261 1.00 82.38 866 GLU A CA 1
ATOM 6560 C C . GLU A 1 866 ? 17.739 1.469 -5.306 1.00 82.38 866 GLU A C 1
ATOM 6562 O O . GLU A 1 866 ? 17.853 2.319 -4.422 1.00 82.38 866 GLU A O 1
ATOM 6567 N N . SER A 1 867 ? 16.875 1.617 -6.314 1.00 79.12 867 SER A N 1
ATOM 6568 C CA . SER A 1 867 ? 15.944 2.736 -6.393 1.00 79.12 867 SER A CA 1
ATOM 6569 C C . SER A 1 867 ? 14.698 2.509 -5.533 1.00 79.12 867 SER A C 1
ATOM 6571 O O . SER A 1 867 ? 13.935 3.455 -5.335 1.00 79.12 867 SER A O 1
ATOM 6573 N N . GLY A 1 868 ? 14.432 1.270 -5.100 1.00 74.50 868 GLY A N 1
ATOM 6574 C CA . GLY A 1 868 ? 13.207 0.883 -4.398 1.00 74.50 868 GLY A CA 1
ATOM 6575 C C . GLY A 1 868 ? 11.934 1.002 -5.247 1.00 74.50 868 GLY A C 1
ATOM 6576 O O . GLY A 1 868 ? 10.833 0.984 -4.702 1.00 74.50 868 GLY A O 1
ATOM 6577 N N . ILE A 1 869 ? 12.054 1.165 -6.572 1.00 74.81 869 ILE A N 1
ATOM 6578 C CA . ILE A 1 869 ? 10.911 1.369 -7.482 1.00 74.81 869 ILE A CA 1
ATOM 6579 C C . ILE A 1 869 ? 10.895 0.309 -8.581 1.00 74.81 869 ILE A C 1
ATOM 6581 O O . ILE A 1 869 ? 9.836 -0.263 -8.858 1.00 74.81 869 ILE A O 1
ATOM 6585 N N . ASN A 1 870 ? 12.036 0.035 -9.221 1.00 82.31 870 ASN A N 1
ATOM 6586 C CA . ASN A 1 870 ? 12.060 -0.921 -10.322 1.00 82.31 870 ASN A CA 1
ATOM 6587 C C . ASN A 1 870 ? 12.193 -2.342 -9.790 1.00 82.31 870 ASN A C 1
ATOM 6589 O O . ASN A 1 870 ? 13.005 -2.627 -8.913 1.00 82.31 870 ASN A O 1
ATOM 6593 N N . GLY A 1 871 ? 11.406 -3.247 -10.364 1.00 86.88 871 GLY A N 1
ATOM 6594 C CA . GLY A 1 871 ? 11.530 -4.660 -10.060 1.00 86.88 871 GLY A CA 1
ATOM 6595 C C . GLY A 1 871 ? 12.675 -5.316 -10.823 1.00 86.88 871 GLY A C 1
ATOM 6596 O O . GLY A 1 871 ? 12.893 -5.013 -11.998 1.00 86.88 871 GLY A O 1
ATOM 6597 N N . ILE A 1 872 ? 13.371 -6.248 -10.178 1.00 86.50 872 ILE A N 1
ATOM 6598 C CA . ILE A 1 872 ? 14.435 -7.035 -10.794 1.00 86.50 872 ILE A CA 1
ATOM 6599 C C . ILE A 1 872 ? 13.841 -8.330 -11.368 1.00 86.50 872 ILE A C 1
ATOM 6601 O O . ILE A 1 872 ? 13.381 -9.185 -10.600 1.00 86.50 872 ILE A O 1
ATOM 6605 N N . PRO A 1 873 ? 13.832 -8.505 -12.701 1.00 84.12 873 PRO A N 1
ATOM 6606 C CA . PRO A 1 873 ? 13.243 -9.678 -13.328 1.00 84.12 873 PRO A CA 1
ATOM 6607 C C . PRO A 1 873 ? 14.134 -10.916 -13.221 1.00 84.12 873 PRO A C 1
ATOM 6609 O O . PRO A 1 873 ? 15.350 -10.818 -13.055 1.00 84.12 873 PRO A O 1
ATOM 6612 N N . ASN A 1 874 ? 13.525 -12.088 -13.406 1.00 76.19 874 ASN A N 1
ATOM 6613 C CA . ASN A 1 874 ? 14.187 -13.387 -13.523 1.00 76.19 874 ASN A CA 1
ATOM 6614 C C . ASN A 1 874 ? 15.011 -13.842 -12.302 1.00 76.19 874 ASN A C 1
ATOM 6616 O O . ASN A 1 874 ? 15.865 -14.721 -12.432 1.00 76.19 874 ASN A O 1
ATOM 6620 N N . ILE A 1 875 ? 14.747 -13.299 -11.114 1.00 82.06 875 ILE A N 1
ATOM 6621 C CA . ILE A 1 875 ? 15.389 -13.733 -9.869 1.00 82.06 875 ILE A CA 1
ATOM 6622 C C . ILE A 1 875 ? 14.641 -14.927 -9.280 1.00 82.06 875 ILE A C 1
ATOM 6624 O O . ILE A 1 875 ? 13.418 -14.912 -9.172 1.00 82.06 875 ILE A O 1
ATOM 6628 N N . VAL A 1 876 ? 15.384 -15.957 -8.874 1.00 82.56 876 VAL A N 1
ATOM 6629 C CA . VAL A 1 876 ? 14.851 -17.100 -8.122 1.00 82.56 876 VAL A CA 1
ATOM 6630 C C . VAL A 1 876 ? 14.808 -16.748 -6.637 1.00 82.56 876 VAL A C 1
ATOM 6632 O O . VAL A 1 876 ? 15.804 -16.290 -6.080 1.00 82.56 876 VAL A O 1
ATOM 6635 N N . LEU A 1 877 ? 13.663 -16.997 -6.004 1.00 88.19 877 LEU A N 1
ATOM 6636 C CA . LEU A 1 877 ? 13.481 -16.889 -4.559 1.00 88.19 877 LEU A CA 1
ATOM 6637 C C . LEU A 1 877 ? 13.210 -18.266 -3.959 1.00 88.19 877 LEU A C 1
ATOM 6639 O O . LEU A 1 877 ? 12.783 -19.197 -4.642 1.00 88.19 877 LEU A O 1
ATOM 6643 N N . LYS A 1 878 ? 13.397 -18.371 -2.654 1.00 89.81 878 LYS A N 1
ATOM 6644 C CA . LYS A 1 878 ? 13.010 -19.496 -1.819 1.00 89.81 878 LYS A CA 1
ATOM 6645 C C . LYS A 1 878 ? 12.015 -19.008 -0.773 1.00 89.81 878 LYS A C 1
ATOM 6647 O O . LYS A 1 878 ? 12.155 -17.903 -0.260 1.00 89.81 878 LYS A O 1
ATOM 6652 N N . ALA A 1 879 ? 11.023 -19.836 -0.468 1.00 91.19 879 ALA A N 1
ATOM 6653 C CA . ALA A 1 879 ? 10.092 -19.623 0.630 1.00 91.19 879 ALA A CA 1
ATOM 6654 C C . ALA A 1 879 ? 10.247 -20.748 1.655 1.00 91.19 879 ALA A C 1
ATOM 6656 O O . ALA A 1 879 ? 10.107 -21.923 1.301 1.00 91.19 879 ALA A O 1
ATOM 6657 N N . ARG A 1 880 ? 10.517 -20.416 2.917 1.00 86.69 880 ARG A N 1
ATOM 6658 C CA . ARG A 1 880 ? 10.454 -21.381 4.018 1.00 86.69 880 ARG A CA 1
ATOM 6659 C C . ARG A 1 880 ? 9.021 -21.464 4.525 1.00 86.69 880 ARG A C 1
ATOM 6661 O O . ARG A 1 880 ? 8.388 -20.454 4.821 1.00 86.69 880 ARG A O 1
ATOM 6668 N N . ASN A 1 881 ? 8.513 -22.686 4.617 1.00 83.94 881 ASN A N 1
ATOM 6669 C CA . ASN A 1 881 ? 7.213 -22.969 5.194 1.00 83.94 881 ASN A CA 1
ATOM 6670 C C . ASN A 1 881 ? 7.386 -23.390 6.667 1.00 83.94 881 ASN A C 1
ATOM 6672 O O . ASN A 1 881 ? 7.895 -24.489 6.907 1.00 83.94 881 ASN A O 1
ATOM 6676 N N . PRO A 1 882 ? 6.931 -22.585 7.641 1.00 76.44 882 PRO A N 1
ATOM 6677 C CA . PRO A 1 882 ? 7.103 -22.868 9.068 1.00 76.44 882 PRO A CA 1
ATOM 6678 C C . PRO A 1 882 ? 6.337 -24.116 9.523 1.00 76.44 882 PRO A C 1
ATOM 6680 O O . PRO A 1 882 ? 6.743 -24.776 10.471 1.00 76.44 882 PRO A O 1
ATOM 6683 N N . ILE A 1 883 ? 5.264 -24.491 8.820 1.00 76.00 883 ILE A N 1
ATOM 6684 C CA . ILE A 1 883 ? 4.412 -25.634 9.180 1.00 76.00 883 ILE A CA 1
ATOM 6685 C C . ILE A 1 883 ? 5.115 -26.957 8.876 1.00 76.00 883 ILE A C 1
ATOM 6687 O O . ILE A 1 883 ? 4.979 -27.934 9.605 1.00 76.00 883 ILE A O 1
ATOM 6691 N N . THR A 1 884 ? 5.843 -27.006 7.760 1.00 76.94 884 THR A N 1
ATOM 6692 C CA . THR A 1 884 ? 6.498 -28.237 7.284 1.00 76.94 884 THR A CA 1
ATOM 6693 C C . THR A 1 884 ? 8.003 -28.242 7.534 1.00 76.94 884 THR A C 1
ATOM 6695 O O . THR A 1 884 ? 8.641 -29.276 7.356 1.00 76.94 884 THR A O 1
ATOM 6698 N N . GLY A 1 885 ? 8.585 -27.089 7.876 1.00 73.88 885 GLY A N 1
ATOM 6699 C CA . GLY A 1 885 ? 10.031 -26.865 7.883 1.00 73.88 885 GLY A CA 1
ATOM 6700 C C . GLY A 1 885 ? 10.671 -26.892 6.487 1.00 73.88 885 GLY A C 1
ATOM 6701 O O . GLY A 1 885 ? 11.885 -26.746 6.366 1.00 73.88 885 GLY A O 1
ATOM 6702 N N . ALA A 1 886 ? 9.887 -27.087 5.421 1.00 81.31 886 ALA A N 1
ATOM 6703 C CA . ALA A 1 886 ? 10.403 -27.240 4.070 1.00 81.31 886 ALA A CA 1
ATOM 6704 C C . ALA A 1 886 ? 10.696 -25.885 3.417 1.00 81.31 886 ALA A C 1
ATOM 6706 O O . ALA A 1 886 ? 9.939 -24.922 3.557 1.00 81.31 886 ALA A O 1
ATOM 6707 N N . VAL A 1 887 ? 11.769 -25.839 2.630 1.00 87.31 887 VAL A N 1
ATOM 6708 C CA . VAL A 1 887 ? 12.101 -24.704 1.766 1.00 87.31 887 VAL A CA 1
ATOM 6709 C C . VAL A 1 887 ? 11.656 -25.023 0.342 1.00 87.31 887 VAL A C 1
ATOM 6711 O O . VAL A 1 887 ? 12.098 -26.007 -0.248 1.00 87.31 887 VAL A O 1
ATOM 6714 N N . SER A 1 888 ? 10.789 -24.182 -0.213 1.00 89.94 888 SER A N 1
ATOM 6715 C CA . SER A 1 888 ? 10.296 -24.283 -1.587 1.00 89.94 888 SER A CA 1
ATOM 6716 C C . SER A 1 888 ? 11.011 -23.276 -2.476 1.00 89.94 888 SER A C 1
ATOM 6718 O O . SER A 1 888 ? 11.041 -22.091 -2.158 1.00 89.94 888 SER A O 1
ATOM 6720 N N . VAL A 1 889 ? 11.552 -23.722 -3.609 1.00 89.38 889 VAL A N 1
ATOM 6721 C CA . VAL A 1 889 ? 12.051 -22.811 -4.649 1.00 89.38 889 VAL A CA 1
ATOM 6722 C C . VAL A 1 889 ? 10.849 -22.245 -5.402 1.00 89.38 889 VAL A C 1
ATOM 6724 O O . VAL A 1 889 ? 10.016 -23.001 -5.901 1.00 89.38 889 VAL A O 1
ATOM 6727 N N . LEU A 1 890 ? 10.742 -20.921 -5.453 1.00 88.00 890 LEU A N 1
ATOM 6728 C CA . LEU A 1 890 ? 9.674 -20.215 -6.148 1.00 88.00 890 LEU A CA 1
ATOM 6729 C C . LEU A 1 890 ? 9.994 -20.054 -7.633 1.00 88.00 890 LEU A C 1
ATOM 6731 O O . LEU A 1 890 ? 11.151 -20.093 -8.059 1.00 88.00 890 LEU A O 1
ATOM 6735 N N . THR A 1 891 ? 8.949 -19.812 -8.422 1.00 79.06 891 THR A N 1
ATOM 6736 C CA . THR A 1 891 ? 9.102 -19.371 -9.808 1.00 79.06 891 THR A CA 1
ATOM 6737 C C . THR A 1 891 ? 9.907 -18.073 -9.849 1.00 79.06 891 THR A C 1
ATOM 6739 O O . THR A 1 891 ? 9.757 -17.220 -8.970 1.00 79.06 891 THR A O 1
ATOM 6742 N N . LYS A 1 892 ? 10.741 -17.923 -10.885 1.00 80.75 892 LYS A N 1
ATOM 6743 C CA . LYS A 1 892 ? 11.491 -16.689 -11.137 1.00 80.75 892 LYS A CA 1
ATOM 6744 C C . LYS A 1 892 ? 10.556 -15.474 -11.134 1.00 80.75 892 LYS A C 1
ATOM 6746 O O . LYS A 1 892 ? 9.414 -15.580 -11.591 1.00 80.75 892 LYS A O 1
ATOM 6751 N N . THR A 1 893 ? 11.051 -14.332 -10.665 1.00 86.56 893 THR A N 1
ATOM 6752 C CA . THR A 1 893 ? 10.308 -13.076 -10.759 1.00 86.56 893 THR A CA 1
ATOM 6753 C C . THR A 1 893 ? 9.974 -12.739 -12.209 1.00 86.56 893 THR A C 1
ATOM 6755 O O . THR A 1 893 ? 10.775 -12.978 -13.115 1.00 86.56 893 THR A O 1
ATOM 6758 N N . ASP A 1 894 ? 8.788 -12.176 -12.437 1.00 83.94 894 ASP A N 1
ATOM 6759 C CA . ASP A 1 894 ? 8.372 -11.743 -13.772 1.00 83.94 894 ASP A CA 1
ATOM 6760 C C . ASP A 1 894 ? 9.167 -10.517 -14.268 1.00 83.94 894 ASP A C 1
ATOM 6762 O O . ASP A 1 894 ? 10.046 -9.995 -13.582 1.00 83.94 894 ASP A O 1
ATOM 6766 N N . ALA A 1 895 ? 8.837 -10.006 -15.460 1.00 78.19 895 ALA A N 1
ATOM 6767 C CA . ALA A 1 895 ? 9.487 -8.827 -16.044 1.00 78.19 895 ALA A CA 1
ATOM 6768 C C . ALA A 1 895 ? 9.438 -7.563 -15.152 1.00 78.19 895 ALA A C 1
ATOM 6770 O O . ALA A 1 895 ? 10.207 -6.629 -15.368 1.00 78.19 895 ALA A O 1
ATOM 6771 N N . LYS A 1 896 ? 8.535 -7.519 -14.163 1.00 84.94 896 LYS A N 1
ATOM 6772 C CA . LYS A 1 896 ? 8.355 -6.426 -13.198 1.00 84.94 896 LYS A CA 1
ATOM 6773 C C . LYS A 1 896 ? 8.890 -6.783 -11.808 1.00 84.94 896 LYS A C 1
ATOM 6775 O O . LYS A 1 896 ? 8.553 -6.097 -10.842 1.00 84.94 896 LYS A O 1
ATOM 6780 N N . GLY A 1 897 ? 9.673 -7.853 -11.688 1.00 88.69 897 GLY A N 1
ATOM 6781 C CA . GLY A 1 897 ? 10.227 -8.322 -10.427 1.00 88.69 897 GLY A CA 1
ATOM 6782 C C . GLY A 1 897 ? 9.219 -8.998 -9.496 1.00 88.69 897 GLY A C 1
ATOM 6783 O O . GLY A 1 897 ? 9.549 -9.194 -8.334 1.00 88.69 897 GLY A O 1
ATOM 6784 N N . VAL A 1 898 ? 8.013 -9.353 -9.954 1.00 91.56 898 VAL A N 1
ATOM 6785 C CA . VAL A 1 898 ? 6.932 -9.882 -9.100 1.00 91.56 898 VAL A CA 1
ATOM 6786 C C . VAL A 1 898 ? 7.050 -11.394 -8.903 1.00 91.56 898 VAL A C 1
ATOM 6788 O O . VAL A 1 898 ? 7.303 -12.126 -9.857 1.00 91.56 898 VAL A O 1
ATOM 6791 N N . PHE A 1 899 ? 6.773 -11.874 -7.688 1.00 93.62 899 PHE A N 1
ATOM 6792 C CA . PHE A 1 899 ? 6.619 -13.294 -7.353 1.00 93.62 899 PHE A CA 1
ATOM 6793 C C . PHE A 1 899 ? 5.315 -13.568 -6.589 1.00 93.62 899 PHE A C 1
ATOM 6795 O O . PHE A 1 899 ? 4.686 -12.661 -6.037 1.00 93.62 899 PHE A O 1
ATOM 6802 N N . LYS A 1 900 ? 4.909 -14.843 -6.546 1.00 93.88 900 LYS A N 1
ATOM 6803 C CA . LYS A 1 900 ? 3.757 -15.337 -5.776 1.00 93.88 900 LYS A CA 1
ATOM 6804 C C . LYS A 1 900 ? 4.112 -16.628 -5.051 1.00 93.88 900 LYS A C 1
ATOM 6806 O O . LYS A 1 900 ? 4.881 -17.437 -5.564 1.00 93.88 900 LYS A O 1
ATOM 6811 N N . TYR A 1 901 ? 3.501 -16.838 -3.893 1.00 94.50 901 TYR A N 1
ATOM 6812 C CA . TYR A 1 901 ? 3.605 -18.073 -3.125 1.00 94.50 901 TYR A CA 1
ATOM 6813 C C . TYR A 1 901 ? 2.288 -18.354 -2.408 1.00 94.50 901 TYR A C 1
ATOM 6815 O O . TYR A 1 901 ? 1.595 -17.434 -1.978 1.00 94.50 901 TYR A O 1
ATOM 6823 N N . SER A 1 902 ? 1.921 -19.623 -2.273 1.00 93.50 902 SER A N 1
ATOM 6824 C CA . SER A 1 902 ? 0.761 -20.001 -1.475 1.00 93.50 902 SER A CA 1
ATOM 6825 C C . SER A 1 902 ? 0.932 -21.376 -0.866 1.00 93.50 902 SER A C 1
ATOM 6827 O O . SER A 1 902 ? 1.455 -22.275 -1.521 1.00 93.50 902 SER A O 1
ATOM 6829 N N . THR A 1 903 ? 0.422 -21.557 0.345 1.00 93.12 903 THR A N 1
ATOM 6830 C CA . THR A 1 903 ? 0.391 -22.856 1.019 1.00 93.12 903 THR A CA 1
ATOM 6831 C C . THR A 1 903 ? -0.831 -22.967 1.919 1.00 93.12 903 THR A C 1
ATOM 6833 O O . THR A 1 903 ? -1.376 -21.963 2.376 1.00 93.12 903 THR A O 1
ATOM 6836 N N . ALA A 1 904 ? -1.268 -24.197 2.181 1.00 91.38 904 ALA A N 1
ATOM 6837 C CA . ALA A 1 904 ? -2.297 -24.460 3.175 1.00 91.38 904 ALA A CA 1
ATOM 6838 C C . ALA A 1 904 ? -1.756 -24.218 4.594 1.00 91.38 904 ALA A C 1
ATOM 6840 O O . ALA A 1 904 ? -0.625 -24.604 4.901 1.00 91.38 904 ALA A O 1
ATOM 6841 N N . VAL A 1 905 ? -2.588 -23.611 5.437 1.00 87.88 905 VAL A N 1
ATOM 6842 C CA . VAL A 1 905 ? -2.424 -23.487 6.886 1.00 87.88 905 VAL A CA 1
ATOM 6843 C C . VAL A 1 905 ? -3.527 -24.322 7.521 1.00 87.88 905 VAL A C 1
ATOM 6845 O O . VAL A 1 905 ? -4.705 -23.991 7.408 1.00 87.88 905 VAL A O 1
ATOM 6848 N N . ASN A 1 906 ? -3.139 -25.442 8.134 1.00 85.19 906 ASN A N 1
ATOM 6849 C CA . ASN A 1 906 ? -4.067 -26.466 8.636 1.00 85.19 906 ASN A CA 1
ATOM 6850 C C . ASN A 1 906 ? -4.080 -26.577 10.167 1.00 85.19 906 ASN A C 1
ATOM 6852 O O . ASN A 1 906 ? -4.767 -27.435 10.712 1.00 85.19 906 ASN A O 1
ATOM 6856 N N . SER A 1 907 ? -3.288 -25.761 10.853 1.00 75.62 907 SER A N 1
ATOM 6857 C CA . SER A 1 907 ? -3.102 -25.812 12.300 1.00 75.62 907 SER A CA 1
ATOM 6858 C C . SER A 1 907 ? -3.139 -24.408 12.870 1.00 75.62 907 SER A C 1
ATOM 6860 O O . SER A 1 907 ? -2.544 -23.500 12.289 1.00 75.62 907 SER A O 1
ATOM 6862 N N . GLU A 1 908 ? -3.801 -24.248 14.010 1.00 75.56 908 GLU A N 1
ATOM 6863 C CA . GLU A 1 908 ? -3.880 -22.960 14.690 1.00 75.56 908 GLU A CA 1
ATOM 6864 C C . GLU A 1 908 ? -2.505 -22.525 15.232 1.00 75.56 908 GLU A C 1
ATOM 6866 O O . GLU A 1 908 ? -1.754 -23.360 15.746 1.00 75.56 908 GLU A O 1
ATOM 6871 N N . GLY A 1 909 ? -2.167 -21.237 15.133 1.00 73.81 909 GLY A N 1
ATOM 6872 C CA . GLY A 1 909 ? -0.910 -20.682 15.615 1.00 73.81 909 GLY A CA 1
ATOM 6873 C C . GLY A 1 909 ? -0.355 -19.483 14.854 1.00 73.81 909 GLY A C 1
ATOM 6874 O O . GLY A 1 909 ? -0.958 -18.994 13.903 1.00 73.81 909 GLY A O 1
ATOM 6875 N N . GLU A 1 910 ? 0.837 -19.058 15.266 1.00 77.25 910 GLU A N 1
ATOM 6876 C CA . GLU A 1 910 ? 1.729 -18.204 14.482 1.00 77.25 910 GLU A CA 1
ATOM 6877 C C . GLU A 1 910 ? 2.546 -19.028 13.490 1.00 77.25 910 GLU A C 1
ATOM 6879 O O . GLU A 1 910 ? 3.197 -20.013 13.846 1.00 77.25 910 GLU A O 1
ATOM 6884 N N . HIS A 1 911 ? 2.523 -18.590 12.234 1.00 79.25 911 HIS A N 1
ATOM 6885 C CA . HIS A 1 911 ? 3.249 -19.203 11.130 1.00 79.25 911 HIS A CA 1
ATOM 6886 C C . HIS A 1 911 ? 4.081 -18.139 10.422 1.00 79.25 911 HIS A C 1
ATOM 6888 O O . HIS A 1 911 ? 3.567 -17.404 9.577 1.00 79.25 911 HIS A O 1
ATOM 6894 N N . THR A 1 912 ? 5.369 -18.059 10.751 1.00 81.50 912 THR A N 1
ATOM 6895 C CA . THR A 1 912 ? 6.313 -17.145 10.093 1.00 81.50 912 THR A CA 1
ATOM 6896 C C . THR A 1 912 ? 6.794 -17.703 8.762 1.00 81.50 912 THR A C 1
ATOM 6898 O O . THR A 1 912 ? 7.529 -18.686 8.709 1.00 81.50 912 THR A O 1
ATOM 6901 N N . PHE A 1 913 ? 6.379 -17.067 7.673 1.00 84.25 913 PHE A N 1
ATOM 6902 C CA . PHE A 1 913 ? 6.854 -17.378 6.331 1.00 84.25 913 PHE A CA 1
ATOM 6903 C C . PHE A 1 913 ? 8.040 -16.497 5.978 1.00 84.25 913 PHE A C 1
ATOM 6905 O O . PHE A 1 913 ? 7.922 -15.275 6.038 1.00 84.25 913 PHE A O 1
ATOM 6912 N N . ASP A 1 914 ? 9.136 -17.121 5.549 1.00 83.25 914 ASP A N 1
ATOM 6913 C CA . ASP A 1 914 ? 10.370 -16.425 5.188 1.00 83.25 914 ASP A CA 1
ATOM 6914 C C . ASP A 1 914 ? 10.626 -16.522 3.684 1.00 83.25 914 ASP A C 1
ATOM 6916 O O . ASP A 1 914 ? 10.561 -17.611 3.110 1.00 83.25 914 ASP A O 1
ATOM 6920 N N . PHE A 1 915 ? 10.967 -15.402 3.054 1.00 86.94 915 PHE A N 1
ATOM 6921 C CA . PHE A 1 915 ? 11.310 -15.285 1.639 1.00 86.94 915 PHE A CA 1
ATOM 6922 C C . PHE A 1 915 ? 12.744 -14.788 1.499 1.00 86.94 915 PHE A C 1
ATOM 6924 O O . PHE A 1 915 ? 13.064 -13.716 1.994 1.00 86.94 915 PHE A O 1
ATOM 6931 N N . PHE A 1 916 ? 13.598 -15.542 0.812 1.00 85.75 916 PHE A N 1
ATOM 6932 C CA . PHE A 1 916 ? 15.035 -15.261 0.691 1.00 85.75 916 PHE A CA 1
ATOM 6933 C C . PHE A 1 916 ? 15.574 -15.733 -0.663 1.00 85.75 916 PHE A C 1
ATOM 6935 O O . PHE A 1 916 ? 14.893 -16.466 -1.379 1.00 85.75 916 PHE A O 1
ATOM 6942 N N . PHE A 1 917 ? 16.789 -15.337 -1.050 1.00 81.94 917 PHE A N 1
ATOM 6943 C CA . PHE A 1 917 ? 17.354 -15.751 -2.343 1.00 81.94 917 PHE A CA 1
ATOM 6944 C C . PHE A 1 917 ? 18.054 -17.112 -2.270 1.00 81.94 917 PHE A C 1
ATOM 6946 O O . PHE A 1 917 ? 17.623 -18.071 -2.914 1.00 81.94 917 PHE A O 1
ATOM 6953 N N . ASN A 1 918 ? 19.131 -17.212 -1.483 1.00 75.25 918 ASN A N 1
ATOM 6954 C CA . ASN A 1 918 ? 19.955 -18.424 -1.409 1.00 75.25 918 ASN A CA 1
ATOM 6955 C C . ASN A 1 918 ? 20.025 -19.014 -0.006 1.00 75.25 918 ASN A C 1
ATOM 6957 O O . ASN A 1 918 ? 19.600 -20.161 0.165 1.00 75.25 918 ASN A O 1
ATOM 6961 N N . ASP A 1 919 ? 20.511 -18.226 0.948 1.00 72.81 919 ASP A N 1
ATOM 6962 C CA . ASP A 1 919 ? 20.753 -18.615 2.338 1.00 72.81 919 ASP A CA 1
ATOM 6963 C C . ASP A 1 919 ? 19.966 -17.690 3.275 1.00 72.81 919 ASP A C 1
ATOM 6965 O O . ASP A 1 919 ? 19.521 -16.621 2.851 1.00 72.81 919 ASP A O 1
ATOM 6969 N N . MET A 1 920 ? 19.753 -18.118 4.522 1.00 68.88 920 MET A N 1
ATOM 6970 C CA . MET A 1 920 ? 18.990 -17.359 5.514 1.00 68.88 920 MET A CA 1
ATOM 6971 C C . MET A 1 920 ? 19.802 -17.176 6.813 1.00 68.88 920 MET A C 1
ATOM 6973 O O . MET A 1 920 ? 20.202 -18.202 7.365 1.00 68.88 920 MET A O 1
ATOM 6977 N N . PRO A 1 921 ? 19.998 -15.928 7.294 1.00 64.88 921 PRO A N 1
ATOM 6978 C CA . PRO A 1 921 ? 19.583 -14.689 6.633 1.00 64.88 921 PRO A CA 1
ATOM 6979 C C . PRO A 1 921 ? 20.460 -14.405 5.400 1.00 64.88 921 PRO A C 1
ATOM 6981 O O . PRO A 1 921 ? 21.638 -14.765 5.347 1.00 64.88 921 PRO A O 1
ATOM 6984 N N . ASP A 1 922 ? 19.902 -13.759 4.376 1.00 63.22 922 ASP A N 1
ATOM 6985 C CA . ASP A 1 922 ? 20.709 -13.342 3.227 1.00 63.22 922 ASP A CA 1
ATOM 6986 C C . ASP A 1 922 ? 21.608 -12.162 3.627 1.00 63.22 922 ASP A C 1
ATOM 6988 O O . ASP A 1 922 ? 21.140 -11.029 3.777 1.00 63.22 922 ASP A O 1
ATOM 6992 N N . THR A 1 923 ? 22.910 -12.425 3.774 1.00 53.78 923 THR A N 1
ATOM 6993 C CA . THR A 1 923 ? 23.937 -11.454 4.211 1.00 53.78 923 THR A CA 1
ATOM 6994 C C . THR A 1 923 ? 24.020 -10.182 3.353 1.00 53.78 923 THR A C 1
ATOM 6996 O O . THR A 1 923 ? 24.650 -9.205 3.754 1.00 53.78 923 THR A O 1
ATOM 6999 N N . ALA A 1 924 ? 23.378 -10.158 2.179 1.00 55.41 924 ALA A N 1
ATOM 7000 C CA . ALA A 1 924 ? 23.372 -9.039 1.240 1.00 55.41 924 ALA A CA 1
ATOM 7001 C C . ALA A 1 924 ? 22.104 -8.152 1.291 1.00 55.41 924 ALA A C 1
ATOM 7003 O O . ALA A 1 924 ? 21.886 -7.384 0.353 1.00 55.41 924 ALA A O 1
ATOM 7004 N N . LYS A 1 925 ? 21.300 -8.228 2.367 1.00 59.03 925 LYS A N 1
ATOM 7005 C CA . LYS A 1 925 ? 20.000 -7.537 2.549 1.00 59.03 925 LYS A CA 1
ATOM 7006 C C . LYS A 1 925 ? 18.930 -7.986 1.551 1.00 59.03 925 LYS A C 1
ATOM 7008 O O . LYS A 1 925 ? 18.517 -7.222 0.687 1.00 59.03 925 LYS A O 1
ATOM 7013 N N . GLY A 1 926 ? 18.461 -9.223 1.702 1.00 67.00 926 GLY A N 1
ATOM 7014 C CA . GLY A 1 926 ? 17.530 -9.852 0.763 1.00 67.00 926 GLY A CA 1
ATOM 7015 C C . GLY A 1 926 ? 16.579 -10.867 1.386 1.00 67.00 926 GLY A C 1
ATOM 7016 O O . GLY A 1 926 ? 16.362 -11.911 0.777 1.00 67.00 926 GLY A O 1
ATOM 7017 N N . THR A 1 927 ? 16.072 -10.608 2.597 1.00 76.75 927 THR A N 1
ATOM 7018 C CA . THR A 1 927 ? 15.085 -11.480 3.256 1.00 76.75 927 THR A CA 1
ATOM 7019 C C . THR A 1 927 ? 13.845 -10.676 3.627 1.00 76.75 927 THR A C 1
ATOM 7021 O O . THR A 1 927 ? 13.962 -9.560 4.126 1.00 76.75 927 THR A O 1
ATOM 7024 N N . ALA A 1 928 ? 12.668 -11.245 3.387 1.00 78.88 928 ALA A N 1
ATOM 7025 C CA . ALA A 1 928 ? 11.397 -10.708 3.850 1.00 78.88 928 ALA A CA 1
ATOM 7026 C C . ALA A 1 928 ? 10.629 -11.792 4.585 1.00 78.88 928 ALA A C 1
ATOM 7028 O O . ALA A 1 928 ? 10.444 -12.878 4.038 1.00 78.88 928 ALA A O 1
ATOM 7029 N N . SER A 1 929 ? 10.117 -11.473 5.765 1.00 78.25 929 SER A N 1
ATOM 7030 C CA . SER A 1 929 ? 9.289 -12.407 6.518 1.00 78.25 929 SER A CA 1
ATOM 7031 C C . SER A 1 929 ? 7.950 -11.823 6.905 1.00 78.25 929 SER A C 1
ATOM 7033 O O . SER A 1 929 ? 7.772 -10.611 7.027 1.00 78.25 929 SER A O 1
ATOM 7035 N N . HIS A 1 930 ? 6.979 -12.713 7.071 1.00 79.25 930 HIS A N 1
ATOM 7036 C CA . HIS A 1 930 ? 5.654 -12.346 7.528 1.00 79.25 930 HIS A CA 1
ATOM 7037 C C . HIS A 1 930 ? 5.046 -13.455 8.376 1.00 79.25 930 HIS A C 1
ATOM 7039 O O . HIS A 1 930 ? 4.911 -14.596 7.926 1.00 79.25 930 HIS A O 1
ATOM 7045 N N . THR A 1 931 ? 4.644 -13.092 9.589 1.00 79.12 931 THR A N 1
ATOM 7046 C CA . THR A 1 931 ? 3.935 -13.975 10.511 1.00 79.12 931 THR A CA 1
ATOM 7047 C C . THR A 1 931 ? 2.446 -13.927 10.231 1.00 79.12 931 THR A C 1
ATOM 7049 O O . THR A 1 931 ? 1.824 -12.874 10.330 1.00 79.12 931 THR A O 1
ATOM 7052 N N . VAL A 1 932 ? 1.874 -15.082 9.899 1.00 80.44 932 VAL A N 1
ATOM 7053 C CA . VAL A 1 932 ? 0.427 -15.265 9.793 1.00 80.44 932 VAL A CA 1
ATOM 7054 C C . VAL A 1 932 ? -0.074 -15.822 11.115 1.00 80.44 932 VAL A C 1
ATOM 7056 O O . VAL A 1 932 ? 0.285 -16.941 11.481 1.00 80.44 932 VAL A O 1
ATOM 7059 N N . ALA A 1 933 ? -0.909 -15.057 11.810 1.00 79.62 933 ALA A N 1
ATOM 7060 C CA . ALA A 1 933 ? -1.585 -15.503 13.021 1.00 79.62 933 ALA A CA 1
ATOM 7061 C C . ALA A 1 933 ? -2.986 -16.028 12.684 1.00 79.62 933 ALA A C 1
ATOM 7063 O O . ALA A 1 933 ? -3.723 -15.403 11.920 1.00 79.62 933 ALA A O 1
ATOM 7064 N N . THR A 1 934 ? -3.373 -17.177 13.232 1.00 74.75 934 THR A N 1
ATOM 7065 C CA . THR A 1 934 ? -4.699 -17.777 13.005 1.00 74.75 934 THR A CA 1
ATOM 7066 C C . THR A 1 934 ? -5.621 -17.601 14.214 1.00 74.75 934 THR A C 1
ATOM 7068 O O . THR A 1 934 ? -5.168 -17.372 15.340 1.00 74.75 934 THR A O 1
ATOM 7071 N N . ARG A 1 935 ? -6.938 -17.718 13.995 1.00 66.88 935 ARG A N 1
ATOM 7072 C CA . ARG A 1 935 ? -7.936 -17.558 15.061 1.00 66.88 935 ARG A CA 1
ATOM 7073 C C . ARG A 1 935 ? -7.986 -18.787 15.965 1.00 66.88 935 ARG A C 1
ATOM 7075 O O . ARG A 1 935 ? -8.728 -19.733 15.716 1.00 66.88 935 ARG A O 1
ATOM 7082 N N . LYS A 1 936 ? -7.292 -18.715 17.096 1.00 64.50 936 LYS A N 1
ATOM 7083 C CA . LYS A 1 936 ? -7.246 -19.808 18.068 1.00 64.50 936 LYS A CA 1
ATOM 7084 C C . LYS A 1 936 ? -8.422 -19.741 19.056 1.00 64.50 936 LYS A C 1
ATOM 7086 O O . LYS A 1 936 ? -8.472 -18.869 19.913 1.00 64.50 936 LYS A O 1
ATOM 7091 N N . GLY A 1 937 ? -9.358 -20.689 18.995 1.00 64.62 937 GLY A N 1
ATOM 7092 C CA . GLY A 1 937 ? -10.167 -21.031 20.178 1.00 64.62 937 GLY A CA 1
ATOM 7093 C C . GLY A 1 937 ? -9.285 -21.749 21.206 1.00 64.62 937 GLY A C 1
ATOM 7094 O O . GLY A 1 937 ? -8.332 -22.416 20.801 1.00 64.62 937 GLY A O 1
ATOM 7095 N N . CYS A 1 938 ? -9.546 -21.636 22.513 1.00 66.06 938 CYS A N 1
ATOM 7096 C CA . CYS A 1 938 ? -8.702 -22.343 23.478 1.00 66.06 938 CYS A CA 1
ATOM 7097 C C . CYS A 1 938 ? -8.802 -23.870 23.274 1.00 66.06 938 CYS A C 1
ATOM 7099 O O . CYS A 1 938 ? -9.867 -24.461 23.437 1.00 66.06 938 CYS A O 1
ATOM 7101 N N . LEU A 1 939 ? -7.681 -24.502 22.904 1.00 63.44 939 LEU A N 1
ATOM 7102 C CA . LEU A 1 939 ? -7.544 -25.953 22.698 1.00 63.44 939 LEU A CA 1
ATOM 7103 C C . LEU A 1 939 ? -6.802 -26.643 23.856 1.00 63.44 939 LEU A C 1
ATOM 7105 O O . LEU A 1 939 ? -6.364 -27.787 23.728 1.00 63.44 939 LEU A O 1
ATOM 7109 N N . GLU A 1 940 ? -6.607 -25.943 24.973 1.00 82.50 940 GLU A N 1
ATOM 7110 C CA . GLU A 1 940 ? -5.937 -26.489 26.148 1.00 82.50 940 GLU A CA 1
ATOM 7111 C C . GLU A 1 940 ? -6.841 -27.527 26.830 1.00 82.50 940 GLU A C 1
ATOM 7113 O O . GLU A 1 940 ? -7.975 -27.242 27.211 1.00 82.50 940 GLU A O 1
ATOM 7118 N N . ALA A 1 941 ? -6.350 -28.762 26.949 1.00 80.19 941 ALA A N 1
ATOM 7119 C CA . ALA A 1 941 ? -7.173 -29.910 27.321 1.00 80.19 941 ALA A CA 1
ATOM 7120 C C . ALA A 1 941 ? -7.652 -29.905 28.785 1.00 80.19 941 ALA A C 1
ATOM 7122 O O . ALA A 1 941 ? -8.621 -30.593 29.106 1.00 80.19 941 ALA A O 1
ATOM 7123 N N . ASN A 1 942 ? -6.993 -29.160 29.675 1.00 85.44 942 ASN A N 1
ATOM 7124 C CA . ASN A 1 942 ? -7.322 -29.095 31.098 1.00 85.44 942 ASN A CA 1
ATOM 7125 C C . ASN A 1 942 ? -8.211 -27.896 31.473 1.00 85.44 942 ASN A C 1
ATOM 7127 O O . ASN A 1 942 ? -8.510 -27.714 32.658 1.00 85.44 942 ASN A O 1
ATOM 7131 N N . GLY A 1 943 ? -8.644 -27.103 30.489 1.00 88.06 943 GLY A N 1
ATOM 7132 C CA . GLY A 1 943 ? -9.564 -25.983 30.659 1.00 88.06 943 GLY A CA 1
ATOM 7133 C C . GLY A 1 943 ? -9.016 -24.812 31.476 1.00 88.06 943 GLY A C 1
ATOM 7134 O O . GLY A 1 943 ? -9.805 -24.104 32.084 1.00 88.06 943 GLY A O 1
ATOM 7135 N N . PHE A 1 944 ? -7.696 -24.606 31.544 1.00 91.00 944 PHE A N 1
ATOM 7136 C CA . PHE A 1 944 ? -7.097 -23.457 32.242 1.00 91.00 944 PHE A CA 1
ATOM 7137 C C . PHE A 1 944 ? -7.418 -22.116 31.582 1.00 91.00 944 PHE A C 1
ATOM 7139 O O . PHE A 1 944 ? -7.399 -21.091 32.258 1.00 91.00 944 PHE A O 1
ATOM 7146 N N . PHE A 1 945 ? -7.688 -22.123 30.282 1.00 93.56 945 PHE A N 1
ATOM 7147 C CA . PHE A 1 945 ? -7.934 -20.926 29.492 1.00 93.56 945 PHE A CA 1
ATOM 7148 C C . PHE A 1 945 ? -9.249 -21.087 28.728 1.00 93.56 945 PHE A C 1
ATOM 7150 O O . PHE A 1 945 ? -9.584 -22.193 28.302 1.00 93.56 945 PHE A O 1
ATOM 7157 N N . ASP A 1 946 ? -9.988 -20.003 28.540 1.00 89.25 946 ASP A N 1
ATOM 7158 C CA . ASP A 1 946 ? -11.245 -19.977 27.776 1.00 89.25 946 ASP A CA 1
ATOM 7159 C C . ASP A 1 946 ? -11.086 -19.275 26.416 1.00 89.25 946 ASP A C 1
ATOM 7161 O O . ASP A 1 946 ? -11.808 -19.574 25.462 1.00 89.25 946 ASP A O 1
ATOM 7165 N N . MET A 1 947 ? -10.074 -18.418 26.288 1.00 87.38 947 MET A N 1
ATOM 7166 C CA . MET A 1 947 ? -9.751 -17.682 25.077 1.00 87.38 947 MET A CA 1
ATOM 7167 C C . MET A 1 947 ? -8.248 -17.714 24.810 1.00 87.38 947 MET A C 1
ATOM 7169 O O . MET A 1 947 ? -7.413 -17.694 25.716 1.00 87.38 947 MET A O 1
ATOM 7173 N N . SER A 1 948 ? -7.908 -17.702 23.527 1.00 83.88 948 SER A N 1
ATOM 7174 C CA . SER A 1 948 ? -6.565 -17.409 23.054 1.00 83.88 948 SER A CA 1
ATOM 7175 C C . SER A 1 948 ? -6.614 -16.460 21.861 1.00 83.88 948 SER A C 1
ATOM 7177 O O . SER A 1 948 ? -7.553 -16.516 21.074 1.00 83.88 948 SER A O 1
ATOM 7179 N N . ALA A 1 949 ? -5.621 -15.594 21.715 1.00 81.62 949 ALA A N 1
ATOM 7180 C CA . ALA A 1 949 ? -5.531 -14.648 20.610 1.00 81.62 949 ALA A CA 1
ATOM 7181 C C . ALA A 1 949 ? -4.073 -14.274 20.333 1.00 81.62 949 ALA A C 1
ATOM 7183 O O . ALA A 1 949 ? -3.191 -14.515 21.154 1.00 81.62 949 ALA A O 1
ATOM 7184 N N . TYR A 1 950 ? -3.837 -13.645 19.189 1.00 80.31 950 TYR A N 1
ATOM 7185 C CA . TYR A 1 950 ? -2.587 -12.963 18.880 1.00 80.31 950 TYR A CA 1
ATOM 7186 C C . TYR A 1 950 ? -2.925 -11.494 18.668 1.00 80.31 950 TYR A C 1
ATOM 7188 O O . TYR A 1 950 ? -3.655 -11.147 17.742 1.00 80.31 950 TYR A O 1
ATOM 7196 N N . ILE A 1 951 ? -2.474 -10.629 19.574 1.00 77.06 951 ILE A N 1
ATOM 7197 C CA . ILE A 1 951 ? -2.877 -9.220 19.568 1.00 77.06 951 ILE A CA 1
ATOM 7198 C C . ILE A 1 951 ? -1.657 -8.376 19.207 1.00 77.06 951 ILE A C 1
ATOM 7200 O O . ILE A 1 951 ? -0.670 -8.440 19.930 1.00 77.06 951 ILE A O 1
ATOM 7204 N N . PRO A 1 952 ? -1.695 -7.564 18.135 1.00 70.38 952 PRO A N 1
ATOM 7205 C CA . PRO A 1 952 ? -0.584 -6.678 17.804 1.00 70.38 952 PRO A CA 1
ATOM 7206 C C . PRO A 1 952 ? -0.266 -5.709 18.951 1.00 70.38 952 PRO A C 1
ATOM 7208 O O . PRO A 1 952 ? -1.183 -5.077 19.485 1.00 70.38 952 PRO A O 1
ATOM 7211 N N . ALA A 1 953 ? 1.019 -5.573 19.282 1.00 68.44 953 ALA A N 1
ATOM 7212 C CA . ALA A 1 953 ? 1.543 -4.569 20.208 1.00 68.44 953 ALA A CA 1
ATOM 7213 C C . ALA A 1 953 ? 2.184 -3.395 19.450 1.00 68.44 953 ALA A C 1
ATOM 7215 O O . ALA A 1 953 ? 2.393 -3.459 18.231 1.00 68.44 953 ALA A O 1
ATOM 7216 N N . GLU A 1 954 ? 2.540 -2.324 20.163 1.00 68.50 954 GLU A N 1
ATOM 7217 C CA . GLU A 1 954 ? 3.350 -1.266 19.556 1.00 68.50 954 GLU A CA 1
ATOM 7218 C C . GLU A 1 954 ? 4.711 -1.809 19.071 1.00 68.50 954 GLU A C 1
ATOM 7220 O O . GLU A 1 954 ? 5.375 -2.530 19.822 1.00 68.50 954 GLU A O 1
ATOM 7225 N N . PRO A 1 955 ? 5.183 -1.420 17.866 1.00 66.81 955 PRO A N 1
ATOM 7226 C CA . PRO A 1 955 ? 6.512 -1.789 17.392 1.00 66.81 955 PRO A CA 1
ATOM 7227 C C . PRO A 1 955 ? 7.612 -1.436 18.395 1.00 66.81 955 PRO A C 1
ATOM 7229 O O . PRO A 1 955 ? 7.526 -0.439 19.124 1.00 66.81 955 PRO A O 1
ATOM 7232 N N . VAL A 1 956 ? 8.673 -2.241 18.403 1.00 67.50 956 VAL A N 1
ATOM 7233 C CA . VAL A 1 956 ? 9.824 -2.019 19.279 1.00 67.50 956 VAL A CA 1
ATOM 7234 C C . VAL A 1 956 ? 10.528 -0.725 18.868 1.00 67.50 956 VAL A C 1
ATOM 7236 O O . VAL A 1 956 ? 11.110 -0.614 17.787 1.00 67.50 956 VAL A O 1
ATOM 7239 N N . VAL A 1 957 ? 10.470 0.282 19.740 1.00 63.97 957 VAL A N 1
ATOM 7240 C CA . VAL A 1 957 ? 11.081 1.590 19.486 1.00 63.97 957 VAL A CA 1
ATOM 7241 C C . VAL A 1 957 ? 12.547 1.548 19.900 1.00 63.97 957 VAL A C 1
ATOM 7243 O O . VAL A 1 957 ? 12.864 1.583 21.086 1.00 63.97 957 VAL A O 1
ATOM 7246 N N . VAL A 1 958 ? 13.444 1.542 18.916 1.00 64.12 958 VAL A N 1
ATOM 7247 C CA . VAL A 1 958 ? 14.894 1.667 19.125 1.00 64.12 958 VAL A CA 1
ATOM 7248 C C . VAL A 1 958 ? 15.387 3.029 18.612 1.00 64.12 958 VAL A C 1
ATOM 7250 O O . VAL A 1 958 ? 15.169 3.368 17.451 1.00 64.12 958 VAL A O 1
ATOM 7253 N N . PRO A 1 959 ? 16.024 3.862 19.458 1.00 57.22 959 PRO A N 1
ATOM 7254 C CA . PRO A 1 959 ? 16.320 5.260 19.132 1.00 57.22 959 PRO A CA 1
ATOM 7255 C C . PRO A 1 959 ? 17.530 5.460 18.204 1.00 57.22 959 PRO A C 1
ATOM 7257 O O . PRO A 1 959 ? 17.677 6.541 17.629 1.00 57.22 959 PRO A O 1
ATOM 7260 N N . LEU A 1 960 ? 18.409 4.460 18.061 1.00 70.19 960 LEU A N 1
ATOM 7261 C CA . LEU A 1 960 ? 19.605 4.520 17.218 1.00 70.19 960 LEU A CA 1
ATOM 7262 C C . LEU A 1 960 ? 19.575 3.418 16.156 1.00 70.19 960 LEU A C 1
ATOM 7264 O O . LEU A 1 960 ? 19.268 2.268 16.444 1.00 70.19 960 LEU A O 1
ATOM 7268 N N . HIS A 1 961 ? 20.001 3.746 14.935 1.00 66.75 961 HIS A N 1
ATOM 7269 C CA . HIS A 1 961 ? 20.096 2.773 13.839 1.00 66.75 961 HIS A CA 1
ATOM 7270 C C . HIS A 1 961 ? 21.061 1.610 14.145 1.00 66.75 961 HIS A C 1
ATOM 7272 O O . HIS A 1 961 ? 20.831 0.486 13.720 1.00 66.75 961 HIS A O 1
ATOM 7278 N N . ALA A 1 962 ? 22.118 1.856 14.927 1.00 69.69 962 ALA A N 1
ATOM 7279 C CA . ALA A 1 962 ? 23.026 0.799 15.376 1.00 69.69 962 ALA A CA 1
ATOM 7280 C C . ALA A 1 962 ? 22.344 -0.204 16.326 1.00 69.69 962 ALA A C 1
ATOM 7282 O O . ALA A 1 962 ? 22.690 -1.381 16.313 1.00 69.69 962 ALA A O 1
ATOM 7283 N N . ASP A 1 963 ? 21.358 0.244 17.109 1.00 77.06 963 ASP A N 1
ATOM 7284 C CA . ASP A 1 963 ? 20.600 -0.630 18.007 1.00 77.06 963 ASP A CA 1
ATOM 7285 C C . ASP A 1 963 ? 19.566 -1.463 17.244 1.00 77.06 963 ASP A C 1
ATOM 7287 O O . ASP A 1 963 ? 19.285 -2.583 17.651 1.00 77.06 963 ASP A O 1
ATOM 7291 N N . VAL A 1 964 ? 19.060 -0.959 16.109 1.00 71.25 964 VAL A N 1
ATOM 7292 C CA . VAL A 1 964 ? 18.254 -1.754 15.163 1.00 71.25 964 VAL A CA 1
ATOM 7293 C C . VAL A 1 964 ? 19.077 -2.934 14.650 1.00 71.25 964 VAL A C 1
ATOM 7295 O O . VAL A 1 964 ? 18.628 -4.070 14.743 1.00 71.25 964 VAL A O 1
ATOM 7298 N N . MET A 1 965 ? 20.292 -2.671 14.152 1.00 72.19 965 MET A N 1
ATOM 7299 C CA . MET A 1 965 ? 21.173 -3.713 13.613 1.00 72.19 965 MET A CA 1
ATOM 7300 C C . MET A 1 965 ? 21.565 -4.739 14.678 1.00 72.19 965 MET A C 1
ATOM 7302 O O . MET A 1 965 ? 21.453 -5.932 14.451 1.00 72.19 965 MET A O 1
ATOM 7306 N N . GLY A 1 966 ? 21.961 -4.292 15.868 1.00 78.44 966 GLY A N 1
ATOM 7307 C CA . GLY A 1 966 ? 22.354 -5.234 16.913 1.00 78.44 966 GLY A CA 1
ATOM 7308 C C . GLY A 1 966 ? 21.189 -6.031 17.514 1.00 78.44 966 GLY A C 1
ATOM 7309 O O . GLY A 1 966 ? 21.371 -7.181 17.913 1.00 78.44 966 GLY A O 1
ATOM 7310 N N . LEU A 1 967 ? 19.980 -5.457 17.564 1.00 79.44 967 LEU A N 1
ATOM 7311 C CA . LEU A 1 967 ? 18.776 -6.196 17.952 1.00 79.44 967 LEU A CA 1
ATOM 7312 C C . LEU A 1 967 ? 18.380 -7.226 16.888 1.00 79.44 967 LEU A C 1
ATOM 7314 O O . LEU A 1 967 ? 17.946 -8.320 17.237 1.00 79.44 967 LEU A O 1
ATOM 7318 N N . GLN A 1 968 ? 18.585 -6.895 15.616 1.00 76.88 968 GLN A N 1
ATOM 7319 C CA . GLN A 1 968 ? 18.418 -7.809 14.494 1.00 76.88 968 GLN A CA 1
ATOM 7320 C C . GLN A 1 968 ? 19.383 -9.009 14.611 1.00 76.88 968 GLN A C 1
ATOM 7322 O O . GLN A 1 968 ? 18.922 -10.147 14.660 1.00 76.88 968 GLN A O 1
ATOM 7327 N N . ASP A 1 969 ? 20.679 -8.768 14.835 1.00 77.00 969 ASP A N 1
ATOM 7328 C CA . ASP A 1 969 ? 21.680 -9.833 15.041 1.00 77.00 969 ASP A CA 1
ATOM 7329 C C . ASP A 1 969 ? 21.318 -10.755 16.230 1.00 77.00 969 ASP A C 1
ATOM 7331 O O . ASP A 1 969 ? 21.458 -11.983 16.174 1.00 77.00 969 ASP A O 1
ATOM 7335 N N . PHE A 1 970 ? 20.799 -10.175 17.323 1.00 82.50 970 PHE A N 1
ATOM 7336 C CA . PHE A 1 970 ? 20.307 -10.939 18.474 1.00 82.50 970 PHE A CA 1
ATOM 7337 C C . PHE A 1 970 ? 19.163 -11.886 18.090 1.00 82.50 970 PHE A C 1
ATOM 7339 O O . PHE A 1 970 ? 19.185 -13.059 18.472 1.00 82.50 970 PHE A O 1
ATOM 7346 N N . LEU A 1 971 ? 18.170 -11.399 17.347 1.00 80.56 971 LEU A N 1
ATOM 7347 C CA . LEU A 1 971 ? 16.994 -12.180 16.958 1.00 80.56 971 LEU A CA 1
ATOM 7348 C C . LEU A 1 971 ? 17.346 -13.251 15.920 1.00 80.56 971 LEU A C 1
ATOM 7350 O O . LEU A 1 971 ? 16.842 -14.371 16.029 1.00 80.56 971 LEU A O 1
ATOM 7354 N N . ASP A 1 972 ? 18.260 -12.965 14.992 1.00 76.31 972 ASP A N 1
ATOM 7355 C CA . ASP A 1 972 ? 18.780 -13.944 14.029 1.00 76.31 972 ASP A CA 1
ATOM 7356 C C . ASP A 1 972 ? 19.489 -15.100 14.738 1.00 76.31 972 ASP A C 1
ATOM 7358 O O . ASP A 1 972 ? 19.200 -16.275 14.489 1.00 76.31 972 ASP A O 1
ATOM 7362 N N . THR A 1 973 ? 20.339 -14.778 15.716 1.00 77.62 973 THR A N 1
ATOM 7363 C CA . THR A 1 973 ? 21.014 -15.794 16.530 1.00 77.62 973 THR A CA 1
ATOM 7364 C C . THR A 1 973 ? 20.013 -16.624 17.344 1.00 77.62 973 THR A C 1
ATOM 7366 O O . THR A 1 973 ? 20.123 -17.848 17.429 1.00 77.62 973 THR A O 1
ATOM 7369 N N . ARG A 1 974 ? 18.996 -15.989 17.949 1.00 82.25 974 ARG A N 1
ATOM 7370 C CA . ARG A 1 974 ? 17.985 -16.675 18.784 1.00 82.25 974 ARG A CA 1
ATOM 7371 C C . ARG A 1 974 ? 16.991 -17.522 17.988 1.00 82.25 974 ARG A C 1
ATOM 7373 O O . ARG A 1 974 ? 16.447 -18.484 18.537 1.00 82.25 974 ARG A O 1
ATOM 7380 N N . ASN A 1 975 ? 16.812 -17.220 16.706 1.00 78.06 975 ASN A N 1
ATOM 7381 C CA . ASN A 1 975 ? 16.116 -18.076 15.747 1.00 78.06 975 ASN A CA 1
ATOM 7382 C C . ASN A 1 975 ? 17.018 -19.170 15.144 1.00 78.06 975 ASN A C 1
ATOM 7384 O O . ASN A 1 975 ? 16.561 -19.949 14.305 1.00 78.06 975 ASN A O 1
ATOM 7388 N N . ALA A 1 976 ? 18.275 -19.262 15.595 1.00 75.50 976 ALA A N 1
ATOM 7389 C CA . ALA A 1 976 ? 19.285 -20.189 15.101 1.00 75.50 976 ALA A CA 1
ATOM 7390 C C . ALA A 1 976 ? 19.607 -20.029 13.609 1.00 75.50 976 ALA A C 1
ATOM 7392 O O . ALA A 1 976 ? 19.872 -21.010 12.912 1.00 75.50 976 ALA A O 1
ATOM 7393 N N . TRP A 1 977 ? 19.570 -18.792 13.113 1.00 72.81 977 TRP A N 1
ATOM 7394 C CA . TRP A 1 977 ? 19.982 -18.474 11.747 1.00 72.81 977 TRP A CA 1
ATOM 7395 C C . TRP A 1 977 ? 21.428 -17.980 11.652 1.00 72.81 977 TRP A C 1
ATOM 7397 O O . TRP A 1 977 ? 22.008 -18.048 10.573 1.00 72.81 977 TRP A O 1
ATOM 7407 N N . ASP A 1 978 ? 22.013 -17.549 12.769 1.00 69.19 978 ASP A N 1
ATOM 7408 C CA . ASP A 1 978 ? 23.437 -17.238 12.896 1.00 69.19 978 ASP A CA 1
ATOM 7409 C C . ASP A 1 978 ? 24.028 -17.934 14.132 1.00 69.19 978 ASP A C 1
ATOM 7411 O O . ASP A 1 978 ? 23.315 -18.246 15.089 1.00 69.19 978 ASP A O 1
ATOM 7415 N N . GLU A 1 979 ? 25.330 -18.191 14.094 1.00 69.62 979 GLU A N 1
ATOM 7416 C CA . GLU A 1 979 ? 26.137 -18.747 15.178 1.00 69.62 979 GLU A CA 1
ATOM 7417 C C . GLU A 1 979 ? 26.942 -17.669 15.930 1.00 69.62 979 GLU A C 1
ATOM 7419 O O . GLU A 1 979 ? 27.789 -17.980 16.776 1.00 69.62 979 GLU A O 1
ATOM 7424 N N . ASP A 1 980 ? 26.687 -16.393 15.646 1.00 71.25 980 ASP A N 1
ATOM 7425 C CA . ASP A 1 980 ? 27.366 -15.288 16.305 1.00 71.25 980 ASP A CA 1
ATOM 7426 C C . ASP A 1 980 ? 27.083 -15.226 17.824 1.00 71.25 980 ASP A C 1
ATOM 7428 O O . ASP A 1 980 ? 26.031 -15.634 18.326 1.00 71.25 980 ASP A O 1
ATOM 7432 N N . PRO A 1 981 ? 28.044 -14.742 18.633 1.00 70.50 981 PRO A N 1
ATOM 7433 C CA . PRO A 1 981 ? 27.855 -14.625 20.071 1.00 70.50 981 PRO A CA 1
ATOM 7434 C C . PRO A 1 981 ? 26.821 -13.544 20.413 1.00 70.50 981 PRO A C 1
ATOM 7436 O O . PRO A 1 981 ? 26.967 -12.376 20.056 1.00 70.50 981 PRO A O 1
ATOM 7439 N N . ILE A 1 982 ? 25.823 -13.913 21.219 1.00 69.94 982 ILE A N 1
ATOM 7440 C CA . ILE A 1 982 ? 24.785 -12.990 21.694 1.00 69.94 982 ILE A CA 1
ATOM 7441 C C . ILE A 1 982 ? 25.380 -11.860 22.540 1.00 69.94 982 ILE A C 1
ATOM 7443 O O . ILE A 1 982 ? 26.000 -12.083 23.584 1.00 69.94 982 ILE A O 1
ATOM 7447 N N . ASN A 1 983 ? 25.102 -10.623 22.133 1.00 81.00 983 ASN A N 1
ATOM 7448 C CA . ASN A 1 983 ? 25.379 -9.435 22.927 1.00 81.00 983 ASN A CA 1
ATOM 7449 C C . ASN A 1 983 ? 24.222 -9.166 23.909 1.00 81.00 983 ASN A C 1
ATOM 7451 O O . ASN A 1 983 ? 23.104 -8.841 23.509 1.00 81.00 983 ASN A O 1
ATOM 7455 N N . GLY A 1 984 ? 24.507 -9.262 25.212 1.00 80.88 984 GLY A N 1
ATOM 7456 C CA . GLY A 1 984 ? 23.510 -9.105 26.283 1.00 80.88 984 GLY A CA 1
ATOM 7457 C C . GLY A 1 984 ? 22.823 -7.731 26.348 1.00 80.88 984 GLY A C 1
ATOM 7458 O O . GLY A 1 984 ? 21.760 -7.607 26.958 1.00 80.88 984 GLY A O 1
ATOM 7459 N N . THR A 1 985 ? 23.376 -6.704 25.694 1.00 86.31 985 THR A N 1
ATOM 7460 C CA . THR A 1 985 ? 22.715 -5.397 25.545 1.00 86.31 985 THR A CA 1
ATOM 7461 C C . THR A 1 985 ? 21.395 -5.531 24.788 1.00 86.31 985 THR A C 1
ATOM 7463 O O . THR A 1 985 ? 20.379 -4.995 25.222 1.00 86.31 985 THR A O 1
ATOM 7466 N N . TYR A 1 986 ? 21.384 -6.279 23.685 1.00 85.50 986 TYR A N 1
ATOM 7467 C CA . TYR A 1 986 ? 20.203 -6.398 22.829 1.00 85.50 986 TYR A CA 1
ATOM 7468 C C . TYR A 1 986 ? 19.168 -7.370 23.397 1.00 85.50 986 TYR A C 1
ATOM 7470 O O . TYR A 1 986 ? 17.972 -7.131 23.265 1.00 85.50 986 TYR A O 1
ATOM 7478 N N . GLU A 1 987 ? 19.616 -8.379 24.151 1.00 86.69 987 GLU A N 1
ATOM 7479 C CA . GLU A 1 987 ? 18.731 -9.197 24.989 1.00 86.69 987 GLU A CA 1
ATOM 7480 C C . GLU A 1 987 ? 17.966 -8.330 26.003 1.00 86.69 987 GLU A C 1
ATOM 7482 O O . GLU A 1 987 ? 16.754 -8.466 26.161 1.00 86.69 987 GLU A O 1
ATOM 7487 N N . THR A 1 988 ? 18.658 -7.388 26.652 1.00 88.06 988 THR A N 1
ATOM 7488 C CA . THR A 1 988 ? 18.036 -6.450 27.601 1.00 88.06 988 THR A CA 1
ATOM 7489 C C . THR A 1 988 ? 17.013 -5.556 26.903 1.00 88.06 988 THR A C 1
ATOM 7491 O O . THR A 1 988 ? 15.891 -5.424 27.387 1.00 88.06 988 THR A O 1
ATOM 7494 N N . ILE A 1 989 ? 17.361 -4.998 25.739 1.00 86.19 989 ILE A N 1
ATOM 7495 C CA . ILE A 1 989 ? 16.454 -4.156 24.942 1.00 86.19 989 ILE A CA 1
ATOM 7496 C C . ILE A 1 989 ? 15.196 -4.933 24.527 1.00 86.19 989 ILE A C 1
ATOM 7498 O O . ILE A 1 989 ? 14.094 -4.384 24.598 1.00 86.19 989 ILE A O 1
ATOM 7502 N N . TRP A 1 990 ? 15.338 -6.205 24.139 1.00 86.94 990 TRP A N 1
ATOM 7503 C CA . TRP A 1 990 ? 14.206 -7.065 23.792 1.00 86.94 990 TRP A CA 1
ATOM 7504 C C . TRP A 1 990 ? 13.244 -7.240 24.972 1.00 86.94 990 TRP A C 1
ATOM 7506 O O . TRP A 1 990 ? 12.042 -7.019 24.828 1.00 86.94 990 TRP A O 1
ATOM 7516 N N . VAL A 1 991 ? 13.763 -7.562 26.161 1.00 89.50 991 VAL A N 1
ATOM 7517 C CA . VAL A 1 991 ? 12.947 -7.738 27.376 1.00 89.50 991 VAL A CA 1
ATOM 7518 C C . VAL A 1 991 ? 12.282 -6.424 27.809 1.00 89.50 991 VAL A C 1
ATOM 7520 O O . VAL A 1 991 ? 11.106 -6.417 28.178 1.00 89.50 991 VAL A O 1
ATOM 7523 N N . GLU A 1 992 ? 12.995 -5.297 27.736 1.00 88.50 992 GLU A N 1
ATOM 7524 C CA . GLU A 1 992 ? 12.442 -3.981 28.086 1.00 88.50 992 GLU A CA 1
ATOM 7525 C C . GLU A 1 992 ? 11.332 -3.536 27.125 1.00 88.50 992 GLU A C 1
ATOM 7527 O O . GLU A 1 992 ? 10.348 -2.921 27.538 1.00 88.50 992 GLU A O 1
ATOM 7532 N N . SER A 1 993 ? 11.444 -3.903 25.852 1.00 83.38 993 SER A N 1
ATOM 7533 C CA . SER A 1 993 ? 10.470 -3.524 24.826 1.00 83.38 993 SER A CA 1
ATOM 7534 C C . SER A 1 993 ? 9.245 -4.440 24.768 1.00 83.38 993 SER A C 1
ATOM 7536 O O . SER A 1 993 ? 8.275 -4.094 24.101 1.00 83.38 993 SER A O 1
ATOM 7538 N N . THR A 1 994 ? 9.272 -5.579 25.469 1.00 88.12 994 THR A N 1
ATOM 7539 C CA . THR A 1 994 ? 8.198 -6.586 25.477 1.00 88.12 994 THR A CA 1
ATOM 7540 C C . THR A 1 994 ? 7.599 -6.748 26.874 1.00 88.12 994 THR A C 1
ATOM 7542 O O . THR A 1 994 ? 6.562 -6.164 27.185 1.00 88.12 994 THR A O 1
ATOM 7545 N N . LEU A 1 995 ? 8.278 -7.481 27.760 1.00 91.38 995 LEU A N 1
ATOM 7546 C CA . LEU A 1 995 ? 7.826 -7.788 29.118 1.00 91.38 995 LEU A CA 1
ATOM 7547 C C . LEU A 1 995 ? 7.563 -6.539 29.951 1.00 91.38 995 LEU A C 1
ATOM 7549 O O . LEU A 1 995 ? 6.517 -6.439 30.584 1.00 91.38 995 LEU A O 1
ATOM 7553 N N . VAL A 1 996 ? 8.505 -5.592 29.969 1.00 89.19 996 VAL A N 1
ATOM 7554 C CA . VAL A 1 996 ? 8.384 -4.383 30.803 1.00 89.19 996 VAL A CA 1
ATOM 7555 C C . VAL A 1 996 ? 7.287 -3.460 30.271 1.00 89.19 996 VAL A C 1
ATOM 7557 O O . VAL A 1 996 ? 6.554 -2.857 31.058 1.00 89.19 996 VAL A O 1
ATOM 7560 N N . LYS A 1 997 ? 7.150 -3.374 28.943 1.00 86.94 997 LYS A N 1
ATOM 7561 C CA . LYS A 1 997 ? 6.175 -2.510 28.271 1.00 86.94 997 LYS A CA 1
ATOM 7562 C C . LYS A 1 997 ? 4.745 -3.053 28.326 1.00 86.94 997 LYS A C 1
ATOM 7564 O O . LYS A 1 997 ? 3.813 -2.255 28.314 1.00 86.94 997 LYS A O 1
ATOM 7569 N N . ALA A 1 998 ? 4.560 -4.369 28.461 1.00 86.25 998 ALA A N 1
ATOM 7570 C CA . ALA A 1 998 ? 3.250 -5.029 28.431 1.00 86.25 998 ALA A CA 1
ATOM 7571 C C . ALA A 1 998 ? 2.193 -4.413 29.372 1.00 86.25 998 ALA A C 1
ATOM 7573 O O . ALA A 1 998 ? 1.004 -4.480 29.074 1.00 86.25 998 ALA A O 1
ATOM 7574 N N . LYS A 1 999 ? 2.607 -3.794 30.486 1.00 79.25 999 LYS A N 1
ATOM 7575 C CA . LYS A 1 999 ? 1.697 -3.129 31.435 1.00 79.25 999 LYS A CA 1
ATOM 7576 C C . LYS A 1 999 ? 1.108 -1.803 30.914 1.00 79.25 999 LYS A C 1
ATOM 7578 O O . LYS A 1 999 ? -0.002 -1.446 31.293 1.00 79.25 999 LYS A O 1
ATOM 7583 N N . ASP A 1 1000 ? 1.868 -1.075 30.093 1.00 81.00 1000 ASP A N 1
ATOM 7584 C CA . ASP A 1 1000 ? 1.569 0.293 29.639 1.00 81.00 1000 ASP A CA 1
ATOM 7585 C C . ASP A 1 1000 ? 1.211 0.338 28.142 1.00 81.00 1000 ASP A C 1
ATOM 7587 O O . ASP A 1 1000 ? 0.941 1.411 27.601 1.00 81.00 1000 ASP A O 1
ATOM 7591 N N . ASP A 1 1001 ? 1.220 -0.808 27.454 1.00 81.31 1001 ASP A N 1
ATOM 7592 C CA . ASP A 1 1001 ? 0.844 -0.885 26.046 1.00 81.31 1001 ASP A CA 1
ATOM 7593 C C . ASP A 1 1001 ? -0.670 -0.685 25.900 1.00 81.31 1001 ASP A C 1
ATOM 7595 O O . ASP A 1 1001 ? -1.474 -1.574 26.184 1.00 81.31 1001 ASP A O 1
ATOM 7599 N N . THR A 1 1002 ? -1.066 0.507 25.461 1.00 76.81 1002 THR A N 1
ATOM 7600 C CA . THR A 1 1002 ? -2.472 0.887 25.293 1.00 76.81 1002 THR A CA 1
ATOM 7601 C C . THR A 1 1002 ? -3.164 0.102 24.179 1.00 76.81 1002 THR A C 1
ATOM 7603 O O . THR A 1 1002 ? -4.359 -0.155 24.281 1.00 76.81 1002 THR A O 1
ATOM 7606 N N . GLN A 1 1003 ? -2.443 -0.357 23.148 1.00 72.88 1003 GLN A N 1
ATOM 7607 C CA . GLN A 1 1003 ? -3.038 -1.132 22.051 1.00 72.88 1003 GLN A CA 1
ATOM 7608 C C . GLN A 1 1003 ? -3.396 -2.562 22.463 1.00 72.88 1003 GLN A C 1
ATOM 7610 O O . GLN A 1 1003 ? -4.338 -3.138 21.906 1.00 72.88 1003 GLN A O 1
ATOM 7615 N N . LEU A 1 1004 ? -2.666 -3.113 23.434 1.00 76.25 1004 LEU A N 1
ATOM 7616 C CA . LEU A 1 1004 ? -2.986 -4.378 24.088 1.00 76.25 1004 LEU A CA 1
ATOM 7617 C C . LEU A 1 1004 ? -4.016 -4.171 25.199 1.00 76.25 1004 LEU A C 1
ATOM 7619 O O . LEU A 1 1004 ? -5.083 -4.779 25.190 1.00 76.25 1004 LEU A O 1
ATOM 7623 N N . ALA A 1 1005 ? -3.713 -3.288 26.147 1.00 69.88 1005 ALA A N 1
ATOM 7624 C CA . ALA A 1 1005 ? -4.429 -3.195 27.408 1.00 69.88 1005 ALA A CA 1
ATOM 7625 C C . ALA A 1 1005 ? -5.817 -2.543 27.302 1.00 69.88 1005 ALA A C 1
ATOM 7627 O O . ALA A 1 1005 ? -6.591 -2.651 28.250 1.00 69.88 1005 ALA A O 1
ATOM 7628 N N . ASP A 1 1006 ? -6.136 -1.839 26.213 1.00 78.31 1006 ASP A N 1
ATOM 7629 C CA . ASP A 1 1006 ? -7.481 -1.282 25.982 1.00 78.31 1006 ASP A CA 1
ATOM 7630 C C . ASP A 1 1006 ? -8.425 -2.285 25.291 1.00 78.31 1006 ASP A C 1
ATOM 7632 O O . ASP A 1 1006 ? -9.612 -2.006 25.129 1.00 78.31 1006 ASP A O 1
ATOM 7636 N N . LYS A 1 1007 ? -7.911 -3.461 24.899 1.00 79.81 1007 LYS A N 1
ATOM 7637 C CA . LYS A 1 1007 ? -8.691 -4.564 24.313 1.00 79.81 1007 LYS A CA 1
ATOM 7638 C C . LYS A 1 1007 ? -9.050 -5.662 25.319 1.00 79.81 1007 LYS A C 1
ATOM 7640 O O . LYS A 1 1007 ? -9.750 -6.596 24.943 1.00 79.81 1007 LYS A O 1
ATOM 7645 N N . LEU A 1 1008 ? -8.545 -5.576 26.550 1.00 85.88 1008 LEU A N 1
ATOM 7646 C CA . LEU A 1 1008 ? -8.778 -6.563 27.605 1.00 85.88 1008 LEU A CA 1
ATOM 7647 C C . LEU A 1 1008 ? -9.980 -6.151 28.460 1.00 85.88 1008 LEU A C 1
ATOM 7649 O O . LEU A 1 1008 ? -10.162 -4.966 28.748 1.00 85.88 1008 LEU A O 1
ATOM 7653 N N . ASP A 1 1009 ? -10.760 -7.131 28.896 1.00 87.25 1009 ASP A N 1
ATOM 7654 C CA . ASP A 1 1009 ? -11.812 -6.987 29.902 1.00 87.25 1009 ASP A CA 1
ATOM 7655 C C . ASP A 1 1009 ? -11.343 -7.480 31.287 1.00 87.25 1009 ASP A C 1
ATOM 7657 O O . ASP A 1 1009 ? -10.153 -7.722 31.512 1.00 87.25 1009 ASP A O 1
ATOM 7661 N N . GLU A 1 1010 ? -12.260 -7.532 32.259 1.00 87.81 1010 GLU A N 1
ATOM 7662 C CA . GLU A 1 1010 ? -11.962 -8.016 33.610 1.00 87.81 1010 GLU A CA 1
ATOM 7663 C C . GLU A 1 1010 ? -11.541 -9.492 33.590 1.00 87.81 1010 GLU A C 1
ATOM 7665 O O . GLU A 1 1010 ? -12.233 -10.334 33.031 1.00 87.81 1010 GLU A O 1
ATOM 7670 N N . GLY A 1 1011 ? -10.413 -9.823 34.221 1.00 91.62 1011 GLY A N 1
ATOM 7671 C CA . GLY A 1 1011 ? -9.899 -11.189 34.178 1.00 91.62 1011 GLY A CA 1
ATOM 7672 C C . GLY A 1 1011 ? -8.399 -11.292 34.415 1.00 91.62 1011 GLY A C 1
ATOM 7673 O O . GLY A 1 1011 ? -7.742 -10.329 34.815 1.00 91.62 1011 GLY A O 1
ATOM 7674 N N . LEU A 1 1012 ? -7.852 -12.485 34.182 1.00 95.81 1012 LEU A N 1
ATOM 7675 C CA . LEU A 1 1012 ? -6.415 -12.749 34.241 1.00 95.81 1012 LEU A CA 1
ATOM 7676 C C . LEU A 1 1012 ? -5.924 -13.188 32.864 1.00 95.81 1012 LEU A C 1
ATOM 7678 O O . LEU A 1 1012 ? -6.392 -14.178 32.311 1.00 95.81 1012 LEU A O 1
ATOM 7682 N N . TYR A 1 1013 ? -4.925 -12.483 32.355 1.00 95.19 1013 TYR A N 1
ATOM 7683 C CA . TYR A 1 1013 ? -4.339 -12.700 31.046 1.00 95.19 1013 TYR A CA 1
ATOM 7684 C C . TYR A 1 1013 ? -2.876 -13.132 31.152 1.00 95.19 1013 TYR A C 1
ATOM 7686 O O . TYR A 1 1013 ? -2.118 -12.615 31.974 1.00 95.19 1013 TYR A O 1
ATOM 7694 N N . MET A 1 1014 ? -2.456 -14.061 30.295 1.00 95.06 1014 MET A N 1
ATOM 7695 C CA . MET A 1 1014 ? -1.062 -14.490 30.160 1.00 95.06 1014 MET A CA 1
ATOM 7696 C C . MET A 1 1014 ? -0.561 -14.177 28.752 1.00 95.06 1014 MET A C 1
ATOM 7698 O O . MET A 1 1014 ? -1.157 -14.621 27.773 1.00 95.06 1014 MET A O 1
ATOM 7702 N N . PHE A 1 1015 ? 0.525 -13.413 28.654 1.00 92.81 1015 PHE A N 1
ATOM 7703 C CA . PHE A 1 1015 ? 1.154 -13.010 27.397 1.00 92.81 1015 PHE A CA 1
ATOM 7704 C C . PHE A 1 1015 ? 2.494 -13.719 27.243 1.00 92.81 1015 PHE A C 1
ATOM 7706 O O . PHE A 1 1015 ? 3.328 -13.673 28.148 1.00 92.81 1015 PHE A O 1
ATOM 7713 N N . PHE A 1 1016 ? 2.728 -14.326 26.087 1.00 91.50 1016 PHE A N 1
ATOM 7714 C CA . PHE A 1 1016 ? 4.020 -14.893 25.725 1.00 91.50 1016 PHE A CA 1
ATOM 7715 C C . PHE A 1 1016 ? 4.608 -14.161 24.522 1.00 91.50 1016 PHE A C 1
ATOM 7717 O O . PHE A 1 1016 ? 4.006 -14.147 23.455 1.00 91.50 1016 PHE A O 1
ATOM 7724 N N . TYR A 1 1017 ? 5.795 -13.590 24.701 1.00 88.12 1017 TYR A N 1
ATOM 7725 C CA . TYR A 1 1017 ? 6.605 -12.996 23.644 1.00 88.12 1017 TYR A CA 1
ATOM 7726 C C . TYR A 1 1017 ? 7.758 -13.949 23.309 1.00 88.12 1017 TYR A C 1
ATOM 7728 O O . TYR A 1 1017 ? 8.736 -14.053 24.062 1.00 88.12 1017 TYR A O 1
ATOM 7736 N N . GLY A 1 1018 ? 7.632 -14.664 22.194 1.00 84.00 1018 GLY A N 1
ATOM 7737 C CA . GLY A 1 1018 ? 8.727 -15.446 21.627 1.00 84.00 1018 GLY A CA 1
ATOM 7738 C C . GLY A 1 1018 ? 9.565 -14.629 20.637 1.00 84.00 1018 GLY A C 1
ATOM 7739 O O . GLY A 1 1018 ? 9.409 -13.413 20.537 1.00 84.00 1018 GLY A O 1
ATOM 7740 N N . VAL A 1 1019 ? 10.495 -15.279 19.936 1.00 78.12 1019 VAL A N 1
ATOM 7741 C CA . VAL A 1 1019 ? 11.366 -14.638 18.923 1.00 78.12 1019 VAL A CA 1
ATOM 7742 C C . VAL A 1 1019 ? 10.914 -14.909 17.484 1.00 78.12 1019 VAL A C 1
ATOM 7744 O O . VAL A 1 1019 ? 11.569 -14.483 16.529 1.00 78.12 1019 VAL A O 1
ATOM 7747 N N . GLU A 1 1020 ? 9.809 -15.636 17.314 1.00 72.62 1020 GLU A N 1
ATOM 7748 C CA . GLU A 1 1020 ? 9.311 -16.088 16.021 1.00 72.62 1020 GLU A CA 1
ATOM 7749 C C . GLU A 1 1020 ? 8.880 -14.893 15.166 1.00 72.62 1020 GLU A C 1
ATOM 7751 O O . GLU A 1 1020 ? 8.089 -14.052 15.581 1.00 72.62 1020 GLU A O 1
ATOM 7756 N N . GLY A 1 1021 ? 9.411 -14.792 13.944 1.00 58.25 1021 GLY A N 1
ATOM 7757 C CA . GLY A 1 1021 ? 9.069 -13.700 13.022 1.00 58.25 1021 GLY A CA 1
ATOM 7758 C C . GLY A 1 1021 ? 9.585 -12.314 13.404 1.00 58.25 1021 GLY A C 1
ATOM 7759 O O . GLY A 1 1021 ? 9.473 -11.394 12.598 1.00 58.25 1021 GLY A O 1
ATOM 7760 N N . ALA A 1 1022 ? 10.236 -12.174 14.557 1.00 55.94 1022 ALA A N 1
ATOM 7761 C CA . ALA A 1 1022 ? 10.866 -10.934 14.982 1.00 55.94 1022 ALA A CA 1
ATOM 7762 C C . ALA A 1 1022 ? 12.228 -10.694 14.302 1.00 55.94 1022 ALA A C 1
ATOM 7764 O O . ALA A 1 1022 ? 12.885 -9.725 14.612 1.00 55.94 1022 ALA A O 1
ATOM 7765 N N . GLY A 1 1023 ? 12.691 -11.541 13.383 1.00 54.19 1023 GLY A N 1
ATOM 7766 C CA . GLY A 1 1023 ? 14.066 -11.461 12.884 1.00 54.19 1023 GLY A CA 1
ATOM 7767 C C . GLY A 1 1023 ? 14.269 -11.043 11.429 1.00 54.19 1023 GLY A C 1
ATOM 7768 O O . GLY A 1 1023 ? 15.371 -11.209 10.968 1.00 54.19 1023 GLY A O 1
ATOM 7769 N N . VAL A 1 1024 ? 13.304 -10.612 10.611 1.00 53.00 1024 VAL A N 1
ATOM 7770 C CA . VAL A 1 1024 ? 13.618 -10.450 9.155 1.00 53.00 1024 VAL A CA 1
ATOM 7771 C C . VAL A 1 1024 ? 12.688 -9.480 8.423 1.00 53.00 1024 VAL A C 1
ATOM 7773 O O . VAL A 1 1024 ? 12.152 -9.747 7.346 1.00 53.00 1024 VAL A O 1
ATOM 7776 N N . GLY A 1 1025 ? 12.497 -8.303 9.016 1.00 50.41 1025 GLY A N 1
ATOM 7777 C CA . GLY A 1 1025 ? 11.960 -7.144 8.306 1.00 50.41 1025 GLY A CA 1
ATOM 7778 C C . GLY A 1 1025 ? 13.108 -6.243 7.864 1.00 50.41 1025 GLY A C 1
ATOM 7779 O O . GLY A 1 1025 ? 13.792 -5.688 8.716 1.00 50.41 1025 GLY A O 1
ATOM 7780 N N . ASN A 1 1026 ? 13.319 -6.078 6.555 1.00 50.34 1026 ASN A N 1
ATOM 7781 C CA . ASN A 1 1026 ? 14.331 -5.198 5.948 1.00 50.34 1026 ASN A CA 1
ATOM 7782 C C . ASN A 1 1026 ? 14.047 -3.690 6.189 1.00 50.34 1026 ASN A C 1
ATOM 7784 O O . ASN A 1 1026 ? 14.028 -2.878 5.264 1.00 50.34 1026 ASN A O 1
ATOM 7788 N N . ASP A 1 1027 ? 13.817 -3.274 7.435 1.00 47.94 1027 ASP A N 1
ATOM 7789 C CA . ASP A 1 1027 ? 13.568 -1.875 7.759 1.00 47.94 1027 ASP A CA 1
ATOM 7790 C C . ASP A 1 1027 ? 14.885 -1.120 7.955 1.00 47.94 1027 ASP A C 1
ATOM 7792 O O . ASP A 1 1027 ? 15.617 -1.297 8.928 1.00 47.94 1027 ASP A O 1
ATOM 7796 N N . THR A 1 1028 ? 15.210 -0.269 6.985 1.00 40.44 1028 THR A N 1
ATOM 7797 C CA . THR A 1 1028 ? 16.348 0.657 7.062 1.00 40.44 1028 THR A CA 1
ATOM 7798 C C . THR A 1 1028 ? 15.952 2.024 7.626 1.00 40.44 1028 THR A C 1
ATOM 7800 O O . THR A 1 1028 ? 16.782 2.936 7.679 1.00 40.44 1028 THR A O 1
ATOM 7803 N N . THR A 1 1029 ? 14.696 2.190 8.051 1.00 46.19 1029 THR A N 1
ATOM 7804 C CA . THR A 1 1029 ? 14.194 3.425 8.648 1.00 46.19 1029 THR A CA 1
ATOM 7805 C C . THR A 1 1029 ? 14.493 3.490 10.150 1.00 46.19 1029 THR A C 1
ATOM 7807 O O . THR A 1 1029 ? 14.949 2.538 10.779 1.00 46.19 1029 THR A O 1
ATOM 7810 N N . THR A 1 1030 ? 14.305 4.666 10.753 1.00 41.78 1030 THR A N 1
ATOM 7811 C CA . THR A 1 1030 ? 14.517 4.890 12.197 1.00 41.78 1030 THR A CA 1
ATOM 7812 C C . THR A 1 1030 ? 13.412 4.298 13.078 1.00 41.78 1030 THR A C 1
ATOM 7814 O O . THR A 1 1030 ? 13.434 4.483 14.290 1.00 41.78 1030 THR A O 1
ATOM 7817 N N . THR A 1 1031 ? 12.416 3.651 12.481 1.00 45.62 1031 THR A N 1
ATOM 7818 C CA . THR A 1 1031 ? 11.375 2.883 13.162 1.00 45.62 1031 THR A CA 1
ATOM 7819 C C . THR A 1 1031 ? 11.604 1.438 12.784 1.00 45.62 1031 THR A C 1
ATOM 7821 O O . THR A 1 1031 ? 11.668 1.136 11.607 1.00 45.62 1031 THR A O 1
ATOM 7824 N N . SER A 1 1032 ? 11.806 0.563 13.757 1.00 45.16 1032 SER A N 1
ATOM 7825 C CA . SER A 1 1032 ? 12.070 -0.837 13.462 1.00 45.16 1032 SER A CA 1
ATOM 7826 C C . SER A 1 1032 ? 10.784 -1.537 13.001 1.00 45.16 1032 SER A C 1
ATOM 7828 O O . SER A 1 1032 ? 9.765 -1.406 13.679 1.00 45.16 1032 SER A O 1
ATOM 7830 N N . ALA A 1 1033 ? 10.819 -2.325 11.918 1.00 47.78 1033 ALA A N 1
ATOM 7831 C CA . ALA A 1 1033 ? 9.722 -3.233 11.533 1.00 47.78 1033 ALA A CA 1
ATOM 7832 C C . ALA A 1 1033 ? 9.566 -4.438 12.487 1.00 47.78 1033 ALA A C 1
ATOM 7834 O O . ALA A 1 1033 ? 8.796 -5.360 12.219 1.00 47.78 1033 ALA A O 1
ATOM 7835 N N . LEU A 1 1034 ? 10.288 -4.434 13.609 1.00 59.53 1034 LEU A N 1
ATOM 7836 C CA . LEU A 1 1034 ? 10.174 -5.405 14.687 1.00 59.53 1034 LEU A CA 1
ATOM 7837 C C . LEU A 1 1034 ? 8.832 -5.228 15.412 1.00 59.53 1034 LEU A C 1
ATOM 7839 O O . LEU A 1 1034 ? 8.665 -4.333 16.246 1.00 59.53 1034 LEU A O 1
ATOM 7843 N N . SER A 1 1035 ? 7.867 -6.090 15.088 1.00 61.34 1035 SER A N 1
ATOM 7844 C CA . SER A 1 1035 ? 6.585 -6.173 15.788 1.00 61.34 1035 SER A CA 1
ATOM 7845 C C . SER A 1 1035 ? 6.646 -7.280 16.835 1.00 61.34 1035 SER A C 1
ATOM 7847 O O . SER A 1 1035 ? 6.782 -8.455 16.502 1.00 61.34 1035 SER A O 1
ATOM 7849 N N . ALA A 1 1036 ? 6.557 -6.905 18.110 1.00 70.69 1036 ALA A N 1
ATOM 7850 C CA . ALA A 1 1036 ? 6.388 -7.861 19.192 1.00 70.69 1036 ALA A CA 1
ATOM 7851 C C . ALA A 1 1036 ? 4.910 -8.266 19.261 1.00 70.69 1036 ALA A C 1
ATOM 7853 O O . ALA A 1 1036 ? 4.099 -7.546 19.836 1.00 70.69 1036 ALA A O 1
ATOM 7854 N N . VAL A 1 1037 ? 4.540 -9.388 18.648 1.00 77.62 1037 VAL A N 1
ATOM 7855 C CA . VAL A 1 1037 ? 3.173 -9.922 18.723 1.00 77.62 1037 VAL A CA 1
ATOM 7856 C C . VAL A 1 1037 ? 3.132 -10.977 19.831 1.00 77.62 1037 VAL A C 1
ATOM 7858 O O . VAL A 1 1037 ? 3.757 -12.022 19.684 1.00 77.62 1037 VAL A O 1
ATOM 7861 N N . PRO A 1 1038 ? 2.477 -10.720 20.978 1.00 84.81 1038 PRO A N 1
ATOM 7862 C CA . PRO A 1 1038 ? 2.330 -11.731 22.010 1.00 84.81 1038 PRO A CA 1
ATOM 7863 C C . PRO A 1 1038 ? 1.258 -12.761 21.655 1.00 84.81 1038 PRO A C 1
ATOM 7865 O O . PRO A 1 1038 ? 0.162 -12.418 21.196 1.00 84.81 1038 PRO A O 1
ATOM 7868 N N . PHE A 1 1039 ? 1.523 -14.013 22.020 1.00 86.81 1039 PHE A N 1
ATOM 7869 C CA . PHE A 1 1039 ? 0.476 -15.007 22.204 1.00 86.81 1039 PHE A CA 1
ATOM 7870 C C . PHE A 1 1039 ? -0.265 -14.730 23.514 1.00 86.81 1039 PHE A C 1
ATOM 7872 O O . PHE A 1 1039 ? 0.325 -14.773 24.596 1.00 86.81 1039 PHE A O 1
ATOM 7879 N N . VAL A 1 1040 ? -1.557 -14.432 23.417 1.00 88.56 1040 VAL A N 1
ATOM 7880 C CA . VAL A 1 1040 ? -2.414 -14.022 24.531 1.00 88.56 1040 VAL A CA 1
ATOM 7881 C C . VAL A 1 1040 ? -3.349 -15.158 24.921 1.00 88.56 1040 VAL A C 1
ATOM 7883 O O . VAL A 1 1040 ? -4.041 -15.716 24.072 1.00 88.56 1040 VAL A O 1
ATOM 7886 N N . LEU A 1 1041 ? -3.414 -15.464 26.214 1.00 91.38 1041 LEU A N 1
ATOM 7887 C CA . LEU A 1 1041 ? -4.385 -16.377 26.812 1.00 91.38 1041 LEU A CA 1
ATOM 7888 C C . LEU A 1 1041 ? -5.207 -15.655 27.872 1.00 91.38 1041 LEU A C 1
ATOM 7890 O O . LEU A 1 1041 ? -4.632 -14.952 28.702 1.00 91.38 1041 LEU A O 1
ATOM 7894 N N . HIS A 1 1042 ? -6.519 -15.874 27.879 1.00 93.25 1042 HIS A N 1
ATOM 7895 C CA . HIS A 1 1042 ? -7.373 -15.510 29.007 1.00 93.25 1042 HIS A CA 1
ATOM 7896 C C . HIS A 1 1042 ? -7.603 -16.735 29.882 1.00 93.25 1042 HIS A C 1
ATOM 7898 O O . HIS A 1 1042 ? -7.901 -17.823 29.386 1.00 93.25 1042 HIS A O 1
ATOM 7904 N N . VAL A 1 1043 ? -7.386 -16.574 31.182 1.00 95.19 1043 VAL A N 1
ATOM 7905 C CA . VAL A 1 1043 ? -7.555 -17.638 32.165 1.00 95.19 1043 VAL A CA 1
ATOM 7906 C C . VAL A 1 1043 ? -9.039 -17.830 32.431 1.00 95.19 1043 VAL A C 1
ATOM 7908 O O . VAL A 1 1043 ? -9.741 -16.881 32.763 1.00 95.19 1043 VAL A O 1
ATOM 7911 N N . GLU A 1 1044 ? -9.494 -19.077 32.337 1.00 93.81 1044 GLU A N 1
ATOM 7912 C CA . GLU A 1 1044 ? -10.889 -19.430 32.568 1.00 93.81 1044 GLU A CA 1
ATOM 7913 C C . GLU A 1 1044 ? -11.297 -19.056 34.002 1.00 93.81 1044 GLU A C 1
ATOM 7915 O O . GLU A 1 1044 ? -10.586 -19.338 34.977 1.00 93.81 1044 GLU A O 1
ATOM 7920 N N . GLU A 1 1045 ? -12.443 -18.387 34.127 1.00 93.06 1045 GLU A N 1
ATOM 7921 C CA . GLU A 1 1045 ? -12.853 -17.724 35.369 1.00 93.06 1045 GLU A CA 1
ATOM 7922 C C . GLU A 1 1045 ? -12.931 -18.682 36.571 1.00 93.06 1045 GLU A C 1
ATOM 7924 O O . GLU A 1 1045 ? -12.530 -18.330 37.684 1.00 93.06 1045 GLU A O 1
ATOM 7929 N N . THR A 1 1046 ? -13.379 -19.926 36.372 1.00 93.38 1046 THR A N 1
ATOM 7930 C CA . THR A 1 1046 ? -13.455 -20.936 37.442 1.00 93.38 1046 THR A CA 1
ATOM 7931 C C . THR A 1 1046 ? -12.088 -21.507 37.836 1.00 93.38 1046 THR A C 1
ATOM 7933 O O . THR A 1 1046 ? -11.925 -22.014 38.951 1.00 93.38 1046 THR A O 1
ATOM 7936 N N . ARG A 1 1047 ? -11.078 -21.398 36.967 1.00 94.50 1047 ARG A N 1
ATOM 7937 C CA . ARG A 1 1047 ? -9.687 -21.815 37.208 1.00 94.50 1047 ARG A CA 1
ATOM 7938 C C . ARG A 1 1047 ? -8.800 -20.688 37.727 1.00 94.50 1047 ARG A C 1
ATOM 7940 O O . ARG A 1 1047 ? -7.759 -20.989 38.321 1.00 94.50 1047 ARG A O 1
ATOM 7947 N N . LYS A 1 1048 ? -9.217 -19.425 37.583 1.00 95.19 1048 LYS A N 1
ATOM 7948 C CA . LYS A 1 1048 ? -8.460 -18.214 37.952 1.00 95.19 1048 LYS A CA 1
ATOM 7949 C C . LYS A 1 1048 ? -7.779 -18.294 39.320 1.00 95.19 1048 LYS A C 1
ATOM 7951 O O . LYS A 1 1048 ? -6.578 -18.058 39.417 1.00 95.19 1048 LYS A O 1
ATOM 7956 N N . GLY A 1 1049 ? -8.498 -18.706 40.367 1.00 94.25 1049 GLY A N 1
ATOM 7957 C CA . GLY A 1 1049 ? -7.928 -18.819 41.719 1.00 94.25 1049 GLY A CA 1
ATOM 7958 C C . GLY A 1 1049 ? -6.809 -19.866 41.841 1.00 94.25 1049 GLY A C 1
ATOM 7959 O O . GLY A 1 1049 ? -5.810 -19.637 42.520 1.00 94.25 1049 GLY A O 1
ATOM 7960 N N . GLY A 1 1050 ? -6.938 -21.006 41.155 1.00 94.44 1050 GLY A N 1
ATOM 7961 C CA . GLY A 1 1050 ? -5.901 -22.045 41.138 1.00 94.44 1050 GLY A CA 1
ATOM 7962 C C . GLY A 1 1050 ? -4.658 -21.616 40.356 1.00 94.44 1050 GLY A C 1
ATOM 7963 O O . GLY A 1 1050 ? -3.534 -21.856 40.799 1.00 94.44 1050 GLY A O 1
ATOM 7964 N N . VAL A 1 1051 ? -4.864 -20.928 39.230 1.00 96.50 1051 VAL A N 1
ATOM 7965 C CA . VAL A 1 1051 ? -3.781 -20.371 38.409 1.00 96.50 1051 VAL A CA 1
ATOM 7966 C C . VAL A 1 1051 ? -3.027 -19.281 39.175 1.00 96.50 1051 VAL A C 1
ATOM 7968 O O . VAL A 1 1051 ? -1.802 -19.345 39.258 1.00 96.50 1051 VAL A O 1
ATOM 7971 N N . LEU A 1 1052 ? -3.725 -18.344 39.828 1.00 96.62 1052 LEU A N 1
ATOM 7972 C CA . LEU A 1 1052 ? -3.106 -17.319 40.683 1.00 96.62 1052 LEU A CA 1
ATOM 7973 C C . LEU A 1 1052 ? -2.273 -17.932 41.815 1.00 96.62 1052 LEU A C 1
ATOM 7975 O O . LEU A 1 1052 ? -1.145 -17.499 42.049 1.00 96.62 1052 LEU A O 1
ATOM 7979 N N . ALA A 1 1053 ? -2.770 -18.989 42.466 1.00 94.38 1053 ALA A N 1
ATOM 7980 C CA . ALA A 1 1053 ? -2.014 -19.689 43.501 1.00 94.38 1053 ALA A CA 1
ATOM 7981 C C . ALA A 1 1053 ? -0.701 -20.288 42.963 1.00 94.38 1053 ALA A C 1
ATOM 7983 O O . ALA A 1 1053 ? 0.333 -20.203 43.635 1.00 94.38 1053 ALA A O 1
ATOM 7984 N N . LYS A 1 1054 ? -0.711 -20.856 41.746 1.00 95.50 1054 LYS A N 1
ATOM 7985 C CA . LYS A 1 1054 ? 0.507 -21.365 41.098 1.00 95.50 1054 LYS A CA 1
ATOM 7986 C C . LYS A 1 1054 ? 1.454 -20.230 40.709 1.00 95.50 1054 LYS A C 1
ATOM 7988 O O . LYS A 1 1054 ? 2.641 -20.316 41.014 1.00 95.50 1054 LYS A O 1
ATOM 7993 N N . LEU A 1 1055 ? 0.949 -19.157 40.102 1.00 95.94 1055 LEU A N 1
ATOM 7994 C CA . LEU A 1 1055 ? 1.748 -17.994 39.702 1.00 95.94 1055 LEU A CA 1
ATOM 7995 C C . LEU A 1 1055 ? 2.408 -17.302 40.901 1.00 95.94 1055 LEU A C 1
ATOM 7997 O O . LEU A 1 1055 ? 3.561 -16.881 40.805 1.00 95.94 1055 LEU A O 1
ATOM 8001 N N . LYS A 1 1056 ? 1.725 -17.257 42.050 1.00 94.69 1056 LYS A N 1
ATOM 8002 C CA . LYS A 1 1056 ? 2.289 -16.778 43.316 1.00 94.69 1056 LYS A CA 1
ATOM 8003 C C . LYS A 1 1056 ? 3.401 -17.681 43.842 1.00 94.69 1056 LYS A C 1
ATOM 8005 O O . LYS A 1 1056 ? 4.423 -17.183 44.301 1.00 94.69 1056 LYS A O 1
ATOM 8010 N N . LEU A 1 1057 ? 3.249 -19.004 43.738 1.00 93.12 1057 LEU A N 1
ATOM 8011 C CA . LEU A 1 1057 ? 4.308 -19.954 44.106 1.00 93.12 1057 LEU A CA 1
ATOM 8012 C C . LEU A 1 1057 ? 5.544 -19.834 43.197 1.00 93.12 1057 LEU A C 1
ATOM 8014 O O . LEU A 1 1057 ? 6.660 -20.087 43.640 1.00 93.12 1057 LEU A O 1
ATOM 8018 N N . LEU A 1 1058 ? 5.347 -19.415 41.945 1.00 93.88 1058 LEU A N 1
ATOM 8019 C CA . LEU A 1 1058 ? 6.422 -19.060 41.013 1.00 93.88 1058 LEU A CA 1
ATOM 8020 C C . LEU A 1 1058 ? 6.952 -17.629 41.216 1.00 93.88 1058 LEU A C 1
ATOM 8022 O O . LEU A 1 1058 ? 7.873 -17.218 40.512 1.00 93.88 1058 LEU A O 1
ATOM 8026 N N . GLU A 1 1059 ? 6.383 -16.880 42.164 1.00 93.31 1059 GLU A N 1
ATOM 8027 C CA . GLU A 1 1059 ? 6.695 -15.481 42.473 1.00 93.31 1059 GLU A CA 1
ATOM 8028 C C . GLU A 1 1059 ? 6.538 -14.530 41.266 1.00 93.31 1059 GLU A C 1
ATOM 8030 O O . GLU A 1 1059 ? 7.192 -13.490 41.195 1.00 93.31 1059 GLU A O 1
ATOM 8035 N N . LEU A 1 1060 ? 5.675 -14.886 40.307 1.00 94.38 1060 LEU A N 1
ATOM 8036 C CA . LEU A 1 1060 ? 5.305 -14.035 39.170 1.00 94.38 1060 LEU A CA 1
ATOM 8037 C C . LEU A 1 1060 ? 4.233 -13.006 39.542 1.00 94.38 1060 LEU A C 1
ATOM 8039 O O . LEU A 1 1060 ? 4.163 -11.954 38.916 1.00 94.38 1060 LEU A O 1
ATOM 8043 N N . VAL A 1 1061 ? 3.417 -13.322 40.549 1.00 94.88 1061 VAL A N 1
ATOM 8044 C CA . VAL A 1 1061 ? 2.353 -12.473 41.095 1.00 94.88 1061 VAL A CA 1
ATOM 8045 C C . VAL A 1 1061 ? 2.512 -12.419 42.616 1.00 94.88 1061 VAL A C 1
ATOM 8047 O O . VAL A 1 1061 ? 2.812 -13.442 43.235 1.00 94.88 1061 VAL A O 1
ATOM 8050 N N . ASP A 1 1062 ? 2.331 -11.249 43.224 1.00 94.12 1062 ASP A N 1
ATOM 8051 C CA . ASP A 1 1062 ? 2.345 -11.087 44.683 1.00 94.12 1062 ASP A CA 1
ATOM 8052 C C . ASP A 1 1062 ? 0.937 -11.116 45.317 1.00 94.12 1062 ASP A C 1
ATOM 8054 O O . ASP A 1 1062 ? -0.088 -11.151 44.637 1.00 94.12 1062 ASP A O 1
ATOM 8058 N N . GLU A 1 1063 ? 0.877 -11.125 46.652 1.00 93.50 1063 GLU A N 1
ATOM 8059 C CA . GLU A 1 1063 ? -0.383 -11.217 47.409 1.00 93.50 1063 GLU A CA 1
ATOM 8060 C C . GLU A 1 1063 ? -1.302 -9.995 47.210 1.00 93.50 1063 GLU A C 1
ATOM 8062 O O . GLU A 1 1063 ? -2.530 -10.125 47.229 1.00 93.50 1063 GLU A O 1
ATOM 8067 N N . SER A 1 1064 ? -0.729 -8.810 46.969 1.00 94.31 1064 SER A N 1
ATOM 8068 C CA . SER A 1 1064 ? -1.500 -7.601 46.664 1.00 94.31 1064 SER A CA 1
ATOM 8069 C C . SER A 1 1064 ? -2.111 -7.693 45.271 1.00 94.31 1064 SER A C 1
ATOM 8071 O O . SER A 1 1064 ? -3.280 -7.364 45.090 1.00 94.31 1064 SER A O 1
ATOM 8073 N N . GLN A 1 1065 ? -1.333 -8.154 44.294 1.00 94.88 1065 GLN A N 1
ATOM 8074 C CA . GLN A 1 1065 ? -1.778 -8.312 42.915 1.00 94.88 1065 GLN A CA 1
ATOM 8075 C C . GLN A 1 1065 ? -2.874 -9.377 42.799 1.00 94.88 1065 GLN A C 1
ATOM 8077 O O . GLN A 1 1065 ? -3.891 -9.135 42.158 1.00 94.88 1065 GLN A O 1
ATOM 8082 N N . GLU A 1 1066 ? -2.719 -10.524 43.469 1.00 94.56 1066 GLU A N 1
ATOM 8083 C CA . GLU A 1 1066 ? -3.761 -11.558 43.544 1.00 94.56 1066 GLU A CA 1
ATOM 8084 C C . GLU A 1 1066 ? -5.070 -10.996 44.113 1.00 94.56 1066 GLU A C 1
ATOM 8086 O O . GLU A 1 1066 ? -6.141 -11.237 43.555 1.00 94.56 1066 GLU A O 1
ATOM 8091 N N . THR A 1 1067 ? -4.989 -10.211 45.192 1.00 92.69 1067 THR A N 1
ATOM 8092 C CA . THR A 1 1067 ? -6.164 -9.594 45.825 1.00 92.69 1067 THR A CA 1
ATOM 8093 C C . THR A 1 1067 ? -6.886 -8.643 44.871 1.00 92.69 1067 THR A C 1
ATOM 8095 O O . THR A 1 1067 ? -8.109 -8.713 44.746 1.00 92.69 1067 THR A O 1
ATOM 8098 N N . ASP A 1 1068 ? -6.141 -7.784 44.176 1.00 93.88 1068 ASP A N 1
ATOM 8099 C CA . ASP A 1 1068 ? -6.695 -6.825 43.220 1.00 93.88 1068 ASP A CA 1
ATOM 8100 C C . ASP A 1 1068 ? -7.375 -7.520 42.028 1.00 93.88 1068 ASP A C 1
ATOM 8102 O O . ASP A 1 1068 ? -8.477 -7.136 41.631 1.00 93.88 1068 ASP A O 1
ATOM 8106 N N . ILE A 1 1069 ? -6.754 -8.571 41.481 1.00 94.19 1069 ILE A N 1
ATOM 8107 C CA . ILE A 1 1069 ? -7.304 -9.345 40.355 1.00 94.19 1069 ILE A CA 1
ATOM 8108 C C . ILE A 1 1069 ? -8.587 -10.068 40.780 1.00 94.19 1069 ILE A C 1
ATOM 8110 O O . ILE A 1 1069 ? -9.593 -10.051 40.072 1.00 94.19 1069 ILE A O 1
ATOM 8114 N N . MET A 1 1070 ? -8.596 -10.657 41.979 1.00 90.00 1070 MET A N 1
ATOM 8115 C CA . MET A 1 1070 ? -9.795 -11.286 42.544 1.00 90.00 1070 MET A CA 1
ATOM 8116 C C . MET A 1 1070 ? -10.907 -10.273 42.863 1.00 90.00 1070 MET A C 1
ATOM 8118 O O . MET A 1 1070 ? -12.069 -10.662 42.964 1.00 90.00 1070 MET A O 1
ATOM 8122 N N . ALA A 1 1071 ? -10.576 -8.984 42.990 1.00 89.31 1071 ALA A N 1
ATOM 8123 C CA . ALA A 1 1071 ? -11.532 -7.890 43.154 1.00 89.31 1071 ALA A CA 1
ATOM 8124 C C . ALA A 1 1071 ? -12.072 -7.326 41.820 1.00 89.31 1071 ALA A C 1
ATOM 8126 O O . ALA A 1 1071 ? -12.816 -6.345 41.846 1.00 89.31 1071 ALA A O 1
ATOM 8127 N N . GLY A 1 1072 ? -11.724 -7.934 40.678 1.00 87.06 1072 GLY A N 1
ATOM 8128 C CA . GLY A 1 1072 ? -12.219 -7.554 39.348 1.00 87.06 1072 GLY A CA 1
ATOM 8129 C C . GLY A 1 1072 ? -11.297 -6.616 38.563 1.00 87.06 1072 GLY A C 1
ATOM 8130 O O . GLY A 1 1072 ? -11.707 -6.074 37.541 1.00 87.06 1072 GLY A O 1
ATOM 8131 N N . ARG A 1 1073 ? -10.055 -6.394 39.018 1.00 90.38 1073 ARG A N 1
ATOM 8132 C CA . ARG A 1 1073 ? -9.037 -5.703 38.207 1.00 90.38 1073 ARG A CA 1
ATOM 8133 C C . ARG A 1 1073 ? -8.420 -6.642 37.175 1.00 90.38 1073 ARG A C 1
ATOM 8135 O O . ARG A 1 1073 ? -8.438 -7.859 37.338 1.00 90.38 1073 ARG A O 1
ATOM 8142 N N . ILE A 1 1074 ? -7.836 -6.066 36.127 1.00 92.69 1074 ILE A N 1
ATOM 8143 C CA . ILE A 1 1074 ? -7.244 -6.839 35.032 1.00 92.69 1074 ILE A CA 1
ATOM 8144 C C . ILE A 1 1074 ? -5.838 -7.276 35.440 1.00 92.69 1074 ILE A C 1
ATOM 8146 O O . ILE A 1 1074 ? -4.960 -6.438 35.653 1.00 92.69 1074 ILE A O 1
ATOM 8150 N N . GLY A 1 1075 ? -5.618 -8.583 35.547 1.00 94.06 1075 GLY A N 1
ATOM 8151 C CA . GLY A 1 1075 ? -4.307 -9.179 35.784 1.00 94.06 1075 GLY A CA 1
ATOM 8152 C C . GLY A 1 1075 ? -3.597 -9.501 34.478 1.00 94.06 1075 GLY A C 1
ATOM 8153 O O . GLY A 1 1075 ? -4.202 -10.075 33.580 1.00 94.06 1075 GLY A O 1
ATOM 8154 N N . ILE A 1 1076 ? -2.308 -9.185 34.376 1.00 94.88 1076 ILE A N 1
ATOM 8155 C CA . ILE A 1 1076 ? -1.480 -9.514 33.207 1.00 94.88 1076 ILE A CA 1
ATOM 8156 C C . ILE A 1 1076 ? -0.202 -10.195 33.687 1.00 94.88 1076 ILE A C 1
ATOM 8158 O O . ILE A 1 1076 ? 0.510 -9.642 34.518 1.00 94.88 1076 ILE A O 1
ATOM 8162 N N . VAL A 1 1077 ? 0.135 -11.360 33.136 1.00 96.50 1077 VAL A N 1
ATOM 8163 C CA . VAL A 1 1077 ? 1.441 -12.010 33.322 1.00 96.50 1077 VAL A CA 1
ATOM 8164 C C . VAL A 1 1077 ? 2.151 -12.090 31.982 1.00 96.50 1077 VAL A C 1
ATOM 8166 O O . VAL A 1 1077 ? 1.744 -12.857 31.115 1.00 96.50 1077 VAL A O 1
ATOM 8169 N N . ALA A 1 1078 ? 3.218 -11.312 31.811 1.00 94.94 1078 ALA A N 1
ATOM 8170 C CA . ALA A 1 1078 ? 4.034 -11.328 30.602 1.00 94.94 1078 ALA A CA 1
ATOM 8171 C C . ALA A 1 1078 ? 5.240 -12.255 30.768 1.00 94.94 1078 ALA A C 1
ATOM 8173 O O . ALA A 1 1078 ? 5.899 -12.247 31.809 1.00 94.94 1078 ALA A O 1
ATOM 8174 N N . VAL A 1 1079 ? 5.538 -13.034 29.731 1.00 95.44 1079 VAL A N 1
ATOM 8175 C CA . VAL A 1 1079 ? 6.608 -14.035 29.688 1.00 95.44 1079 VAL A CA 1
ATOM 8176 C C . VAL A 1 1079 ? 7.398 -13.869 28.392 1.00 95.44 1079 VAL A C 1
ATOM 8178 O O . VAL A 1 1079 ? 6.802 -13.731 27.329 1.00 95.44 1079 VAL A O 1
ATOM 8181 N N . VAL A 1 1080 ? 8.729 -13.899 28.466 1.00 92.56 1080 VAL A N 1
ATOM 8182 C CA . VAL A 1 1080 ? 9.640 -13.780 27.315 1.00 92.56 1080 VAL A CA 1
ATOM 8183 C C . VAL A 1 1080 ? 10.612 -14.954 27.299 1.00 92.56 1080 VAL A C 1
ATOM 8185 O O . VAL A 1 1080 ? 11.198 -15.289 28.333 1.00 92.56 1080 VAL A O 1
ATOM 8188 N N . SER A 1 1081 ? 10.825 -15.571 26.136 1.00 89.06 1081 SER A N 1
ATOM 8189 C CA . SER A 1 1081 ? 11.870 -16.586 25.952 1.00 89.06 1081 SER A CA 1
ATOM 8190 C C . SER A 1 1081 ? 13.271 -15.968 25.984 1.00 89.06 1081 SER A C 1
ATOM 8192 O O . SER A 1 1081 ? 13.526 -14.996 25.278 1.00 89.06 1081 SER A O 1
ATOM 8194 N N . LEU A 1 1082 ? 14.192 -16.552 26.758 1.00 85.88 1082 LEU A N 1
ATOM 8195 C CA . LEU A 1 1082 ? 15.544 -16.014 26.943 1.00 85.88 1082 LEU A CA 1
ATOM 8196 C C . LEU A 1 1082 ? 16.641 -16.931 26.387 1.00 85.88 1082 LEU A C 1
ATOM 8198 O O . LEU A 1 1082 ? 17.525 -16.476 25.674 1.00 85.88 1082 LEU A O 1
ATOM 8202 N N . SER A 1 1083 ? 16.635 -18.221 26.736 1.00 83.50 1083 SER A N 1
ATOM 8203 C CA . SER A 1 1083 ? 17.678 -19.171 26.303 1.00 83.50 1083 SER A CA 1
ATOM 8204 C C . SER A 1 1083 ? 17.208 -20.628 26.352 1.00 83.50 1083 SER A C 1
ATOM 8206 O O . SER A 1 1083 ? 16.238 -20.944 27.031 1.00 83.50 1083 SER A O 1
ATOM 8208 N N . SER A 1 1084 ? 17.909 -21.531 25.658 1.00 82.00 1084 SER A N 1
ATOM 8209 C CA . SER A 1 1084 ? 17.683 -22.985 25.700 1.00 82.00 1084 SER A CA 1
ATOM 8210 C C . SER A 1 1084 ? 18.892 -23.679 26.352 1.00 82.00 1084 SER A C 1
ATOM 8212 O O . SER A 1 1084 ? 19.944 -23.771 25.723 1.00 82.00 1084 SER A O 1
ATOM 8214 N N . PRO A 1 1085 ? 18.800 -24.167 27.608 1.00 72.19 1085 PRO A N 1
ATOM 8215 C CA . PRO A 1 1085 ? 19.921 -24.814 28.305 1.00 72.19 1085 PRO A CA 1
ATOM 8216 C C . PRO A 1 1085 ? 20.371 -26.152 27.710 1.00 72.19 1085 PRO A C 1
ATOM 8218 O O . PRO A 1 1085 ? 21.439 -26.646 28.063 1.00 72.19 1085 PRO A O 1
ATOM 8221 N N . ASN A 1 1086 ? 19.533 -26.780 26.881 1.00 65.94 1086 ASN A N 1
ATOM 8222 C CA . ASN A 1 1086 ? 19.849 -28.069 26.266 1.00 65.94 1086 ASN A CA 1
ATOM 8223 C C . ASN A 1 1086 ? 20.765 -27.927 25.037 1.00 65.94 1086 ASN A C 1
ATOM 8225 O O . ASN A 1 1086 ? 21.381 -28.917 24.645 1.00 65.94 1086 ASN A O 1
ATOM 8229 N N . ASP A 1 1087 ? 20.888 -26.727 24.460 1.00 61.47 1087 ASP A N 1
ATOM 8230 C CA . ASP A 1 1087 ? 21.802 -26.450 23.350 1.00 61.47 1087 ASP A CA 1
ATOM 8231 C C . ASP A 1 1087 ? 23.183 -26.070 23.889 1.00 61.47 1087 ASP A C 1
ATOM 8233 O O . ASP A 1 1087 ? 23.544 -24.905 24.038 1.00 61.47 1087 ASP A O 1
ATOM 8237 N N . ALA A 1 1088 ? 23.984 -27.088 24.204 1.00 51.97 1088 ALA A N 1
ATOM 8238 C CA . ALA A 1 1088 ? 25.410 -26.916 24.491 1.00 51.97 1088 ALA A CA 1
ATOM 8239 C C . ALA A 1 1088 ? 26.241 -26.589 23.227 1.00 51.97 1088 ALA A C 1
ATOM 8241 O O . ALA A 1 1088 ? 27.450 -26.379 23.328 1.00 51.97 1088 ALA A O 1
ATOM 8242 N N . ALA A 1 1089 ? 25.610 -26.560 22.050 1.00 50.56 1089 ALA A N 1
ATOM 8243 C CA . ALA A 1 1089 ? 26.199 -26.172 20.779 1.00 50.56 1089 ALA A CA 1
ATOM 8244 C C . ALA A 1 1089 ? 25.398 -25.003 20.202 1.00 50.56 1089 ALA A C 1
ATOM 8246 O O . ALA A 1 1089 ? 24.171 -25.019 20.181 1.00 50.56 1089 ALA A O 1
ATOM 8247 N N . VAL A 1 1090 ? 26.119 -23.975 19.780 1.00 51.84 1090 VAL A N 1
ATOM 8248 C CA . VAL A 1 1090 ? 25.571 -22.827 19.070 1.00 51.84 1090 VAL A CA 1
ATOM 8249 C C . VAL A 1 1090 ? 24.936 -23.309 17.746 1.00 51.84 1090 VAL A C 1
ATOM 8251 O O . VAL A 1 1090 ? 25.534 -24.183 17.116 1.00 51.84 1090 VAL A O 1
ATOM 8254 N N . PRO A 1 1091 ? 23.764 -22.784 17.330 1.00 52.09 1091 PRO A N 1
ATOM 8255 C CA . PRO A 1 1091 ? 22.976 -21.746 17.993 1.00 52.09 1091 PRO A CA 1
ATOM 8256 C C . PRO A 1 1091 ? 21.761 -22.285 18.767 1.00 52.09 1091 PRO A C 1
ATOM 8258 O O . PRO A 1 1091 ? 21.001 -23.126 18.292 1.00 52.09 1091 PRO A O 1
ATOM 8261 N N . ALA A 1 1092 ? 21.561 -21.748 19.976 1.00 64.31 1092 ALA A N 1
ATOM 8262 C CA . ALA A 1 1092 ? 20.488 -22.140 20.884 1.00 64.31 1092 ALA A CA 1
ATOM 8263 C C . ALA A 1 1092 ? 19.128 -21.609 20.400 1.00 64.31 1092 ALA A C 1
ATOM 8265 O O . ALA A 1 1092 ? 18.751 -20.476 20.715 1.00 64.31 1092 ALA A O 1
ATOM 8266 N N . ASN A 1 1093 ? 18.400 -22.431 19.644 1.00 78.69 1093 ASN A N 1
ATOM 8267 C CA . ASN A 1 1093 ? 17.103 -22.085 19.071 1.00 78.69 1093 ASN A CA 1
ATOM 8268 C C . ASN A 1 1093 ? 16.023 -21.985 20.163 1.00 78.69 1093 ASN A C 1
ATOM 8270 O O . ASN A 1 1093 ? 15.609 -22.999 20.743 1.00 78.69 1093 ASN A O 1
ATOM 8274 N N . ILE A 1 1094 ? 15.529 -20.769 20.411 1.00 82.44 1094 ILE A N 1
ATOM 8275 C CA . ILE A 1 1094 ? 14.442 -20.520 21.372 1.00 82.44 1094 ILE A CA 1
ATOM 8276 C C . ILE A 1 1094 ? 13.078 -20.286 20.718 1.00 82.44 1094 ILE A C 1
ATOM 8278 O O . ILE A 1 1094 ? 12.115 -20.053 21.443 1.00 82.44 1094 ILE A O 1
ATOM 8282 N N . SER A 1 1095 ? 12.981 -20.405 19.389 1.00 81.88 1095 SER A N 1
ATOM 8283 C CA . SER A 1 1095 ? 11.700 -20.379 18.679 1.00 81.88 1095 SER A CA 1
ATOM 8284 C C . SER A 1 1095 ? 10.839 -21.606 19.014 1.00 81.88 1095 SER A C 1
ATOM 8286 O O . SER A 1 1095 ? 11.330 -22.733 19.190 1.00 81.88 1095 SER A O 1
ATOM 8288 N N . LEU A 1 1096 ? 9.538 -21.377 19.104 1.00 80.81 1096 LEU A N 1
ATOM 8289 C CA . LEU A 1 1096 ? 8.484 -22.292 19.495 1.00 80.81 1096 LEU A CA 1
ATOM 8290 C C . LEU A 1 1096 ? 7.386 -22.298 18.450 1.00 80.81 1096 LEU A C 1
ATOM 8292 O O . LEU A 1 1096 ? 6.916 -21.271 17.970 1.00 80.81 1096 LEU A O 1
ATOM 8296 N N . THR A 1 1097 ? 6.900 -23.496 18.165 1.00 79.00 1097 THR A N 1
ATOM 8297 C CA . THR A 1 1097 ? 5.619 -23.651 17.485 1.00 79.00 1097 THR A CA 1
ATOM 8298 C C . THR A 1 1097 ? 4.489 -23.140 18.383 1.00 79.00 1097 THR A C 1
ATOM 8300 O O . THR A 1 1097 ? 4.579 -23.169 19.610 1.00 79.00 1097 THR A O 1
ATOM 8303 N N . ALA A 1 1098 ? 3.356 -22.751 17.805 1.00 74.94 1098 ALA A N 1
ATOM 8304 C CA . ALA A 1 1098 ? 2.208 -22.279 18.586 1.00 74.94 1098 ALA A CA 1
ATOM 8305 C C . ALA A 1 1098 ? 1.630 -23.304 19.582 1.00 74.94 1098 ALA A C 1
ATOM 8307 O O . ALA A 1 1098 ? 0.975 -22.937 20.566 1.00 74.94 1098 ALA A O 1
ATOM 8308 N N . GLY A 1 1099 ? 1.839 -24.599 19.322 1.00 78.88 1099 GLY A N 1
ATOM 8309 C CA . GLY A 1 1099 ? 1.528 -25.665 20.272 1.00 78.88 1099 GLY A CA 1
ATOM 8310 C C . GLY A 1 1099 ? 2.452 -25.617 21.488 1.00 78.88 1099 GLY A C 1
ATOM 8311 O O . GLY A 1 1099 ? 1.975 -25.666 22.617 1.00 78.88 1099 GLY A O 1
ATOM 8312 N N . GLU A 1 1100 ? 3.753 -25.434 21.259 1.00 86.38 1100 GLU A N 1
ATOM 8313 C CA . GLU A 1 1100 ? 4.759 -25.283 22.317 1.00 86.38 1100 GLU A CA 1
ATOM 8314 C C . GLU A 1 1100 ? 4.572 -23.980 23.114 1.00 86.38 1100 GLU A C 1
ATOM 8316 O O . GLU A 1 1100 ? 4.728 -24.002 24.332 1.00 86.38 1100 GLU A O 1
ATOM 8321 N N . GLN A 1 1101 ? 4.168 -22.872 22.475 1.00 88.19 1101 GLN A N 1
ATOM 8322 C CA . GLN A 1 1101 ? 3.813 -21.621 23.167 1.00 88.19 1101 GLN A CA 1
ATOM 8323 C C . GLN A 1 1101 ? 2.649 -21.836 24.162 1.00 88.19 1101 GLN A C 1
ATOM 8325 O O . GLN A 1 1101 ? 2.726 -21.433 25.324 1.00 88.19 1101 GLN A O 1
ATOM 8330 N N . LEU A 1 1102 ? 1.576 -22.518 23.730 1.00 87.81 1102 LEU A N 1
ATOM 8331 C CA . LEU A 1 1102 ? 0.436 -22.858 24.597 1.00 87.81 1102 LEU A CA 1
ATOM 8332 C C . LEU A 1 1102 ? 0.827 -23.832 25.703 1.00 87.81 1102 LEU A C 1
ATOM 8334 O O . LEU A 1 1102 ? 0.424 -23.655 26.852 1.00 87.81 1102 LEU A O 1
ATOM 8338 N N . GLU A 1 1103 ? 1.614 -24.850 25.368 1.00 89.81 1103 GLU A N 1
ATOM 8339 C CA . GLU A 1 1103 ? 2.106 -25.802 26.350 1.00 89.81 1103 GLU A CA 1
ATOM 8340 C C . GLU A 1 1103 ? 2.907 -25.086 27.446 1.00 89.81 1103 GLU A C 1
ATOM 8342 O O . GLU A 1 1103 ? 2.644 -25.301 28.632 1.00 89.81 1103 GLU A O 1
ATOM 8347 N N . LEU A 1 1104 ? 3.821 -24.191 27.064 1.00 93.19 1104 LEU A N 1
ATOM 8348 C CA . LEU A 1 1104 ? 4.644 -23.406 27.980 1.00 93.19 1104 LEU A CA 1
ATOM 8349 C C . LEU A 1 1104 ? 3.784 -22.607 28.965 1.00 93.19 1104 LEU A C 1
ATOM 8351 O O . LEU A 1 1104 ? 3.979 -22.719 30.179 1.00 93.19 1104 LEU A O 1
ATOM 8355 N N . LEU A 1 1105 ? 2.803 -21.849 28.467 1.00 93.88 1105 LEU A N 1
ATOM 8356 C CA . LEU A 1 1105 ? 1.903 -21.076 29.326 1.00 93.88 1105 LEU A CA 1
ATOM 8357 C C . LEU A 1 1105 ? 1.008 -21.977 30.194 1.00 93.88 1105 LEU A C 1
ATOM 8359 O O . LEU A 1 1105 ? 0.798 -21.668 31.366 1.00 93.88 1105 LEU A O 1
ATOM 8363 N N . SER A 1 1106 ? 0.553 -23.131 29.688 1.00 92.88 1106 SER A N 1
ATOM 8364 C CA . SER A 1 1106 ? -0.219 -24.099 30.487 1.00 92.88 1106 SER A CA 1
ATOM 8365 C C . SER A 1 1106 ? 0.586 -24.647 31.672 1.00 92.88 1106 SER A C 1
ATOM 8367 O O . SER A 1 1106 ? 0.052 -24.823 32.768 1.00 92.88 1106 SER A O 1
ATOM 8369 N N . LYS A 1 1107 ? 1.895 -24.870 31.494 1.00 94.25 1107 LYS A N 1
ATOM 8370 C CA . LYS A 1 1107 ? 2.784 -25.330 32.569 1.00 94.25 1107 LYS A CA 1
ATOM 8371 C C . LYS A 1 1107 ? 2.957 -24.260 33.642 1.00 94.25 1107 LYS A C 1
ATOM 8373 O O . LYS A 1 1107 ? 2.872 -24.578 34.827 1.00 94.25 1107 LYS A O 1
ATOM 8378 N N . LEU A 1 1108 ? 3.092 -22.993 33.246 1.00 95.06 1108 LEU A N 1
ATOM 8379 C CA . LEU A 1 1108 ? 3.092 -21.862 34.182 1.00 95.06 1108 LEU A CA 1
ATOM 8380 C C . LEU A 1 1108 ? 1.753 -21.720 34.928 1.00 95.06 1108 LEU A C 1
ATOM 8382 O O . LEU A 1 1108 ? 1.756 -21.393 36.114 1.00 95.06 1108 LEU A O 1
ATOM 8386 N N . ALA A 1 1109 ? 0.632 -22.039 34.275 1.00 94.31 1109 ALA A N 1
ATOM 8387 C CA . ALA A 1 1109 ? -0.699 -22.049 34.885 1.00 94.31 1109 ALA A CA 1
ATOM 8388 C C . ALA A 1 1109 ? -0.954 -23.240 35.835 1.00 94.31 1109 ALA A C 1
ATOM 8390 O O . ALA A 1 1109 ? -1.955 -23.255 36.552 1.00 94.31 1109 ALA A O 1
ATOM 8391 N N . GLY A 1 1110 ? -0.042 -24.220 35.892 1.00 91.38 1110 GLY A N 1
ATOM 8392 C CA . GLY A 1 1110 ? -0.105 -25.343 36.832 1.00 91.38 1110 GLY A CA 1
ATOM 8393 C C . GLY A 1 1110 ? -0.504 -26.686 36.227 1.00 91.38 1110 GLY A C 1
ATOM 8394 O O . GLY A 1 1110 ? -0.910 -27.577 36.969 1.00 91.38 1110 GLY A O 1
ATOM 8395 N N . ASN A 1 1111 ? -0.374 -26.857 34.909 1.00 86.94 1111 ASN A N 1
ATOM 8396 C CA . ASN A 1 1111 ? -0.616 -28.137 34.238 1.00 86.94 1111 ASN A CA 1
ATOM 8397 C C . ASN A 1 1111 ? 0.348 -29.256 34.702 1.00 86.94 1111 ASN A C 1
ATOM 8399 O O . ASN A 1 1111 ? -0.043 -30.416 34.800 1.00 86.94 1111 ASN A O 1
ATOM 8403 N N . SER A 1 1112 ? 1.600 -28.921 35.037 1.00 84.69 1112 SER A N 1
ATOM 8404 C CA . SER A 1 1112 ? 2.570 -29.859 35.623 1.00 84.69 1112 SER A CA 1
ATOM 8405 C C . SER A 1 1112 ? 3.587 -29.148 36.527 1.00 84.69 1112 SER A C 1
ATOM 8407 O O . SER A 1 1112 ? 3.623 -27.918 36.605 1.00 84.69 1112 SER A O 1
ATOM 8409 N N . ASP A 1 1113 ? 4.439 -29.918 37.211 1.00 81.25 1113 ASP A N 1
ATOM 8410 C CA . ASP A 1 1113 ? 5.560 -29.397 38.010 1.00 81.25 1113 ASP A CA 1
ATOM 8411 C C . ASP A 1 1113 ? 6.860 -29.229 37.194 1.00 81.25 1113 ASP A C 1
ATOM 8413 O O . ASP A 1 1113 ? 7.944 -29.084 37.752 1.00 81.25 1113 ASP A O 1
ATOM 8417 N N . ASP A 1 1114 ? 6.761 -29.178 35.862 1.00 90.75 1114 ASP A N 1
ATOM 8418 C CA . ASP A 1 1114 ? 7.897 -29.024 34.935 1.00 90.75 1114 ASP A CA 1
ATOM 8419 C C . ASP A 1 1114 ? 8.396 -27.569 34.804 1.00 90.75 1114 ASP A C 1
ATOM 8421 O O . ASP A 1 1114 ? 8.930 -27.162 33.767 1.00 90.75 1114 ASP A O 1
ATOM 8425 N N . VAL A 1 1115 ? 8.202 -26.769 35.852 1.00 93.94 1115 VAL A N 1
ATOM 8426 C CA . VAL A 1 1115 ? 8.641 -25.374 35.941 1.00 93.94 1115 VAL A CA 1
ATOM 8427 C C . VAL A 1 1115 ? 9.519 -25.224 37.175 1.00 93.94 1115 VAL A C 1
ATOM 8429 O O . VAL A 1 1115 ? 9.110 -25.566 38.281 1.00 93.94 1115 VAL A O 1
ATOM 8432 N N . SER A 1 1116 ? 10.733 -24.707 36.999 1.00 91.62 1116 SER A N 1
ATOM 8433 C CA . SER A 1 1116 ? 11.709 -24.530 38.080 1.00 91.62 1116 SER A CA 1
ATOM 8434 C C . SER A 1 1116 ? 12.238 -23.093 38.124 1.00 91.62 1116 SER A C 1
ATOM 8436 O O . SER A 1 1116 ? 12.827 -22.646 37.139 1.00 91.62 1116 SER A O 1
ATOM 8438 N N . PRO A 1 1117 ? 12.082 -22.359 39.242 1.00 90.75 1117 PRO A N 1
ATOM 8439 C CA . PRO A 1 1117 ? 12.721 -21.058 39.426 1.00 90.75 1117 PRO A CA 1
ATOM 8440 C C . PRO A 1 1117 ? 14.244 -21.166 39.466 1.00 90.75 1117 PRO A C 1
ATOM 8442 O O . PRO A 1 1117 ? 14.797 -22.006 40.174 1.00 90.75 1117 PRO A O 1
ATOM 8445 N N . LEU A 1 1118 ? 14.921 -20.292 38.721 1.00 90.19 1118 LEU A N 1
ATOM 8446 C CA . LEU A 1 1118 ? 16.381 -20.191 38.693 1.00 90.19 1118 LEU A CA 1
ATOM 8447 C C . LEU A 1 1118 ? 16.905 -18.977 39.461 1.00 90.19 1118 LEU A C 1
ATOM 8449 O O . LEU A 1 1118 ? 18.016 -19.020 39.987 1.00 90.19 1118 LEU A O 1
ATOM 8453 N N . GLY A 1 1119 ? 16.132 -17.891 39.531 1.00 91.31 1119 GLY A N 1
ATOM 8454 C CA . GLY A 1 1119 ? 16.544 -16.696 40.258 1.00 91.31 1119 GLY A CA 1
ATOM 8455 C C . GLY A 1 1119 ? 15.699 -15.460 39.971 1.00 91.31 1119 GLY A C 1
ATOM 8456 O O . GLY A 1 1119 ? 14.771 -15.473 39.162 1.00 91.31 1119 GLY A O 1
ATOM 8457 N N . ASN A 1 1120 ? 16.059 -14.374 40.652 1.00 91.75 1120 ASN A N 1
ATOM 8458 C CA . ASN A 1 1120 ? 15.421 -13.069 40.516 1.00 91.75 1120 ASN A CA 1
ATOM 8459 C C . ASN A 1 1120 ? 16.190 -12.210 39.513 1.00 91.75 1120 ASN A C 1
ATOM 8461 O O . ASN A 1 1120 ? 17.415 -12.133 39.580 1.00 91.75 1120 ASN A O 1
ATOM 8465 N N . MET A 1 1121 ? 15.455 -11.528 38.641 1.00 90.50 1121 MET A N 1
ATOM 8466 C CA . MET A 1 1121 ? 15.967 -10.586 37.650 1.00 90.50 1121 MET A CA 1
ATOM 8467 C C . MET A 1 1121 ? 15.307 -9.215 37.841 1.00 90.50 1121 MET A C 1
ATOM 8469 O O . MET A 1 1121 ? 14.311 -9.080 38.558 1.00 90.50 1121 MET A O 1
ATOM 8473 N N . LYS A 1 1122 ? 15.875 -8.182 37.215 1.00 90.12 1122 LYS A N 1
ATOM 8474 C CA . LYS A 1 1122 ? 15.338 -6.820 37.258 1.00 90.12 1122 LYS A CA 1
ATOM 8475 C C . LYS A 1 1122 ? 15.637 -6.094 35.946 1.00 90.12 1122 LYS A C 1
ATOM 8477 O O . LYS A 1 1122 ? 16.805 -5.966 35.592 1.00 90.12 1122 LYS A O 1
ATOM 8482 N N . TYR A 1 1123 ? 14.595 -5.592 35.287 1.00 90.06 1123 TYR A N 1
ATOM 8483 C CA . TYR A 1 1123 ? 14.676 -4.839 34.028 1.00 90.06 1123 TYR A CA 1
ATOM 8484 C C . TYR A 1 1123 ? 13.888 -3.536 34.177 1.00 90.06 1123 TYR A C 1
ATOM 8486 O O . TYR A 1 1123 ? 12.722 -3.588 34.556 1.00 90.06 1123 TYR A O 1
ATOM 8494 N N . SER A 1 1124 ? 14.518 -2.374 33.960 1.00 87.06 1124 SER A N 1
ATOM 8495 C CA . SER A 1 1124 ? 13.892 -1.045 34.133 1.00 87.06 1124 SER A CA 1
ATOM 8496 C C . SER A 1 1124 ? 12.979 -0.918 35.371 1.00 87.06 1124 SER A C 1
ATOM 8498 O O . SER A 1 1124 ? 11.827 -0.499 35.304 1.00 87.06 1124 SER A O 1
ATOM 8500 N N . ASP A 1 1125 ? 13.505 -1.332 36.526 1.00 86.25 1125 ASP A N 1
ATOM 8501 C CA . ASP A 1 1125 ? 12.813 -1.353 37.822 1.00 86.25 1125 ASP A CA 1
ATOM 8502 C C . ASP A 1 1125 ? 11.630 -2.317 37.993 1.00 86.25 1125 ASP A C 1
ATOM 8504 O O . ASP A 1 1125 ? 11.102 -2.417 39.100 1.00 86.25 1125 ASP A O 1
ATOM 8508 N N . VAL A 1 1126 ? 11.292 -3.117 36.982 1.00 89.31 1126 VAL A N 1
ATOM 8509 C CA . VAL A 1 1126 ? 10.317 -4.207 37.097 1.00 89.31 1126 VAL A CA 1
ATOM 8510 C C . VAL A 1 1126 ? 10.993 -5.444 37.703 1.00 89.31 1126 VAL A C 1
ATOM 8512 O O . VAL A 1 1126 ? 11.950 -5.964 37.119 1.00 89.31 1126 VAL A O 1
ATOM 8515 N N . PRO A 1 1127 ? 10.540 -5.934 38.875 1.00 90.94 1127 PRO A N 1
ATOM 8516 C CA . PRO A 1 1127 ? 10.971 -7.224 39.403 1.00 90.94 1127 PRO A CA 1
ATOM 8517 C C . PRO A 1 1127 ? 10.516 -8.348 38.469 1.00 90.94 1127 PRO A C 1
ATOM 8519 O O . PRO A 1 1127 ? 9.361 -8.386 38.053 1.00 90.94 1127 PRO A O 1
ATOM 8522 N N . SER A 1 1128 ? 11.415 -9.268 38.131 1.00 93.94 1128 SER A N 1
ATOM 8523 C CA . SER A 1 1128 ? 11.122 -10.370 37.207 1.00 93.94 1128 SER A CA 1
ATOM 8524 C C . SER A 1 1128 ? 11.699 -11.687 37.718 1.00 93.94 1128 SER A C 1
ATOM 8526 O O . SER A 1 1128 ? 12.624 -11.703 38.537 1.00 93.94 1128 SER A O 1
ATOM 8528 N N . LYS A 1 1129 ? 11.171 -12.811 37.232 1.00 95.25 1129 LYS A N 1
ATOM 8529 C CA . LYS A 1 1129 ? 11.626 -14.158 37.603 1.00 95.25 1129 LYS A CA 1
ATOM 8530 C C . LYS A 1 1129 ? 12.208 -14.881 36.409 1.00 95.25 1129 LYS A C 1
ATOM 8532 O O . LYS A 1 1129 ? 11.572 -14.938 35.362 1.00 95.25 1129 LYS A O 1
ATOM 8537 N N . LEU A 1 1130 ? 13.397 -15.449 36.590 1.00 94.50 1130 LEU A N 1
ATOM 8538 C CA . LEU A 1 1130 ? 13.990 -16.386 35.647 1.00 94.50 1130 LEU A CA 1
ATOM 8539 C C . LEU A 1 1130 ? 13.521 -17.798 36.005 1.00 94.50 1130 LEU A C 1
ATOM 8541 O O . LEU A 1 1130 ? 13.762 -18.275 37.117 1.00 94.50 1130 LEU A O 1
ATOM 8545 N N . LEU A 1 1131 ? 12.865 -18.462 35.061 1.00 95.06 1131 LEU A N 1
ATOM 8546 C CA . LEU A 1 1131 ? 12.266 -19.785 35.220 1.00 95.06 1131 LEU A CA 1
ATOM 8547 C C . LEU A 1 1131 ? 12.785 -20.702 34.108 1.00 95.06 1131 LEU A C 1
ATOM 8549 O O . LEU A 1 1131 ? 12.920 -20.259 32.972 1.00 95.06 1131 LEU A O 1
ATOM 8553 N N . THR A 1 1132 ? 13.018 -21.980 34.394 1.00 94.38 1132 THR A N 1
ATOM 8554 C CA . THR A 1 1132 ? 13.144 -23.013 33.356 1.00 94.38 1132 THR A CA 1
ATOM 8555 C C . THR A 1 1132 ? 11.821 -23.745 33.207 1.00 94.38 1132 THR A C 1
ATOM 8557 O O . THR A 1 1132 ? 11.304 -24.276 34.189 1.00 94.38 1132 THR A O 1
ATOM 8560 N N . VAL A 1 1133 ? 11.313 -23.824 31.980 1.00 94.69 1133 VAL A N 1
ATOM 8561 C CA . VAL A 1 1133 ? 10.162 -24.643 31.597 1.00 94.69 1133 VAL A CA 1
ATOM 8562 C C . VAL A 1 1133 ? 10.655 -25.818 30.759 1.00 94.69 1133 VAL A C 1
ATOM 8564 O O . VAL A 1 1133 ? 11.424 -25.634 29.813 1.00 94.69 1133 VAL A O 1
ATOM 8567 N N . ILE A 1 1134 ? 10.231 -27.031 31.108 1.00 93.31 1134 ILE A N 1
ATOM 8568 C CA . ILE A 1 1134 ? 10.523 -28.245 30.339 1.00 93.31 1134 ILE A CA 1
ATOM 8569 C C . ILE A 1 1134 ? 9.269 -28.605 29.546 1.00 93.31 1134 ILE A C 1
ATOM 8571 O O . ILE A 1 1134 ? 8.232 -28.849 30.149 1.00 93.31 1134 ILE A O 1
ATOM 8575 N N . LEU A 1 1135 ? 9.336 -28.646 28.217 1.00 91.19 1135 LEU A N 1
ATOM 8576 C CA . LEU A 1 1135 ? 8.233 -29.066 27.342 1.00 91.19 1135 LEU A CA 1
ATOM 8577 C C . LEU A 1 1135 ? 8.144 -30.599 27.256 1.00 91.19 1135 LEU A C 1
ATOM 8579 O O . LEU A 1 1135 ? 9.093 -31.311 27.581 1.00 91.19 1135 LEU A O 1
ATOM 8583 N N . SER A 1 1136 ? 7.011 -31.131 26.803 1.00 87.94 1136 SER A N 1
ATOM 8584 C CA . SER A 1 1136 ? 6.738 -32.577 26.730 1.00 87.94 1136 SER A CA 1
ATOM 8585 C C . SER A 1 1136 ? 7.648 -33.307 25.745 1.00 87.94 1136 SER A C 1
ATOM 8587 O O . SER A 1 1136 ? 7.898 -34.500 25.898 1.00 87.94 1136 SER A O 1
ATOM 8589 N N . ASN A 1 1137 ? 8.199 -32.591 24.762 1.00 85.69 1137 ASN A N 1
ATOM 8590 C CA . ASN A 1 1137 ? 9.230 -33.104 23.858 1.00 85.69 1137 ASN A CA 1
ATOM 8591 C C . ASN A 1 1137 ? 10.647 -33.115 24.480 1.00 85.69 1137 ASN A C 1
ATOM 8593 O O . ASN A 1 1137 ? 11.607 -33.489 23.811 1.00 85.69 1137 ASN A O 1
ATOM 8597 N N . GLY A 1 1138 ? 10.794 -32.707 25.746 1.00 86.88 1138 GLY A N 1
ATOM 8598 C CA . GLY A 1 1138 ? 12.060 -32.661 26.480 1.00 86.88 1138 GLY A CA 1
ATOM 8599 C C . GLY A 1 1138 ? 12.882 -31.384 26.278 1.00 86.88 1138 GLY A C 1
ATOM 8600 O O . GLY A 1 1138 ? 13.919 -31.231 26.935 1.00 86.88 1138 GLY A O 1
ATOM 8601 N N . ARG A 1 1139 ? 12.446 -30.451 25.413 1.00 87.44 1139 ARG A N 1
ATOM 8602 C CA . ARG A 1 1139 ? 13.096 -29.138 25.255 1.00 87.44 1139 ARG A CA 1
ATOM 8603 C C . ARG A 1 1139 ? 13.006 -28.357 26.564 1.00 87.44 1139 ARG A C 1
ATOM 8605 O O . ARG A 1 1139 ? 11.959 -28.326 27.205 1.00 87.44 1139 ARG A O 1
ATOM 8612 N N . LYS A 1 1140 ? 14.111 -27.722 26.956 1.00 89.75 1140 LYS A N 1
ATOM 8613 C CA . LYS A 1 1140 ? 14.172 -26.825 28.114 1.00 89.75 1140 LYS A CA 1
ATOM 8614 C C . LYS A 1 1140 ? 14.323 -25.401 27.627 1.00 89.75 1140 LYS A C 1
ATOM 8616 O O . LYS A 1 1140 ? 15.198 -25.137 26.810 1.00 89.75 1140 LYS A O 1
ATOM 8621 N N . LEU A 1 1141 ? 13.520 -24.500 28.172 1.00 91.38 1141 LEU A N 1
ATOM 8622 C CA . LEU A 1 1141 ? 13.578 -23.077 27.873 1.00 91.38 1141 LEU A CA 1
ATOM 8623 C C . LEU A 1 1141 ? 13.679 -22.303 29.169 1.00 91.38 1141 LEU A C 1
ATOM 8625 O O . LEU A 1 1141 ? 12.879 -22.488 30.080 1.00 91.38 1141 LEU A O 1
ATOM 8629 N N . ASN A 1 1142 ? 14.657 -21.418 29.232 1.00 91.75 1142 ASN A N 1
ATOM 8630 C CA . ASN A 1 1142 ? 14.696 -20.372 30.226 1.00 91.75 1142 ASN A CA 1
ATOM 8631 C C . ASN A 1 1142 ? 13.832 -19.214 29.734 1.00 91.75 1142 ASN A C 1
ATOM 8633 O O . ASN A 1 1142 ? 14.052 -18.698 28.636 1.00 91.75 1142 ASN A O 1
ATOM 8637 N N . VAL A 1 1143 ? 12.887 -18.796 30.566 1.00 94.12 1143 VAL A N 1
ATOM 8638 C CA . VAL A 1 1143 ? 12.004 -17.658 30.326 1.00 94.12 1143 VAL A CA 1
ATOM 8639 C C . VAL A 1 1143 ? 12.137 -16.643 31.451 1.00 94.12 1143 VAL A C 1
ATOM 8641 O O . VAL A 1 1143 ? 12.436 -16.999 32.593 1.00 94.12 1143 VAL A O 1
ATOM 8644 N N . VAL A 1 1144 ? 11.886 -15.379 31.131 1.00 95.06 1144 VAL A N 1
ATOM 8645 C CA . VAL A 1 1144 ? 11.725 -14.310 32.118 1.00 95.06 1144 VAL A CA 1
ATOM 8646 C C . VAL A 1 1144 ? 10.251 -13.942 32.182 1.00 95.06 1144 VAL A C 1
ATOM 8648 O O . VAL A 1 1144 ? 9.633 -13.760 31.138 1.00 95.06 1144 VAL A O 1
ATOM 8651 N N . GLY A 1 1145 ? 9.683 -13.840 33.383 1.00 95.88 1145 GLY A N 1
ATOM 8652 C CA . GLY A 1 1145 ? 8.286 -13.445 33.569 1.00 95.88 1145 GLY A CA 1
ATOM 8653 C C . GLY A 1 1145 ? 8.080 -12.367 34.633 1.00 95.88 1145 GLY A C 1
ATOM 8654 O O . GLY A 1 1145 ? 8.877 -12.255 35.570 1.00 95.88 1145 GLY A O 1
ATOM 8655 N N . ALA A 1 1146 ? 7.004 -11.589 34.488 1.00 95.44 1146 ALA A N 1
ATOM 8656 C CA . ALA A 1 1146 ? 6.538 -10.603 35.466 1.00 95.44 1146 ALA A CA 1
ATOM 8657 C C . ALA A 1 1146 ? 5.009 -10.424 35.416 1.00 95.44 1146 ALA A C 1
ATOM 8659 O O . ALA A 1 1146 ? 4.403 -10.531 34.348 1.00 95.44 1146 ALA A O 1
ATOM 8660 N N . GLY A 1 1147 ? 4.401 -10.147 36.573 1.00 94.25 1147 GLY A N 1
ATOM 8661 C CA . GLY A 1 1147 ? 2.970 -9.885 36.735 1.00 94.25 1147 GLY A CA 1
ATOM 8662 C C . GLY A 1 1147 ? 2.643 -8.409 36.979 1.00 94.25 1147 GLY A C 1
ATOM 8663 O O . GLY A 1 1147 ? 3.397 -7.685 37.635 1.00 94.25 1147 GLY A O 1
ATOM 8664 N N . PHE A 1 1148 ? 1.487 -7.975 36.477 1.00 91.81 1148 PHE A N 1
ATOM 8665 C CA . PHE A 1 1148 ? 0.974 -6.607 36.524 1.00 91.81 1148 PHE A CA 1
ATOM 8666 C C . PHE A 1 1148 ? -0.538 -6.589 36.796 1.00 91.81 1148 PHE A C 1
ATOM 8668 O O . PHE A 1 1148 ? -1.234 -7.572 36.544 1.00 91.81 1148 PHE A O 1
ATOM 8675 N N . VAL A 1 1149 ? -1.045 -5.446 37.271 1.00 91.00 1149 VAL A N 1
ATOM 8676 C CA . VAL A 1 1149 ? -2.479 -5.195 37.492 1.00 91.00 1149 VAL A CA 1
ATOM 8677 C C . VAL A 1 1149 ? -2.852 -3.831 36.911 1.00 91.00 1149 VAL A C 1
ATOM 8679 O O . VAL A 1 1149 ? -2.179 -2.843 37.224 1.00 91.00 1149 VAL A O 1
ATOM 8682 N N . LYS A 1 1150 ? -3.917 -3.773 36.102 1.00 83.25 1150 LYS A N 1
ATOM 8683 C CA . LYS A 1 1150 ? -4.475 -2.536 35.524 1.00 83.25 1150 LYS A CA 1
ATOM 8684 C C . LYS A 1 1150 ? -5.752 -2.090 36.227 1.00 83.25 1150 LYS A C 1
ATOM 8686 O O . LYS A 1 1150 ? -6.549 -2.931 36.698 1.00 83.25 1150 LYS A O 1
#

Radius of gyration: 44.16 Å; chains: 1; bounding box: 105×79×146 Å

Foldseek 3Di:
DDPQQAKDDFDADDDDPQKDWDFKDWPDTGPDGRDIGGRHHDDTDIDTDIDGAKEWEAEAEDDAWDKDFTDIDGAPDKTKIAIGHDDQKDWQFKDKDWAWDWDQGRDRITIIGGHDGHHTYMYIYTYIDRPPDPLEDDAFDKDKWDWDAAFDKDKGKYAAAADQWQKKKKKKADKAAFKKKFKAFPDAADPVRGPDIFGDPGRDMTMDMDGPDHGGMMMMMIGGNHIMTTMMMHMHTGSDQFEAFAPWDWAAEQFKIKTKTDDTPQFQKKWKWKDQDQDPVRIDTDDMGGDDPDDIDMDIGGHDGDWGKMFMWMWTHHPPTIGDIDDRDIYTNPHDDAAEDDAFDKDWDWDAAQDKHKHKYFAAALQWFKKKKWKDDWFAAWKKWKAAQVRDGPDTGDDDGRTDIDMDGRGGGGMMMMMIHGNHTTGRIIIHIHIHGDDDAWDAWADWEWAAQPAQQKIKIFTDDTRQFQKKWKWKDLDQDPPPTHTPDIGRDRMDIGRDCVQNPDDARRKMWMWMWTAHPVGIDDTDGTYIYHHHAWWEAWAEWDWAAQQAQQWIKTFGDDTPSFQKKWKWKDLDQDPVRIDTDDIGSDRMDTGAWDQDPPGIGRGDDQPGKMWMWMWTGDPNGIYDTYRIDIYGHHQAFFQDWAWAAQQAQFWIKIFTHDRHQFQKKFKDKQNHTDDMGSDRIDTGGDPDFDWIKMWMWGDNDPHGIHDIHDIYIYGHRDPDDDPPDDAAEDEAQDKDDKDWFAAFDKHKYKYFAAPQFFKKKKKKAADDDPAADKWKFKAPSHAADPVRGPDTWDDDPRMTMDMDGNDDGTMMMMMIHHNGTHTGMMMHMHTANAWEKAWPDWDDAAAAPWDKTKTKIFTDGPVNQAGDWQAWKWKQWQVVRDIDIFGTQHNRRMTMDMDTDHDAFWIKMKMARDAPPSPRHYIDIDIHHYNDQDPDPVQQFGGKDWFWFPAQQDQDLVLLVLLLVQLCLQQQRDQDDRDVVSLLSVCCSFFVCCQVGCSPPVPDFQAAKEWEFESGNQHRDSDSDNGHPRIRTTTMTTTDPVLRLLLQVLCVVLVQADPVRSVQSVVRWYKYKYKYWRFWPVCPDGRTHRDDTRVQSSQQVVVSSPPDPQKAWDDWDARPNFIWTWIWHQGPVRTITTMIMHMDTD